Protein AF-A0A0J8WXD8-F1 (afdb_monomer)

Radius of gyration: 28.74 Å; Cα contacts (8 Å, |Δi|>4): 1784; chains: 1; bounding box: 73×79×76 Å

Foldseek 3Di:
DQQFADPVRFGPLVVFVVLQVCCCVPPAVVQADDDPDVVRLVVVCVVQQFFDVQLVVLEDPVLLRVLLVVLVVVVFGQSGNLLSVCCLVPAFDDDPVNRGGSDDLSVLQLLLLSQLCSNPSVLSSLSSVCVSLLQWFFARQSSRPRRTFCADDDKWWFFQQDWFAFQVRDTDGLVGDDFQTWTAFQQRHTFGWHDKDKHWDPDWWKWFAWDPGTGTTRQQHKFWKQFPPLVPFDFADDPPDDVVRRTGIGGLNRDDLVTIWGWGHLPDPDDADPVSTHTIRTDDIDTDDDPDTTMIMAIDTPPGCGGSGMDGYDTAFEWEDEAAQDPLSLVLVLLVLLLRLLSVYEYEYEQALHFAQQPDDPNRTRDDNGCQVSLVSSLVSQQNSHDPPPGGREYEYEHELLAPCNVLLLLLQPPPDDPSRHRDHYAYAYEYEPVLVVQLVVFHKRKRWGQVQVCVVVVDGPLQDDCVVCVVVRVPPPSIDIDIDTSNVSLLSQLVSLVVPFDDKYFHQCLLQVLAQAPGGFRAAGQLQFFTDHWFDWDADPVSHTPGQTAIETEQEMEGELQSLLLDPDNLSSLLSNLSSSLSVLVPDDDVSRRNHRVNSVQASAYAYAYFQLLVNCLLLVHAFLDLQSLLLLLQSLQQSLLSQLVSQLVVLVVVVHAHHRQCVGCLLVLVSLCVVQVDFRDRPDPSSVVSCVVSVHDRDGSVSSVVSSVSCNVRNGHHNFGHTHGFRPSVCSNSQTATGNAAHQAQWDWDQDPPVRIDIDGHHPDGRVSVVSRDHQQRVFLLSQLSSLLSNLSNHNTAHSAEGEHEPPDDSVVVSVSVVSSVVSSHRIYGTYYYDDQDDPPPDDPSGRVNVD

Mean predicted aligned error: 12.08 Å

Structure (mmCIF, N/CA/C/O backbone):
data_AF-A0A0J8WXD8-F1
#
_entry.id   AF-A0A0J8WXD8-F1
#
loop_
_atom_site.group_PDB
_atom_site.id
_atom_site.type_symbol
_atom_site.label_atom_id
_atom_site.label_alt_id
_atom_site.label_comp_id
_atom_site.label_asym_id
_atom_site.label_entity_id
_atom_site.label_seq_id
_atom_site.pdbx_PDB_ins_code
_atom_site.Cartn_x
_atom_site.Cartn_y
_atom_site.Cartn_z
_atom_site.occupancy
_atom_site.B_iso_or_equiv
_atom_site.auth_seq_id
_atom_site.auth_comp_id
_atom_site.auth_asym_id
_atom_site.auth_atom_id
_atom_site.pdbx_PDB_model_num
ATOM 1 N N . MET A 1 1 ? 3.620 15.726 -30.053 1.00 81.94 1 MET A N 1
ATOM 2 C CA . MET A 1 1 ? 3.699 14.632 -31.045 1.00 81.94 1 MET A CA 1
ATOM 3 C C . MET A 1 1 ? 2.823 13.451 -30.661 1.00 81.94 1 MET A C 1
ATOM 5 O O . MET A 1 1 ? 1.876 13.239 -31.389 1.00 81.94 1 MET A O 1
ATOM 9 N N . LEU A 1 2 ? 3.043 12.754 -29.533 1.00 85.75 2 LEU A N 1
ATOM 10 C CA . LEU A 1 2 ? 2.180 11.626 -29.108 1.00 85.75 2 LEU A CA 1
ATOM 11 C C . LEU A 1 2 ? 0.670 11.919 -29.118 1.00 85.75 2 LEU A C 1
ATOM 13 O O . LEU A 1 2 ? -0.119 11.047 -29.444 1.00 85.75 2 LEU A O 1
ATOM 17 N N . ASN A 1 3 ? 0.271 13.145 -28.772 1.00 82.75 3 ASN A N 1
ATOM 18 C CA . ASN A 1 3 ? -1.134 13.551 -28.754 1.00 82.75 3 ASN A CA 1
ATOM 19 C C . ASN A 1 3 ? -1.710 13.929 -30.134 1.00 82.75 3 ASN A C 1
ATOM 21 O O . ASN A 1 3 ? -2.793 14.495 -30.188 1.00 82.75 3 ASN A O 1
ATOM 25 N N . LEU A 1 4 ? -0.995 13.699 -31.237 1.00 83.06 4 LEU A N 1
ATOM 26 C CA . LEU A 1 4 ? -1.447 14.024 -32.591 1.00 83.06 4 LEU A CA 1
ATOM 27 C C . LEU A 1 4 ? -1.358 12.782 -33.474 1.00 83.06 4 LEU A C 1
ATOM 29 O O . LEU A 1 4 ? -0.292 12.163 -33.561 1.00 83.06 4 LEU A O 1
ATOM 33 N N . TYR A 1 5 ? -2.449 12.475 -34.169 1.00 82.44 5 TYR A N 1
ATOM 34 C CA . TYR A 1 5 ? -2.396 11.553 -35.297 1.00 82.44 5 TYR A CA 1
ATOM 35 C C . TYR A 1 5 ? -1.610 12.181 -36.454 1.00 82.44 5 TYR A C 1
ATOM 37 O O . TYR A 1 5 ? -1.628 13.399 -36.656 1.00 82.44 5 TYR A O 1
ATOM 45 N N . ASP A 1 6 ? -0.888 11.356 -37.207 1.00 85.50 6 ASP A N 1
ATOM 46 C CA . ASP A 1 6 ? -0.359 11.753 -38.506 1.00 85.50 6 ASP A CA 1
ATOM 47 C C . ASP A 1 6 ? -1.441 11.711 -39.605 1.00 85.50 6 ASP A C 1
ATOM 49 O O . ASP A 1 6 ? -2.611 11.407 -39.366 1.00 85.50 6 ASP A O 1
ATOM 53 N N . LYS A 1 7 ? -1.038 12.045 -40.834 1.00 84.62 7 LYS A N 1
ATOM 54 C CA . LYS A 1 7 ? -1.901 12.057 -42.028 1.00 84.62 7 LYS A CA 1
ATOM 55 C C . LYS A 1 7 ? -2.541 10.696 -42.361 1.00 84.62 7 LYS A C 1
ATOM 57 O O . LYS A 1 7 ? -3.508 10.674 -43.115 1.00 84.62 7 LYS A O 1
ATOM 62 N N . ASP A 1 8 ? -1.988 9.600 -41.841 1.00 84.69 8 ASP A N 1
ATOM 63 C CA . ASP A 1 8 ? -2.419 8.225 -42.093 1.00 84.69 8 ASP A CA 1
ATOM 64 C C . ASP A 1 8 ? -3.212 7.671 -40.885 1.00 84.69 8 ASP A C 1
ATOM 66 O O . ASP A 1 8 ? -3.531 6.485 -40.834 1.00 84.69 8 ASP A O 1
ATOM 70 N N . GLY A 1 9 ? -3.543 8.529 -39.905 1.00 82.56 9 GLY A N 1
ATOM 71 C CA . GLY A 1 9 ? -4.306 8.172 -38.709 1.00 82.56 9 GLY A CA 1
ATOM 72 C C . GLY A 1 9 ? -3.496 7.432 -37.640 1.00 82.56 9 GLY A C 1
ATOM 73 O O . GLY A 1 9 ? -4.091 6.818 -36.758 1.00 82.56 9 GLY A O 1
ATOM 74 N N . ARG A 1 10 ? -2.156 7.463 -37.696 1.00 90.69 10 ARG A N 1
ATOM 75 C CA . ARG A 1 10 ? -1.274 6.717 -36.779 1.00 90.69 10 ARG A CA 1
ATOM 76 C C . ARG A 1 10 ? -0.664 7.624 -35.704 1.00 90.69 10 ARG A C 1
ATOM 78 O O . ARG A 1 10 ? -0.387 8.805 -35.920 1.00 90.69 10 ARG A O 1
ATOM 85 N N . ILE A 1 11 ? -0.460 7.067 -34.513 1.00 91.00 11 ILE A N 1
ATOM 86 C CA . ILE A 1 11 ? 0.218 7.700 -33.378 1.00 91.00 11 ILE A CA 1
ATOM 87 C C . ILE A 1 11 ? 1.734 7.579 -33.571 1.00 91.00 11 ILE A C 1
ATOM 89 O O . ILE A 1 11 ? 2.280 6.500 -33.813 1.00 91.00 11 ILE A O 1
ATOM 93 N N . GLN A 1 12 ? 2.445 8.695 -33.420 1.00 92.25 12 GLN A N 1
ATOM 94 C CA . GLN A 1 12 ? 3.888 8.783 -33.667 1.00 92.25 12 GLN A CA 1
ATOM 95 C C . GLN A 1 12 ? 4.727 8.369 -32.439 1.00 92.25 12 GLN A C 1
ATOM 97 O O . GLN A 1 12 ? 5.433 9.198 -31.859 1.00 92.25 12 GLN A O 1
ATOM 102 N N . PHE A 1 13 ? 4.658 7.096 -32.032 1.00 91.81 13 PHE A N 1
ATOM 103 C CA . PHE A 1 13 ? 5.302 6.577 -30.811 1.00 91.81 13 PHE A CA 1
ATOM 104 C C . PHE A 1 13 ? 6.814 6.841 -30.713 1.00 91.81 13 PHE A C 1
ATOM 106 O O . PHE A 1 13 ? 7.298 7.236 -29.653 1.00 91.81 13 PHE A O 1
ATOM 113 N N . ASP A 1 14 ? 7.568 6.727 -31.813 1.00 92.06 14 ASP A N 1
ATOM 114 C CA . ASP A 1 14 ? 9.022 6.972 -31.805 1.00 92.06 14 ASP A CA 1
ATOM 115 C C . ASP A 1 14 ? 9.405 8.410 -31.417 1.00 92.06 14 ASP A C 1
ATOM 117 O O . ASP A 1 14 ? 10.535 8.665 -30.995 1.00 92.06 14 ASP A O 1
ATOM 121 N N . LYS A 1 15 ? 8.468 9.366 -31.494 1.00 93.81 15 LYS A N 1
ATOM 122 C CA . LYS A 1 15 ? 8.701 10.736 -31.022 1.00 93.81 15 LYS A CA 1
ATOM 123 C C . LYS A 1 15 ? 8.846 10.818 -29.503 1.00 93.81 15 LYS A C 1
ATOM 125 O O . LYS A 1 15 ? 9.474 11.765 -29.042 1.00 93.81 15 LYS A O 1
ATOM 130 N N . ASP A 1 16 ? 8.324 9.857 -28.739 1.00 94.31 16 ASP A N 1
ATOM 131 C CA . ASP A 1 16 ? 8.537 9.801 -27.288 1.00 94.31 16 ASP A CA 1
ATOM 132 C C . ASP A 1 16 ? 9.922 9.254 -26.931 1.00 94.31 16 ASP A C 1
ATOM 134 O O . ASP A 1 16 ? 10.616 9.817 -26.087 1.00 94.31 16 ASP A O 1
ATOM 138 N N . ARG A 1 17 ? 10.383 8.230 -27.660 1.00 91.12 17 ARG A N 1
ATOM 139 C CA . ARG A 1 17 ? 11.757 7.710 -27.554 1.00 91.12 17 ARG A CA 1
ATOM 140 C C . ARG A 1 17 ? 12.787 8.782 -27.905 1.00 91.12 17 ARG A C 1
ATOM 142 O O . ARG A 1 17 ? 13.781 8.942 -27.198 1.00 91.12 17 ARG A O 1
ATOM 149 N N . GLU A 1 18 ? 12.534 9.553 -28.962 1.00 93.94 18 GLU A N 1
ATOM 150 C CA . GLU A 1 18 ? 13.386 10.689 -29.321 1.00 93.94 18 GLU A CA 1
ATOM 151 C C . GLU A 1 18 ? 13.286 11.825 -28.287 1.00 93.94 18 GLU A C 1
ATOM 153 O O . GLU A 1 18 ? 14.312 12.400 -27.937 1.00 93.94 18 GLU A O 1
ATOM 158 N N . ALA A 1 19 ? 12.108 12.109 -27.715 1.00 94.50 19 ALA A N 1
ATOM 159 C CA . ALA A 1 19 ? 11.974 13.081 -26.625 1.00 94.50 19 ALA A CA 1
ATOM 160 C C . ALA A 1 19 ? 12.756 12.660 -25.366 1.00 94.50 19 ALA A C 1
ATOM 162 O O . ALA A 1 19 ? 13.486 13.474 -24.802 1.00 94.50 19 ALA A O 1
ATOM 163 N N . ALA A 1 20 ? 12.684 11.385 -24.967 1.00 94.12 20 ALA A N 1
ATOM 164 C CA . ALA A 1 20 ? 13.489 10.827 -23.882 1.00 94.12 20 ALA A CA 1
ATOM 165 C C . ALA A 1 20 ? 14.993 10.956 -24.182 1.00 94.12 20 ALA A C 1
ATOM 167 O O . ALA A 1 20 ? 15.757 11.454 -23.355 1.00 94.12 20 ALA A O 1
ATOM 168 N N . ARG A 1 21 ? 15.427 10.592 -25.395 1.00 94.88 21 ARG A N 1
ATOM 169 C CA . ARG A 1 21 ? 16.824 10.734 -25.831 1.00 94.88 21 ARG A CA 1
ATOM 170 C C . ARG A 1 21 ? 17.305 12.185 -25.791 1.00 94.88 21 ARG A C 1
ATOM 172 O O . ARG A 1 21 ? 18.390 12.444 -25.274 1.00 94.88 21 ARG A O 1
ATOM 179 N N . GLN A 1 22 ? 16.522 13.124 -26.319 1.00 95.94 22 GLN A N 1
ATOM 180 C CA . GLN A 1 22 ? 16.875 14.544 -26.313 1.00 95.94 22 GLN A CA 1
ATOM 181 C C . GLN A 1 22 ? 16.888 15.113 -24.893 1.00 95.94 22 GLN A C 1
ATOM 183 O O . GLN A 1 22 ? 17.803 15.859 -24.564 1.00 95.94 22 GLN A O 1
ATOM 188 N N . TYR A 1 23 ? 15.978 14.688 -24.012 1.00 95.12 23 TYR A N 1
ATOM 189 C CA . TYR A 1 23 ? 16.032 15.030 -22.589 1.00 95.12 23 TYR A CA 1
ATOM 190 C C . TYR A 1 23 ? 17.343 14.569 -21.935 1.00 95.12 23 TYR A C 1
ATOM 192 O O . TYR A 1 23 ? 17.967 15.330 -21.197 1.00 95.12 23 TYR A O 1
ATOM 200 N N . PHE A 1 24 ? 17.840 13.375 -22.273 1.00 95.88 24 PHE A N 1
ATOM 201 C CA . PHE A 1 24 ? 19.154 12.933 -21.804 1.00 95.88 24 PHE A CA 1
ATOM 202 C C . PHE A 1 24 ? 20.316 13.768 -22.361 1.00 95.88 24 PHE A C 1
ATOM 204 O O . PHE A 1 24 ? 21.212 14.132 -21.604 1.00 95.88 24 PHE A O 1
ATOM 211 N N . LEU A 1 25 ? 20.319 14.079 -23.661 1.00 95.56 25 LEU A N 1
ATOM 212 C CA . LEU A 1 25 ? 21.409 14.817 -24.319 1.00 95.56 25 LEU A CA 1
ATOM 213 C C . LEU A 1 25 ? 21.449 16.313 -23.961 1.00 95.56 25 LEU A C 1
ATOM 215 O O . LEU A 1 25 ? 22.532 16.885 -23.847 1.00 95.56 25 LEU A O 1
ATOM 219 N N . GLN A 1 26 ? 20.284 16.941 -23.809 1.00 95.12 26 GLN A N 1
ATOM 220 C CA . GLN A 1 26 ? 20.141 18.386 -23.614 1.00 95.12 26 GLN A CA 1
ATOM 221 C C . GLN A 1 26 ? 19.999 18.784 -22.143 1.00 95.12 26 GLN A C 1
ATOM 223 O O . GLN A 1 26 ? 20.343 19.906 -21.796 1.00 95.12 26 GLN A O 1
ATOM 228 N N . HIS A 1 27 ? 19.502 17.889 -21.280 1.00 93.81 27 HIS A N 1
ATOM 229 C CA . HIS A 1 27 ? 19.236 18.204 -19.874 1.00 93.81 27 HIS A CA 1
ATOM 230 C C . HIS A 1 27 ? 19.981 17.279 -18.911 1.00 93.81 27 HIS A C 1
ATOM 232 O O . HIS A 1 27 ? 20.850 17.748 -18.183 1.00 93.81 27 HIS A O 1
ATOM 238 N N . VAL A 1 28 ? 19.689 15.973 -18.899 1.00 95.50 28 VAL A N 1
ATOM 239 C CA . VAL A 1 28 ? 20.212 15.073 -17.849 1.00 95.50 28 VAL A CA 1
ATOM 240 C C . VAL A 1 28 ? 21.738 15.028 -17.863 1.00 95.50 28 VAL A C 1
ATOM 242 O O . VAL A 1 28 ? 22.354 15.409 -16.877 1.00 95.50 28 VAL A O 1
ATOM 245 N N . ASN A 1 29 ? 22.361 14.643 -18.982 1.00 94.81 29 ASN A N 1
ATOM 246 C CA . ASN A 1 29 ? 23.816 14.466 -19.047 1.00 94.81 29 ASN A CA 1
ATOM 247 C C . ASN A 1 29 ? 24.599 15.771 -18.815 1.00 94.81 29 ASN A C 1
ATOM 249 O O . ASN A 1 29 ? 25.757 15.701 -18.421 1.00 94.81 29 ASN A O 1
ATOM 253 N N . GLN A 1 30 ? 23.994 16.937 -19.070 1.00 94.62 30 GLN A N 1
ATOM 254 C CA . GLN A 1 30 ? 24.627 18.242 -18.841 1.00 94.62 30 GLN A CA 1
ATOM 255 C C . GLN A 1 30 ? 24.563 18.661 -17.364 1.00 94.62 30 GLN A C 1
ATOM 257 O O . GLN A 1 30 ? 25.483 19.304 -16.868 1.00 94.62 30 GLN A O 1
ATOM 262 N N . ASN A 1 31 ? 23.500 18.264 -16.654 1.00 95.31 31 ASN A N 1
ATOM 263 C CA . ASN A 1 31 ? 23.281 18.615 -15.249 1.00 95.31 31 ASN A CA 1
ATOM 264 C C . ASN A 1 31 ? 23.737 17.524 -14.260 1.00 95.31 31 ASN A C 1
ATOM 266 O O . ASN A 1 31 ? 23.864 17.807 -13.071 1.00 95.31 31 ASN A O 1
ATOM 270 N N . THR A 1 32 ? 24.031 16.297 -14.705 1.00 96.75 32 THR A N 1
ATOM 271 C CA . THR A 1 32 ? 24.673 15.274 -13.859 1.00 96.75 32 THR A CA 1
ATOM 272 C C . THR A 1 32 ? 26.102 15.691 -13.485 1.00 96.75 32 THR A C 1
ATOM 274 O O . THR A 1 32 ? 26.824 16.272 -14.298 1.00 96.75 32 THR A O 1
ATOM 277 N N . VAL A 1 33 ? 26.513 15.438 -12.242 1.00 96.19 33 VAL A N 1
ATOM 278 C CA . VAL A 1 33 ? 27.900 15.616 -11.783 1.00 96.19 33 VAL A CA 1
ATOM 279 C C . VAL A 1 33 ? 28.774 14.493 -12.350 1.00 96.19 33 VAL A C 1
ATOM 281 O O . VAL A 1 33 ? 28.336 13.349 -12.475 1.00 96.19 33 VAL A O 1
ATOM 284 N N . PHE A 1 34 ? 30.001 14.830 -12.741 1.00 93.19 34 PHE A N 1
ATOM 285 C CA . PHE A 1 34 ? 30.991 13.876 -13.231 1.00 93.19 34 PHE A CA 1
ATOM 286 C C . PHE A 1 34 ? 32.061 13.667 -12.157 1.00 93.19 34 PHE A C 1
ATOM 288 O O . PHE A 1 34 ? 32.553 14.647 -11.610 1.00 93.19 34 PHE A O 1
ATOM 295 N N . PHE A 1 35 ? 32.425 12.409 -11.926 1.00 94.88 35 PHE A N 1
ATOM 296 C CA . PHE A 1 35 ? 33.491 11.961 -11.028 1.00 94.88 35 PHE A CA 1
ATOM 297 C C . PHE A 1 35 ? 34.458 11.098 -11.850 1.00 94.88 35 PHE A C 1
ATOM 299 O O . PHE A 1 35 ? 34.017 10.436 -12.798 1.00 94.88 35 PHE A O 1
ATOM 306 N N . HIS A 1 36 ? 35.756 11.076 -11.536 1.00 93.06 36 HIS A N 1
ATOM 307 C CA . HIS A 1 36 ? 36.727 10.310 -12.329 1.00 93.06 36 HIS A CA 1
ATOM 308 C C . HIS A 1 36 ? 36.572 8.794 -12.160 1.00 93.06 36 HIS A C 1
ATOM 310 O O . HIS A 1 36 ? 36.919 8.039 -13.072 1.00 93.06 36 HIS A O 1
ATOM 316 N N . ASN A 1 37 ? 36.059 8.337 -11.017 1.00 93.94 37 ASN A N 1
ATOM 317 C CA . ASN A 1 37 ? 35.740 6.936 -10.753 1.00 93.94 37 ASN A CA 1
ATOM 318 C C . ASN A 1 37 ? 34.612 6.804 -9.705 1.00 93.94 37 ASN A C 1
ATOM 320 O O . ASN A 1 37 ? 34.143 7.796 -9.150 1.00 93.94 37 ASN A O 1
ATOM 324 N N . LEU A 1 38 ? 34.151 5.571 -9.460 1.00 94.50 38 LEU A N 1
ATOM 325 C CA . LEU A 1 38 ? 33.100 5.301 -8.471 1.00 94.50 38 LEU A CA 1
ATOM 326 C C . LEU A 1 38 ? 33.556 5.565 -7.032 1.00 94.50 38 LEU A C 1
ATOM 328 O O . LEU A 1 38 ? 32.730 5.949 -6.213 1.00 94.50 38 LEU A O 1
ATOM 332 N N . ASP A 1 39 ? 34.836 5.360 -6.723 1.00 94.94 39 ASP A N 1
ATOM 333 C CA . ASP A 1 39 ? 35.332 5.499 -5.358 1.00 94.94 39 ASP A CA 1
ATOM 334 C C . ASP A 1 39 ? 35.257 6.968 -4.912 1.00 94.94 39 ASP A C 1
ATOM 336 O O . ASP A 1 39 ? 34.546 7.280 -3.964 1.00 94.94 39 ASP A O 1
ATOM 340 N N . GLU A 1 40 ? 35.819 7.877 -5.712 1.00 96.81 40 GLU A N 1
ATOM 341 C CA . GLU A 1 40 ? 35.680 9.336 -5.561 1.00 96.81 40 GLU A CA 1
ATOM 342 C C . GLU A 1 40 ? 34.216 9.784 -5.430 1.00 96.81 40 GLU A C 1
ATOM 344 O O . GLU A 1 40 ? 33.898 10.650 -4.620 1.00 96.81 40 GLU A O 1
ATOM 349 N N . LYS A 1 41 ? 33.307 9.181 -6.209 1.00 97.44 41 LYS A N 1
ATOM 350 C CA . LYS A 1 41 ? 31.875 9.481 -6.126 1.00 97.44 41 LYS A CA 1
ATOM 351 C C . LYS A 1 41 ? 31.277 9.066 -4.784 1.00 97.44 41 LYS A C 1
ATOM 353 O O . LYS A 1 41 ? 30.508 9.831 -4.215 1.00 97.44 41 LYS A O 1
ATOM 358 N N . LEU A 1 42 ? 31.540 7.844 -4.325 1.00 96.56 42 LEU A N 1
ATOM 359 C CA . LEU A 1 42 ? 30.970 7.341 -3.075 1.00 96.56 42 LEU A CA 1
ATOM 360 C C . LEU A 1 42 ? 31.533 8.098 -1.873 1.00 96.56 42 LEU A C 1
ATOM 362 O O . LEU A 1 42 ? 30.763 8.438 -0.981 1.00 96.56 42 LEU A O 1
ATOM 366 N N . ASP A 1 43 ? 32.826 8.415 -1.899 1.00 95.69 43 ASP A N 1
ATOM 367 C CA . ASP A 1 43 ? 33.492 9.159 -0.832 1.00 95.69 43 ASP A CA 1
ATOM 368 C C . ASP A 1 43 ? 32.932 10.588 -0.758 1.00 95.69 43 ASP A C 1
ATOM 370 O O . ASP A 1 43 ? 32.406 10.964 0.285 1.00 95.69 43 ASP A O 1
ATOM 374 N N . TYR A 1 44 ? 32.845 11.310 -1.885 1.00 96.88 44 TYR A N 1
ATOM 375 C CA . TYR A 1 44 ? 32.172 12.618 -1.956 1.00 96.88 44 TYR A CA 1
ATOM 376 C C . TYR A 1 44 ? 30.724 12.579 -1.439 1.00 96.88 44 TYR A C 1
ATOM 378 O O . TYR A 1 44 ? 30.284 13.479 -0.729 1.00 96.88 44 TYR A O 1
ATOM 386 N N . LEU A 1 45 ? 29.950 11.544 -1.791 1.00 95.62 45 LEU A N 1
ATOM 387 C CA . LEU A 1 45 ? 28.553 11.437 -1.357 1.00 95.62 45 LEU A CA 1
ATOM 388 C C . LEU A 1 45 ? 28.410 11.146 0.142 1.00 95.62 45 LEU A C 1
ATOM 390 O O . LEU A 1 45 ? 27.389 11.517 0.718 1.00 95.62 45 LEU A O 1
ATOM 394 N N . VAL A 1 46 ? 29.395 10.508 0.772 1.00 93.19 46 VAL A N 1
ATOM 395 C CA . VAL A 1 46 ? 29.438 10.311 2.228 1.00 93.19 46 VAL A CA 1
ATOM 396 C C . VAL A 1 46 ? 29.942 11.575 2.930 1.00 93.19 46 VAL A C 1
ATOM 398 O O . VAL A 1 46 ? 29.274 12.057 3.842 1.00 93.19 46 VAL A O 1
ATOM 401 N N . GLU A 1 47 ? 31.064 12.142 2.478 1.00 94.62 47 GLU A N 1
ATOM 402 C CA . GLU A 1 47 ? 31.696 13.346 3.042 1.00 94.62 47 GLU A CA 1
ATOM 403 C C . GLU A 1 47 ? 30.742 14.554 3.032 1.00 94.62 47 GLU A C 1
ATOM 405 O O . GLU A 1 47 ? 30.577 15.230 4.046 1.00 94.62 47 GLU A O 1
ATOM 410 N N . GLU A 1 48 ? 30.019 14.769 1.930 1.00 92.12 48 GLU A N 1
ATOM 411 C CA . GLU A 1 48 ? 29.029 15.846 1.788 1.00 92.12 48 GLU A CA 1
ATOM 412 C C . GLU A 1 48 ? 27.634 15.481 2.336 1.00 92.12 48 GLU A C 1
ATOM 414 O O . GLU A 1 48 ? 26.637 16.120 1.997 1.00 92.12 48 GLU A O 1
ATOM 419 N N . ASN A 1 49 ? 27.519 14.454 3.186 1.00 87.56 49 ASN A N 1
ATOM 420 C CA . ASN A 1 49 ? 26.272 14.062 3.858 1.00 87.56 49 ASN A CA 1
ATOM 421 C C . ASN A 1 49 ? 25.080 13.788 2.911 1.00 87.56 49 ASN A C 1
ATOM 423 O O . ASN A 1 49 ? 23.921 14.037 3.260 1.00 87.56 49 ASN A O 1
ATOM 427 N N . TYR A 1 50 ? 25.325 13.244 1.716 1.00 85.38 50 TYR A N 1
ATOM 428 C CA . TYR A 1 50 ? 24.259 12.778 0.826 1.00 85.38 50 TYR A CA 1
ATOM 429 C C . TYR A 1 50 ? 23.876 11.314 1.086 1.00 85.38 50 TYR A C 1
ATOM 431 O O . TYR A 1 50 ? 22.687 10.982 1.057 1.00 85.38 50 TYR A O 1
ATOM 439 N N . TYR A 1 51 ? 24.852 10.441 1.346 1.00 88.94 51 TYR A N 1
ATOM 440 C CA . TYR A 1 51 ? 24.686 9.004 1.590 1.00 88.94 51 TYR A CA 1
ATOM 441 C C . TYR A 1 51 ? 25.019 8.607 3.033 1.00 88.94 51 TYR A C 1
ATOM 443 O O . TYR A 1 51 ? 25.806 9.257 3.713 1.00 88.94 51 TYR A O 1
ATOM 451 N N . GLU A 1 52 ? 24.406 7.516 3.488 1.00 82.88 52 GLU A N 1
ATOM 452 C CA . GLU A 1 52 ? 24.663 6.901 4.795 1.00 82.88 52 GLU A CA 1
ATOM 453 C C . GLU A 1 52 ? 25.902 5.989 4.720 1.00 82.88 52 GLU A C 1
ATOM 455 O O . GLU A 1 52 ? 25.819 4.944 4.060 1.00 82.88 52 GLU A O 1
ATOM 460 N N . PRO A 1 53 ? 27.042 6.325 5.368 1.00 91.12 53 PRO A N 1
ATOM 461 C CA . PRO A 1 53 ? 28.194 5.418 5.428 1.00 91.12 53 PRO A CA 1
ATOM 462 C C . PRO A 1 53 ? 27.821 4.066 6.045 1.00 91.12 53 PRO A C 1
ATOM 464 O O . PRO A 1 53 ? 28.264 3.025 5.569 1.00 91.12 53 PRO A O 1
ATOM 467 N N . GLU A 1 54 ? 26.886 4.058 6.999 1.00 88.94 54 GLU A N 1
ATOM 468 C CA . GLU A 1 54 ? 26.426 2.874 7.729 1.00 88.94 54 GLU A CA 1
ATOM 469 C C . GLU A 1 54 ? 25.764 1.811 6.825 1.00 88.94 54 GLU A C 1
ATOM 471 O O . GLU A 1 54 ? 25.609 0.655 7.227 1.00 88.94 54 GLU A O 1
ATOM 476 N N . VAL A 1 55 ? 25.360 2.183 5.602 1.00 89.50 55 VAL A N 1
ATOM 477 C CA . VAL A 1 55 ? 24.878 1.255 4.564 1.00 89.50 55 VAL A CA 1
ATOM 478 C C . VAL A 1 55 ? 26.033 0.671 3.750 1.00 89.50 55 VAL A C 1
ATOM 480 O O . VAL A 1 55 ? 25.978 -0.500 3.377 1.00 89.50 55 VAL A O 1
ATOM 483 N N . LEU A 1 56 ? 27.064 1.466 3.459 1.00 94.19 56 LEU A N 1
ATOM 484 C CA . LEU A 1 56 ? 28.211 1.057 2.645 1.00 94.19 56 LEU A CA 1
ATOM 485 C C . LEU A 1 56 ? 29.204 0.204 3.446 1.00 94.19 56 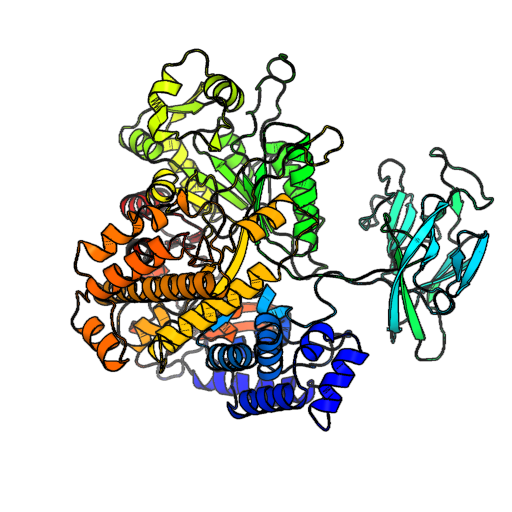LEU A C 1
ATOM 487 O O . LEU A 1 56 ? 29.693 -0.795 2.923 1.00 94.19 56 LEU A O 1
ATOM 491 N N . ASP A 1 57 ? 29.426 0.534 4.720 1.00 95.38 57 ASP A N 1
ATOM 492 C CA . ASP A 1 57 ? 30.375 -0.136 5.626 1.00 95.38 57 ASP A CA 1
ATOM 493 C C . ASP A 1 57 ? 30.033 -1.612 5.910 1.00 95.38 57 ASP A C 1
ATOM 495 O O . ASP A 1 57 ? 30.869 -2.374 6.398 1.00 95.38 57 ASP A O 1
ATOM 499 N N . LYS A 1 58 ? 28.809 -2.043 5.577 1.00 95.50 58 LYS A N 1
ATOM 500 C CA . LYS A 1 58 ? 28.358 -3.443 5.665 1.00 95.50 58 LYS A CA 1
ATOM 501 C C . LYS A 1 58 ? 28.906 -4.333 4.545 1.00 95.50 58 LYS A C 1
ATOM 503 O O . LYS A 1 58 ? 28.740 -5.548 4.610 1.00 95.50 58 LYS A O 1
ATOM 508 N N . TYR A 1 59 ? 29.551 -3.751 3.534 1.00 97.81 59 TYR A N 1
ATOM 509 C CA . TYR A 1 59 ? 30.018 -4.443 2.336 1.00 97.81 59 TYR A CA 1
ATOM 510 C C . TYR A 1 59 ? 31.497 -4.175 2.064 1.00 97.81 59 TYR A C 1
ATOM 512 O O . TYR A 1 59 ? 32.044 -3.127 2.405 1.00 97.81 59 TYR A O 1
ATOM 520 N N . SER A 1 60 ? 32.156 -5.102 1.366 1.00 97.88 60 SER A N 1
ATOM 521 C CA . SER A 1 60 ? 33.485 -4.813 0.831 1.00 97.88 60 SER A CA 1
ATOM 522 C C . SER A 1 60 ? 33.395 -3.767 -0.290 1.00 97.88 60 SER A C 1
ATOM 524 O O . SER A 1 60 ? 32.499 -3.809 -1.137 1.00 97.88 60 SER A O 1
ATOM 526 N N . ARG A 1 61 ? 34.349 -2.829 -0.345 1.00 95.56 61 ARG A N 1
ATOM 527 C CA . ARG A 1 61 ? 34.392 -1.813 -1.413 1.00 95.56 61 ARG A CA 1
ATOM 528 C C . ARG A 1 61 ? 34.534 -2.441 -2.807 1.00 95.56 61 ARG A C 1
ATOM 530 O O . ARG A 1 61 ? 33.991 -1.914 -3.776 1.00 95.56 61 ARG A O 1
ATOM 537 N N . GLU A 1 62 ? 35.206 -3.592 -2.895 1.00 97.50 62 GLU A N 1
ATOM 538 C CA . GLU A 1 62 ? 35.293 -4.402 -4.116 1.00 97.50 62 GLU A CA 1
ATOM 539 C C . GLU A 1 62 ? 33.913 -4.912 -4.562 1.00 97.50 62 GLU A C 1
ATOM 541 O O . GLU A 1 62 ? 33.573 -4.758 -5.736 1.00 97.50 62 GLU A O 1
ATOM 546 N N . PHE A 1 63 ? 33.091 -5.425 -3.636 1.00 98.44 63 PHE A N 1
ATOM 547 C CA . PHE A 1 63 ? 31.720 -5.853 -3.929 1.00 98.44 63 PHE A CA 1
ATOM 548 C C . PHE A 1 63 ? 30.818 -4.688 -4.353 1.00 98.44 63 PHE A C 1
ATOM 550 O O . PHE A 1 63 ? 30.126 -4.782 -5.368 1.00 98.44 63 PHE A O 1
ATOM 557 N N . VAL A 1 64 ? 30.848 -3.561 -3.628 1.00 98.19 64 VAL A N 1
ATOM 558 C CA . VAL A 1 64 ? 30.064 -2.365 -3.999 1.00 98.19 64 VAL A CA 1
ATOM 559 C C . VAL A 1 64 ? 30.406 -1.938 -5.429 1.00 98.19 64 VAL A C 1
ATOM 561 O O . VAL A 1 64 ? 29.515 -1.655 -6.231 1.00 98.19 64 VAL A O 1
ATOM 564 N N . LYS A 1 65 ? 31.691 -1.974 -5.795 1.00 97.69 65 LYS A N 1
ATOM 565 C CA . LYS A 1 65 ? 32.153 -1.658 -7.146 1.00 97.69 65 LYS A CA 1
ATOM 566 C C . LYS A 1 65 ? 31.676 -2.663 -8.193 1.00 97.69 65 LYS A C 1
ATOM 568 O O . LYS A 1 65 ? 31.137 -2.236 -9.212 1.00 97.69 65 LYS A O 1
ATOM 573 N N . SER A 1 66 ? 31.786 -3.970 -7.938 1.00 98.12 66 SER A N 1
ATOM 574 C CA . SER A 1 66 ? 31.288 -4.986 -8.875 1.00 98.12 66 SER A CA 1
ATOM 575 C C . SER A 1 66 ? 29.769 -4.930 -9.055 1.00 98.12 66 SER A C 1
ATOM 577 O O . SER A 1 66 ? 29.285 -5.133 -10.167 1.00 98.12 66 SER A O 1
ATOM 579 N N . LEU A 1 67 ? 29.018 -4.601 -7.999 1.00 98.31 67 LEU A N 1
ATOM 580 C CA . LEU A 1 67 ? 27.564 -4.444 -8.040 1.00 98.31 67 LEU A CA 1
ATOM 581 C C . LEU A 1 67 ? 27.149 -3.248 -8.914 1.00 98.31 67 LEU A C 1
ATOM 583 O O . LEU A 1 67 ? 26.276 -3.378 -9.775 1.00 98.31 67 LEU A O 1
ATOM 587 N N . PHE A 1 68 ? 27.810 -2.097 -8.748 1.00 98.25 68 PHE A N 1
ATOM 588 C CA . PHE A 1 68 ? 27.604 -0.931 -9.611 1.00 98.25 68 PHE A CA 1
ATOM 589 C C . PHE A 1 68 ? 28.009 -1.222 -11.063 1.00 98.25 68 PHE A C 1
ATOM 591 O O . PHE A 1 68 ? 27.224 -0.948 -11.972 1.00 98.25 68 PHE A O 1
ATOM 598 N N . ASP A 1 69 ? 29.174 -1.830 -11.304 1.00 97.56 69 ASP A N 1
ATOM 599 C CA . ASP A 1 69 ? 29.605 -2.214 -12.655 1.00 97.56 69 ASP A CA 1
ATOM 600 C C . ASP A 1 69 ? 28.598 -3.174 -13.318 1.00 97.56 69 ASP A C 1
ATOM 602 O O . ASP A 1 69 ? 28.256 -2.999 -14.492 1.00 97.56 69 ASP A O 1
ATOM 606 N N . ALA A 1 70 ? 28.044 -4.135 -12.569 1.00 97.25 70 ALA A N 1
ATOM 607 C CA . ALA A 1 70 ? 27.003 -5.045 -13.045 1.00 97.25 70 ALA A CA 1
ATOM 608 C C . ALA A 1 70 ? 25.692 -4.316 -13.398 1.00 97.25 70 ALA A C 1
ATOM 610 O O . ALA A 1 70 ? 25.102 -4.601 -14.446 1.00 97.25 70 ALA A O 1
ATOM 611 N N . ALA A 1 71 ? 25.259 -3.345 -12.586 1.00 97.88 71 ALA A N 1
ATOM 612 C CA . ALA A 1 71 ? 24.091 -2.513 -12.876 1.00 97.88 71 ALA A CA 1
ATOM 613 C C . ALA A 1 71 ? 24.296 -1.670 -14.148 1.00 97.88 71 ALA A C 1
ATOM 615 O O . ALA A 1 71 ? 23.493 -1.729 -15.084 1.00 97.88 71 ALA A O 1
ATOM 616 N N . TYR A 1 72 ? 25.415 -0.948 -14.249 1.00 97.44 72 TYR A N 1
ATOM 617 C CA . TYR A 1 72 ? 25.740 -0.140 -15.428 1.00 97.44 72 TYR A CA 1
ATOM 618 C C . TYR A 1 72 ? 25.952 -0.990 -16.696 1.00 97.44 72 TYR A C 1
ATOM 620 O O . TYR A 1 72 ? 25.601 -0.552 -17.800 1.00 97.44 72 TYR A O 1
ATOM 628 N N . ALA A 1 73 ? 26.431 -2.233 -16.570 1.00 97.38 73 ALA A N 1
ATOM 629 C CA . ALA A 1 73 ? 26.564 -3.171 -17.686 1.00 97.38 73 ALA A CA 1
ATOM 630 C C . ALA A 1 73 ? 25.218 -3.542 -18.340 1.00 97.38 73 ALA A C 1
ATOM 632 O O . ALA A 1 73 ? 25.196 -3.837 -19.541 1.00 97.38 73 ALA A O 1
ATOM 633 N N . LYS A 1 74 ? 24.090 -3.445 -17.615 1.00 96.00 74 LYS A N 1
ATOM 634 C CA . LYS A 1 74 ? 22.733 -3.606 -18.181 1.00 96.00 74 LYS A CA 1
ATOM 635 C C . LYS A 1 74 ? 22.358 -2.501 -19.168 1.00 96.00 74 LYS A C 1
ATOM 637 O O . LYS A 1 74 ? 21.461 -2.703 -19.984 1.00 96.00 74 LYS A O 1
ATOM 642 N N . LYS A 1 75 ? 23.044 -1.349 -19.125 1.00 95.69 75 LYS A N 1
ATOM 643 C CA . LYS A 1 75 ? 22.830 -0.190 -20.012 1.00 95.69 75 LYS A CA 1
ATOM 644 C C . LYS A 1 75 ? 21.362 0.255 -20.034 1.00 95.69 75 LYS A C 1
ATOM 646 O O . LYS A 1 75 ? 20.818 0.511 -21.109 1.00 95.69 75 LYS A O 1
ATOM 651 N N . PHE A 1 76 ? 20.739 0.349 -18.857 1.00 95.69 76 PHE A N 1
ATOM 652 C CA . PHE A 1 76 ? 19.318 0.664 -18.696 1.00 95.69 76 PHE A CA 1
ATOM 653 C C . PHE A 1 76 ? 18.907 1.922 -19.479 1.00 95.69 76 PHE A C 1
ATOM 655 O O . PHE A 1 76 ? 19.630 2.920 -19.525 1.00 95.69 76 PHE A O 1
ATOM 662 N N . ARG A 1 77 ? 17.730 1.900 -20.109 1.00 94.38 77 ARG A N 1
ATOM 663 C CA . ARG A 1 77 ? 17.162 3.056 -20.815 1.00 94.38 77 ARG A CA 1
ATOM 664 C C . ARG A 1 77 ? 15.695 3.192 -20.452 1.00 94.38 77 ARG A C 1
ATOM 666 O O . ARG A 1 77 ? 14.935 2.242 -20.611 1.00 94.38 77 ARG A O 1
ATOM 673 N N . PHE A 1 78 ? 15.292 4.394 -20.050 1.00 95.06 78 PHE A N 1
ATOM 674 C CA . PHE A 1 78 ? 13.878 4.715 -19.906 1.00 95.06 78 PHE A CA 1
ATOM 675 C C . PHE A 1 78 ? 13.174 4.574 -21.265 1.00 95.06 78 PHE A C 1
ATOM 677 O O . PHE A 1 78 ? 13.613 5.197 -22.235 1.00 95.06 78 PHE A O 1
ATOM 684 N N . PRO A 1 79 ? 12.089 3.786 -21.354 1.00 91.94 79 PRO A N 1
ATOM 685 C CA . PRO A 1 79 ? 11.369 3.573 -22.607 1.00 91.94 79 PRO A CA 1
ATOM 686 C C . PRO A 1 79 ? 10.470 4.757 -22.989 1.00 91.94 79 PRO A C 1
ATOM 688 O O . PRO A 1 79 ? 10.076 4.851 -24.150 1.00 91.94 79 PRO A O 1
ATOM 691 N N . THR A 1 80 ? 10.163 5.653 -22.040 1.00 95.00 80 THR A N 1
ATOM 692 C CA . THR A 1 80 ? 9.302 6.829 -22.243 1.00 95.00 80 THR A CA 1
ATOM 693 C C . THR A 1 80 ? 9.915 8.111 -21.687 1.00 95.00 80 THR A C 1
ATOM 695 O O . THR A 1 80 ? 10.707 8.082 -20.736 1.00 95.00 80 THR A O 1
ATOM 698 N N . PHE A 1 81 ? 9.509 9.259 -22.239 1.00 95.38 81 PHE A N 1
ATOM 699 C CA . PHE A 1 81 ? 9.923 10.569 -21.733 1.00 95.38 81 PHE A CA 1
ATOM 700 C C . PHE A 1 81 ? 9.390 10.827 -20.318 1.00 95.38 81 PHE A C 1
ATOM 702 O O . PHE A 1 81 ? 10.159 11.273 -19.468 1.00 95.38 81 PHE A O 1
ATOM 709 N N . LEU A 1 82 ? 8.115 10.516 -20.028 1.00 92.19 82 LEU A N 1
ATOM 710 C CA . LEU A 1 82 ? 7.547 10.764 -18.693 1.00 92.19 82 LEU A CA 1
ATOM 711 C C . LEU A 1 82 ? 8.263 9.955 -17.601 1.00 92.19 82 LEU A C 1
ATOM 713 O O . LEU A 1 82 ? 8.485 10.495 -16.520 1.00 92.19 82 LEU A O 1
ATOM 717 N N . GLY A 1 83 ? 8.662 8.706 -17.874 1.00 91.94 83 GLY A N 1
ATOM 718 C CA . GLY A 1 83 ? 9.423 7.890 -16.922 1.00 91.94 83 GLY A CA 1
ATOM 719 C C . GLY A 1 83 ? 10.764 8.522 -16.550 1.00 91.94 83 GLY A C 1
ATOM 720 O O . GLY A 1 83 ? 11.046 8.725 -15.367 1.00 91.94 83 GLY A O 1
ATOM 721 N N . ALA A 1 84 ? 11.545 8.925 -17.559 1.00 95.25 84 ALA A N 1
ATOM 722 C CA . ALA A 1 84 ? 12.808 9.633 -17.350 1.00 95.25 84 ALA A CA 1
ATOM 723 C C . ALA A 1 84 ? 12.598 10.969 -16.622 1.00 95.25 84 ALA A C 1
ATOM 725 O O . ALA A 1 84 ? 13.272 11.252 -15.633 1.00 95.25 84 ALA A O 1
ATOM 726 N N . PHE A 1 85 ? 11.639 11.777 -17.085 1.00 92.94 85 PHE A N 1
ATOM 727 C CA . PHE A 1 85 ? 11.313 13.070 -16.493 1.00 92.94 85 PHE A CA 1
ATOM 728 C C . PHE A 1 85 ? 10.953 12.921 -15.013 1.00 92.94 85 PHE A C 1
ATOM 730 O O . PHE A 1 85 ? 11.583 13.557 -14.175 1.00 92.94 85 PHE A O 1
ATOM 737 N N . LYS A 1 86 ? 10.022 12.021 -14.663 1.00 85.69 86 LYS A N 1
ATOM 738 C CA . LYS A 1 86 ? 9.611 11.799 -13.270 1.00 85.69 86 LYS A CA 1
ATOM 739 C C . LYS A 1 86 ? 10.744 11.324 -12.377 1.00 85.69 86 LYS A C 1
ATOM 741 O O . LYS A 1 86 ? 10.844 11.808 -11.249 1.00 85.69 86 LYS A O 1
ATOM 746 N N . TYR A 1 87 ? 11.601 10.430 -12.866 1.00 92.00 87 TYR A N 1
ATOM 747 C CA . TYR A 1 87 ? 12.772 9.996 -12.112 1.00 92.00 87 TYR A CA 1
ATOM 748 C C . TYR A 1 87 ? 13.693 11.184 -11.771 1.00 92.00 87 TYR A C 1
ATOM 750 O O . TYR A 1 87 ? 13.966 11.440 -10.595 1.00 92.00 87 TYR A O 1
ATOM 758 N N . TYR A 1 88 ? 14.103 11.967 -12.776 1.00 91.69 88 TYR A N 1
ATOM 759 C CA . TYR A 1 88 ? 15.034 13.085 -12.577 1.00 91.69 88 TYR A CA 1
ATOM 760 C C . TYR A 1 88 ? 14.403 14.315 -11.903 1.00 91.69 88 TYR A C 1
ATOM 762 O O . TYR A 1 88 ? 15.109 15.098 -11.264 1.00 91.69 88 TYR A O 1
ATOM 770 N N . THR A 1 89 ? 13.083 14.513 -11.969 1.00 84.06 89 THR A N 1
ATOM 771 C CA . THR A 1 89 ? 12.435 15.594 -11.210 1.00 84.06 89 THR A CA 1
ATOM 772 C C . THR A 1 89 ? 12.256 15.256 -9.737 1.00 84.06 89 THR A C 1
ATOM 774 O O . THR A 1 89 ? 12.353 16.173 -8.920 1.00 84.06 89 THR A O 1
ATOM 777 N N . SER A 1 90 ? 11.975 13.991 -9.398 1.00 78.12 90 SER A N 1
ATOM 778 C CA . SER A 1 90 ? 11.314 13.647 -8.127 1.00 78.12 90 SER A CA 1
ATOM 779 C C . SER A 1 90 ? 11.878 12.446 -7.356 1.00 78.12 90 SER A C 1
ATOM 781 O O . SER A 1 90 ? 11.387 12.202 -6.259 1.00 78.12 90 SER A O 1
ATOM 783 N N . TYR A 1 91 ? 12.850 11.697 -7.890 1.00 81.44 91 TYR A N 1
ATOM 784 C CA . TYR A 1 91 ? 13.410 10.501 -7.228 1.00 81.44 91 TYR A CA 1
ATOM 785 C C . TYR A 1 91 ? 14.930 10.541 -7.079 1.00 81.44 91 TYR A C 1
ATOM 787 O O . TYR A 1 91 ? 15.465 10.210 -6.018 1.00 81.44 91 TYR A O 1
ATOM 795 N N . THR A 1 92 ? 15.617 10.956 -8.142 1.00 90.25 92 THR A N 1
ATOM 796 C CA . THR A 1 92 ? 17.076 11.061 -8.165 1.00 90.25 92 THR A CA 1
ATOM 797 C C . THR A 1 92 ? 17.589 11.991 -7.065 1.00 90.25 92 THR A C 1
ATOM 799 O O . THR A 1 92 ? 17.006 13.048 -6.806 1.00 90.25 92 THR A O 1
ATOM 802 N N . LEU A 1 93 ? 18.713 11.633 -6.455 1.00 88.31 93 LEU A N 1
ATOM 803 C CA . LEU A 1 93 ? 19.504 12.524 -5.622 1.00 88.31 93 LEU A CA 1
ATOM 804 C C . LEU A 1 93 ? 19.990 13.720 -6.448 1.00 88.31 93 LEU A C 1
ATOM 806 O O . LEU A 1 93 ? 20.432 13.580 -7.598 1.00 88.31 93 LEU A O 1
ATOM 810 N N . LYS A 1 94 ? 19.922 14.893 -5.825 1.00 88.06 94 LYS A N 1
ATOM 811 C CA . LYS A 1 94 ? 20.411 16.165 -6.348 1.00 88.06 94 LYS A CA 1
ATOM 812 C C . LYS A 1 94 ? 21.372 16.780 -5.343 1.00 88.06 94 LYS A C 1
ATOM 814 O O . LYS A 1 94 ? 21.314 16.434 -4.166 1.00 88.06 94 LYS A O 1
ATOM 819 N N . THR A 1 95 ? 22.194 17.711 -5.806 1.00 85.69 95 THR A N 1
ATOM 820 C CA . THR A 1 95 ? 22.903 18.639 -4.919 1.00 85.69 95 THR A CA 1
ATOM 821 C C . THR A 1 95 ? 21.906 19.409 -4.044 1.00 85.69 95 THR A C 1
ATOM 823 O O . THR A 1 95 ? 20.757 19.600 -4.454 1.00 85.69 95 THR A O 1
ATOM 826 N N . PHE A 1 96 ? 22.307 19.849 -2.846 1.00 79.50 96 PHE A N 1
ATOM 827 C CA . PHE A 1 96 ? 21.390 20.522 -1.906 1.00 79.50 96 PHE A CA 1
ATOM 828 C C . PHE A 1 96 ? 20.777 21.821 -2.450 1.00 79.50 96 PHE A C 1
ATOM 830 O O . PHE A 1 96 ? 19.647 22.153 -2.110 1.00 79.50 96 PHE A O 1
ATOM 837 N N . ASP A 1 97 ? 21.471 22.507 -3.359 1.00 81.00 97 ASP A N 1
ATOM 838 C CA . ASP A 1 97 ? 20.958 23.667 -4.100 1.00 81.00 97 ASP A CA 1
ATOM 839 C C . ASP A 1 97 ? 19.907 23.314 -5.182 1.00 81.00 97 ASP A C 1
ATOM 841 O O . ASP A 1 97 ? 19.381 24.188 -5.874 1.00 81.00 97 ASP A O 1
ATOM 845 N N . GLY A 1 98 ? 19.632 22.021 -5.381 1.00 82.00 98 GLY A N 1
ATOM 846 C CA . GLY A 1 98 ? 18.706 21.475 -6.367 1.00 82.00 98 GLY A CA 1
ATOM 847 C C . GLY A 1 98 ? 19.154 21.583 -7.830 1.00 82.00 98 GLY A C 1
ATOM 848 O O . GLY A 1 98 ? 18.390 21.166 -8.709 1.00 82.00 98 GLY A O 1
ATOM 849 N N . LYS A 1 99 ? 20.349 22.125 -8.122 1.00 85.88 99 LYS A N 1
ATOM 850 C CA . LYS A 1 99 ? 20.780 22.485 -9.486 1.00 85.88 99 LYS A CA 1
ATOM 851 C C . LYS A 1 99 ? 21.308 21.295 -10.297 1.00 85.88 99 LYS A C 1
ATOM 853 O O . LYS A 1 99 ? 21.116 21.275 -11.512 1.00 85.88 99 LYS A O 1
ATOM 858 N N . ARG A 1 100 ? 21.958 20.304 -9.670 1.00 93.00 100 ARG A N 1
ATOM 859 C CA . ARG A 1 100 ? 22.635 19.185 -10.361 1.00 93.00 100 ARG A CA 1
ATOM 860 C C . ARG A 1 100 ? 22.163 17.809 -9.895 1.00 93.00 100 ARG A C 1
ATOM 862 O O . ARG A 1 100 ? 21.640 17.660 -8.797 1.00 93.00 100 ARG A O 1
ATOM 869 N N . TYR A 1 101 ? 22.361 16.792 -10.736 1.00 96.44 101 TYR A N 1
ATOM 870 C CA . TYR A 1 101 ? 22.044 15.391 -10.425 1.00 96.44 101 TYR A CA 1
ATOM 871 C C . TYR A 1 101 ? 23.280 14.635 -9.934 1.00 96.44 101 TYR A C 1
ATOM 873 O O . TYR A 1 101 ? 24.321 14.677 -10.589 1.00 96.44 101 TYR A O 1
ATOM 881 N N . LEU A 1 102 ? 23.146 13.906 -8.826 1.00 96.56 102 LEU A N 1
ATOM 882 C CA . LEU A 1 102 ? 24.212 13.075 -8.244 1.00 96.56 102 LEU A CA 1
ATOM 883 C C . LEU A 1 102 ? 24.024 11.578 -8.559 1.00 96.56 102 LEU A C 1
ATOM 885 O O . LEU A 1 102 ? 24.995 10.836 -8.721 1.00 96.56 102 LEU A O 1
ATOM 889 N N . GLU A 1 103 ? 22.772 11.154 -8.731 1.00 96.62 103 GLU A N 1
ATOM 890 C CA . GLU A 1 103 ? 22.386 9.800 -9.141 1.00 96.62 103 GLU A CA 1
ATOM 891 C C . GLU A 1 103 ? 21.977 9.729 -10.629 1.00 96.62 103 GLU A C 1
ATOM 893 O O . GLU A 1 103 ? 21.404 10.656 -11.209 1.00 96.62 103 GLU A O 1
ATOM 898 N N . ARG A 1 104 ? 22.224 8.567 -11.230 1.00 96.81 104 ARG A N 1
ATOM 899 C CA . ARG A 1 104 ? 21.489 7.954 -12.342 1.00 96.81 104 ARG A CA 1
ATOM 900 C C . ARG A 1 104 ? 20.585 6.853 -11.780 1.00 96.81 104 ARG A C 1
ATOM 902 O O . ARG A 1 104 ? 20.638 6.544 -10.591 1.00 96.81 104 ARG A O 1
ATOM 909 N N . PHE A 1 105 ? 19.751 6.253 -12.629 1.00 97.12 105 PHE A N 1
ATOM 910 C CA . PHE A 1 105 ? 18.844 5.182 -12.204 1.00 97.12 105 PHE A CA 1
ATOM 911 C C . PHE A 1 105 ? 19.614 3.981 -11.638 1.00 97.12 105 PHE A C 1
ATOM 913 O O . PHE A 1 105 ? 19.250 3.453 -10.594 1.00 97.12 105 PHE A O 1
ATOM 920 N N . GLU A 1 106 ? 20.719 3.612 -12.285 1.00 98.06 106 GLU A N 1
ATOM 921 C CA . GLU A 1 106 ? 21.591 2.512 -11.880 1.00 98.06 106 GLU A CA 1
ATOM 922 C C . GLU A 1 106 ? 22.177 2.716 -10.468 1.00 98.06 106 GLU A C 1
ATOM 924 O O . GLU A 1 106 ? 22.124 1.794 -9.659 1.00 98.06 106 GLU A O 1
ATOM 929 N N . ASP A 1 107 ? 22.634 3.930 -10.124 1.00 97.81 107 ASP A N 1
ATOM 930 C CA . ASP A 1 107 ? 23.147 4.232 -8.774 1.00 97.81 107 ASP A CA 1
ATOM 931 C C . ASP A 1 107 ? 22.062 4.053 -7.703 1.00 97.81 107 ASP A C 1
ATOM 933 O O . ASP A 1 107 ? 22.284 3.424 -6.666 1.00 97.81 107 ASP A O 1
ATOM 937 N N . ARG A 1 108 ? 20.865 4.593 -7.974 1.00 96.69 108 ARG A N 1
ATOM 938 C CA . ARG A 1 108 ? 19.724 4.545 -7.057 1.00 96.69 108 ARG A CA 1
ATOM 939 C C . ARG A 1 108 ? 19.289 3.101 -6.818 1.00 96.69 108 ARG A C 1
ATOM 941 O O . ARG A 1 108 ? 19.005 2.751 -5.672 1.00 96.69 108 ARG A O 1
ATOM 948 N N . VAL A 1 109 ? 19.283 2.265 -7.860 1.00 98.12 109 VAL A N 1
ATOM 949 C CA . VAL A 1 109 ? 19.010 0.823 -7.758 1.00 98.12 109 VAL A CA 1
ATOM 950 C C . VAL A 1 109 ? 20.042 0.122 -6.873 1.00 98.12 109 VAL A C 1
ATOM 952 O O . VAL A 1 109 ? 19.639 -0.576 -5.944 1.00 98.12 109 VAL A O 1
ATOM 955 N N . CYS A 1 110 ? 21.342 0.349 -7.089 1.00 98.44 110 CYS A N 1
ATOM 956 C CA . CYS A 1 110 ? 22.392 -0.239 -6.252 1.00 98.44 110 CYS A CA 1
ATOM 957 C C . CYS A 1 110 ? 22.244 0.159 -4.782 1.00 98.44 110 CYS A C 1
ATOM 959 O O . CYS A 1 110 ? 22.243 -0.707 -3.915 1.00 98.44 110 CYS A O 1
ATOM 961 N N . MET A 1 111 ? 22.041 1.445 -4.489 1.00 97.12 111 MET A N 1
ATOM 962 C CA . MET A 1 111 ? 21.880 1.903 -3.107 1.00 97.12 111 MET A CA 1
ATOM 963 C C . MET A 1 111 ? 20.603 1.368 -2.443 1.00 97.12 111 MET A C 1
ATOM 965 O O . MET A 1 111 ? 20.618 1.098 -1.249 1.00 97.12 111 MET A O 1
ATOM 969 N N . VAL A 1 112 ? 19.504 1.171 -3.188 1.00 94.56 112 VAL A N 1
ATOM 970 C CA . VAL A 1 112 ? 18.311 0.487 -2.643 1.00 94.56 112 VAL A CA 1
ATOM 971 C C . VAL A 1 112 ? 18.644 -0.963 -2.300 1.00 94.56 112 VAL A C 1
ATOM 973 O O . VAL A 1 112 ? 18.325 -1.415 -1.204 1.00 94.56 112 VAL A O 1
ATOM 976 N N . ALA A 1 113 ? 19.300 -1.683 -3.211 1.00 97.94 113 ALA A N 1
ATOM 977 C CA . ALA A 1 113 ? 19.674 -3.074 -2.997 1.00 97.94 113 ALA A CA 1
ATOM 978 C C . ALA A 1 113 ? 20.628 -3.246 -1.804 1.00 97.94 113 ALA A C 1
ATOM 980 O O . ALA A 1 113 ? 20.383 -4.107 -0.966 1.00 97.94 113 ALA A O 1
ATOM 981 N N . LEU A 1 114 ? 21.651 -2.392 -1.677 1.00 97.69 114 LEU A N 1
ATOM 982 C CA . LEU A 1 114 ? 22.602 -2.410 -0.560 1.00 97.69 114 LEU A CA 1
ATOM 983 C C . LEU A 1 114 ? 21.920 -2.131 0.789 1.00 97.69 114 LEU A C 1
ATOM 985 O O . LEU A 1 114 ? 22.190 -2.840 1.757 1.00 97.69 114 LEU A O 1
ATOM 989 N N . THR A 1 115 ? 20.997 -1.163 0.868 1.00 91.56 115 THR A N 1
ATOM 990 C CA . THR A 1 115 ? 20.221 -0.928 2.100 1.00 91.56 115 THR A CA 1
ATOM 991 C C . THR A 1 115 ? 19.348 -2.131 2.454 1.00 91.56 115 THR A C 1
ATOM 993 O O . THR A 1 115 ? 19.388 -2.599 3.586 1.00 91.56 115 THR A O 1
ATOM 996 N N . LEU A 1 116 ? 18.573 -2.657 1.500 1.00 90.31 116 LEU A N 1
ATOM 997 C CA . LEU A 1 116 ? 17.610 -3.731 1.770 1.00 90.31 116 LEU A CA 1
ATOM 998 C C . LEU A 1 116 ? 18.258 -5.102 2.000 1.00 90.31 116 LEU A C 1
ATOM 1000 O O . LEU A 1 116 ? 17.659 -5.948 2.651 1.00 90.31 116 LEU A O 1
ATOM 1004 N N . ALA A 1 117 ? 19.450 -5.347 1.463 1.00 96.00 117 ALA A N 1
ATOM 1005 C CA . ALA A 1 117 ? 20.148 -6.612 1.663 1.00 96.00 117 ALA A CA 1
ATOM 1006 C C . ALA A 1 117 ? 20.979 -6.665 2.957 1.00 96.00 117 ALA A C 1
ATOM 1008 O O . ALA A 1 117 ? 21.366 -7.751 3.375 1.00 96.00 117 ALA A O 1
ATOM 1009 N N . ASP A 1 118 ? 21.219 -5.521 3.607 1.00 91.94 118 ASP A N 1
ATOM 1010 C CA . ASP A 1 118 ? 21.780 -5.415 4.965 1.00 91.94 118 ASP A CA 1
ATOM 1011 C C . ASP A 1 118 ? 23.102 -6.181 5.224 1.00 91.94 118 ASP A C 1
ATOM 1013 O O . ASP A 1 118 ? 23.367 -6.647 6.329 1.00 91.94 118 ASP A O 1
ATOM 1017 N N . GLY A 1 119 ? 23.942 -6.317 4.193 1.00 94.75 119 GLY A N 1
ATOM 1018 C CA . GLY A 1 119 ? 25.206 -7.066 4.211 1.00 94.75 119 GLY A CA 1
ATOM 1019 C C . GLY A 1 119 ? 25.170 -8.396 3.441 1.00 94.75 119 GLY A C 1
ATOM 1020 O O . GLY A 1 119 ? 26.220 -8.988 3.199 1.00 94.75 119 GLY A O 1
ATOM 1021 N N . ASP A 1 120 ? 23.999 -8.874 3.003 1.00 97.56 120 ASP A N 1
ATOM 1022 C CA . ASP A 1 120 ? 23.881 -10.056 2.137 1.00 97.56 120 ASP A CA 1
ATOM 1023 C C . ASP A 1 120 ? 24.187 -9.696 0.672 1.00 97.56 120 ASP A C 1
ATOM 1025 O O . ASP A 1 120 ? 23.324 -9.269 -0.097 1.00 97.56 120 ASP A O 1
ATOM 1029 N N . GLU A 1 121 ? 25.440 -9.909 0.266 1.00 98.38 121 GLU A N 1
ATOM 1030 C CA . GLU A 1 121 ? 25.917 -9.675 -1.103 1.00 98.38 121 GLU A CA 1
ATOM 1031 C C . GLU A 1 121 ? 25.043 -10.360 -2.178 1.00 98.38 121 GLU A C 1
ATOM 1033 O O . GLU A 1 121 ? 24.762 -9.762 -3.218 1.00 98.38 121 GLU A O 1
ATOM 1038 N N . ARG A 1 122 ? 24.516 -11.569 -1.928 1.00 97.81 122 ARG A N 1
ATOM 1039 C CA . ARG A 1 122 ? 23.689 -12.296 -2.914 1.00 97.81 122 ARG A CA 1
ATOM 1040 C C . ARG A 1 122 ? 22.293 -11.708 -3.037 1.00 97.81 122 ARG A C 1
ATOM 1042 O O . ARG A 1 122 ? 21.731 -11.664 -4.136 1.00 97.81 122 ARG A O 1
ATOM 1049 N N . LEU A 1 123 ? 21.710 -11.273 -1.922 1.00 97.50 123 LEU A N 1
ATOM 1050 C CA . LEU A 1 123 ? 20.427 -10.580 -1.938 1.00 97.50 123 LEU A CA 1
ATOM 1051 C C . LEU A 1 123 ? 20.569 -9.202 -2.601 1.00 97.50 123 LEU A C 1
ATOM 1053 O O . LEU A 1 123 ? 19.685 -8.825 -3.367 1.00 97.50 123 LEU A O 1
ATOM 1057 N N . ALA A 1 124 ? 21.690 -8.501 -2.402 1.00 98.38 124 ALA A N 1
ATOM 1058 C CA . ALA A 1 124 ? 21.983 -7.240 -3.083 1.00 98.38 124 ALA A CA 1
ATOM 1059 C C . ALA A 1 124 ? 22.091 -7.423 -4.610 1.00 98.38 124 ALA A C 1
ATOM 1061 O O . ALA A 1 124 ? 21.410 -6.717 -5.355 1.00 98.38 124 ALA A O 1
ATOM 1062 N N . GLU A 1 125 ? 22.862 -8.406 -5.090 1.00 98.62 125 GLU A N 1
ATOM 1063 C CA . GLU A 1 125 ? 22.930 -8.762 -6.520 1.00 98.62 125 GLU A CA 1
ATOM 1064 C C . GLU A 1 125 ? 21.543 -9.079 -7.098 1.00 98.62 125 GLU A C 1
ATOM 1066 O O . GLU A 1 125 ? 21.161 -8.553 -8.148 1.00 98.62 125 GLU A O 1
ATOM 1071 N N . SER A 1 126 ? 20.763 -9.893 -6.380 1.00 98.31 126 SER A N 1
ATOM 1072 C CA . SER A 1 126 ? 19.413 -10.288 -6.794 1.00 98.31 126 SER A CA 1
ATOM 1073 C C . SER A 1 126 ? 18.462 -9.089 -6.858 1.00 98.31 126 SER A C 1
ATOM 1075 O O . SER A 1 126 ? 17.715 -8.942 -7.821 1.00 98.31 126 SER A O 1
ATOM 1077 N N . LEU A 1 127 ? 18.497 -8.193 -5.867 1.00 98.31 127 LEU A N 1
ATOM 1078 C CA . LEU A 1 127 ? 17.668 -6.986 -5.841 1.00 98.31 127 LEU A CA 1
ATOM 1079 C C . LEU A 1 127 ? 18.045 -6.006 -6.957 1.00 98.31 127 LEU A C 1
ATOM 1081 O O . LEU A 1 127 ? 17.146 -5.439 -7.580 1.00 98.31 127 LEU A O 1
ATOM 1085 N N . VAL A 1 128 ? 19.337 -5.830 -7.260 1.00 98.50 128 VAL A N 1
ATOM 1086 C CA . VAL A 1 128 ? 19.763 -5.033 -8.424 1.00 98.50 128 VAL A CA 1
ATOM 1087 C C . VAL A 1 128 ? 19.185 -5.621 -9.707 1.00 98.50 128 VAL A C 1
ATOM 1089 O O . VAL A 1 128 ? 18.582 -4.884 -10.486 1.00 98.50 128 VAL A O 1
ATOM 1092 N N . GLU A 1 129 ? 19.313 -6.933 -9.910 1.00 98.06 129 GLU A N 1
ATOM 1093 C CA . GLU A 1 129 ? 18.809 -7.643 -11.088 1.00 98.06 129 GLU A CA 1
ATOM 1094 C C . GLU A 1 129 ? 17.279 -7.529 -11.242 1.00 98.06 129 GLU A C 1
ATOM 1096 O O . GLU A 1 129 ? 16.794 -7.167 -12.320 1.00 98.06 129 GLU A O 1
ATOM 1101 N N . GLU A 1 130 ? 16.503 -7.752 -10.178 1.00 98.38 130 GLU A N 1
ATOM 1102 C CA . GLU A 1 130 ? 15.038 -7.650 -10.225 1.00 98.38 130 GLU A CA 1
ATOM 1103 C C . GLU A 1 130 ? 14.540 -6.211 -10.433 1.00 98.38 130 GLU A C 1
ATOM 1105 O O . GLU A 1 130 ? 13.549 -6.003 -11.138 1.00 98.38 130 GLU A O 1
ATOM 1110 N N . ILE A 1 131 ? 15.217 -5.203 -9.871 1.00 97.94 131 ILE A N 1
ATOM 1111 C CA . ILE A 1 131 ? 14.788 -3.804 -10.011 1.00 97.94 131 ILE A CA 1
ATOM 1112 C C . ILE A 1 131 ? 15.217 -3.223 -11.366 1.00 97.94 131 ILE A C 1
ATOM 1114 O O . ILE A 1 131 ? 14.408 -2.586 -12.044 1.00 97.94 131 ILE A O 1
ATOM 1118 N N . ILE A 1 132 ? 16.452 -3.465 -11.824 1.00 97.19 132 ILE A N 1
ATOM 1119 C CA . ILE A 1 132 ? 16.957 -2.889 -13.084 1.00 97.19 132 ILE A CA 1
ATOM 1120 C C . ILE A 1 132 ? 16.329 -3.522 -14.333 1.00 97.19 132 ILE A C 1
ATOM 1122 O O . ILE A 1 132 ? 16.189 -2.860 -15.363 1.00 97.19 132 ILE A O 1
ATOM 1126 N N . SER A 1 133 ? 15.907 -4.787 -14.245 1.00 96.62 133 SER A N 1
ATOM 1127 C CA . SER A 1 133 ? 15.101 -5.456 -15.276 1.00 96.62 133 SER A CA 1
ATOM 1128 C C . SER A 1 133 ? 13.644 -4.972 -15.310 1.00 96.62 133 SER A C 1
ATOM 1130 O O . SER A 1 133 ? 12.916 -5.249 -16.269 1.00 96.62 133 SER A O 1
ATOM 1132 N N . GLY A 1 134 ? 13.214 -4.242 -14.276 1.00 96.88 134 GLY A N 1
ATOM 1133 C CA . GLY A 1 134 ? 11.846 -3.779 -14.086 1.00 96.88 134 GLY A CA 1
ATOM 1134 C C . GLY A 1 134 ? 10.883 -4.854 -13.577 1.00 96.88 134 GLY A C 1
ATOM 1135 O O . GLY A 1 134 ? 9.680 -4.588 -13.555 1.00 96.88 134 GLY A O 1
ATOM 1136 N N . ARG A 1 135 ? 11.367 -6.041 -13.171 1.00 98.38 135 ARG A N 1
ATOM 1137 C CA . ARG A 1 135 ? 10.537 -7.109 -12.586 1.00 98.38 135 ARG A CA 1
ATOM 1138 C C . ARG A 1 135 ? 9.944 -6.698 -11.245 1.00 98.38 135 ARG A C 1
ATOM 1140 O O . ARG A 1 135 ? 8.747 -6.886 -11.055 1.00 98.38 135 ARG A O 1
ATOM 1147 N N . PHE A 1 136 ? 10.737 -6.082 -10.371 1.00 98.19 136 PHE A N 1
ATOM 1148 C CA . PHE A 1 136 ? 10.313 -5.586 -9.062 1.00 98.19 136 PHE A CA 1
ATOM 1149 C C . PHE A 1 136 ? 10.474 -4.065 -8.948 1.00 98.19 136 PHE A C 1
ATOM 1151 O O . PHE A 1 136 ? 11.434 -3.478 -9.436 1.00 98.19 136 PHE A O 1
ATOM 1158 N N . GLN A 1 137 ? 9.531 -3.416 -8.271 1.00 95.56 137 GLN A N 1
ATOM 1159 C CA . GLN A 1 137 ? 9.581 -1.996 -7.944 1.00 95.56 137 GLN A CA 1
ATOM 1160 C C . GLN A 1 137 ? 9.196 -1.809 -6.470 1.00 95.56 137 GLN A C 1
ATOM 1162 O O . GLN A 1 137 ? 8.012 -1.925 -6.135 1.00 95.56 137 GLN A O 1
ATOM 1167 N N . PRO A 1 138 ? 10.149 -1.473 -5.582 1.00 87.25 138 PRO A N 1
ATOM 1168 C CA . PRO A 1 138 ? 9.841 -1.008 -4.233 1.00 87.25 138 PRO A CA 1
ATOM 1169 C C . PRO A 1 138 ? 8.941 0.231 -4.278 1.00 87.25 138 PRO A C 1
ATOM 1171 O O . PRO A 1 138 ? 8.992 1.009 -5.243 1.00 87.25 138 PRO A O 1
ATOM 1174 N N . ALA A 1 139 ? 8.126 0.443 -3.243 1.00 77.94 139 ALA A N 1
ATOM 1175 C CA . ALA A 1 139 ? 7.283 1.629 -3.159 1.00 77.94 139 ALA A CA 1
ATOM 1176 C C . ALA A 1 139 ? 8.099 2.931 -3.180 1.00 77.94 139 ALA A C 1
ATOM 1178 O O . ALA A 1 139 ? 9.299 2.958 -2.897 1.00 77.94 139 ALA A O 1
ATOM 1179 N N . THR A 1 140 ? 7.413 4.035 -3.504 1.00 73.50 140 THR A N 1
ATOM 1180 C CA . THR A 1 140 ? 8.036 5.367 -3.612 1.00 73.50 140 THR A CA 1
ATOM 1181 C C . THR A 1 140 ? 8.924 5.710 -2.410 1.00 73.50 140 THR A C 1
ATOM 1183 O O . THR A 1 140 ? 10.038 6.147 -2.669 1.00 73.50 140 THR A O 1
ATOM 1186 N N . PRO A 1 141 ? 8.516 5.506 -1.139 1.00 69.81 141 PRO A N 1
ATOM 1187 C CA . PRO A 1 141 ? 9.360 5.861 -0.001 1.00 69.81 141 PRO A CA 1
ATOM 1188 C C . PRO A 1 141 ? 10.678 5.093 0.074 1.00 69.81 141 PRO A C 1
ATOM 1190 O O . PRO A 1 141 ? 11.723 5.714 0.240 1.00 69.81 141 PRO A O 1
ATOM 1193 N N . THR A 1 142 ? 10.644 3.770 -0.095 1.00 75.19 142 THR A N 1
ATOM 1194 C CA . THR A 1 142 ? 11.841 2.921 -0.097 1.00 75.19 142 THR A CA 1
ATOM 1195 C C . THR A 1 142 ? 12.759 3.318 -1.249 1.00 75.19 142 THR A C 1
ATOM 1197 O O . THR A 1 142 ? 13.911 3.684 -1.040 1.00 75.19 142 THR A O 1
ATOM 1200 N N . PHE A 1 143 ? 12.217 3.354 -2.473 1.00 82.56 143 PHE A N 1
ATOM 1201 C CA . PHE A 1 143 ? 12.999 3.660 -3.670 1.00 82.56 143 PHE A CA 1
ATOM 1202 C C . PHE A 1 143 ? 13.563 5.092 -3.673 1.00 82.56 143 PHE A C 1
ATOM 1204 O O . PHE A 1 143 ? 14.606 5.339 -4.268 1.00 82.56 143 PHE A O 1
ATOM 1211 N N . LEU A 1 144 ? 12.897 6.042 -3.011 1.00 75.75 144 LEU A N 1
ATOM 1212 C CA . LEU A 1 144 ? 13.369 7.419 -2.872 1.00 75.75 144 LEU A CA 1
ATOM 1213 C C . LEU A 1 144 ? 14.518 7.537 -1.861 1.00 75.75 144 LEU A C 1
ATOM 1215 O O . LEU A 1 144 ? 15.503 8.212 -2.169 1.00 75.75 144 LEU A O 1
ATOM 1219 N N . ASN A 1 145 ? 14.392 6.906 -0.687 1.00 71.88 145 ASN A N 1
ATOM 1220 C CA . ASN A 1 145 ? 15.133 7.295 0.520 1.00 71.88 145 ASN A CA 1
ATOM 1221 C C . ASN A 1 145 ? 16.242 6.336 0.975 1.00 71.88 145 ASN A C 1
ATOM 1223 O O . ASN A 1 145 ? 17.142 6.801 1.663 1.00 71.88 145 ASN A O 1
ATOM 1227 N N . SER A 1 146 ? 16.212 5.043 0.622 1.00 80.25 146 SER A N 1
ATOM 1228 C CA . SER A 1 146 ? 17.210 4.062 1.098 1.00 80.25 146 SER A CA 1
ATOM 1229 C C . SER A 1 146 ? 18.651 4.578 0.952 1.00 80.25 146 SER A C 1
ATOM 1231 O O . SER A 1 146 ? 19.009 5.071 -0.118 1.00 80.25 146 SER A O 1
ATOM 1233 N N . GLY A 1 147 ? 19.468 4.513 2.004 1.00 80.06 147 GLY A N 1
ATOM 1234 C CA . GLY A 1 147 ? 20.882 4.907 1.968 1.00 80.06 147 GLY A CA 1
ATOM 1235 C C . GLY A 1 147 ? 21.177 6.391 1.716 1.00 80.06 147 GLY A C 1
ATOM 1236 O O . GLY A 1 147 ? 22.336 6.723 1.482 1.00 80.06 147 GLY A O 1
ATOM 1237 N N . LYS A 1 148 ? 20.177 7.285 1.753 1.00 80.00 148 LYS A N 1
ATOM 1238 C CA . LYS A 1 148 ? 20.383 8.744 1.758 1.00 80.00 148 LYS A CA 1
ATOM 1239 C C . LYS A 1 148 ? 20.415 9.255 3.197 1.00 80.00 148 LYS A C 1
ATOM 1241 O O . LYS A 1 148 ? 19.486 8.974 3.948 1.00 80.00 148 LYS A O 1
ATOM 1246 N N . LYS A 1 149 ? 21.431 10.052 3.550 1.00 73.12 149 LYS A N 1
ATOM 1247 C CA . LYS A 1 149 ? 21.600 10.616 4.905 1.00 73.12 149 LYS A CA 1
ATOM 1248 C C . LYS A 1 149 ? 20.508 11.641 5.217 1.00 73.12 149 LYS A C 1
ATOM 1250 O O . LYS A 1 149 ? 19.873 11.587 6.263 1.00 73.12 149 LYS A O 1
ATOM 1255 N N . GLN A 1 150 ? 20.222 12.524 4.257 1.00 64.25 150 GLN A N 1
ATOM 1256 C CA . GLN A 1 150 ? 19.111 13.480 4.317 1.00 64.25 150 GLN A CA 1
ATOM 1257 C C . GLN A 1 150 ? 17.797 12.819 3.862 1.00 64.25 150 GLN A C 1
ATOM 1259 O O . GLN A 1 150 ? 17.261 13.081 2.782 1.00 64.25 150 GLN A O 1
ATOM 1264 N N . ARG A 1 151 ? 17.309 11.910 4.708 1.00 59.94 151 ARG A N 1
ATOM 1265 C CA . ARG A 1 151 ? 15.957 11.327 4.718 1.00 59.94 151 ARG A CA 1
ATOM 1266 C C . ARG A 1 151 ? 15.119 12.067 5.775 1.00 59.94 151 ARG A C 1
ATOM 1268 O O . ARG A 1 151 ? 15.688 12.591 6.721 1.00 59.94 151 ARG A O 1
ATOM 1275 N N . GLY A 1 152 ? 13.804 12.186 5.590 1.00 44.03 152 GLY A N 1
ATOM 1276 C CA . GLY A 1 152 ? 12.982 13.257 6.185 1.00 44.03 152 GLY A CA 1
ATOM 1277 C C . GLY A 1 152 ? 13.118 13.536 7.694 1.00 44.03 152 GLY A C 1
ATOM 1278 O O . GLY A 1 152 ? 12.374 12.972 8.493 1.00 44.03 152 GLY A O 1
ATOM 1279 N N . GLU A 1 153 ? 13.989 14.484 8.049 1.00 26.73 153 GLU A N 1
ATOM 1280 C CA . GLU A 1 153 ? 13.670 15.847 8.519 1.00 26.73 153 GLU A CA 1
ATOM 1281 C C . GLU A 1 153 ? 14.820 16.804 8.114 1.00 26.73 153 GLU A C 1
ATOM 1283 O O . GLU A 1 153 ? 15.959 16.349 8.009 1.00 26.73 153 GLU A O 1
ATOM 1288 N N . PRO A 1 154 ? 14.555 18.093 7.821 1.00 30.80 154 PRO A N 1
ATOM 1289 C CA . PRO A 1 154 ? 15.573 19.070 7.452 1.00 30.80 154 PRO A CA 1
ATOM 1290 C C . PRO A 1 154 ? 16.128 19.819 8.668 1.00 30.80 154 PRO A C 1
ATOM 1292 O O . PRO A 1 154 ? 15.428 20.105 9.636 1.00 30.80 154 PRO A O 1
ATOM 1295 N N . VAL A 1 155 ? 17.393 20.189 8.542 1.00 31.09 155 VAL A N 1
ATOM 1296 C CA . VAL A 1 155 ? 18.233 20.820 9.562 1.00 31.09 155 VAL A CA 1
ATOM 1297 C C . VAL A 1 155 ? 18.254 22.352 9.429 1.00 31.09 155 VAL A C 1
ATOM 1299 O O . VAL A 1 155 ? 18.243 22.869 8.310 1.00 31.09 155 VAL A O 1
ATOM 1302 N N . SER A 1 156 ? 18.339 23.074 10.555 1.00 40.81 156 SER A N 1
ATOM 1303 C CA . SER A 1 156 ? 18.583 24.526 10.620 1.00 40.81 156 SER A CA 1
ATOM 1304 C C . SER A 1 156 ? 19.945 24.822 11.272 1.00 40.81 156 SER A C 1
ATOM 1306 O O . SER A 1 156 ? 20.209 24.383 12.384 1.00 40.81 156 SER A O 1
ATOM 1308 N N . CYS A 1 157 ? 20.829 25.570 10.598 1.00 55.84 157 CYS A N 1
ATOM 1309 C CA . CYS A 1 157 ? 22.241 25.680 11.006 1.00 55.84 157 CYS A CA 1
ATOM 1310 C C . CYS A 1 157 ? 22.672 27.082 11.487 1.00 55.84 157 CYS A C 1
ATOM 1312 O O . CYS A 1 157 ? 22.097 28.098 11.095 1.00 55.84 157 CYS A O 1
ATOM 1314 N N . PHE A 1 158 ? 23.774 27.122 12.245 1.00 58.19 158 PHE A N 1
ATOM 1315 C CA . PHE A 1 158 ? 24.430 28.319 12.803 1.00 58.19 158 PHE A CA 1
ATOM 1316 C C . PHE A 1 158 ? 25.882 28.448 12.361 1.00 58.19 158 PHE A C 1
ATOM 1318 O O . PHE A 1 158 ? 26.563 27.438 12.299 1.00 58.19 158 PHE A O 1
ATOM 1325 N N . THR A 1 159 ? 26.440 29.641 12.151 1.00 69.00 159 THR A N 1
ATOM 1326 C CA . THR A 1 159 ? 27.883 29.750 11.831 1.00 69.00 159 THR A CA 1
ATOM 1327 C C . THR A 1 159 ? 28.779 29.169 12.930 1.00 69.00 159 THR A C 1
ATOM 1329 O O . THR A 1 159 ? 28.455 29.264 14.113 1.00 69.00 159 THR A O 1
ATOM 1332 N N . GLY A 1 160 ? 29.956 28.643 12.572 1.00 64.94 160 GLY A N 1
ATOM 1333 C CA . GLY A 1 160 ? 30.914 28.084 13.544 1.00 64.94 160 GLY A CA 1
ATOM 1334 C C . GLY A 1 160 ? 31.390 29.052 14.630 1.00 64.94 160 GLY A C 1
ATOM 1335 O O . GLY A 1 160 ? 31.853 28.633 15.685 1.00 64.94 160 GLY A O 1
ATOM 1336 N N . SER A 1 161 ? 31.244 30.361 14.417 1.00 64.50 161 SER A N 1
ATOM 1337 C CA . SER A 1 161 ? 31.514 31.387 15.425 1.00 64.50 161 SER A CA 1
ATOM 1338 C C . SER A 1 161 ? 30.407 31.547 16.475 1.00 64.50 161 SER A C 1
ATOM 1340 O O . SER A 1 161 ? 30.653 32.191 17.498 1.00 64.50 161 SER A O 1
ATOM 1342 N N . THR A 1 162 ? 29.227 30.958 16.257 1.00 66.19 162 THR A N 1
ATOM 1343 C CA . THR A 1 162 ? 28.062 31.036 17.148 1.00 66.19 162 THR A CA 1
ATOM 1344 C C . THR A 1 162 ? 28.390 30.482 18.524 1.00 66.19 162 THR A C 1
ATOM 1346 O O . THR A 1 162 ? 28.914 29.382 18.656 1.00 66.19 162 THR A O 1
ATOM 1349 N N . LEU A 1 163 ? 28.066 31.246 19.565 1.00 63.34 163 LEU A N 1
ATOM 1350 C CA . LEU A 1 163 ? 28.361 30.888 20.947 1.00 63.34 163 LEU A CA 1
ATOM 1351 C C . LEU A 1 163 ? 27.196 30.132 21.598 1.00 63.34 163 LEU A C 1
ATOM 1353 O O . LEU A 1 163 ? 26.158 30.714 21.907 1.00 63.34 163 LEU A O 1
ATOM 1357 N N . VAL A 1 164 ? 27.416 28.853 21.879 1.00 66.44 164 VAL A N 1
ATOM 1358 C CA . VAL A 1 164 ? 26.514 27.972 22.623 1.00 66.44 164 VAL A CA 1
ATOM 1359 C C . VAL A 1 164 ? 26.771 28.113 24.123 1.00 66.44 164 VAL A C 1
ATOM 1361 O O . VAL A 1 164 ? 27.917 28.116 24.582 1.00 66.44 164 VAL A O 1
ATOM 1364 N N . HIS A 1 165 ? 25.699 28.259 24.905 1.00 64.06 165 HIS A N 1
ATOM 1365 C CA . HIS A 1 165 ? 25.788 28.340 26.364 1.00 64.06 165 HIS A CA 1
ATOM 1366 C C . HIS A 1 165 ? 25.946 26.950 26.972 1.00 64.06 165 HIS A C 1
ATOM 1368 O O . HIS A 1 165 ? 25.190 26.045 26.633 1.00 64.06 165 HIS A O 1
ATOM 1374 N N . THR A 1 166 ? 26.863 26.804 27.926 1.00 78.44 166 THR A N 1
ATOM 1375 C CA . THR A 1 166 ? 27.103 25.543 28.637 1.00 78.44 166 THR A CA 1
ATOM 1376 C C . THR A 1 166 ? 26.642 25.606 30.091 1.00 78.44 166 THR A C 1
ATOM 1378 O O . THR A 1 166 ? 26.593 26.681 30.694 1.00 78.44 166 THR A O 1
ATOM 1381 N N . ALA A 1 167 ? 26.354 24.443 30.682 1.00 74.62 167 ALA A N 1
ATOM 1382 C CA . ALA A 1 167 ? 25.878 24.298 32.064 1.00 74.62 167 ALA A CA 1
ATOM 1383 C C . ALA A 1 167 ? 26.739 25.017 33.116 1.00 74.62 167 ALA A C 1
ATOM 1385 O O . ALA A 1 167 ? 26.229 25.522 34.112 1.00 74.62 167 ALA A O 1
ATOM 1386 N N . GLY A 1 168 ? 28.050 25.126 32.873 1.00 66.44 168 GLY A N 1
ATOM 1387 C CA . GLY A 1 168 ? 28.993 25.841 33.739 1.00 66.44 168 GLY A CA 1
ATOM 1388 C C . GLY A 1 168 ? 28.883 27.374 33.716 1.00 66.44 168 GLY A C 1
ATOM 1389 O O . GLY A 1 168 ? 29.791 28.040 34.208 1.00 66.44 168 GLY A O 1
ATOM 1390 N N . GLY A 1 169 ? 27.841 27.950 33.102 1.00 56.66 169 GLY A N 1
ATOM 1391 C CA . GLY A 1 169 ? 27.659 29.400 32.942 1.00 56.66 169 GLY A CA 1
ATOM 1392 C C . GLY A 1 169 ? 28.593 30.040 31.907 1.00 56.66 169 GLY A C 1
ATOM 1393 O O . GLY A 1 169 ? 28.663 31.265 31.800 1.00 56.66 169 GLY A O 1
ATOM 1394 N N . GLY A 1 170 ? 29.329 29.219 31.156 1.00 65.56 170 GLY A N 1
ATOM 1395 C CA . GLY A 1 170 ? 30.216 29.649 30.084 1.00 65.56 170 GLY A CA 1
ATOM 1396 C C . GLY A 1 170 ? 29.510 29.712 28.731 1.00 65.56 170 GLY A C 1
ATOM 1397 O O . GLY A 1 170 ? 28.392 29.230 28.552 1.00 65.56 170 GLY A O 1
ATOM 1398 N N . ARG A 1 171 ? 30.209 30.280 27.749 1.00 72.69 171 ARG A N 1
ATOM 1399 C CA . ARG A 1 171 ? 29.860 30.171 26.332 1.00 72.69 171 ARG A CA 1
ATOM 1400 C C . ARG A 1 171 ? 31.060 29.610 25.581 1.00 72.69 171 ARG A C 1
ATOM 1402 O O . ARG A 1 171 ? 32.167 30.115 25.764 1.00 72.69 171 ARG A O 1
ATOM 1409 N N . ARG A 1 172 ? 30.842 28.596 24.751 1.00 75.50 172 ARG A N 1
ATOM 1410 C CA . ARG A 1 172 ? 31.830 28.040 23.812 1.00 75.50 172 ARG A CA 1
ATOM 1411 C C . ARG A 1 172 ? 31.319 28.229 22.398 1.00 75.50 172 ARG A C 1
ATOM 1413 O O . ARG A 1 172 ? 30.109 28.331 22.207 1.00 75.50 172 ARG A O 1
ATOM 1420 N N . ARG A 1 173 ? 32.202 28.291 21.404 1.00 76.81 173 ARG A N 1
ATOM 1421 C CA . ARG A 1 173 ? 31.738 28.242 20.013 1.00 76.81 173 ARG A CA 1
ATOM 1422 C C . ARG A 1 173 ? 31.048 26.909 19.774 1.00 76.81 173 ARG A C 1
ATOM 1424 O O . ARG A 1 173 ? 31.437 25.905 20.357 1.00 76.81 173 ARG A O 1
ATOM 1431 N N . ILE A 1 174 ? 30.058 26.888 18.899 1.00 70.75 174 ILE A N 1
ATOM 1432 C CA . ILE A 1 174 ? 29.387 25.664 18.471 1.00 70.75 174 ILE A CA 1
ATOM 1433 C C . ILE A 1 174 ? 30.393 24.660 17.877 1.00 70.75 174 ILE A C 1
ATOM 1435 O O . ILE A 1 174 ? 30.304 23.472 18.158 1.00 70.75 174 ILE A O 1
ATOM 1439 N N . SER A 1 175 ? 31.442 25.164 17.213 1.00 77.62 175 SER A N 1
ATOM 1440 C CA . SER A 1 175 ? 32.610 24.407 16.736 1.00 77.62 175 SER A CA 1
ATOM 1441 C C . SER A 1 175 ? 33.585 23.931 17.833 1.00 77.62 175 SER A C 1
ATOM 1443 O O . SER A 1 175 ? 34.632 23.367 17.529 1.00 77.62 175 SER A O 1
ATOM 1445 N N . GLU A 1 176 ? 33.325 24.249 19.103 1.00 80.25 176 GLU A N 1
ATOM 1446 C CA . GLU A 1 176 ? 34.126 23.886 20.288 1.00 80.25 176 GLU A CA 1
ATOM 1447 C C . GLU A 1 176 ? 33.316 23.034 21.294 1.00 80.25 176 GLU A C 1
ATOM 1449 O O . GLU A 1 176 ? 33.825 22.687 22.369 1.00 80.25 176 GLU A O 1
ATOM 1454 N N . ILE A 1 177 ? 32.052 22.726 20.982 1.00 79.94 177 ILE A N 1
ATOM 1455 C CA . ILE A 1 177 ? 31.210 21.800 21.750 1.00 79.94 177 ILE A CA 1
ATOM 1456 C C . ILE A 1 177 ? 31.531 20.359 21.328 1.00 79.94 177 ILE A C 1
ATOM 1458 O O . ILE A 1 177 ? 31.934 20.101 20.195 1.00 79.94 177 ILE A O 1
ATOM 1462 N N . GLN A 1 178 ? 31.387 19.416 22.255 1.00 80.31 178 GLN A N 1
ATOM 1463 C CA . GLN A 1 178 ? 31.604 17.986 22.060 1.00 80.31 178 GLN A CA 1
ATOM 1464 C C . GLN A 1 178 ? 30.419 17.191 22.625 1.00 80.31 178 GLN A C 1
ATOM 1466 O O . GLN A 1 178 ? 29.722 17.640 23.533 1.00 80.31 178 GLN A O 1
ATOM 1471 N N . VAL A 1 179 ? 30.189 15.987 22.100 1.00 71.75 179 VAL A N 1
ATOM 1472 C CA . VAL A 1 179 ? 29.169 15.071 22.640 1.00 71.75 179 VAL A CA 1
ATOM 1473 C C . VAL A 1 179 ? 29.493 14.733 24.102 1.00 71.75 179 VAL A C 1
ATOM 1475 O O . VAL A 1 179 ? 30.638 14.418 24.432 1.00 71.75 179 VAL A O 1
ATOM 1478 N N . GLY A 1 180 ? 28.486 14.809 24.974 1.00 76.00 180 GLY A N 1
ATOM 1479 C CA . GLY A 1 180 ? 28.614 14.702 26.430 1.00 76.00 180 GLY A CA 1
ATOM 1480 C C . GLY A 1 180 ? 28.824 16.039 27.156 1.00 76.00 180 GLY A C 1
ATOM 1481 O O . GLY A 1 180 ? 28.838 16.060 28.386 1.00 76.00 180 GLY A O 1
ATOM 1482 N N . ASP A 1 181 ? 28.964 17.158 26.439 1.00 82.56 181 ASP A N 1
ATOM 1483 C CA . ASP A 1 181 ? 28.873 18.489 27.044 1.00 82.56 181 ASP A CA 1
ATOM 1484 C C . ASP A 1 181 ? 27.424 18.829 27.414 1.00 82.56 181 ASP A C 1
ATOM 1486 O O . ASP A 1 181 ? 26.506 18.587 26.638 1.00 82.56 181 ASP A O 1
ATOM 1490 N N . GLU A 1 182 ? 27.201 19.465 28.563 1.00 84.06 182 GLU A N 1
ATOM 1491 C CA . GLU A 1 182 ? 25.881 20.002 28.908 1.00 84.06 182 GLU A CA 1
ATOM 1492 C C . GLU A 1 182 ? 25.720 21.444 28.398 1.00 84.06 182 GLU A C 1
ATOM 1494 O O . GLU A 1 182 ? 26.546 22.324 28.692 1.00 84.06 182 GLU A O 1
ATOM 1499 N N . VAL A 1 183 ? 24.629 21.708 27.678 1.00 75.88 183 VAL A N 1
ATOM 1500 C CA . VAL A 1 183 ? 24.266 23.022 27.123 1.00 75.88 183 VAL A CA 1
ATOM 1501 C C . VAL A 1 183 ? 22.908 23.492 27.632 1.00 75.88 183 VAL A C 1
ATOM 1503 O O . VAL A 1 183 ? 22.081 22.696 28.067 1.00 75.88 183 VAL A O 1
ATOM 1506 N N . ILE A 1 184 ? 22.694 24.806 27.631 1.00 69.19 184 ILE A N 1
ATOM 1507 C CA . ILE A 1 184 ? 21.457 25.402 28.146 1.00 69.19 184 ILE A CA 1
ATOM 1508 C C . ILE A 1 184 ? 20.355 25.358 27.076 1.00 69.19 184 ILE A C 1
ATOM 1510 O O . ILE A 1 184 ? 20.596 25.724 25.921 1.00 69.19 184 ILE A O 1
ATOM 1514 N N . ALA A 1 185 ? 19.154 24.938 27.477 1.00 67.31 185 ALA A N 1
ATOM 1515 C CA . ALA A 1 185 ? 17.944 24.944 26.654 1.00 67.31 185 ALA A CA 1
ATOM 1516 C C . ALA A 1 185 ? 17.071 26.197 26.872 1.00 67.31 185 ALA A C 1
ATOM 1518 O O . ALA A 1 185 ? 17.413 27.106 27.633 1.00 67.31 185 ALA A O 1
ATOM 1519 N N . ASP A 1 186 ? 15.931 26.258 26.180 1.00 59.66 186 ASP A N 1
ATOM 1520 C CA . ASP A 1 186 ? 14.932 27.335 26.275 1.00 59.66 186 ASP A CA 1
ATOM 1521 C C . ASP A 1 186 ? 14.357 27.511 27.693 1.00 59.66 186 ASP A C 1
ATOM 1523 O O . ASP A 1 186 ? 14.019 28.625 28.094 1.00 59.66 186 ASP A O 1
ATOM 1527 N N . ASP A 1 187 ? 14.308 26.429 28.477 1.00 61.84 187 ASP A N 1
ATOM 1528 C CA . ASP A 1 187 ? 13.884 26.434 29.881 1.00 61.84 187 ASP A CA 1
ATOM 1529 C C . ASP A 1 187 ? 14.932 26.996 30.854 1.00 61.84 187 ASP A C 1
ATOM 1531 O O . ASP A 1 187 ? 14.652 27.142 32.044 1.00 61.84 187 ASP A O 1
ATOM 1535 N N . GLY A 1 188 ? 16.129 27.326 30.363 1.00 59.06 188 GLY A N 1
ATOM 1536 C CA . GLY A 1 188 ? 17.243 27.794 31.180 1.00 59.06 188 GLY A CA 1
ATOM 1537 C C . GLY A 1 188 ? 17.943 26.695 31.985 1.00 59.06 188 GLY A C 1
ATOM 1538 O O . GLY A 1 188 ? 18.804 27.024 32.803 1.00 59.06 188 GLY A O 1
ATOM 1539 N N . LEU A 1 189 ? 17.612 25.417 31.769 1.00 72.31 189 LEU A N 1
ATOM 1540 C CA . LEU A 1 189 ? 18.249 24.275 32.424 1.00 72.31 189 LEU A CA 1
ATOM 1541 C C . LEU A 1 189 ? 19.349 23.658 31.539 1.00 72.31 189 LEU A C 1
ATOM 1543 O O . LEU A 1 189 ? 19.317 23.802 30.313 1.00 72.31 189 LEU A O 1
ATOM 1547 N N . PRO A 1 190 ? 20.348 22.993 32.147 1.00 76.75 190 PRO A N 1
ATOM 1548 C CA . PRO A 1 190 ? 21.364 22.249 31.419 1.00 76.75 190 PRO A CA 1
ATOM 1549 C C . PRO A 1 190 ? 20.839 20.884 30.961 1.00 76.75 190 PRO A C 1
ATOM 1551 O O . PRO A 1 190 ? 20.268 20.135 31.753 1.00 76.75 190 PRO A O 1
ATOM 1554 N N . HIS A 1 191 ? 21.093 20.548 29.699 1.00 78.38 191 HIS A N 1
ATOM 1555 C CA . HIS A 1 191 ? 20.773 19.258 29.090 1.00 78.38 191 HIS A CA 1
ATOM 1556 C C . HIS A 1 191 ? 21.974 18.757 28.261 1.00 78.38 191 HIS A C 1
ATOM 1558 O O . HIS A 1 191 ? 22.765 19.545 27.745 1.00 78.38 191 HIS A O 1
ATOM 1564 N N . GLU A 1 192 ? 22.145 17.440 28.162 1.00 81.81 192 GLU A N 1
ATOM 1565 C CA . GLU A 1 192 ? 23.332 16.777 27.587 1.00 81.81 192 GLU A CA 1
ATOM 1566 C C . GLU A 1 192 ? 23.316 16.757 26.042 1.00 81.81 192 GLU A C 1
ATOM 1568 O O . GLU A 1 192 ? 22.346 16.285 25.445 1.00 81.81 192 GLU A O 1
ATOM 1573 N N . VAL A 1 193 ? 24.395 17.217 25.391 1.00 69.25 193 VAL A N 1
ATOM 1574 C CA . VAL A 1 193 ? 24.602 17.137 23.930 1.00 69.25 193 VAL A CA 1
ATOM 1575 C C . VAL A 1 193 ? 24.876 15.697 23.515 1.00 69.25 193 VAL A C 1
ATOM 1577 O O . VAL A 1 193 ? 25.855 15.096 23.956 1.00 69.25 193 VAL A O 1
ATOM 1580 N N . THR A 1 194 ? 24.045 15.150 22.631 1.00 69.69 194 THR A N 1
ATOM 1581 C CA . THR A 1 194 ? 24.109 13.750 22.185 1.00 69.69 194 THR A CA 1
ATOM 1582 C C . THR A 1 194 ? 24.708 13.564 20.787 1.00 69.69 194 THR A C 1
ATOM 1584 O O . THR A 1 194 ? 25.192 12.474 20.493 1.00 69.69 194 THR A O 1
ATOM 1587 N N . GLU A 1 195 ? 24.726 14.596 19.935 1.00 59.06 195 GLU A N 1
ATOM 1588 C CA . GLU A 1 195 ? 25.271 14.548 18.563 1.00 59.06 195 GLU A CA 1
ATOM 1589 C C . GLU A 1 195 ? 25.684 15.953 18.082 1.00 59.06 195 GLU A C 1
ATOM 1591 O O . GLU A 1 195 ? 25.220 16.946 18.638 1.00 59.06 195 GLU A O 1
ATOM 1596 N N . ILE A 1 196 ? 26.535 16.045 17.051 1.00 60.03 196 ILE A N 1
ATOM 1597 C CA . ILE A 1 196 ? 26.950 17.298 16.389 1.00 60.03 196 ILE A CA 1
ATOM 1598 C C . ILE A 1 196 ? 27.049 17.067 14.870 1.00 60.03 196 ILE A C 1
ATOM 1600 O O . ILE A 1 196 ? 27.447 15.994 14.425 1.00 60.03 196 ILE A O 1
ATOM 1604 N N . SER A 1 197 ? 26.693 18.078 14.082 1.00 51.19 197 SER A N 1
ATOM 1605 C CA . SER A 1 197 ? 26.551 18.079 12.628 1.00 51.19 197 SER A CA 1
ATOM 1606 C C . SER A 1 197 ? 27.050 19.413 12.053 1.00 51.19 197 SER A C 1
ATOM 1608 O O . SER A 1 197 ? 26.785 20.482 12.601 1.00 51.19 197 SER A O 1
ATOM 1610 N N . GLU A 1 198 ? 27.786 19.348 10.942 1.00 62.06 198 GLU A N 1
ATOM 1611 C CA . GLU A 1 198 ? 28.462 20.492 10.311 1.00 62.06 198 GLU A CA 1
ATOM 1612 C C . GLU A 1 198 ? 28.277 20.450 8.782 1.00 62.06 198 GLU A C 1
ATOM 1614 O O . GLU A 1 198 ? 28.192 19.370 8.193 1.00 62.06 198 GLU A O 1
ATOM 1619 N N . ARG A 1 199 ? 28.197 21.613 8.121 1.00 55.97 199 ARG A N 1
ATOM 1620 C CA . ARG A 1 199 ? 28.007 21.748 6.662 1.00 55.97 199 ARG A CA 1
ATOM 1621 C C . ARG A 1 199 ? 28.530 23.097 6.147 1.00 55.97 199 ARG A C 1
ATOM 1623 O O . ARG A 1 199 ? 28.394 24.101 6.831 1.00 55.97 199 ARG A O 1
ATOM 1630 N N . VAL A 1 200 ? 29.035 23.169 4.913 1.00 56.41 200 VAL A N 1
ATOM 1631 C CA . VAL A 1 200 ? 29.343 24.450 4.236 1.00 56.41 200 VAL A CA 1
ATOM 1632 C C . VAL A 1 200 ? 28.078 25.083 3.624 1.00 56.41 200 VAL A C 1
ATOM 1634 O O . VAL A 1 200 ? 27.254 24.394 3.011 1.00 56.41 200 VAL A O 1
ATOM 1637 N N . HIS A 1 201 ? 27.911 26.398 3.797 1.00 60.06 201 HIS A N 1
ATOM 1638 C CA . HIS A 1 201 ? 26.801 27.199 3.275 1.00 60.06 201 HIS A CA 1
ATOM 1639 C C . HIS A 1 201 ? 27.291 28.217 2.229 1.00 60.06 201 HIS A C 1
ATOM 1641 O O . HIS A 1 201 ? 28.247 28.950 2.475 1.00 60.06 201 HIS A O 1
ATOM 1647 N N . ASP A 1 202 ? 26.617 28.257 1.074 1.00 56.28 202 ASP A N 1
ATOM 1648 C CA . ASP A 1 202 ? 26.914 29.109 -0.091 1.00 56.28 202 ASP A CA 1
ATOM 1649 C C . ASP A 1 202 ? 25.872 30.226 -0.323 1.00 56.28 202 ASP A C 1
ATOM 1651 O O . ASP A 1 202 ? 25.918 30.926 -1.336 1.00 56.28 202 ASP A O 1
ATOM 1655 N N . GLY A 1 203 ? 24.907 30.372 0.591 1.00 62.62 203 GLY A N 1
ATOM 1656 C CA . GLY A 1 203 ? 23.856 31.388 0.552 1.00 62.62 203 GLY A CA 1
ATOM 1657 C C . GLY A 1 203 ? 24.135 32.601 1.443 1.00 62.62 203 GLY A C 1
ATOM 1658 O O . GLY A 1 203 ? 25.022 32.593 2.295 1.00 62.62 203 GLY A O 1
ATOM 1659 N N . THR A 1 204 ? 23.341 33.655 1.253 1.00 67.62 204 THR A N 1
ATOM 1660 C CA . THR A 1 204 ? 23.375 34.854 2.097 1.00 67.62 204 THR A CA 1
ATOM 1661 C C . THR A 1 204 ? 22.823 34.536 3.486 1.00 67.62 204 THR A C 1
ATOM 1663 O O . THR A 1 204 ? 21.651 34.185 3.629 1.00 67.62 204 THR A O 1
ATOM 1666 N N . LEU A 1 205 ? 23.656 34.689 4.514 1.00 76.81 205 LEU A N 1
ATOM 1667 C CA . LEU A 1 205 ? 23.220 34.627 5.908 1.00 76.81 205 LEU A CA 1
ATOM 1668 C C . LEU A 1 205 ? 22.506 35.925 6.306 1.00 76.81 205 LEU A C 1
ATOM 1670 O O . LEU A 1 205 ? 22.764 36.987 5.741 1.00 76.81 205 LEU A O 1
ATOM 1674 N N . LEU A 1 206 ? 21.649 35.853 7.322 1.00 78.88 206 LEU A N 1
ATOM 1675 C CA . LEU A 1 206 ? 21.082 37.025 7.979 1.00 78.88 206 LEU A CA 1
ATOM 1676 C C . LEU A 1 206 ? 21.758 37.260 9.327 1.00 78.88 206 LEU A C 1
ATOM 1678 O O . LEU A 1 206 ? 21.902 36.345 10.141 1.00 78.88 206 LEU A O 1
ATOM 1682 N N . TRP A 1 207 ? 22.132 38.511 9.572 1.00 84.06 207 TRP A N 1
ATOM 1683 C CA . TRP A 1 207 ? 22.507 39.008 10.883 1.00 84.06 207 TRP A CA 1
ATOM 1684 C C . TRP A 1 207 ? 21.249 39.459 11.609 1.00 84.06 207 TRP A C 1
ATOM 1686 O O . TRP A 1 207 ? 20.658 40.490 11.286 1.00 84.06 207 TRP A O 1
ATOM 1696 N N . VAL A 1 208 ? 20.834 38.675 12.599 1.00 81.81 208 VAL A N 1
ATOM 1697 C CA . VAL A 1 208 ? 19.704 39.009 13.466 1.00 81.81 208 VAL A CA 1
ATOM 1698 C C . VAL A 1 208 ? 20.270 39.670 14.717 1.00 81.81 208 VAL A C 1
ATOM 1700 O O . VAL A 1 208 ? 20.795 38.993 15.604 1.00 81.81 208 VAL A O 1
ATOM 1703 N N . ALA A 1 209 ? 20.213 41.002 14.775 1.00 79.44 209 ALA A N 1
ATOM 1704 C CA . ALA A 1 209 ? 20.746 41.793 15.879 1.00 79.44 209 ALA A CA 1
ATOM 1705 C C . ALA A 1 209 ? 19.648 42.139 16.887 1.00 79.44 209 ALA A C 1
ATOM 1707 O O . ALA A 1 209 ? 18.600 42.680 16.534 1.00 79.44 209 ALA A O 1
ATOM 1708 N N . TYR A 1 210 ? 19.904 41.892 18.166 1.00 76.25 210 TYR A N 1
ATOM 1709 C CA . TYR A 1 210 ? 18.947 42.093 19.249 1.00 76.25 210 TYR A CA 1
ATOM 1710 C C . TYR A 1 210 ? 19.614 42.697 20.489 1.00 76.25 210 TYR A C 1
ATOM 1712 O O . TYR A 1 210 ? 20.835 42.817 20.603 1.00 76.25 210 TYR A O 1
ATOM 1720 N N . GLN A 1 211 ? 18.808 43.122 21.457 1.00 58.25 211 GLN A N 1
ATOM 1721 C CA . GLN A 1 211 ? 19.312 43.743 22.674 1.00 58.25 211 GLN A CA 1
ATOM 1722 C C . GLN A 1 211 ? 20.166 42.743 23.474 1.00 58.25 211 GLN A C 1
ATOM 1724 O O . GLN A 1 211 ? 19.639 41.851 24.131 1.00 58.25 211 GLN A O 1
ATOM 1729 N N . GLY A 1 212 ? 21.490 42.913 23.418 1.00 57.66 212 GLY A N 1
ATOM 1730 C CA . GLY A 1 212 ? 22.470 42.041 24.075 1.00 57.66 212 GLY A CA 1
ATOM 1731 C C . GLY A 1 212 ? 23.366 41.228 23.130 1.00 57.66 212 GLY A C 1
ATOM 1732 O O . GLY A 1 212 ? 24.276 40.558 23.619 1.00 57.66 212 GLY A O 1
ATOM 1733 N N . GLY A 1 213 ? 23.171 41.295 21.807 1.00 71.50 213 GLY A N 1
ATOM 1734 C CA . GLY A 1 213 ? 24.048 40.630 20.841 1.00 71.50 213 GLY A CA 1
ATOM 1735 C C . GLY A 1 213 ? 23.485 40.569 19.422 1.00 71.50 213 GLY A C 1
ATOM 1736 O O . GLY A 1 213 ? 22.601 41.326 19.042 1.00 71.50 213 GLY A O 1
ATOM 1737 N N . GLY A 1 214 ? 24.008 39.644 18.632 1.00 72.00 214 GLY A N 1
ATOM 1738 C CA . GLY A 1 214 ? 23.448 39.271 17.342 1.00 72.00 214 GLY A CA 1
ATOM 1739 C C . GLY A 1 214 ? 24.009 37.923 16.917 1.00 72.00 214 GLY A C 1
ATOM 1740 O O . GLY A 1 214 ? 25.022 37.475 17.466 1.00 72.00 214 GLY A O 1
ATOM 1741 N N . VAL A 1 215 ? 23.332 37.266 15.984 1.00 74.12 215 VAL A N 1
ATOM 1742 C CA . VAL A 1 215 ? 23.733 35.953 15.474 1.00 74.12 215 VAL A CA 1
ATOM 1743 C C . VAL A 1 215 ? 23.594 35.915 13.954 1.00 74.12 215 VAL A C 1
ATOM 1745 O O . VAL A 1 215 ? 22.630 36.443 13.400 1.00 74.12 215 VAL A O 1
ATOM 1748 N N . ALA A 1 216 ? 24.579 35.304 13.295 1.00 76.50 216 ALA A N 1
ATOM 1749 C CA . ALA A 1 216 ? 24.547 35.017 11.868 1.00 76.50 216 ALA A CA 1
ATOM 1750 C C . ALA A 1 216 ? 23.900 33.642 11.661 1.00 76.50 216 ALA A C 1
ATOM 1752 O O . ALA A 1 216 ? 24.416 32.630 12.147 1.00 76.50 216 ALA A O 1
ATOM 1753 N N . VAL A 1 217 ? 22.769 33.611 10.965 1.00 72.81 217 VAL A N 1
ATOM 1754 C CA . VAL A 1 217 ? 21.960 32.404 10.737 1.00 72.81 217 VAL A CA 1
ATOM 1755 C C . VAL A 1 217 ? 21.447 32.352 9.303 1.00 72.81 217 VAL A C 1
ATOM 1757 O O . VAL A 1 217 ? 21.463 33.354 8.591 1.00 72.81 217 VAL A O 1
ATOM 1760 N N . THR A 1 218 ? 20.987 31.186 8.857 1.00 70.94 218 THR A N 1
ATOM 1761 C CA . THR A 1 218 ? 20.321 31.064 7.553 1.00 70.94 218 THR A CA 1
ATOM 1762 C C . THR A 1 218 ? 18.954 31.777 7.564 1.00 70.94 218 THR A C 1
ATOM 1764 O O . THR A 1 218 ? 18.333 31.867 8.625 1.00 70.94 218 THR A O 1
ATOM 1767 N N . PRO A 1 219 ? 18.436 32.271 6.422 1.00 74.75 219 PRO A N 1
ATOM 1768 C CA . PRO A 1 219 ? 17.139 32.960 6.365 1.00 74.75 219 PRO A CA 1
ATOM 1769 C C . PRO A 1 219 ? 15.958 32.156 6.928 1.00 74.75 219 PRO A C 1
ATOM 1771 O O . PRO A 1 219 ? 15.021 32.716 7.491 1.00 74.75 219 PRO A O 1
ATOM 1774 N N . GLU A 1 220 ? 16.018 30.831 6.822 1.00 65.81 220 GLU A N 1
ATOM 1775 C CA . GLU A 1 220 ? 14.999 29.891 7.290 1.00 65.81 220 GLU A CA 1
ATOM 1776 C C . GLU A 1 220 ? 15.102 29.583 8.796 1.00 65.81 220 GLU A C 1
ATOM 1778 O O . GLU A 1 220 ? 14.323 28.789 9.322 1.00 65.81 220 GLU A O 1
ATOM 1783 N N . HIS A 1 221 ? 16.077 30.166 9.500 1.00 66.50 221 HIS A N 1
ATOM 1784 C CA . HIS A 1 221 ? 16.371 29.828 10.886 1.00 66.50 221 HIS A CA 1
ATOM 1785 C C . HIS A 1 221 ? 15.251 30.284 11.850 1.00 66.50 221 HIS A C 1
ATOM 1787 O O . HIS A 1 221 ? 14.919 31.469 11.856 1.00 66.50 221 HIS A O 1
ATOM 1793 N N . PRO A 1 222 ? 14.665 29.397 12.678 1.00 65.75 222 PRO A N 1
ATOM 1794 C CA . PRO A 1 222 ? 13.526 29.742 13.529 1.00 65.75 222 PRO A CA 1
ATOM 1795 C C . PRO A 1 222 ? 13.927 30.480 14.821 1.00 65.75 222 PRO A C 1
ATOM 1797 O O . PRO A 1 222 ? 14.715 29.982 15.618 1.00 65.75 222 PRO A O 1
ATOM 1800 N N . PHE A 1 223 ? 13.294 31.622 15.092 1.00 70.44 223 PHE A N 1
ATOM 1801 C CA . PHE A 1 223 ? 13.350 32.336 16.373 1.00 70.44 223 PHE A CA 1
ATOM 1802 C C . PHE A 1 223 ? 12.000 32.294 17.084 1.00 70.44 223 PHE A C 1
ATOM 1804 O O . PHE A 1 223 ? 10.977 32.617 16.484 1.00 70.44 223 PHE A O 1
ATOM 1811 N N . LEU A 1 224 ? 11.996 31.981 18.381 1.00 77.25 224 LEU A N 1
ATOM 1812 C CA . LEU A 1 224 ? 10.819 32.158 19.227 1.00 77.25 224 LEU A CA 1
ATOM 1813 C C . LEU A 1 224 ? 10.652 33.655 19.510 1.00 77.25 224 LEU A C 1
ATOM 1815 O O . LEU A 1 224 ? 11.533 34.278 20.109 1.00 77.25 224 LEU A O 1
ATOM 1819 N N . VAL A 1 225 ? 9.538 34.248 19.083 1.00 78.25 225 VAL A N 1
ATOM 1820 C CA . VAL A 1 225 ? 9.267 35.680 19.246 1.00 78.25 225 VAL A CA 1
ATOM 1821 C C . VAL A 1 225 ? 7.906 35.947 19.869 1.00 78.25 225 VAL A C 1
ATOM 1823 O O . VAL A 1 225 ? 6.904 35.335 19.521 1.00 78.25 225 VAL A O 1
ATOM 1826 N N . HIS A 1 226 ? 7.857 36.944 20.746 1.00 80.88 226 HIS A N 1
ATOM 1827 C CA . HIS A 1 226 ? 6.621 37.629 21.089 1.00 80.88 226 HIS A CA 1
ATOM 1828 C C . HIS A 1 226 ? 6.330 38.665 19.990 1.00 80.88 226 HIS A C 1
ATOM 1830 O O . HIS A 1 226 ? 6.975 39.718 19.930 1.00 80.88 226 HIS A O 1
ATOM 1836 N N . THR A 1 227 ? 5.344 38.396 19.134 1.00 76.81 227 THR A N 1
ATOM 1837 C CA . THR A 1 227 ? 4.893 39.306 18.072 1.00 76.81 227 THR A CA 1
ATOM 1838 C C . THR A 1 227 ? 3.573 39.989 18.424 1.00 76.81 227 THR A C 1
ATOM 1840 O O . THR A 1 227 ? 2.742 39.477 19.170 1.00 76.81 227 THR A O 1
ATOM 1843 N N . THR A 1 228 ? 3.349 41.160 17.833 1.00 73.19 228 THR A N 1
ATOM 1844 C CA . THR A 1 228 ? 2.034 41.822 17.812 1.00 73.19 228 THR A CA 1
ATOM 1845 C C . THR A 1 228 ? 1.270 41.607 16.495 1.00 73.19 228 THR A C 1
ATOM 1847 O O . THR A 1 228 ? 0.168 42.131 16.341 1.00 73.19 228 THR A O 1
ATOM 1850 N N . ARG A 1 229 ? 1.826 40.825 15.553 1.00 73.88 229 ARG A N 1
ATOM 1851 C CA . ARG A 1 229 ? 1.357 40.644 14.161 1.00 73.88 229 ARG A CA 1
ATOM 1852 C C . ARG A 1 229 ? 0.817 39.235 13.868 1.00 73.88 229 ARG A C 1
ATOM 1854 O O . ARG A 1 229 ? 1.054 38.687 12.790 1.00 73.88 229 ARG A O 1
ATOM 1861 N N . LEU A 1 230 ? 0.082 38.642 14.813 1.00 60.59 230 LEU A N 1
ATOM 1862 C CA . LEU A 1 230 ? -0.498 37.290 14.684 1.00 60.59 230 LEU A CA 1
ATOM 1863 C C . LEU A 1 230 ? -1.405 37.101 13.444 1.00 60.59 230 LEU A C 1
ATOM 1865 O O . LEU A 1 230 ? -1.695 35.972 13.065 1.00 60.59 230 LEU A O 1
ATOM 1869 N N . ASP A 1 231 ? -1.860 38.184 12.806 1.00 59.00 231 ASP A N 1
ATOM 1870 C CA . ASP A 1 231 ? -2.674 38.178 11.584 1.00 59.00 231 ASP A CA 1
ATOM 1871 C C . ASP A 1 231 ? -1.860 38.145 10.273 1.00 59.00 231 ASP A C 1
ATOM 1873 O O . ASP A 1 231 ? -2.447 38.005 9.197 1.00 59.00 231 ASP A O 1
ATOM 1877 N N . ARG A 1 232 ? -0.531 38.320 10.332 1.00 51.00 232 ARG A N 1
ATOM 1878 C CA . ARG A 1 232 ? 0.332 38.534 9.150 1.00 51.00 232 ARG A CA 1
ATOM 1879 C C . ARG A 1 232 ? 1.556 37.638 9.053 1.00 51.00 232 ARG A C 1
ATOM 1881 O O . ARG A 1 232 ? 2.138 37.562 7.974 1.00 51.00 232 ARG A O 1
ATOM 1888 N N . VAL A 1 233 ? 1.942 36.984 10.140 1.00 53.34 233 VAL A N 1
ATOM 1889 C CA . VAL A 1 233 ? 3.071 36.051 10.171 1.00 53.34 233 VAL A CA 1
ATOM 1890 C C . VAL A 1 233 ? 2.519 34.630 10.189 1.00 53.34 233 VAL A C 1
ATOM 1892 O O . VAL A 1 233 ? 1.563 34.355 10.909 1.00 53.34 233 VAL A O 1
ATOM 1895 N N . SER A 1 234 ? 3.087 33.728 9.387 1.00 54.66 234 SER A N 1
ATOM 1896 C CA . SER A 1 234 ? 2.766 32.299 9.491 1.00 54.66 234 SER A CA 1
ATOM 1897 C C . SER A 1 234 ? 3.648 31.697 10.585 1.00 54.66 234 SER A C 1
ATOM 1899 O O . SER A 1 234 ? 4.854 31.601 10.356 1.00 54.66 234 SER A O 1
ATOM 1901 N N . PRO A 1 235 ? 3.107 31.334 11.763 1.00 54.31 235 PRO A N 1
ATOM 1902 C CA . PRO A 1 235 ? 3.915 30.755 12.826 1.00 54.31 235 PRO A CA 1
ATOM 1903 C C . PRO A 1 235 ? 4.513 29.424 12.369 1.00 54.31 235 PRO A C 1
ATOM 1905 O O . PRO A 1 235 ? 3.820 28.575 11.799 1.00 54.31 235 PRO A O 1
ATOM 1908 N N . LEU A 1 236 ? 5.801 29.243 12.640 1.00 50.94 236 LEU A N 1
ATOM 1909 C CA . LEU A 1 236 ? 6.439 27.936 12.614 1.00 50.94 236 LEU A CA 1
ATOM 1910 C C . LEU A 1 236 ? 5.995 27.138 13.850 1.00 50.94 236 LEU A C 1
ATOM 1912 O O . LEU A 1 236 ? 5.505 27.693 14.828 1.00 50.94 236 LEU A O 1
ATOM 1916 N N . SER A 1 237 ? 6.139 25.820 13.780 1.00 54.16 237 SER A N 1
ATOM 1917 C CA . SER A 1 237 ? 5.736 24.891 14.833 1.00 54.16 237 SER A CA 1
ATOM 1918 C C . SER A 1 237 ? 6.885 24.590 15.793 1.00 54.16 237 SER A C 1
ATOM 1920 O O . SER A 1 237 ? 7.893 24.043 15.334 1.00 54.16 237 SER A O 1
ATOM 1922 N N . GLY A 1 238 ? 6.735 24.811 17.101 1.00 50.31 238 GLY A N 1
ATOM 1923 C CA . GLY A 1 238 ? 7.735 24.314 18.049 1.00 50.31 238 GLY A CA 1
ATOM 1924 C C . GLY A 1 238 ? 7.332 24.335 19.520 1.00 50.31 238 GLY A C 1
ATOM 1925 O O . GLY A 1 238 ? 6.365 24.973 19.931 1.00 50.31 238 GLY A O 1
ATOM 1926 N N . ASP A 1 239 ? 8.113 23.626 20.335 1.00 44.78 239 ASP A N 1
ATOM 1927 C CA . ASP A 1 239 ? 7.944 23.645 21.786 1.00 44.78 239 ASP A CA 1
ATOM 1928 C C . ASP A 1 239 ? 8.156 25.069 22.331 1.00 44.78 239 ASP A C 1
ATOM 1930 O O . ASP A 1 239 ? 8.987 25.832 21.833 1.00 44.78 239 ASP A O 1
ATOM 1934 N N . GLY A 1 240 ? 7.378 25.440 23.349 1.00 54.34 240 GLY A N 1
ATOM 1935 C CA . GLY A 1 240 ? 7.423 26.769 23.968 1.00 54.34 240 GLY A CA 1
ATOM 1936 C C . GLY A 1 240 ? 6.472 27.817 23.370 1.00 54.34 240 GLY A C 1
ATOM 1937 O O . GLY A 1 240 ? 6.266 28.846 24.024 1.00 54.34 240 GLY A O 1
ATOM 1938 N N . ASP A 1 241 ? 5.852 27.552 22.213 1.00 66.62 241 ASP A N 1
ATOM 1939 C CA . ASP A 1 241 ? 4.804 28.401 21.623 1.00 66.62 241 ASP A CA 1
ATOM 1940 C C . ASP A 1 241 ? 3.671 28.698 22.625 1.00 66.62 241 ASP A C 1
ATOM 1942 O O . ASP A 1 241 ? 3.208 27.824 23.361 1.00 66.62 241 ASP A O 1
ATOM 1946 N N . ASP A 1 242 ? 3.200 29.945 22.629 1.00 70.44 242 ASP A N 1
ATOM 1947 C CA . ASP A 1 242 ? 2.011 30.391 23.362 1.00 70.44 242 ASP A CA 1
ATOM 1948 C C . ASP A 1 242 ? 1.281 31.459 22.518 1.00 70.44 242 ASP A C 1
ATOM 1950 O O . ASP A 1 242 ? 1.421 32.667 22.760 1.00 70.44 242 ASP A O 1
ATOM 1954 N N . PRO A 1 243 ? 0.539 31.034 21.471 1.00 66.94 243 PRO A N 1
ATOM 1955 C CA . PRO A 1 243 ? -0.065 31.952 20.505 1.00 66.94 243 PRO A CA 1
ATOM 1956 C C . PRO A 1 243 ? -1.129 32.861 21.130 1.00 66.94 243 PRO A C 1
ATOM 1958 O O . PRO A 1 243 ? -1.301 33.996 20.687 1.00 66.94 243 PRO A O 1
ATOM 1961 N N . ASP A 1 244 ? -1.799 32.393 22.190 1.00 66.31 244 ASP A N 1
ATOM 1962 C CA . ASP A 1 244 ? -2.788 33.165 22.951 1.00 66.31 244 ASP A CA 1
ATOM 1963 C C . ASP A 1 244 ? -2.146 34.364 23.680 1.00 66.31 244 ASP A C 1
ATOM 1965 O O . ASP A 1 244 ? -2.797 35.395 23.870 1.00 66.31 244 ASP A O 1
ATOM 1969 N N . ASN A 1 245 ? -0.856 34.266 24.028 1.00 64.81 245 ASN A N 1
ATOM 1970 C CA . ASN A 1 245 ? -0.040 35.360 24.564 1.00 64.81 245 ASN A CA 1
ATOM 1971 C C . ASN A 1 245 ? 0.887 36.016 23.518 1.00 64.81 245 ASN A C 1
ATOM 1973 O O . ASN A 1 245 ? 1.750 36.813 23.882 1.00 64.81 245 ASN A O 1
ATOM 1977 N N . GLY A 1 246 ? 0.707 35.731 22.223 1.00 71.25 246 GLY A N 1
ATOM 1978 C CA . GLY A 1 246 ? 1.482 36.344 21.138 1.00 71.25 246 GLY A CA 1
ATOM 1979 C C . GLY A 1 246 ? 2.878 35.760 20.911 1.00 71.25 246 GLY A C 1
ATOM 1980 O O . GLY A 1 246 ? 3.648 36.342 20.147 1.00 71.25 246 GLY A O 1
ATOM 1981 N N . ILE A 1 247 ? 3.215 34.637 21.549 1.00 74.94 247 ILE A N 1
ATOM 1982 C CA . ILE A 1 247 ? 4.521 33.980 21.432 1.00 74.94 247 ILE A CA 1
ATOM 1983 C C . ILE A 1 247 ? 4.441 32.865 20.385 1.00 74.94 247 ILE A C 1
ATOM 1985 O O . ILE A 1 247 ? 3.695 31.904 20.567 1.00 74.94 247 ILE A O 1
ATOM 1989 N N . ILE A 1 248 ? 5.215 32.996 19.308 1.00 75.50 248 ILE A N 1
ATOM 1990 C CA . ILE A 1 248 ? 5.276 32.041 18.193 1.00 75.50 248 ILE A CA 1
ATOM 1991 C C . ILE A 1 248 ? 6.704 31.897 17.645 1.00 75.50 248 ILE A C 1
ATOM 1993 O O . ILE A 1 248 ? 7.486 32.849 17.697 1.00 75.50 248 ILE A O 1
ATOM 1997 N N . TRP A 1 249 ? 7.047 30.756 17.048 1.00 73.19 249 TRP A N 1
ATOM 1998 C CA . TRP A 1 249 ? 8.246 30.644 16.206 1.00 73.19 249 TRP A CA 1
ATOM 1999 C C . TRP A 1 249 ? 8.070 31.372 14.858 1.00 73.19 249 TRP A C 1
ATOM 2001 O O . TRP A 1 249 ? 7.034 31.257 14.202 1.00 73.19 249 TRP A O 1
ATOM 2011 N N . VAL A 1 250 ? 9.093 32.106 14.412 1.00 74.62 250 VAL A N 1
ATOM 2012 C CA . VAL A 1 250 ? 9.127 32.872 13.148 1.00 74.62 250 VAL A CA 1
ATOM 2013 C C . VAL A 1 250 ? 10.488 32.688 12.473 1.00 74.62 250 VAL A C 1
ATOM 2015 O O . VAL A 1 250 ? 11.505 32.611 13.159 1.00 74.62 250 VAL A O 1
ATOM 2018 N N . SER A 1 251 ? 10.531 32.592 11.139 1.00 77.69 251 SER A N 1
ATOM 2019 C CA . SER A 1 251 ? 11.801 32.462 10.406 1.00 77.69 251 SER A CA 1
ATOM 2020 C C . SER A 1 251 ? 12.614 33.762 10.462 1.00 77.69 251 SER A C 1
ATOM 2022 O O . SER A 1 251 ? 12.040 34.851 10.489 1.00 77.69 251 SER A O 1
ATOM 2024 N N . ALA A 1 252 ? 13.945 33.669 10.439 1.00 75.81 252 ALA A N 1
ATOM 2025 C CA . ALA A 1 252 ? 14.844 34.821 10.471 1.00 75.81 252 ALA A CA 1
ATOM 2026 C C . ALA A 1 252 ? 14.533 35.851 9.370 1.00 75.81 252 ALA A C 1
ATOM 2028 O O . ALA A 1 252 ? 14.623 37.051 9.617 1.00 75.81 252 ALA A O 1
ATOM 2029 N N . GLY A 1 253 ? 14.133 35.392 8.179 1.00 79.81 253 GLY A N 1
ATOM 2030 C CA . GLY A 1 253 ? 13.749 36.241 7.048 1.00 79.81 253 GLY A CA 1
ATOM 2031 C C . GLY A 1 253 ? 12.379 36.923 7.172 1.00 79.81 253 GLY A C 1
ATOM 2032 O O . GLY A 1 253 ? 12.148 37.915 6.485 1.00 79.81 253 GLY A O 1
ATOM 2033 N N . ASP A 1 254 ? 11.491 36.435 8.046 1.00 81.50 254 ASP A N 1
ATOM 2034 C CA . ASP A 1 254 ? 10.146 36.995 8.276 1.00 81.50 254 ASP A CA 1
ATOM 2035 C C . ASP A 1 254 ? 10.068 37.924 9.513 1.00 81.50 254 ASP A C 1
ATOM 2037 O O . ASP A 1 254 ? 9.031 38.558 9.772 1.00 81.50 254 ASP A O 1
ATOM 2041 N N . LEU A 1 255 ? 11.163 38.014 10.278 1.00 80.19 255 LEU A N 1
ATOM 2042 C CA . LEU A 1 255 ? 11.297 38.860 11.464 1.00 80.19 255 LEU A CA 1
ATOM 2043 C C . LEU A 1 255 ? 11.189 40.358 11.139 1.00 80.19 255 LEU A C 1
ATOM 2045 O O . LEU A 1 255 ? 11.854 40.879 10.246 1.00 80.19 255 LEU A O 1
ATOM 2049 N N . ASP A 1 256 ? 10.411 41.083 11.944 1.00 83.75 256 ASP A N 1
ATOM 2050 C CA . ASP A 1 256 ? 10.224 42.532 11.839 1.00 83.75 256 ASP A CA 1
ATOM 2051 C C . ASP A 1 256 ? 10.712 43.242 13.114 1.00 83.75 256 ASP A C 1
ATOM 2053 O O . ASP A 1 256 ? 10.015 43.227 14.137 1.00 83.75 256 ASP A O 1
ATOM 2057 N N . PRO A 1 257 ? 11.884 43.909 13.072 1.00 81.50 257 PRO A N 1
ATOM 2058 C CA . PRO A 1 257 ? 12.441 44.643 14.211 1.00 81.50 257 PRO A CA 1
ATOM 2059 C C . PRO A 1 257 ? 11.517 45.708 14.818 1.00 81.50 257 PRO A C 1
ATOM 2061 O O . PRO A 1 257 ? 11.709 46.106 15.966 1.00 81.50 257 PRO A O 1
ATOM 2064 N N . ALA A 1 258 ? 10.505 46.189 14.086 1.00 79.56 258 ALA A N 1
ATOM 2065 C CA . ALA A 1 258 ? 9.565 47.177 14.606 1.00 79.56 258 ALA A CA 1
ATOM 2066 C C . ALA A 1 258 ? 8.408 46.561 15.417 1.00 79.56 258 ALA A C 1
ATOM 2068 O O . ALA A 1 258 ? 7.736 47.292 16.151 1.00 79.56 258 ALA A O 1
ATOM 2069 N N . ALA A 1 259 ? 8.151 45.255 15.284 1.00 78.94 259 ALA A N 1
ATOM 2070 C CA . ALA A 1 259 ? 6.923 44.617 15.766 1.00 78.94 259 ALA A CA 1
ATOM 2071 C C . ALA A 1 259 ? 7.123 43.315 16.563 1.00 78.94 259 ALA A C 1
ATOM 2073 O O . ALA A 1 259 ? 6.209 42.918 17.301 1.00 78.94 259 ALA A O 1
ATOM 2074 N N . ASP A 1 260 ? 8.295 42.689 16.442 1.00 83.38 260 ASP A N 1
ATOM 2075 C CA . ASP A 1 260 ? 8.626 41.394 17.032 1.00 83.38 260 ASP A CA 1
ATOM 2076 C C . ASP A 1 260 ? 9.728 41.539 18.104 1.00 83.38 260 ASP A C 1
ATOM 2078 O O . ASP A 1 260 ? 10.608 42.402 18.027 1.00 83.38 260 ASP A O 1
ATOM 2082 N N . ARG A 1 261 ? 9.688 40.695 19.142 1.00 82.31 261 ARG A N 1
ATOM 2083 C CA . ARG A 1 261 ? 10.720 40.617 20.191 1.00 82.31 261 ARG A CA 1
ATOM 2084 C C . ARG A 1 261 ? 11.137 39.177 20.412 1.00 82.31 261 ARG A C 1
ATOM 2086 O O . ARG A 1 261 ? 10.270 38.333 20.600 1.00 82.31 261 ARG A O 1
ATOM 2093 N N . ILE A 1 262 ? 12.435 38.899 20.454 1.00 78.50 262 ILE A N 1
ATOM 2094 C CA . ILE A 1 262 ? 12.939 37.535 20.659 1.00 78.50 262 ILE A CA 1
ATOM 2095 C C . ILE A 1 262 ? 12.723 37.128 22.119 1.00 78.50 262 ILE A C 1
ATOM 2097 O O . ILE A 1 262 ? 13.076 37.873 23.035 1.00 78.50 262 ILE A O 1
ATOM 2101 N N . VAL A 1 263 ? 12.133 35.954 22.335 1.00 69.69 263 VAL A N 1
ATOM 2102 C CA . VAL A 1 263 ? 12.011 35.325 23.654 1.00 69.69 263 VAL A CA 1
ATOM 2103 C C . VAL A 1 263 ? 13.356 34.696 24.006 1.00 69.69 263 VAL A C 1
ATOM 2105 O O . VAL A 1 263 ? 13.952 33.992 23.194 1.00 69.69 263 VAL A O 1
ATOM 2108 N N . VAL A 1 264 ? 13.849 34.950 25.216 1.00 61.97 264 VAL A N 1
ATOM 2109 C CA . VAL A 1 264 ? 15.109 34.390 25.720 1.00 61.97 264 VAL A CA 1
ATOM 2110 C C . VAL A 1 264 ? 14.898 33.715 27.070 1.00 61.97 264 VAL A C 1
ATOM 2112 O O . VAL A 1 264 ? 13.987 34.066 27.822 1.00 61.97 264 VAL A O 1
ATOM 2115 N N . ALA A 1 265 ? 15.759 32.744 27.383 1.00 59.00 265 ALA A N 1
ATOM 2116 C CA . ALA A 1 265 ? 15.712 32.017 28.647 1.00 59.00 265 ALA A CA 1
ATOM 2117 C C . ALA A 1 265 ? 15.781 32.982 29.858 1.00 59.00 265 ALA A C 1
ATOM 2119 O O . ALA A 1 265 ? 16.544 33.956 29.822 1.00 59.00 265 ALA A O 1
ATOM 2120 N N . PRO A 1 266 ? 15.049 32.706 30.957 1.00 52.28 266 PRO A N 1
ATOM 2121 C CA . PRO A 1 266 ? 14.808 33.654 32.059 1.00 52.28 266 PRO A CA 1
ATOM 2122 C C . PRO A 1 266 ? 16.039 34.010 32.919 1.00 52.28 266 PRO A C 1
ATOM 2124 O O . PRO A 1 266 ? 15.931 34.772 33.874 1.00 52.28 266 PRO A O 1
ATOM 2127 N N . HIS A 1 267 ? 17.224 33.484 32.597 1.00 50.44 267 HIS A N 1
ATOM 2128 C CA . HIS A 1 267 ? 18.486 33.761 33.295 1.00 50.44 267 HIS A CA 1
ATOM 2129 C C . HIS A 1 267 ? 19.339 34.874 32.649 1.00 50.44 267 HIS A C 1
ATOM 2131 O O . HIS A 1 267 ? 20.542 34.964 32.901 1.00 50.44 267 HIS A O 1
ATOM 2137 N N . ILE A 1 268 ? 18.739 35.737 31.823 1.00 48.72 268 ILE A N 1
ATOM 2138 C CA . ILE A 1 268 ? 19.405 36.891 31.201 1.00 48.72 268 ILE A CA 1
ATOM 2139 C C . ILE A 1 268 ? 18.713 38.176 31.684 1.00 48.72 268 ILE A C 1
ATOM 2141 O O . ILE A 1 268 ? 17.535 38.366 31.406 1.00 48.72 268 ILE A O 1
ATOM 2145 N N . ASP A 1 269 ? 19.450 39.045 32.393 1.00 42.62 269 ASP A N 1
ATOM 2146 C CA . ASP A 1 269 ? 18.970 40.260 33.093 1.00 42.62 269 ASP A CA 1
ATOM 2147 C C . ASP A 1 269 ? 18.323 41.329 32.172 1.00 42.62 269 ASP A C 1
ATOM 2149 O O . ASP A 1 269 ? 18.871 42.411 31.948 1.00 42.62 269 ASP A O 1
ATOM 2153 N N . TYR A 1 270 ? 17.118 41.059 31.666 1.00 43.91 270 TYR A N 1
ATOM 2154 C CA . TYR A 1 270 ? 16.216 42.027 31.035 1.00 43.91 270 TYR A CA 1
ATOM 2155 C C . TYR A 1 270 ? 14.759 41.745 31.451 1.00 43.91 270 TYR A C 1
ATOM 2157 O O . TYR A 1 270 ? 14.417 40.637 31.855 1.00 43.91 270 TYR A O 1
ATOM 2165 N N . GLY A 1 271 ? 13.918 42.786 31.433 1.00 44.47 271 GLY A N 1
ATOM 2166 C CA . GLY A 1 271 ? 12.649 42.816 32.175 1.00 44.47 271 GLY A CA 1
ATOM 2167 C C . GLY A 1 271 ? 11.621 41.739 31.800 1.00 44.47 271 GLY A C 1
ATOM 2168 O O . GLY A 1 271 ? 11.430 41.431 30.625 1.00 44.47 271 GLY A O 1
ATOM 2169 N N . GLU A 1 272 ? 10.933 41.233 32.825 1.00 42.34 272 GLU A N 1
ATOM 2170 C CA . GLU A 1 272 ? 9.899 40.194 32.747 1.00 42.34 272 GLU A CA 1
ATOM 2171 C C . GLU A 1 272 ? 8.621 40.669 32.031 1.00 42.34 272 GLU A C 1
ATOM 2173 O O . GLU A 1 272 ? 8.157 41.801 32.224 1.00 42.34 272 GLU A O 1
ATOM 2178 N N . ASP A 1 273 ? 8.006 39.771 31.259 1.00 49.41 273 ASP A N 1
ATOM 2179 C CA . ASP A 1 273 ? 6.623 39.904 30.800 1.00 49.41 273 ASP A CA 1
ATOM 2180 C C . ASP A 1 273 ? 5.611 39.232 31.757 1.00 49.41 273 ASP A C 1
ATOM 2182 O O . ASP A 1 273 ? 5.946 38.734 32.834 1.00 49.41 273 ASP A O 1
ATOM 2186 N N . ARG A 1 274 ? 4.323 39.239 31.386 1.00 41.97 274 ARG A N 1
ATOM 2187 C CA . ARG A 1 274 ? 3.235 38.714 32.234 1.00 41.97 274 ARG A CA 1
ATOM 2188 C C . ARG A 1 274 ? 3.225 37.189 32.394 1.00 41.97 274 ARG A C 1
ATOM 2190 O O . ARG A 1 274 ? 2.473 36.710 33.242 1.00 41.97 274 ARG A O 1
ATOM 2197 N N . ALA A 1 275 ? 4.015 36.452 31.615 1.00 47.94 275 ALA A N 1
ATOM 2198 C CA . ALA A 1 275 ? 4.153 35.001 31.699 1.00 47.94 275 ALA A CA 1
ATOM 2199 C C . ALA A 1 275 ? 5.431 34.567 32.445 1.00 47.94 275 ALA A C 1
ATOM 2201 O O . ALA A 1 275 ? 5.676 33.369 32.583 1.00 47.94 275 ALA A O 1
ATOM 2202 N N . GLY A 1 276 ? 6.241 35.514 32.940 1.00 53.88 276 GLY A N 1
ATOM 2203 C CA . GLY A 1 276 ? 7.519 35.216 33.596 1.00 53.88 276 GLY A CA 1
ATOM 2204 C C . GLY A 1 276 ? 8.622 34.799 32.619 1.00 53.88 276 GLY A C 1
ATOM 2205 O O . GLY A 1 276 ? 9.577 34.138 33.021 1.00 53.88 276 GLY A O 1
ATOM 2206 N N . ARG A 1 277 ? 8.486 35.159 31.336 1.00 61.25 277 ARG A N 1
ATOM 2207 C CA . ARG A 1 277 ? 9.520 34.988 30.309 1.00 61.25 277 ARG A CA 1
ATOM 2208 C C . ARG A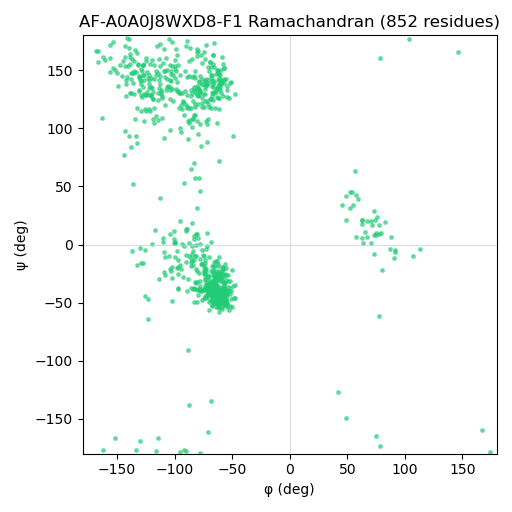 1 277 ? 10.202 36.337 30.052 1.00 61.25 277 ARG A C 1
ATOM 2210 O O . ARG A 1 277 ? 9.615 37.400 30.270 1.00 61.25 277 ARG A O 1
ATOM 2217 N N . THR A 1 278 ? 11.453 36.302 29.600 1.00 61.25 278 THR A N 1
ATOM 2218 C CA . THR A 1 278 ? 12.199 37.510 29.221 1.00 61.25 278 THR A CA 1
ATOM 2219 C C . THR A 1 278 ? 12.140 37.684 27.708 1.00 61.25 278 THR A C 1
ATOM 2221 O O . THR A 1 278 ? 12.385 36.740 26.959 1.00 61.25 278 THR A O 1
ATOM 2224 N N . THR A 1 279 ? 11.861 38.903 27.239 1.00 66.81 279 THR A N 1
ATOM 2225 C CA . THR A 1 279 ? 11.941 39.242 25.810 1.00 66.81 279 THR A CA 1
ATOM 2226 C C . THR A 1 279 ? 12.954 40.352 25.561 1.00 66.81 279 THR A C 1
ATOM 2228 O O . THR A 1 279 ? 12.985 41.367 26.261 1.00 66.81 279 THR A O 1
ATOM 2231 N N . VAL A 1 280 ? 13.785 40.177 24.534 1.00 68.88 280 VAL A N 1
ATOM 2232 C CA . VAL A 1 280 ? 14.753 41.177 24.072 1.00 68.88 280 VAL A CA 1
ATOM 2233 C C . VAL A 1 280 ? 14.242 41.859 22.808 1.00 68.88 280 VAL A C 1
ATOM 2235 O O . VAL A 1 280 ? 13.632 41.243 21.935 1.00 68.88 280 VAL A O 1
ATOM 2238 N N . VAL A 1 281 ? 14.475 43.167 22.713 1.00 76.31 281 VAL A N 1
ATOM 2239 C CA . VAL A 1 281 ? 14.107 43.947 21.526 1.00 76.31 281 VAL A CA 1
ATOM 2240 C C . VAL A 1 281 ? 14.973 43.498 20.351 1.00 76.31 281 VAL A C 1
ATOM 2242 O O . VAL A 1 281 ? 16.194 43.445 20.492 1.00 76.31 281 VAL A O 1
ATOM 2245 N N . LEU A 1 282 ? 14.358 43.196 19.210 1.00 80.56 282 LEU A N 1
ATOM 2246 C CA . LEU A 1 282 ? 15.048 43.019 17.933 1.00 80.56 282 LEU A CA 1
ATOM 2247 C C . LEU A 1 282 ? 15.390 44.414 17.368 1.00 80.56 282 LEU A C 1
ATOM 2249 O O . LEU A 1 282 ? 14.551 45.309 17.405 1.00 80.56 282 LEU A O 1
ATOM 2253 N N . TRP A 1 283 ? 16.628 44.633 16.922 1.00 76.88 283 TRP A N 1
ATOM 2254 C CA . TRP A 1 283 ? 17.121 45.946 16.470 1.00 76.88 283 TRP A CA 1
ATOM 2255 C C . TRP A 1 283 ? 17.158 46.047 14.949 1.00 76.88 283 TRP A C 1
ATOM 2257 O O . TRP A 1 283 ? 16.668 47.021 14.382 1.00 76.88 283 TRP A O 1
ATOM 2267 N N . GLU A 1 284 ? 17.732 45.039 14.298 1.00 82.94 284 GLU A N 1
ATOM 2268 C CA . GLU A 1 284 ? 17.855 44.957 12.847 1.00 82.94 284 GLU A CA 1
ATOM 2269 C C . GLU A 1 284 ? 17.944 43.492 12.406 1.00 82.94 284 GLU A C 1
ATOM 2271 O O . GLU A 1 284 ? 18.414 42.627 13.149 1.00 82.94 284 GLU A O 1
ATOM 2276 N N . VAL A 1 285 ? 17.477 43.236 11.186 1.00 83.00 285 VAL A N 1
ATOM 2277 C CA . VAL A 1 285 ? 17.735 42.008 10.434 1.00 83.00 285 VAL A CA 1
ATOM 2278 C C . VAL A 1 285 ? 18.305 42.457 9.099 1.00 83.00 285 VAL A C 1
ATOM 2280 O O . VAL A 1 285 ? 17.653 43.202 8.365 1.00 83.00 285 VAL A O 1
ATOM 2283 N N . THR A 1 286 ? 19.545 42.077 8.824 1.00 83.75 286 THR A N 1
ATOM 2284 C CA . THR A 1 286 ? 20.305 42.515 7.646 1.00 83.75 286 THR A CA 1
ATOM 2285 C C . THR A 1 286 ? 21.010 41.332 6.999 1.00 83.75 286 THR A C 1
ATOM 2287 O O . THR A 1 286 ? 21.242 40.314 7.643 1.00 83.75 286 THR A O 1
ATOM 2290 N N . GLU A 1 287 ? 21.349 41.443 5.715 1.00 80.38 287 GLU A N 1
ATOM 2291 C CA . GLU A 1 287 ? 22.243 40.476 5.071 1.00 80.38 287 GLU A CA 1
ATOM 2292 C C . GLU A 1 287 ? 23.632 40.558 5.730 1.00 80.38 287 GLU A C 1
ATOM 2294 O O . GLU A 1 287 ? 24.169 41.648 5.944 1.00 80.38 287 GLU A O 1
ATOM 2299 N N . TYR A 1 288 ? 24.188 39.406 6.107 1.00 73.62 288 TYR A N 1
ATOM 2300 C CA . TYR A 1 288 ? 25.491 39.288 6.755 1.00 73.62 288 TYR A CA 1
ATOM 2301 C C . TYR A 1 288 ? 26.564 39.008 5.702 1.00 73.62 288 TYR A C 1
ATOM 2303 O O . TYR A 1 288 ? 26.763 37.861 5.300 1.00 73.62 288 TYR A O 1
ATOM 2311 N N . ASP A 1 289 ? 27.246 40.065 5.259 1.00 55.28 289 ASP A N 1
ATOM 2312 C CA . ASP A 1 289 ? 28.427 39.957 4.399 1.00 55.28 289 ASP A CA 1
ATOM 2313 C C . ASP A 1 289 ? 29.616 39.391 5.195 1.00 55.28 289 ASP A C 1
ATOM 2315 O O . ASP A 1 289 ? 30.222 40.085 6.016 1.00 55.28 289 ASP A O 1
ATOM 2319 N N . ASP A 1 290 ? 29.983 38.143 4.903 1.00 50.56 290 ASP A N 1
ATOM 2320 C CA . ASP A 1 290 ? 31.278 37.553 5.250 1.00 50.56 290 ASP A CA 1
ATOM 2321 C C . ASP A 1 290 ? 31.857 36.934 3.962 1.00 50.56 290 ASP A C 1
ATOM 2323 O O . ASP A 1 290 ? 31.257 36.043 3.358 1.00 50.56 290 ASP A O 1
ATOM 2327 N N . GLU A 1 291 ? 32.977 37.471 3.462 1.00 45.09 291 GLU A N 1
ATOM 2328 C CA . GLU A 1 291 ? 33.527 37.105 2.145 1.00 45.09 291 GLU A CA 1
ATOM 2329 C C . GLU A 1 291 ? 34.246 35.738 2.192 1.00 45.09 291 GLU A C 1
ATOM 2331 O O . GLU A 1 291 ? 35.472 35.664 2.316 1.00 45.09 291 GLU A O 1
ATOM 2336 N N . GLY A 1 292 ? 33.500 34.636 2.052 1.00 54.97 292 GLY A N 1
ATOM 2337 C CA . GLY A 1 292 ? 34.068 33.287 1.949 1.00 54.97 292 GLY A CA 1
ATOM 2338 C C . GLY A 1 292 ? 33.041 32.149 1.943 1.00 54.97 292 GLY A C 1
ATOM 2339 O O . GLY A 1 292 ? 31.837 32.374 1.998 1.00 54.97 292 GLY A O 1
ATOM 2340 N N . GLU A 1 293 ? 33.528 30.907 1.884 1.00 54.81 293 GLU A N 1
ATOM 2341 C CA . GLU A 1 293 ? 32.723 29.713 2.185 1.00 54.81 293 GLU A CA 1
ATOM 2342 C C . GLU A 1 293 ? 32.567 29.590 3.710 1.00 54.81 293 GLU A C 1
ATOM 2344 O O . GLU A 1 293 ? 33.565 29.518 4.432 1.00 54.81 293 GLU A O 1
ATOM 2349 N N . ILE A 1 294 ? 31.327 29.572 4.215 1.00 61.56 294 ILE A N 1
ATOM 2350 C CA . ILE A 1 294 ? 31.047 29.624 5.659 1.00 61.56 294 ILE A CA 1
ATOM 2351 C C . ILE A 1 294 ? 30.553 28.260 6.149 1.00 61.56 294 ILE A C 1
ATOM 2353 O O . ILE A 1 294 ? 29.506 27.777 5.717 1.00 61.56 294 ILE A O 1
ATOM 2357 N N . THR A 1 295 ? 31.262 27.647 7.100 1.00 62.19 295 THR A N 1
ATOM 2358 C CA . THR A 1 295 ? 30.783 26.426 7.769 1.00 62.19 295 THR A CA 1
ATOM 2359 C C . THR A 1 295 ? 29.740 26.760 8.835 1.00 62.19 295 THR A C 1
ATOM 2361 O O . THR A 1 295 ? 29.964 27.591 9.725 1.00 62.19 295 THR A O 1
ATOM 2364 N N . VAL A 1 296 ? 28.606 26.068 8.759 1.00 61.16 296 VAL A N 1
ATOM 2365 C CA . VAL A 1 296 ? 27.471 26.138 9.675 1.00 61.16 296 VAL A CA 1
ATOM 2366 C C . VAL A 1 296 ? 27.260 24.795 10.407 1.00 61.16 296 VAL A C 1
ATOM 2368 O O . VAL A 1 296 ? 27.589 23.737 9.881 1.00 61.16 296 VAL A O 1
ATOM 2371 N N . TYR A 1 297 ? 26.751 24.845 11.637 1.00 61.41 297 TYR A N 1
ATOM 2372 C CA . TYR A 1 297 ? 26.850 23.829 12.690 1.00 61.41 297 TYR A CA 1
ATOM 2373 C C . TYR A 1 297 ? 25.507 23.634 13.419 1.00 61.41 297 TYR A C 1
ATOM 2375 O O . TYR A 1 297 ? 24.637 24.512 13.364 1.00 61.41 297 TYR A O 1
ATOM 2383 N N . ASN A 1 298 ? 25.362 22.476 14.075 1.00 66.75 298 ASN A N 1
ATOM 2384 C CA . ASN A 1 298 ? 24.090 21.883 14.497 1.00 66.75 298 ASN A CA 1
ATOM 2385 C C . ASN A 1 298 ? 24.361 20.786 15.593 1.00 66.75 298 ASN A C 1
ATOM 2387 O O . ASN A 1 298 ? 24.967 19.774 15.279 1.00 66.75 298 ASN A O 1
ATOM 2391 N N . LEU A 1 299 ? 24.009 20.997 16.878 1.00 58.00 299 LEU A N 1
ATOM 2392 C CA . LEU A 1 299 ? 24.094 20.091 18.069 1.00 58.00 299 LEU A CA 1
ATOM 2393 C C . LEU A 1 299 ? 22.755 19.410 18.504 1.00 58.00 299 LEU A C 1
ATOM 2395 O O . LEU A 1 299 ? 21.823 20.112 18.893 1.00 58.00 299 LEU A O 1
ATOM 2399 N N . HIS A 1 300 ? 22.634 18.080 18.594 1.00 60.12 300 HIS A N 1
ATOM 2400 C CA . HIS A 1 300 ? 21.466 17.452 19.253 1.00 60.12 300 HIS A CA 1
ATOM 2401 C C . HIS A 1 300 ? 21.592 17.497 20.778 1.00 60.12 300 HIS A C 1
ATOM 2403 O O . HIS A 1 300 ? 22.679 17.263 21.303 1.00 60.12 300 HIS A O 1
ATOM 2409 N N . VAL A 1 301 ? 20.478 17.661 21.499 1.00 55.00 301 VAL A N 1
ATOM 2410 C CA . VAL A 1 301 ? 20.444 17.567 22.969 1.00 55.00 301 VAL A CA 1
ATOM 2411 C C . VAL A 1 301 ? 19.286 16.704 23.457 1.00 55.00 301 VAL A C 1
ATOM 2413 O O . VAL A 1 301 ? 18.229 16.597 22.839 1.00 55.00 301 VAL A O 1
ATOM 2416 N N . LYS A 1 302 ? 19.536 16.043 24.580 1.00 63.75 302 LYS A N 1
ATOM 2417 C CA . LYS A 1 302 ? 18.649 15.105 25.260 1.00 63.75 302 LYS A CA 1
ATOM 2418 C C . LYS A 1 302 ? 17.399 15.788 25.825 1.00 63.75 302 LYS A C 1
ATOM 2420 O O . LYS A 1 302 ? 17.480 16.894 26.344 1.00 63.75 302 LYS A O 1
ATOM 2425 N N . ASP A 1 303 ? 16.256 15.108 25.734 1.00 55.97 303 ASP A N 1
ATOM 2426 C CA . ASP A 1 303 ? 14.953 15.501 26.304 1.00 55.97 303 ASP A CA 1
ATOM 2427 C C . ASP A 1 303 ? 14.384 16.880 25.866 1.00 55.97 303 ASP A C 1
ATOM 2429 O O . ASP A 1 303 ? 13.322 17.287 26.343 1.00 55.97 303 ASP A O 1
ATOM 2433 N N . ARG A 1 304 ? 15.028 17.578 24.914 1.00 59.94 304 ARG A N 1
ATOM 2434 C CA . ARG A 1 304 ? 14.617 18.884 24.366 1.00 59.94 304 ARG A CA 1
ATOM 2435 C C . ARG A 1 304 ? 14.871 18.992 22.858 1.00 59.94 304 ARG A C 1
ATOM 2437 O O . ARG A 1 304 ? 15.917 18.583 22.367 1.00 59.94 304 ARG A O 1
ATOM 2444 N N . HIS A 1 305 ? 13.957 19.623 22.117 1.00 49.38 305 HIS A N 1
ATOM 2445 C CA . HIS A 1 305 ? 14.184 20.019 20.711 1.00 49.38 305 HIS A CA 1
ATOM 2446 C C . HIS A 1 305 ? 14.903 21.368 20.561 1.00 49.38 305 HIS A C 1
ATOM 2448 O O . HIS A 1 305 ? 15.308 21.755 19.467 1.00 49.38 305 HIS A O 1
ATOM 2454 N N . THR A 1 306 ? 15.067 22.048 21.685 1.00 48.25 306 THR A N 1
ATOM 2455 C CA . THR A 1 306 ? 15.628 23.374 21.874 1.00 48.25 306 THR A CA 1
ATOM 2456 C C . THR A 1 306 ? 16.822 23.277 22.798 1.00 48.25 306 THR A C 1
ATOM 2458 O O . THR A 1 306 ? 16.786 22.730 23.893 1.00 48.25 306 THR A O 1
ATOM 2461 N N . TYR A 1 307 ? 17.907 23.841 22.336 1.00 48.41 307 TYR A N 1
ATOM 2462 C CA . TYR A 1 307 ? 19.200 23.878 22.984 1.00 48.41 307 TYR A CA 1
ATOM 2463 C C . TYR A 1 307 ? 19.955 24.929 22.180 1.00 48.41 307 TYR A C 1
ATOM 2465 O O . TYR A 1 307 ? 19.597 25.201 21.035 1.00 48.41 307 TYR A O 1
ATOM 2473 N N . LEU A 1 308 ? 20.983 25.557 22.726 1.00 46.47 308 LEU A N 1
ATOM 2474 C CA . LEU A 1 308 ? 21.896 26.299 21.855 1.00 46.47 308 LEU A CA 1
ATOM 2475 C C . LEU A 1 308 ? 22.645 25.212 20.994 1.00 46.47 308 LEU A C 1
ATOM 2477 O O . LEU A 1 308 ? 23.112 24.262 21.610 1.00 46.47 308 LEU A O 1
ATOM 2481 N N . VAL A 1 309 ? 22.663 25.242 19.627 1.00 42.72 309 VAL A N 1
ATOM 2482 C CA . VAL A 1 309 ? 21.688 24.512 18.701 1.00 42.72 309 VAL A CA 1
ATOM 2483 C C . VAL A 1 309 ? 22.186 23.458 17.602 1.00 42.72 309 VAL A C 1
ATOM 2485 O O . VAL A 1 309 ? 23.219 23.759 17.019 1.00 42.72 309 VAL A O 1
ATOM 2488 N N . ALA A 1 310 ? 21.531 22.278 17.265 1.00 31.89 310 ALA A N 1
ATOM 2489 C CA . ALA A 1 310 ? 20.664 21.754 16.092 1.00 31.89 310 ALA A CA 1
ATOM 2490 C C . ALA A 1 310 ? 20.711 20.174 15.600 1.00 31.89 310 ALA A C 1
ATOM 2492 O O . ALA A 1 310 ? 21.616 19.467 16.010 1.00 31.89 310 ALA A O 1
ATOM 2493 N N . SER A 1 311 ? 19.796 19.533 14.768 1.00 30.88 311 SER A N 1
ATOM 2494 C CA . SER A 1 311 ? 19.376 18.031 14.684 1.00 30.88 311 SER A CA 1
ATOM 2495 C C . SER A 1 311 ? 19.624 16.985 13.456 1.00 30.88 311 SER A C 1
ATOM 2497 O O . SER A 1 311 ? 20.446 17.272 12.594 1.00 30.88 311 SER A O 1
ATOM 2499 N N . GLY A 1 312 ? 18.983 15.746 13.348 1.00 26.84 312 GLY A N 1
ATOM 2500 C CA . GLY A 1 312 ? 19.097 14.601 12.305 1.00 26.84 312 GLY A CA 1
ATOM 2501 C C . GLY A 1 312 ? 18.020 13.388 12.263 1.00 26.84 312 GLY A C 1
ATOM 2502 O O . GLY A 1 312 ? 17.244 13.301 13.209 1.00 26.84 312 GLY A O 1
ATOM 2503 N N . ALA A 1 313 ? 17.872 12.467 11.222 1.00 31.22 313 ALA A N 1
ATOM 2504 C CA . ALA A 1 313 ? 16.545 11.768 10.839 1.00 31.22 313 ALA A CA 1
ATOM 2505 C C . ALA A 1 313 ? 16.330 10.304 10.137 1.00 31.22 313 ALA A C 1
ATOM 2507 O O . ALA A 1 313 ? 17.226 9.454 10.119 1.00 31.22 313 ALA A O 1
ATOM 2508 N N . VAL A 1 314 ? 15.092 9.947 9.605 1.00 27.34 314 VAL A N 1
ATOM 2509 C CA . VAL A 1 314 ? 14.455 8.572 9.268 1.00 27.34 314 VAL A CA 1
ATOM 2510 C C . VAL A 1 314 ? 13.602 8.436 7.915 1.00 27.34 314 VAL A C 1
ATOM 2512 O O . VAL A 1 314 ? 13.450 9.411 7.188 1.00 27.34 314 VAL A O 1
ATOM 2515 N N . VAL A 1 315 ? 13.057 7.240 7.524 1.00 32.16 315 VAL A N 1
ATOM 2516 C CA . VAL A 1 315 ? 12.274 6.864 6.274 1.00 32.16 315 VAL A CA 1
ATOM 2517 C C . VAL A 1 315 ? 10.714 6.808 6.433 1.00 32.16 315 VAL A C 1
ATOM 2519 O O . VAL A 1 315 ? 10.210 6.626 7.535 1.00 32.16 315 VAL A O 1
ATOM 2522 N N . HIS A 1 316 ? 9.924 6.915 5.338 1.00 42.03 316 HIS A N 1
ATOM 2523 C CA . HIS A 1 316 ? 8.438 7.027 5.334 1.00 42.03 316 HIS A CA 1
ATOM 2524 C C . HIS A 1 316 ? 7.663 5.719 5.001 1.00 42.03 316 HIS A C 1
ATOM 2526 O O . HIS A 1 316 ? 8.055 4.995 4.091 1.00 42.03 316 HIS A O 1
ATOM 2532 N N . ASN A 1 317 ? 6.484 5.500 5.606 1.00 51.16 317 ASN A N 1
ATOM 2533 C CA . ASN A 1 317 ? 5.522 4.414 5.297 1.00 51.16 317 ASN A CA 1
ATOM 2534 C C . ASN A 1 317 ? 4.053 4.918 5.379 1.00 51.16 317 ASN A C 1
ATOM 2536 O O . ASN A 1 317 ? 3.820 6.087 5.680 1.00 51.16 317 ASN A O 1
ATOM 2540 N N . CYS A 1 318 ? 3.050 4.077 5.081 1.00 69.06 318 CYS A N 1
ATOM 2541 C CA . CYS A 1 318 ? 1.635 4.372 5.401 1.00 69.06 318 CYS A CA 1
ATOM 2542 C C . CYS A 1 318 ? 1.193 3.642 6.678 1.00 69.06 318 CYS A C 1
ATOM 2544 O O . CYS A 1 318 ? 1.700 2.557 6.963 1.00 69.06 318 CYS A O 1
ATOM 2546 N N . PHE A 1 319 ? 0.233 4.210 7.410 1.00 82.81 319 PHE A N 1
ATOM 2547 C CA . PHE A 1 319 ? -0.137 3.776 8.762 1.00 82.81 319 PHE A CA 1
ATOM 2548 C C . PHE A 1 319 ? -1.652 3.691 8.961 1.00 82.81 319 PHE A C 1
ATOM 2550 O O . PHE A 1 319 ? -2.403 4.466 8.364 1.00 82.81 319 PHE A O 1
ATOM 2557 N N . LEU A 1 320 ? -2.100 2.758 9.799 1.00 91.75 320 LEU A N 1
ATOM 2558 C CA . LEU A 1 320 ? -3.485 2.631 10.254 1.00 91.75 320 LEU A CA 1
ATOM 2559 C C . LEU A 1 320 ? -3.470 2.551 11.782 1.00 91.75 320 LEU A C 1
ATOM 2561 O O . LEU A 1 320 ? -2.754 1.707 12.325 1.00 91.75 320 LEU A O 1
ATOM 2565 N N . LEU A 1 321 ? -4.239 3.412 12.448 1.00 95.06 321 LEU A N 1
ATOM 2566 C CA . LEU A 1 321 ? -4.328 3.476 13.906 1.00 95.06 321 LEU A CA 1
ATOM 2567 C C . LEU A 1 321 ? -5.766 3.279 14.386 1.00 95.06 321 LEU A C 1
ATOM 2569 O O . LEU A 1 321 ? -6.703 3.872 13.838 1.00 95.06 321 LEU A O 1
ATOM 2573 N N . ARG A 1 322 ? -5.944 2.508 15.461 1.00 96.56 322 ARG A N 1
ATOM 2574 C CA . ARG A 1 322 ? -7.212 2.482 16.202 1.00 96.56 322 ARG A CA 1
ATOM 2575 C C . ARG A 1 322 ? -7.255 3.532 17.312 1.00 96.56 322 ARG A C 1
ATOM 2577 O O . ARG A 1 322 ? -6.253 3.833 17.950 1.00 96.56 322 ARG A O 1
ATOM 2584 N N . MET A 1 323 ? -8.443 4.096 17.508 1.00 97.19 323 MET A N 1
ATOM 2585 C CA . MET A 1 323 ? -8.730 5.115 18.513 1.00 97.19 323 MET A CA 1
ATOM 2586 C C . MET A 1 323 ? -9.810 4.576 19.449 1.00 97.19 323 MET A C 1
ATOM 2588 O O . MET A 1 323 ? -10.859 4.130 18.985 1.00 97.19 323 MET A O 1
ATOM 2592 N N . GLU A 1 324 ? -9.554 4.614 20.752 1.00 98.00 324 GLU A N 1
ATOM 2593 C CA . GLU A 1 324 ? -10.473 4.135 21.786 1.00 98.00 324 GLU A CA 1
ATOM 2594 C C . GLU A 1 324 ? -11.276 5.289 22.408 1.00 98.00 324 GLU A C 1
ATOM 2596 O O . GLU A 1 324 ? -10.912 6.460 22.291 1.00 98.00 324 GLU A O 1
ATOM 2601 N N . ASP A 1 325 ? -12.377 4.966 23.092 1.00 97.50 325 ASP A N 1
ATOM 2602 C CA . ASP A 1 325 ? -13.398 5.920 23.561 1.00 97.50 325 ASP A CA 1
ATOM 2603 C C . ASP A 1 325 ? -13.011 6.715 24.839 1.00 97.50 325 ASP A C 1
ATOM 2605 O O . ASP A 1 325 ? -13.785 6.865 25.797 1.00 97.50 325 ASP A O 1
ATOM 2609 N N . ASN A 1 326 ? -11.782 7.237 24.865 1.00 97.25 326 ASN A N 1
ATOM 2610 C CA . ASN A 1 326 ? -11.199 8.029 25.950 1.00 97.25 326 ASN A CA 1
ATOM 2611 C C . ASN A 1 326 ? -10.300 9.168 25.422 1.00 97.25 326 ASN A C 1
ATOM 2613 O O . ASN A 1 326 ? -9.885 9.182 24.263 1.00 97.25 326 ASN A O 1
ATOM 2617 N N . MET A 1 327 ? -10.028 10.166 26.269 1.00 97.31 327 MET A N 1
ATOM 2618 C CA . MET A 1 327 ? -9.316 11.382 25.844 1.00 97.31 327 MET A CA 1
ATOM 2619 C C . MET A 1 327 ? -7.827 11.133 25.618 1.00 97.31 327 MET A C 1
ATOM 2621 O O . MET A 1 327 ? -7.215 11.787 24.778 1.00 97.31 327 MET A O 1
ATOM 2625 N N . GLU A 1 328 ? -7.265 10.165 26.328 1.00 98.06 328 GLU A N 1
ATOM 2626 C CA . GLU A 1 328 ? -5.868 9.778 26.266 1.00 98.06 328 GLU A CA 1
ATOM 2627 C C . GLU A 1 328 ? -5.544 9.161 24.894 1.00 98.06 328 GLU A C 1
ATOM 2629 O O . GLU A 1 328 ? -4.598 9.587 24.231 1.00 98.06 328 GLU A O 1
ATOM 2634 N N . SER A 1 329 ? -6.392 8.248 24.404 1.00 98.06 329 SER A N 1
ATOM 2635 C CA . SER A 1 329 ? -6.291 7.657 23.064 1.00 98.06 329 SER A CA 1
ATOM 2636 C C . SER A 1 329 ? -6.564 8.671 21.950 1.00 98.06 329 SER A C 1
ATOM 2638 O O . SER A 1 329 ? -5.840 8.685 20.952 1.00 98.06 329 SER A O 1
ATOM 2640 N N . ILE A 1 330 ? -7.538 9.574 22.121 1.00 98.19 330 ILE A N 1
ATOM 2641 C CA . ILE A 1 330 ? -7.800 10.663 21.163 1.00 98.19 330 ILE A CA 1
ATOM 2642 C C . ILE A 1 330 ? -6.585 11.603 21.064 1.00 98.19 330 ILE A C 1
ATOM 2644 O O . ILE A 1 330 ? -6.107 11.877 19.962 1.00 98.19 330 ILE A O 1
ATOM 2648 N N . GLY A 1 331 ? -6.029 12.040 22.199 1.00 97.50 331 GLY A N 1
ATOM 2649 C CA . GLY A 1 331 ? -4.828 12.881 22.246 1.00 97.50 331 GLY A CA 1
ATOM 2650 C C . GLY A 1 331 ? -3.602 12.191 21.641 1.00 97.50 331 GLY A C 1
ATOM 2651 O O . GLY A 1 331 ? -2.890 12.785 20.829 1.00 97.50 331 GLY A O 1
ATOM 2652 N N . ARG A 1 332 ? -3.394 10.904 21.951 1.00 95.38 332 ARG A N 1
ATOM 2653 C CA . ARG A 1 332 ? -2.332 10.082 21.350 1.00 95.38 332 ARG A CA 1
ATOM 2654 C C . ARG A 1 332 ? -2.509 9.871 19.853 1.00 95.38 332 ARG A C 1
ATOM 2656 O O . ARG A 1 332 ? -1.514 9.887 19.134 1.00 95.38 332 ARG A O 1
ATOM 2663 N N . SER A 1 333 ? -3.738 9.739 19.367 1.00 95.44 333 SER A N 1
ATOM 2664 C CA . SER A 1 333 ? -4.032 9.598 17.937 1.00 95.44 333 SER A CA 1
ATOM 2665 C C . SER A 1 333 ? -3.737 10.879 17.156 1.00 95.44 333 SER A C 1
ATOM 2667 O O . SER A 1 333 ? -3.149 10.819 16.078 1.00 95.44 333 SER A O 1
ATOM 2669 N N . ILE A 1 334 ? -4.074 12.044 17.720 1.00 96.38 334 ILE A N 1
ATOM 2670 C CA . ILE A 1 334 ? -3.745 13.362 17.150 1.00 96.38 334 ILE A CA 1
ATOM 2671 C C . ILE A 1 334 ? -2.223 13.578 17.141 1.00 96.38 334 ILE A C 1
ATOM 2673 O O . ILE A 1 334 ? -1.652 13.930 16.110 1.00 96.38 334 ILE A O 1
ATOM 2677 N N . ASN A 1 335 ? -1.539 13.284 18.251 1.00 92.12 335 ASN A N 1
ATOM 2678 C CA . ASN A 1 335 ? -0.076 13.329 18.319 1.00 92.12 335 ASN A CA 1
ATOM 2679 C C . ASN A 1 335 ? 0.572 12.382 17.291 1.00 92.12 335 ASN A C 1
ATOM 2681 O O . ASN A 1 335 ? 1.478 12.789 16.571 1.00 92.12 335 ASN A O 1
ATOM 2685 N N . SER A 1 336 ? 0.058 11.159 17.145 1.00 87.00 336 SER A N 1
ATOM 2686 C CA . SER A 1 336 ? 0.542 10.198 16.147 1.00 87.00 336 SER A CA 1
ATOM 2687 C C . SER A 1 336 ? 0.327 10.703 14.718 1.00 87.00 336 SER A C 1
ATOM 2689 O O . SER A 1 336 ? 1.234 10.601 13.897 1.00 87.00 336 SER A O 1
ATOM 2691 N N . ALA A 1 337 ? -0.822 11.319 14.415 1.00 84.75 337 ALA A N 1
ATOM 2692 C CA . ALA A 1 337 ? -1.067 11.951 13.120 1.00 84.75 337 ALA A CA 1
ATOM 2693 C C . ALA A 1 337 ? -0.011 13.028 12.798 1.00 84.75 337 ALA A C 1
ATOM 2695 O O . ALA A 1 337 ? 0.539 13.016 11.698 1.00 84.75 337 ALA A O 1
ATOM 2696 N N . LEU A 1 338 ? 0.346 13.886 13.762 1.00 82.94 338 LEU A N 1
ATOM 2697 C CA . LEU A 1 338 ? 1.421 14.878 13.613 1.00 82.94 338 LEU A CA 1
ATOM 2698 C C . LEU A 1 338 ? 2.789 14.216 13.362 1.00 82.94 338 LEU A C 1
ATOM 2700 O O . LEU A 1 338 ? 3.456 14.528 12.373 1.00 82.94 338 LEU A O 1
ATOM 2704 N N . GLN A 1 339 ? 3.197 13.273 14.221 1.00 78.94 339 GLN A N 1
ATOM 2705 C CA . GLN A 1 339 ? 4.517 12.624 14.161 1.00 78.94 339 GLN A CA 1
ATOM 2706 C C . GLN A 1 339 ? 4.721 11.782 12.892 1.00 78.94 339 GLN A C 1
ATOM 2708 O O . GLN A 1 339 ? 5.835 11.695 12.372 1.00 78.94 339 GLN A O 1
ATOM 2713 N N . LEU A 1 340 ? 3.655 11.169 12.375 1.00 74.94 340 LEU A N 1
ATOM 2714 C CA . LEU A 1 340 ? 3.694 10.375 11.148 1.00 74.94 340 LEU A CA 1
ATOM 2715 C C . LEU A 1 340 ? 3.566 11.259 9.895 1.00 74.94 340 LEU A C 1
ATOM 2717 O O . LEU A 1 340 ? 4.256 11.008 8.908 1.00 74.94 340 LEU A O 1
ATOM 2721 N N . SER A 1 341 ? 2.74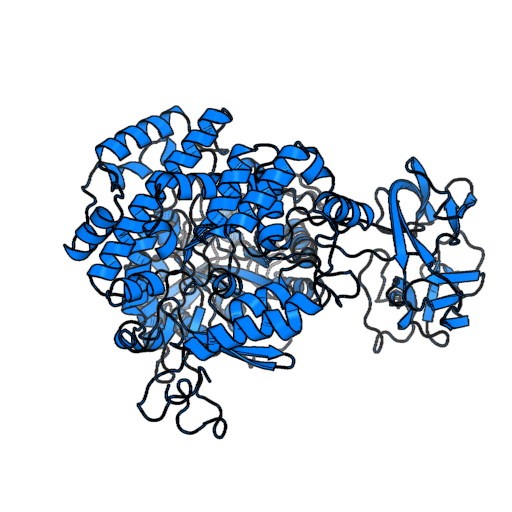8 12.319 9.929 1.00 71.44 341 SER A N 1
ATOM 2722 C CA . SER A 1 341 ? 2.562 13.232 8.789 1.00 71.44 341 SER A CA 1
ATOM 2723 C C . SER A 1 341 ? 3.776 14.129 8.536 1.00 71.44 341 SER A C 1
ATOM 2725 O O . SER A 1 341 ? 4.135 14.321 7.372 1.00 71.44 341 SER A O 1
ATOM 2727 N N . LYS A 1 342 ? 4.476 14.603 9.584 1.00 67.19 342 LYS A N 1
ATOM 2728 C CA . LYS A 1 342 ? 5.739 15.353 9.414 1.00 67.19 342 LYS A CA 1
ATOM 2729 C C . LYS A 1 342 ? 6.800 14.500 8.709 1.00 67.19 342 LYS A C 1
ATOM 2731 O O . LYS A 1 342 ? 7.440 14.946 7.761 1.00 67.19 342 LYS A O 1
ATOM 2736 N N . ARG A 1 343 ? 6.852 13.206 9.054 1.00 63.34 343 ARG A N 1
ATOM 2737 C CA . ARG A 1 343 ? 7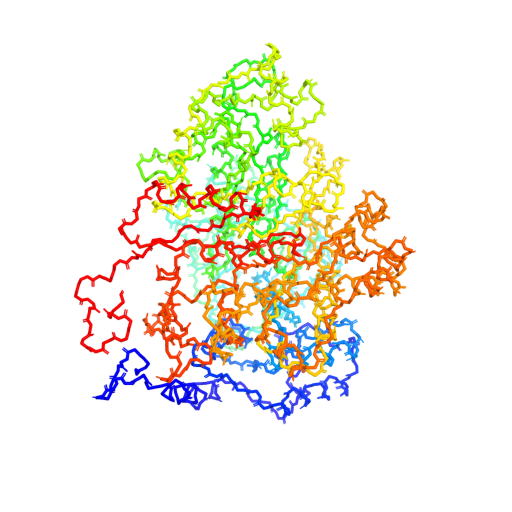.612 12.151 8.361 1.00 63.34 343 ARG A CA 1
ATOM 2738 C C . ARG A 1 343 ? 6.877 11.623 7.124 1.00 63.34 343 ARG A C 1
ATOM 2740 O O . ARG A 1 343 ? 6.983 10.453 6.772 1.00 63.34 343 ARG A O 1
ATOM 2747 N N . GLY A 1 344 ? 6.102 12.474 6.456 1.00 55.88 344 GLY A N 1
ATOM 2748 C CA . GLY A 1 344 ? 5.397 12.254 5.192 1.00 55.88 344 GLY A CA 1
ATOM 2749 C C . GLY A 1 344 ? 4.562 10.979 5.036 1.00 55.88 344 GLY A C 1
ATOM 2750 O O . GLY A 1 344 ? 4.306 10.571 3.899 1.00 55.88 344 GLY A O 1
ATOM 2751 N N . GLY A 1 345 ? 4.149 10.349 6.133 1.00 62.84 345 GLY A N 1
ATOM 2752 C CA . GLY A 1 345 ? 3.291 9.175 6.121 1.00 62.84 345 GLY A CA 1
ATOM 2753 C C . GLY A 1 345 ? 1.837 9.524 5.822 1.00 62.84 345 GLY A C 1
ATOM 2754 O O . GLY A 1 345 ? 1.320 10.545 6.271 1.00 62.84 345 GLY A O 1
ATOM 2755 N N . GLY A 1 346 ? 1.164 8.658 5.064 1.00 71.69 346 GLY A N 1
ATOM 2756 C CA . GLY A 1 346 ? -0.296 8.681 4.952 1.00 71.69 346 GLY A CA 1
ATOM 2757 C C . GLY A 1 346 ? -0.906 7.892 6.106 1.00 71.69 346 GLY A C 1
ATOM 2758 O O . GLY A 1 346 ? -0.484 6.760 6.343 1.00 71.69 346 GLY A O 1
ATOM 2759 N N . VAL A 1 347 ? -1.879 8.461 6.818 1.00 83.94 347 VAL A N 1
ATOM 2760 C CA . VAL A 1 347 ? -2.406 7.879 8.066 1.00 83.94 347 VAL A CA 1
ATOM 2761 C C . VAL A 1 347 ? -3.917 7.684 7.976 1.00 83.94 347 VAL A C 1
ATOM 2763 O O . VAL A 1 347 ? -4.648 8.618 7.658 1.00 83.94 347 VAL A O 1
ATOM 2766 N N . ALA A 1 348 ? -4.402 6.482 8.275 1.00 90.12 348 ALA A N 1
ATOM 2767 C CA . ALA A 1 348 ? -5.822 6.196 8.450 1.00 90.12 348 ALA A CA 1
ATOM 2768 C C . ALA A 1 348 ? -6.152 5.979 9.932 1.00 90.12 348 ALA A C 1
ATOM 2770 O O . ALA A 1 348 ? -5.356 5.378 10.649 1.00 90.12 348 ALA A O 1
ATOM 2771 N N . LEU A 1 349 ? -7.316 6.450 10.384 1.00 97.31 349 LEU A N 1
ATOM 2772 C CA . LEU A 1 349 ? -7.772 6.275 11.764 1.00 97.31 349 LEU A CA 1
ATOM 2773 C C . LEU A 1 349 ? -9.177 5.665 11.835 1.00 97.31 349 LEU A C 1
ATOM 2775 O O . LEU A 1 349 ? -10.092 6.092 11.125 1.00 97.31 349 LEU A O 1
ATOM 2779 N N . LEU A 1 350 ? -9.363 4.694 12.726 1.00 98.31 350 LEU A N 1
ATOM 2780 C CA . LEU A 1 350 ? -10.673 4.159 13.102 1.00 98.31 350 LEU A CA 1
ATOM 2781 C C . LEU A 1 350 ? -11.399 5.141 14.032 1.00 98.31 350 LEU A C 1
ATOM 2783 O O . LEU A 1 350 ? -10.874 5.473 15.089 1.00 98.31 350 LEU A O 1
ATOM 2787 N N . LEU A 1 351 ? -12.627 5.541 13.691 1.00 98.62 351 LEU A N 1
ATOM 2788 C CA . LEU A 1 351 ? -13.495 6.347 14.567 1.00 98.62 351 LEU A CA 1
ATOM 2789 C C . LEU A 1 351 ? -14.693 5.561 15.129 1.00 98.62 351 LEU A C 1
ATOM 2791 O O . LEU A 1 351 ? -15.420 6.073 15.974 1.00 98.62 351 LEU A O 1
ATOM 2795 N N . SER A 1 352 ? -14.902 4.316 14.691 1.00 98.62 352 SER A N 1
ATOM 2796 C CA . SER A 1 352 ? -16.080 3.500 15.034 1.00 98.62 352 SER A CA 1
ATOM 2797 C C . SER A 1 352 ? -16.255 3.193 16.526 1.00 98.62 352 SER A C 1
ATOM 2799 O O . SER A 1 352 ? -17.377 2.910 16.936 1.00 98.62 352 SER A O 1
ATOM 2801 N N . ASN A 1 353 ? -15.188 3.240 17.331 1.00 98.50 353 ASN A N 1
ATOM 2802 C CA . ASN A 1 353 ? -15.269 3.010 18.780 1.00 98.50 353 ASN A CA 1
ATOM 2803 C C . ASN A 1 353 ? -15.743 4.252 19.547 1.00 98.50 353 ASN A C 1
ATOM 2805 O O . ASN A 1 353 ? -16.279 4.120 20.642 1.00 98.50 353 ASN A O 1
ATOM 2809 N N . ILE A 1 354 ? -15.578 5.452 18.980 1.00 98.44 354 ILE A N 1
ATOM 2810 C CA . ILE A 1 354 ? -15.909 6.709 19.653 1.00 98.44 354 ILE A CA 1
ATOM 2811 C C . ILE A 1 354 ? -17.417 6.813 19.878 1.00 98.44 354 ILE A C 1
ATOM 2813 O O . ILE A 1 354 ? -18.213 6.649 18.947 1.00 98.44 354 ILE A O 1
ATOM 2817 N N . ARG A 1 355 ? -17.816 7.146 21.108 1.00 98.06 355 ARG A N 1
ATOM 2818 C CA . ARG A 1 355 ? -19.217 7.353 21.485 1.00 98.06 355 ARG A CA 1
ATOM 2819 C C . ARG A 1 355 ? -19.889 8.454 20.661 1.00 98.06 355 ARG A C 1
ATOM 2821 O O . ARG A 1 355 ? -19.327 9.523 20.417 1.00 98.06 355 ARG A O 1
ATOM 2828 N N . GLU A 1 356 ? -21.137 8.217 20.288 1.00 97.81 356 GLU A N 1
ATOM 2829 C CA . GLU A 1 356 ? -21.903 9.076 19.390 1.00 97.81 356 GLU A CA 1
ATOM 2830 C C . GLU A 1 356 ? -22.227 10.456 19.977 1.00 97.81 356 GLU A C 1
ATOM 2832 O O . GLU A 1 356 ? -22.187 10.667 21.196 1.00 97.81 356 GLU A O 1
ATOM 2837 N N . HIS A 1 357 ? -22.612 11.396 19.115 1.00 96.62 357 HIS A N 1
ATOM 2838 C CA . HIS A 1 357 ? -23.112 12.701 19.533 1.00 96.62 357 HIS A CA 1
ATOM 2839 C C . HIS A 1 357 ? -24.346 12.576 20.448 1.00 96.62 357 HIS A C 1
ATOM 2841 O O . HIS A 1 357 ? -25.343 11.949 20.095 1.00 96.62 357 HIS A O 1
ATOM 2847 N N . GLY A 1 358 ? -24.305 13.221 21.616 1.00 94.38 358 GLY A N 1
ATOM 2848 C CA . GLY A 1 358 ? -25.352 13.151 22.640 1.00 94.38 358 GLY A CA 1
ATOM 2849 C C . GLY A 1 358 ? -25.212 11.990 23.637 1.00 94.38 358 GLY A C 1
ATOM 2850 O O . GLY A 1 358 ? -25.961 11.933 24.613 1.00 94.38 358 GLY A O 1
ATOM 2851 N N . SER A 1 359 ? -24.233 11.098 23.474 1.00 94.94 359 SER A N 1
ATOM 2852 C CA . SER A 1 359 ? -23.948 10.068 24.484 1.00 94.94 359 SER A CA 1
ATOM 2853 C C . SER A 1 359 ? -23.422 10.664 25.810 1.00 94.94 359 SER A C 1
ATOM 2855 O O . SER A 1 359 ? -23.015 11.837 25.863 1.00 94.94 359 SER A O 1
ATOM 2857 N N . PRO A 1 360 ? -23.442 9.899 26.921 1.00 93.81 360 PRO A N 1
ATOM 2858 C CA . PRO A 1 360 ? -23.135 10.438 28.240 1.00 93.81 360 PRO A CA 1
ATOM 2859 C C . PRO A 1 360 ? -21.633 10.516 28.535 1.00 93.81 360 PRO A C 1
ATOM 2861 O O . PRO A 1 360 ? -20.850 9.610 28.229 1.00 93.81 360 PRO A O 1
ATOM 2864 N N . ILE A 1 361 ? -21.235 11.552 29.270 1.00 92.62 361 ILE A N 1
ATOM 2865 C CA . ILE A 1 361 ? -19.880 11.707 29.818 1.00 92.62 361 ILE A CA 1
ATOM 2866 C C . ILE A 1 361 ? -19.994 11.804 31.338 1.00 92.62 361 ILE A C 1
ATOM 2868 O O . ILE A 1 361 ? -20.789 12.579 31.858 1.00 92.62 361 ILE A O 1
ATOM 2872 N N . LYS A 1 362 ? -19.227 10.980 32.069 1.00 90.12 362 LYS A N 1
ATOM 2873 C CA . LYS A 1 362 ? -19.267 10.896 33.547 1.00 90.12 362 LYS A CA 1
ATOM 2874 C C . LYS A 1 362 ? -20.698 10.763 34.120 1.00 90.12 362 LYS A C 1
ATOM 2876 O O . LYS A 1 362 ? -21.022 11.376 35.127 1.00 90.12 362 LYS A O 1
ATOM 2881 N N . GLN A 1 363 ? -21.534 9.943 33.469 1.00 86.50 363 GLN A N 1
ATOM 2882 C CA . GLN A 1 363 ? -22.963 9.713 33.782 1.00 86.50 363 GLN A CA 1
ATOM 2883 C C . GLN A 1 363 ? -23.901 10.919 33.555 1.00 86.50 363 GLN A C 1
ATOM 2885 O O . GLN A 1 363 ? -25.085 10.837 33.868 1.00 86.50 363 GLN A O 1
ATOM 2890 N N . ILE A 1 364 ? -23.410 12.017 32.977 1.00 88.50 364 ILE A N 1
ATOM 2891 C CA . ILE A 1 364 ? -24.229 13.156 32.556 1.00 88.50 364 ILE A CA 1
ATOM 2892 C C . ILE A 1 364 ? -24.648 12.921 31.099 1.00 88.50 364 ILE A C 1
ATOM 2894 O O . ILE A 1 364 ? -23.791 12.769 30.229 1.00 88.50 364 ILE A O 1
ATOM 2898 N N . GLU A 1 365 ? -25.954 12.863 30.842 1.00 89.69 365 GLU A N 1
ATOM 2899 C CA . GLU A 1 365 ? -26.547 12.647 29.511 1.00 89.69 365 GLU A CA 1
ATOM 2900 C C . GLU A 1 365 ? -26.346 13.851 28.566 1.00 89.69 365 GLU A C 1
ATOM 2902 O O . GLU A 1 365 ? -26.209 14.993 29.017 1.00 89.69 365 GLU A O 1
ATOM 2907 N N . ASN A 1 366 ? -26.397 13.616 27.247 1.00 90.94 366 ASN A N 1
ATOM 2908 C CA . ASN A 1 366 ? -26.313 14.650 26.203 1.00 90.94 366 ASN A CA 1
ATOM 2909 C C . ASN A 1 366 ? -25.036 15.514 26.255 1.00 90.94 366 ASN A C 1
ATOM 2911 O O . ASN A 1 366 ? -25.119 16.731 26.103 1.00 90.94 366 ASN A O 1
ATOM 2915 N N . GLN A 1 367 ? -23.864 14.902 26.485 1.00 93.75 367 GLN A N 1
ATOM 2916 C CA . GLN A 1 367 ? -22.588 15.632 26.622 1.00 93.75 367 GLN A CA 1
ATOM 2917 C C . GLN A 1 367 ? -21.567 15.365 25.509 1.00 93.75 367 GLN A C 1
ATOM 2919 O O . GLN A 1 367 ? -20.753 16.242 25.232 1.00 93.75 367 GLN A O 1
ATOM 2924 N N . SER A 1 368 ? -21.560 14.184 24.881 1.00 94.06 368 SER A N 1
ATOM 2925 C CA . SER A 1 368 ? -20.605 13.905 23.801 1.00 94.06 368 SER A CA 1
ATOM 2926 C C . SER A 1 368 ? -20.884 14.748 22.560 1.00 94.06 368 SER A C 1
ATOM 2928 O O . SER A 1 368 ? -22.022 14.843 22.097 1.00 94.06 368 SER A O 1
ATOM 2930 N N . SER A 1 369 ? -19.821 15.288 21.969 1.00 93.75 369 SER A N 1
ATOM 2931 C CA . SER A 1 369 ? -19.879 15.998 20.691 1.00 93.75 369 SER A CA 1
ATOM 2932 C C . SER A 1 369 ? -19.850 15.066 19.469 1.00 93.75 369 SER A C 1
ATOM 2934 O O . SER A 1 369 ? -20.121 15.540 18.364 1.00 93.75 369 SER A O 1
ATOM 2936 N N . GLY A 1 370 ? -19.584 13.767 19.655 1.00 96.12 370 GLY A N 1
ATOM 2937 C CA . GLY A 1 370 ? -19.455 12.776 18.580 1.00 96.12 370 GLY A CA 1
ATOM 2938 C C . GLY A 1 370 ? -18.139 12.882 17.802 1.00 96.12 370 GLY A C 1
ATOM 2939 O O . GLY A 1 370 ? -17.195 13.546 18.231 1.00 96.12 370 GLY A O 1
ATOM 2940 N N . VAL A 1 371 ? -18.077 12.241 16.633 1.00 97.62 371 VAL A N 1
ATOM 2941 C CA . VAL A 1 371 ? -16.821 12.075 15.865 1.00 97.62 371 VAL A CA 1
ATOM 2942 C C . VAL A 1 371 ? -16.320 13.338 15.140 1.00 97.62 371 VAL A C 1
ATOM 2944 O O . VAL A 1 371 ? -15.128 13.456 14.857 1.00 97.62 371 VAL A O 1
ATOM 2947 N N . ILE A 1 372 ? -17.195 14.309 14.856 1.00 96.62 372 ILE A N 1
ATOM 2948 C CA . ILE A 1 372 ? -16.882 15.460 13.979 1.00 96.62 372 ILE A CA 1
ATOM 2949 C C . ILE A 1 372 ? -15.756 16.370 14.512 1.00 96.62 372 ILE A C 1
ATOM 2951 O O . ILE A 1 372 ? -14.858 16.696 13.735 1.00 96.62 372 ILE A O 1
ATOM 2955 N N . PRO A 1 373 ? -15.714 16.769 15.802 1.00 96.06 373 PRO A N 1
ATOM 2956 C CA . PRO A 1 373 ? -14.620 17.606 16.300 1.00 96.06 373 PRO A CA 1
ATOM 2957 C C . PRO A 1 373 ? -13.260 16.899 16.257 1.00 96.06 373 PRO A C 1
ATOM 2959 O O . PRO A 1 373 ? -12.245 17.546 16.026 1.00 96.06 373 PRO A O 1
ATOM 2962 N N . ILE A 1 374 ? -13.238 15.570 16.414 1.00 97.06 374 ILE A N 1
ATOM 2963 C CA . ILE A 1 374 ? -12.016 14.764 16.291 1.00 97.06 374 ILE A CA 1
ATOM 2964 C C . ILE A 1 374 ? -11.528 14.783 14.839 1.00 97.06 374 ILE A C 1
ATOM 2966 O O . ILE A 1 374 ? -10.350 15.029 14.594 1.00 97.06 374 ILE A O 1
ATOM 2970 N N . MET A 1 375 ? -12.433 14.613 13.865 1.00 97.06 375 MET A N 1
ATOM 2971 C CA . MET A 1 375 ? -12.101 14.773 12.441 1.00 97.06 375 MET A CA 1
ATOM 2972 C C . MET A 1 375 ? -11.525 16.163 12.146 1.00 97.06 375 MET A C 1
ATOM 2974 O O . MET A 1 375 ? -10.613 16.272 11.333 1.00 97.06 375 MET A O 1
ATOM 2978 N N . LYS A 1 376 ? -12.011 17.216 12.816 1.00 94.38 376 LYS A N 1
ATOM 2979 C CA . LYS A 1 376 ? -11.485 18.572 12.630 1.00 94.38 376 LYS A CA 1
ATOM 2980 C C . LYS A 1 376 ? -10.055 18.720 13.153 1.00 94.38 376 LYS A C 1
ATOM 2982 O O . LYS A 1 376 ? -9.186 19.151 12.405 1.00 94.38 376 LYS A O 1
ATOM 2987 N N . LEU A 1 377 ? -9.791 18.261 14.378 1.00 94.88 377 LEU A N 1
ATOM 2988 C CA . LEU A 1 377 ? -8.442 18.253 14.960 1.00 94.88 377 LEU A CA 1
ATOM 2989 C C . LEU A 1 377 ? -7.452 17.440 14.110 1.00 94.88 377 LEU A C 1
ATOM 2991 O O . LEU A 1 377 ? -6.305 17.848 13.937 1.00 94.88 377 LEU A O 1
ATOM 2995 N N . LEU A 1 378 ? -7.894 16.313 13.542 1.00 93.25 378 LEU A N 1
ATOM 2996 C CA . LEU A 1 378 ? -7.092 15.509 12.618 1.00 93.25 378 LEU A CA 1
ATOM 2997 C C . LEU A 1 378 ? -6.831 16.241 11.292 1.00 93.25 378 LEU A C 1
ATOM 2999 O O . LEU A 1 378 ? -5.686 16.281 10.850 1.00 93.25 378 LEU A O 1
ATOM 3003 N N . GLU A 1 379 ? -7.849 16.846 10.667 1.00 89.56 379 GLU A N 1
ATOM 3004 C CA . GLU A 1 379 ? -7.691 17.666 9.453 1.00 89.56 379 GLU A CA 1
ATOM 3005 C C . GLU A 1 379 ? -6.652 18.776 9.647 1.00 89.56 379 GLU A C 1
ATOM 3007 O O . GLU A 1 379 ? -5.741 18.920 8.823 1.00 89.56 379 GLU A O 1
ATOM 3012 N N . ASP A 1 380 ? -6.765 19.528 10.740 1.00 90.12 380 ASP A N 1
ATOM 3013 C CA . ASP A 1 380 ? -5.859 20.632 11.037 1.00 90.12 380 ASP A CA 1
ATOM 3014 C C . ASP A 1 380 ? -4.438 20.095 11.314 1.00 90.12 380 ASP A C 1
ATOM 3016 O O . ASP A 1 380 ? -3.465 20.638 10.791 1.00 90.12 380 ASP A O 1
ATOM 3020 N N . SER A 1 381 ? -4.310 18.944 11.991 1.00 88.00 381 SER A N 1
ATOM 3021 C CA . SER A 1 381 ? -3.024 18.263 12.230 1.00 88.00 381 SER A CA 1
ATOM 3022 C C . SER A 1 381 ? -2.308 17.832 10.943 1.00 88.00 381 SER A C 1
ATOM 3024 O O . SER A 1 381 ? -1.110 18.077 10.804 1.00 88.00 381 SER A O 1
ATOM 3026 N N . PHE A 1 382 ? -3.008 17.227 9.974 1.00 78.31 382 PHE A N 1
ATOM 3027 C CA . PHE A 1 382 ? -2.409 16.855 8.678 1.00 78.31 382 PHE A CA 1
ATOM 3028 C C . PHE A 1 382 ? -2.083 18.070 7.800 1.00 78.31 382 PHE A C 1
ATOM 3030 O O . PHE A 1 382 ? -1.140 18.031 7.008 1.00 78.31 382 PHE A O 1
ATOM 3037 N N . SER A 1 383 ? -2.860 19.146 7.927 1.00 79.62 383 SER A N 1
ATOM 3038 C CA . SER A 1 383 ? -2.631 20.394 7.189 1.00 79.62 383 SER A CA 1
ATOM 3039 C C . SER A 1 383 ? -1.395 21.135 7.719 1.00 79.62 383 SER A C 1
ATOM 3041 O O . SER A 1 383 ? -0.590 21.650 6.939 1.00 79.62 383 SER A O 1
ATOM 3043 N N . TYR A 1 384 ? -1.218 21.126 9.042 1.00 80.69 384 TYR A N 1
ATOM 3044 C CA . TYR A 1 384 ? -0.079 21.690 9.765 1.00 80.69 384 TYR A CA 1
ATOM 3045 C C . TYR A 1 384 ? 1.207 20.889 9.534 1.00 80.69 384 TYR A C 1
ATOM 3047 O O . TYR A 1 384 ? 2.177 21.428 9.005 1.00 80.69 384 TYR A O 1
ATOM 3055 N N . ALA A 1 385 ? 1.196 19.583 9.823 1.00 65.56 385 ALA A N 1
ATOM 3056 C CA . ALA A 1 385 ? 2.330 18.678 9.627 1.00 65.56 385 ALA A CA 1
ATOM 3057 C C . ALA A 1 385 ? 2.481 18.256 8.148 1.00 65.56 385 ALA A C 1
ATOM 3059 O O . ALA A 1 385 ? 2.433 17.070 7.806 1.00 65.56 385 ALA A O 1
ATOM 3060 N N . ASN A 1 386 ? 2.621 19.240 7.257 1.00 61.41 386 ASN A N 1
ATOM 3061 C CA . ASN A 1 386 ? 2.822 19.036 5.825 1.00 61.41 386 ASN A CA 1
ATOM 3062 C C . ASN A 1 386 ? 4.304 18.803 5.470 1.00 61.41 386 ASN A C 1
ATOM 3064 O O . ASN A 1 386 ? 5.217 19.137 6.220 1.00 61.41 386 ASN A O 1
ATOM 3068 N N . GLN A 1 387 ? 4.547 18.205 4.302 1.00 53.88 387 GLN A N 1
ATOM 3069 C CA . GLN A 1 387 ? 5.860 17.702 3.886 1.00 53.88 387 GLN A CA 1
ATOM 3070 C C . GLN A 1 387 ? 6.741 18.816 3.302 1.00 53.88 387 GLN A C 1
ATOM 3072 O O . GLN A 1 387 ? 7.151 18.722 2.144 1.00 53.88 387 GLN A O 1
ATOM 3077 N N . LEU A 1 388 ? 6.998 19.884 4.064 1.00 48.88 388 LEU A N 1
ATOM 3078 C CA . LEU A 1 388 ? 7.972 20.937 3.726 1.00 48.88 388 LEU A CA 1
ATOM 3079 C C . LEU A 1 388 ? 7.723 21.539 2.330 1.00 48.88 388 LEU A C 1
ATOM 3081 O O . LEU A 1 388 ? 8.614 21.638 1.489 1.00 48.88 388 LEU A O 1
ATOM 3085 N N . GLY A 1 389 ? 6.454 21.836 2.036 1.00 39.53 389 GLY A N 1
ATOM 3086 C CA . GLY A 1 389 ? 6.012 22.341 0.731 1.00 39.53 389 GLY A CA 1
ATOM 3087 C C . GLY A 1 389 ? 5.994 21.322 -0.424 1.00 39.53 389 GLY A C 1
ATOM 3088 O O . GLY A 1 389 ? 5.445 21.628 -1.482 1.00 39.53 389 GLY A O 1
ATOM 3089 N N . ALA A 1 390 ? 6.517 20.101 -0.256 1.00 38.47 390 ALA A N 1
ATOM 3090 C CA . ALA A 1 390 ? 6.535 19.082 -1.310 1.00 38.47 390 ALA A CA 1
ATOM 3091 C C . ALA A 1 390 ? 5.173 18.387 -1.503 1.00 38.47 390 ALA A C 1
ATOM 3093 O O . ALA A 1 390 ? 4.783 18.105 -2.641 1.00 38.47 390 ALA A O 1
ATOM 3094 N N . ARG A 1 391 ? 4.447 18.099 -0.409 1.00 47.19 391 ARG A N 1
ATOM 3095 C CA . ARG A 1 391 ? 3.069 17.561 -0.398 1.00 47.19 391 ARG A CA 1
ATOM 3096 C C . ARG A 1 391 ? 2.315 17.977 0.868 1.00 47.19 391 ARG A C 1
ATOM 3098 O O . ARG A 1 391 ? 2.903 18.103 1.937 1.00 47.19 391 ARG A O 1
ATOM 3105 N N . GLN A 1 392 ? 0.998 18.119 0.752 1.00 48.28 392 GLN A N 1
ATOM 3106 C CA . GLN A 1 392 ? 0.089 18.188 1.902 1.00 48.28 392 GLN A CA 1
ATOM 3107 C C . GLN A 1 392 ? 0.108 16.855 2.674 1.00 48.28 392 GLN A C 1
ATOM 3109 O O . GLN A 1 392 ? 0.253 15.797 2.050 1.00 48.28 392 GLN A O 1
ATOM 3114 N N . GLY A 1 393 ? -0.054 16.896 4.001 1.00 57.53 393 GLY A N 1
ATOM 3115 C CA . GLY A 1 393 ? -0.301 15.694 4.800 1.00 57.53 393 GLY A CA 1
ATOM 3116 C C . GLY A 1 393 ? -1.612 15.023 4.378 1.00 57.53 393 GLY A C 1
ATOM 3117 O O . GLY A 1 393 ? -2.550 15.695 3.945 1.00 57.53 393 GLY A O 1
ATOM 3118 N N . ALA A 1 394 ? -1.671 13.693 4.447 1.00 71.56 394 ALA A N 1
ATOM 3119 C CA . ALA A 1 394 ? -2.787 12.921 3.903 1.00 71.56 394 ALA A CA 1
ATOM 3120 C C . ALA A 1 394 ? -3.381 11.981 4.957 1.00 71.56 394 ALA A C 1
ATOM 3122 O O . ALA A 1 394 ? -2.801 10.943 5.283 1.00 71.56 394 ALA A O 1
ATOM 3123 N N . GLY A 1 395 ? -4.561 12.351 5.455 1.00 83.50 395 GLY A N 1
ATOM 3124 C CA . GLY A 1 395 ? -5.317 11.574 6.430 1.00 83.50 395 GLY A CA 1
ATOM 3125 C C . GLY A 1 395 ? -6.547 10.886 5.834 1.00 83.50 395 GLY A C 1
ATOM 3126 O O . GLY A 1 395 ? -7.184 11.402 4.911 1.00 83.50 395 GLY A O 1
ATOM 3127 N N . ALA A 1 396 ? -6.922 9.746 6.405 1.00 89.19 396 ALA A N 1
ATOM 3128 C CA . ALA A 1 396 ? -8.210 9.095 6.200 1.00 89.19 396 ALA A CA 1
ATOM 3129 C C . ALA A 1 396 ? -8.864 8.756 7.545 1.00 89.19 396 ALA A C 1
ATOM 3131 O O . ALA A 1 396 ? -8.179 8.493 8.530 1.00 89.19 396 ALA A O 1
ATOM 3132 N N . VAL A 1 397 ? -10.191 8.720 7.580 1.00 97.81 397 VAL A N 1
ATOM 3133 C CA . VAL A 1 397 ? -10.963 8.305 8.757 1.00 97.81 397 VAL A CA 1
ATOM 3134 C C . VAL A 1 397 ? -12.022 7.288 8.354 1.00 97.81 397 VAL A C 1
ATOM 3136 O O . VAL A 1 397 ? -12.721 7.486 7.362 1.00 97.81 397 VAL A O 1
ATOM 3139 N N . TYR A 1 398 ? -12.129 6.196 9.109 1.00 98.62 398 TYR A N 1
ATOM 3140 C CA . TYR A 1 398 ? -13.073 5.108 8.856 1.00 98.62 398 TYR A CA 1
ATOM 3141 C C . TYR A 1 398 ? -14.154 5.048 9.933 1.00 98.62 398 TYR A C 1
ATOM 3143 O O . TYR A 1 398 ? -13.848 5.031 11.128 1.00 98.62 398 TYR A O 1
ATOM 3151 N N . LEU A 1 399 ? -15.414 4.963 9.500 1.00 98.81 399 LEU A N 1
ATOM 3152 C CA . LEU A 1 399 ? -16.574 4.821 10.376 1.00 98.81 399 LEU A CA 1
ATOM 3153 C C . LEU A 1 399 ? -17.462 3.651 9.930 1.00 98.81 399 LEU A C 1
ATOM 3155 O O . LEU A 1 399 ? -17.704 3.441 8.743 1.00 98.81 399 LEU A O 1
ATOM 3159 N N . HIS A 1 400 ? -17.957 2.872 10.884 1.00 98.81 400 HIS A N 1
ATOM 3160 C CA . HIS A 1 400 ? -18.843 1.745 10.614 1.00 98.81 400 HIS A CA 1
ATOM 3161 C C . HIS A 1 400 ? -20.267 2.216 10.261 1.00 98.81 400 HIS A C 1
ATOM 3163 O O . HIS A 1 400 ? -20.809 3.111 10.906 1.00 98.81 400 HIS A O 1
ATOM 3169 N N . ALA A 1 401 ? -20.906 1.600 9.261 1.00 98.62 401 ALA A N 1
ATOM 3170 C CA . ALA A 1 401 ? -22.202 2.030 8.718 1.00 98.62 401 ALA A CA 1
ATOM 3171 C C . ALA A 1 401 ? -23.342 2.044 9.752 1.00 98.62 401 ALA A C 1
ATOM 3173 O O . ALA A 1 401 ? -24.263 2.849 9.649 1.00 98.62 401 ALA A O 1
ATOM 3174 N N . HIS A 1 402 ? -23.265 1.176 10.766 1.00 98.75 402 HIS A N 1
ATOM 3175 C CA . HIS A 1 402 ? -24.218 1.117 11.882 1.00 98.75 402 HIS A CA 1
ATOM 3176 C C . HIS A 1 402 ? -23.853 2.027 13.079 1.00 98.75 402 HIS A C 1
ATOM 3178 O O . HIS A 1 402 ? -24.422 1.874 14.159 1.00 98.75 402 HIS A O 1
ATOM 3184 N N . HIS A 1 403 ? -22.906 2.959 12.922 1.00 98.75 403 HIS A N 1
ATOM 3185 C CA . HIS A 1 403 ? -22.584 3.967 13.942 1.00 98.75 403 HIS A CA 1
ATOM 3186 C C . HIS A 1 403 ? -23.613 5.119 13.926 1.00 98.75 403 HIS A C 1
ATOM 3188 O O . HIS A 1 403 ? -24.008 5.548 12.839 1.00 98.75 403 HIS A O 1
ATOM 3194 N N . PRO A 1 404 ? -24.066 5.666 15.073 1.00 98.50 404 PRO A N 1
ATOM 3195 C CA . PRO A 1 404 ? -25.137 6.669 15.088 1.00 98.50 404 PRO A CA 1
ATOM 3196 C C . PRO A 1 404 ? -24.779 8.012 14.430 1.00 98.50 404 PRO A C 1
ATOM 3198 O O . PRO A 1 404 ? -25.678 8.697 13.941 1.00 98.50 404 PRO A O 1
ATOM 3201 N N . ASP A 1 405 ? -23.493 8.377 14.355 1.00 98.31 405 ASP A N 1
ATOM 3202 C CA . ASP A 1 405 ? -23.030 9.594 13.672 1.00 98.31 405 ASP A CA 1
ATOM 3203 C C . ASP A 1 405 ? -22.857 9.409 12.147 1.00 98.31 405 ASP A C 1
ATOM 3205 O O . ASP A 1 405 ? -22.428 10.350 11.480 1.00 98.31 405 ASP A O 1
ATOM 3209 N N . ILE A 1 406 ? -23.204 8.254 11.552 1.00 98.31 406 ILE A N 1
ATOM 3210 C CA . ILE A 1 406 ? -22.898 7.941 10.139 1.00 98.31 406 ILE A CA 1
ATOM 3211 C C . ILE A 1 406 ? -23.340 9.022 9.140 1.00 98.31 406 ILE A C 1
ATOM 3213 O O . ILE A 1 406 ? -22.561 9.396 8.265 1.00 98.31 406 ILE A O 1
ATOM 3217 N N . TYR A 1 407 ? -24.540 9.596 9.283 1.00 96.19 407 TYR A N 1
ATOM 3218 C CA . TYR A 1 407 ? -24.962 10.690 8.400 1.00 96.19 407 TYR A CA 1
ATOM 3219 C C . TYR A 1 407 ? -24.216 11.999 8.677 1.00 96.19 407 TYR A C 1
ATOM 3221 O O . TYR A 1 407 ? -23.808 12.653 7.725 1.00 96.19 407 TYR A O 1
ATOM 3229 N N . ARG A 1 408 ? -23.933 12.340 9.943 1.00 95.19 408 ARG A N 1
ATOM 3230 C CA . ARG A 1 408 ? -23.119 13.523 10.290 1.00 95.19 408 ARG A CA 1
ATOM 3231 C C . ARG A 1 408 ? -21.711 13.425 9.701 1.00 95.19 408 ARG A C 1
ATOM 3233 O O . ARG A 1 408 ? -21.179 14.418 9.219 1.00 95.19 408 ARG A O 1
ATOM 3240 N N . PHE A 1 409 ? -21.126 12.229 9.739 1.00 96.94 409 PHE A N 1
ATOM 3241 C CA . PHE A 1 409 ? -19.821 11.908 9.166 1.00 96.94 409 PHE A CA 1
ATOM 3242 C C . PHE A 1 409 ? -19.814 12.088 7.642 1.00 96.94 409 PHE A C 1
ATOM 3244 O O . PHE A 1 409 ? -18.946 12.777 7.108 1.00 96.94 409 PHE A O 1
ATOM 3251 N N . LEU A 1 410 ? -20.816 11.538 6.951 1.00 94.69 410 LEU A N 1
ATOM 3252 C CA . LEU A 1 410 ? -20.990 11.688 5.503 1.00 94.69 410 LEU A CA 1
ATOM 3253 C C . LEU A 1 410 ? -21.275 13.146 5.087 1.00 94.69 410 LEU A C 1
ATOM 3255 O O . LEU A 1 410 ? -20.721 13.626 4.097 1.00 94.69 410 LEU A O 1
ATOM 3259 N N . ASP A 1 411 ? -22.065 13.881 5.874 1.00 91.56 411 ASP A N 1
ATOM 3260 C CA . ASP A 1 411 ? -22.406 15.288 5.631 1.00 91.56 411 ASP A CA 1
ATOM 3261 C C . ASP A 1 411 ? -21.181 16.221 5.626 1.00 91.56 411 ASP A C 1
ATOM 3263 O O . ASP A 1 411 ? -21.215 17.249 4.951 1.00 91.56 411 ASP A O 1
ATOM 3267 N N . THR A 1 412 ? -20.071 15.858 6.290 1.00 91.81 412 THR A N 1
ATOM 3268 C CA . THR A 1 412 ? -18.828 16.666 6.309 1.00 91.81 412 THR A CA 1
ATOM 3269 C C . THR A 1 412 ? -18.237 16.952 4.925 1.00 91.81 412 THR A C 1
ATOM 3271 O O . THR A 1 412 ? -17.458 17.901 4.780 1.00 91.81 412 THR A O 1
ATOM 3274 N N . LYS A 1 413 ? -18.598 16.145 3.915 1.00 84.62 413 LYS A N 1
ATOM 3275 C CA . LYS A 1 413 ? -18.117 16.248 2.530 1.00 84.62 413 LYS A CA 1
ATOM 3276 C C . LYS A 1 413 ? -19.056 16.950 1.562 1.00 84.62 413 LYS A C 1
ATOM 3278 O O . LYS A 1 413 ? -18.606 17.302 0.474 1.00 84.62 413 LYS A O 1
ATOM 3283 N N . ARG A 1 414 ? -20.306 17.221 1.945 1.00 80.81 414 ARG A N 1
ATOM 3284 C CA . ARG A 1 414 ? -21.230 17.993 1.101 1.00 80.81 414 ARG A CA 1
ATOM 3285 C C . ARG A 1 414 ? -20.690 19.412 0.916 1.00 80.81 414 ARG A C 1
ATOM 3287 O O . ARG A 1 414 ? -20.312 20.065 1.888 1.00 80.81 414 ARG A O 1
ATOM 3294 N N . GLU A 1 415 ? -20.674 19.922 -0.317 1.00 71.94 415 GLU A N 1
ATOM 3295 C CA . GLU A 1 415 ? -20.098 21.250 -0.608 1.00 71.94 415 GLU A CA 1
ATOM 3296 C C . GLU A 1 415 ? -20.764 22.388 0.182 1.00 71.94 415 GLU A C 1
ATOM 3298 O O . GLU A 1 415 ? -20.099 23.358 0.552 1.00 71.94 415 GLU A O 1
ATOM 3303 N N . ASN A 1 416 ? -22.058 22.221 0.477 1.00 73.38 416 ASN A N 1
ATOM 3304 C CA . ASN A 1 416 ? -22.917 23.164 1.195 1.00 73.38 416 ASN A CA 1
ATOM 3305 C C . ASN A 1 416 ? -22.936 22.954 2.727 1.00 73.38 416 ASN A C 1
ATOM 3307 O O . ASN A 1 416 ? -23.812 23.498 3.401 1.00 73.38 416 ASN A O 1
ATOM 3311 N N . ALA A 1 417 ? -22.030 22.144 3.287 1.00 73.06 417 ALA A N 1
ATOM 3312 C CA . ALA A 1 417 ? -21.920 21.952 4.733 1.00 73.06 417 ALA A CA 1
ATOM 3313 C C . ALA A 1 417 ? -21.438 23.227 5.455 1.00 73.06 417 ALA A C 1
ATOM 3315 O O . ALA A 1 417 ? -20.605 23.972 4.931 1.00 73.06 417 ALA A O 1
ATOM 3316 N N . ASP A 1 418 ? -21.927 23.444 6.682 1.00 79.25 418 ASP A N 1
ATOM 3317 C CA . ASP A 1 418 ? -21.463 24.517 7.576 1.00 79.25 418 ASP A CA 1
ATOM 3318 C C . ASP A 1 418 ? -19.948 24.406 7.819 1.00 79.25 418 ASP A C 1
ATOM 3320 O O . ASP A 1 418 ? -19.425 23.306 8.016 1.00 79.25 418 ASP A O 1
ATOM 3324 N N . GLU A 1 419 ? -19.229 25.533 7.828 1.00 75.38 419 GLU A N 1
ATOM 3325 C CA . GLU A 1 419 ? -17.763 25.547 7.935 1.00 75.38 419 GLU A CA 1
ATOM 3326 C C . GLU A 1 419 ? -17.221 24.871 9.204 1.00 75.38 419 GLU A C 1
ATOM 3328 O O . GLU A 1 419 ? -16.105 24.353 9.181 1.00 75.38 419 GLU A O 1
ATOM 3333 N N . LYS A 1 420 ? -18.004 24.813 10.292 1.00 77.19 420 LYS A N 1
ATOM 3334 C CA . LYS A 1 420 ? -17.621 24.123 11.537 1.00 77.19 420 LYS A CA 1
ATOM 3335 C C . LYS A 1 420 ? -17.735 22.600 11.458 1.00 77.19 420 LYS A C 1
ATOM 3337 O O . LYS A 1 420 ? -17.188 21.911 12.314 1.00 77.19 420 LYS A O 1
ATOM 3342 N N . ILE A 1 421 ? -18.465 22.081 10.471 1.00 81.75 421 ILE A N 1
ATOM 3343 C CA . ILE A 1 421 ? -18.693 20.645 10.236 1.00 81.75 421 ILE A CA 1
ATOM 3344 C C . ILE A 1 421 ? -17.921 20.170 8.996 1.00 81.75 421 ILE A C 1
ATOM 3346 O O . ILE A 1 421 ? -17.570 18.997 8.893 1.00 81.75 421 ILE A O 1
ATOM 3350 N N . ARG A 1 422 ? -17.641 21.070 8.049 1.00 87.00 422 ARG A N 1
ATOM 3351 C CA . ARG A 1 422 ? -16.990 20.755 6.778 1.00 87.00 422 ARG A CA 1
ATOM 3352 C C . ARG A 1 422 ? -15.536 20.313 6.962 1.00 87.00 422 ARG A C 1
ATOM 3354 O O . ARG A 1 422 ? -14.718 21.046 7.519 1.00 87.00 422 ARG A O 1
ATOM 3361 N N . ILE A 1 423 ? -15.217 19.160 6.375 1.00 87.62 423 ILE A N 1
ATOM 3362 C CA . ILE A 1 423 ? -13.880 18.560 6.350 1.00 87.62 423 ILE A CA 1
ATOM 3363 C C . ILE A 1 423 ? -13.395 18.503 4.897 1.00 87.62 423 ILE A C 1
ATOM 3365 O O . ILE A 1 423 ? -13.915 17.759 4.064 1.00 87.62 423 ILE A O 1
ATOM 3369 N N . LYS A 1 424 ? -12.394 19.309 4.555 1.00 81.88 424 LYS A N 1
ATOM 3370 C CA . LYS A 1 424 ? -11.864 19.485 3.196 1.00 81.88 424 LYS A CA 1
ATOM 3371 C C . LYS A 1 424 ? -10.854 18.394 2.816 1.00 81.88 424 LYS A C 1
ATOM 3373 O O . LYS A 1 424 ? -11.021 17.789 1.758 1.00 81.88 424 LYS A O 1
ATOM 3378 N N . THR A 1 425 ? -9.853 18.108 3.650 1.00 81.25 425 THR A N 1
ATOM 3379 C CA . THR A 1 425 ? -8.656 17.329 3.269 1.00 81.25 425 THR A CA 1
ATOM 3380 C C . THR A 1 425 ? -8.718 15.846 3.634 1.00 81.25 425 THR A C 1
ATOM 3382 O O . THR A 1 425 ? -8.280 15.024 2.830 1.00 81.25 425 THR A O 1
ATOM 3385 N N . LEU A 1 426 ? -9.297 15.471 4.785 1.00 87.56 426 LEU A N 1
ATOM 3386 C CA . LEU A 1 426 ? -9.401 14.057 5.178 1.00 87.56 426 LEU A CA 1
ATOM 3387 C C . LEU A 1 426 ? -10.229 13.256 4.172 1.00 87.56 426 LEU A C 1
ATOM 3389 O O . LEU A 1 426 ? -11.298 13.695 3.749 1.00 87.56 426 LEU A O 1
ATOM 3393 N N . SER A 1 427 ? -9.779 12.051 3.841 1.00 88.75 427 SER A N 1
ATOM 3394 C CA . SER A 1 427 ? -10.580 11.084 3.085 1.00 88.75 427 SER A CA 1
ATOM 3395 C C . SER A 1 427 ? -11.534 10.334 4.018 1.00 88.75 427 SER A C 1
ATOM 3397 O O . SER A 1 427 ? -11.172 10.023 5.153 1.00 88.75 427 SER A O 1
ATOM 3399 N N . LEU A 1 428 ? -12.744 10.023 3.551 1.00 95.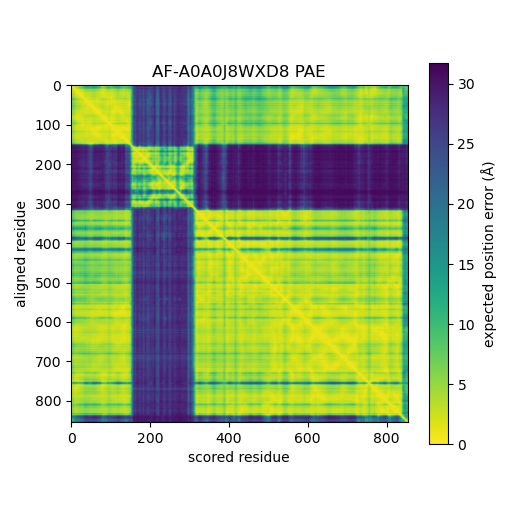56 428 LEU A N 1
ATOM 3400 C CA . LEU A 1 428 ? -13.705 9.227 4.319 1.00 95.56 428 LEU A CA 1
ATOM 3401 C C . LEU A 1 428 ? -13.667 7.764 3.872 1.00 95.56 428 LEU A C 1
ATOM 3403 O O . LEU A 1 428 ? -13.624 7.491 2.675 1.00 95.56 428 LEU A O 1
ATOM 3407 N N . GLY A 1 429 ? -13.760 6.834 4.816 1.00 97.56 429 GLY A N 1
ATOM 3408 C CA . GLY A 1 429 ? -14.012 5.417 4.572 1.00 97.56 429 GLY A CA 1
ATOM 3409 C C . GLY A 1 429 ? -15.205 4.924 5.387 1.00 97.56 429 GLY A C 1
ATOM 3410 O O . GLY A 1 429 ? -15.435 5.382 6.506 1.00 97.56 429 GLY A O 1
ATOM 3411 N N . VAL A 1 430 ? -15.976 3.993 4.829 1.00 98.69 430 VAL A N 1
ATOM 3412 C CA . VAL A 1 430 ? -17.136 3.391 5.493 1.00 98.69 430 VAL A CA 1
ATOM 3413 C C . VAL A 1 430 ? -17.000 1.873 5.515 1.00 98.69 430 VAL A C 1
ATOM 3415 O O . VAL A 1 430 ? -16.766 1.236 4.488 1.00 98.69 430 VAL A O 1
ATOM 3418 N N . VAL A 1 431 ? -17.162 1.292 6.701 1.00 98.81 431 VAL A N 1
ATOM 3419 C CA . VAL A 1 431 ? -17.157 -0.162 6.909 1.00 98.81 431 VAL A CA 1
ATOM 3420 C C . VAL A 1 431 ? -18.603 -0.655 6.867 1.00 98.81 431 VAL A C 1
ATOM 3422 O O . VAL A 1 431 ? -19.434 -0.181 7.641 1.00 98.81 431 VAL A O 1
ATOM 3425 N N . ILE A 1 432 ? -18.920 -1.549 5.928 1.00 98.75 432 ILE A N 1
ATOM 3426 C CA . ILE A 1 432 ? -20.284 -2.009 5.632 1.00 98.75 432 ILE A CA 1
ATOM 3427 C C . ILE A 1 432 ? -20.363 -3.536 5.813 1.00 98.75 432 ILE A C 1
ATOM 3429 O O . ILE A 1 432 ? -19.711 -4.259 5.053 1.00 98.75 432 ILE A O 1
ATOM 3433 N N . PRO A 1 433 ? -21.147 -4.038 6.782 1.00 98.62 433 PRO A N 1
ATOM 3434 C CA . PRO A 1 433 ? -21.405 -5.465 6.957 1.00 98.62 433 PRO A CA 1
ATOM 3435 C C . PRO A 1 433 ? -22.492 -5.993 5.997 1.00 98.62 433 PRO A C 1
ATOM 3437 O O . PRO A 1 433 ? -23.286 -5.230 5.435 1.00 98.62 433 PRO A O 1
ATOM 3440 N N . ASP A 1 434 ? -22.552 -7.316 5.817 1.00 98.62 434 ASP A N 1
ATOM 3441 C CA . ASP A 1 434 ? -23.482 -8.006 4.909 1.00 98.62 434 ASP A CA 1
ATOM 3442 C C . ASP A 1 434 ? -24.950 -7.673 5.250 1.00 98.62 434 ASP A C 1
ATOM 3444 O O . ASP A 1 434 ? -25.755 -7.406 4.350 1.00 98.62 434 ASP A O 1
ATOM 3448 N N . ILE A 1 435 ? -25.292 -7.582 6.545 1.00 98.50 435 ILE A N 1
ATOM 3449 C CA . ILE A 1 435 ? -26.651 -7.261 7.015 1.00 98.50 435 ILE A CA 1
ATOM 3450 C C . ILE A 1 435 ? -27.177 -5.921 6.468 1.00 98.50 435 ILE A C 1
ATOM 3452 O O . ILE A 1 435 ? -28.367 -5.800 6.169 1.00 98.50 435 ILE A O 1
ATOM 3456 N N . THR A 1 436 ? -26.314 -4.923 6.235 1.00 98.50 436 THR A N 1
ATOM 3457 C CA . THR A 1 436 ? -26.718 -3.634 5.642 1.00 98.50 436 THR A CA 1
ATOM 3458 C C . THR A 1 436 ? -27.305 -3.826 4.236 1.00 98.50 436 THR A C 1
ATOM 3460 O O . THR A 1 436 ? -28.319 -3.210 3.889 1.00 98.50 436 THR A O 1
ATOM 3463 N N . PHE A 1 437 ? -26.723 -4.725 3.431 1.00 98.06 437 PHE A N 1
ATOM 3464 C CA . PHE A 1 437 ? -27.221 -5.058 2.092 1.00 98.06 437 PHE A CA 1
ATOM 3465 C C . PHE A 1 437 ? -28.530 -5.850 2.130 1.00 98.06 437 PHE A C 1
ATOM 3467 O O . PHE A 1 437 ? -29.397 -5.638 1.276 1.00 98.06 437 PHE A O 1
ATOM 3474 N N . GLU A 1 438 ? -28.709 -6.735 3.111 1.00 97.38 438 GLU A N 1
ATOM 3475 C CA . GLU A 1 438 ? -29.946 -7.503 3.285 1.00 97.38 438 GLU A CA 1
ATOM 3476 C C . GLU A 1 438 ? -31.128 -6.599 3.660 1.00 97.38 438 GLU A C 1
ATOM 3478 O O . GLU A 1 438 ? -32.176 -6.643 3.007 1.00 97.38 438 GLU A O 1
ATOM 3483 N N . LEU A 1 439 ? -30.928 -5.689 4.617 1.00 98.00 439 LEU A N 1
ATOM 3484 C CA . LEU A 1 439 ? -31.919 -4.680 5.007 1.00 98.00 439 LEU A CA 1
ATOM 3485 C C . LEU A 1 439 ? -32.283 -3.770 3.823 1.00 98.00 439 LEU A C 1
ATOM 3487 O O . LEU A 1 439 ? -33.462 -3.530 3.544 1.00 98.00 439 LEU A O 1
ATOM 3491 N N . ALA A 1 440 ? -31.284 -3.306 3.062 1.00 97.06 440 ALA A N 1
ATOM 3492 C CA . ALA A 1 440 ? -31.508 -2.490 1.869 1.00 97.06 440 ALA A CA 1
ATOM 3493 C C . ALA A 1 440 ? -32.266 -3.255 0.774 1.00 97.06 440 ALA A C 1
ATOM 3495 O O . ALA A 1 440 ? -33.160 -2.696 0.132 1.00 97.06 440 ALA A O 1
ATOM 3496 N N . ARG A 1 441 ? -31.976 -4.546 0.575 1.00 96.00 441 ARG A N 1
ATOM 3497 C CA . ARG A 1 441 ? -32.713 -5.411 -0.355 1.00 96.00 441 ARG A CA 1
ATOM 3498 C C . ARG A 1 441 ? -34.188 -5.496 0.035 1.00 96.00 441 ARG A C 1
ATOM 3500 O O . ARG A 1 441 ? -35.044 -5.240 -0.817 1.00 96.00 441 ARG A O 1
ATOM 3507 N N . ASN A 1 442 ? -34.471 -5.776 1.304 1.00 96.56 442 ASN A N 1
ATOM 3508 C CA . ASN A 1 442 ? -35.822 -5.976 1.831 1.00 96.56 442 ASN A CA 1
ATOM 3509 C C . ASN A 1 442 ? -36.622 -4.674 2.026 1.00 96.56 442 ASN A C 1
ATOM 3511 O O . ASN A 1 442 ? -37.848 -4.729 2.059 1.00 96.56 442 ASN A O 1
ATOM 3515 N N . ASN A 1 443 ? -35.952 -3.511 2.040 1.00 94.88 443 ASN A N 1
ATOM 3516 C CA . ASN A 1 443 ? -36.514 -2.189 2.373 1.00 94.88 443 ASN A CA 1
ATOM 3517 C C . ASN A 1 443 ? -36.812 -1.992 3.877 1.00 94.88 443 ASN A C 1
ATOM 3519 O O . ASN A 1 443 ? -37.698 -1.212 4.247 1.00 94.88 443 ASN A O 1
ATOM 3523 N N . ASP A 1 444 ? -36.052 -2.681 4.725 1.00 96.81 444 ASP A N 1
ATOM 3524 C CA . ASP A 1 444 ? -36.178 -2.649 6.181 1.00 96.81 444 ASP A CA 1
ATOM 3525 C C . ASP A 1 444 ? -35.496 -1.414 6.809 1.00 96.81 444 ASP A C 1
ATOM 3527 O O . ASP A 1 444 ? -34.762 -0.659 6.157 1.00 96.81 444 ASP A O 1
ATOM 3531 N N . ASP A 1 445 ? -35.768 -1.187 8.098 1.00 97.38 445 ASP A N 1
ATOM 3532 C CA . ASP A 1 445 ? -35.068 -0.185 8.910 1.00 97.38 445 ASP A CA 1
ATOM 3533 C C . ASP A 1 445 ? -33.649 -0.668 9.252 1.00 97.38 445 ASP A C 1
ATOM 3535 O O . ASP A 1 445 ? -33.459 -1.786 9.737 1.00 97.38 445 ASP A O 1
ATOM 3539 N N . MET A 1 446 ? -32.663 0.211 9.086 1.00 98.19 446 MET A N 1
ATOM 3540 C CA . MET A 1 446 ? -31.305 0.014 9.579 1.00 98.19 446 MET A CA 1
ATOM 3541 C C . MET A 1 446 ? -31.169 0.652 10.958 1.00 98.19 446 MET A C 1
ATOM 3543 O O . MET A 1 446 ? -31.318 1.867 11.100 1.00 98.19 446 MET A O 1
ATOM 3547 N N . TYR A 1 447 ? -30.902 -0.166 11.971 1.00 98.50 447 TYR A N 1
ATOM 3548 C CA . TYR A 1 447 ? -30.630 0.307 13.324 1.00 98.50 447 TYR A CA 1
ATOM 3549 C C . TYR A 1 447 ? -29.159 0.708 13.441 1.00 98.50 447 TYR A C 1
ATOM 3551 O O . TYR A 1 447 ? -28.277 -0.021 12.982 1.00 98.50 447 TYR A O 1
ATOM 3559 N N . LEU A 1 448 ? -28.914 1.856 14.065 1.00 98.62 448 LEU A N 1
ATOM 3560 C CA . LEU A 1 448 ? -27.587 2.331 14.450 1.00 98.62 448 LEU A CA 1
ATOM 3561 C C . LEU A 1 448 ? -27.452 2.157 15.965 1.00 98.62 448 LEU A C 1
ATOM 3563 O O . LEU A 1 448 ? -28.401 2.475 16.683 1.00 98.62 448 LEU A O 1
ATOM 3567 N N . PHE A 1 449 ? -26.320 1.657 16.455 1.00 98.62 449 PHE A N 1
ATOM 3568 C CA . PHE A 1 449 ? -26.149 1.249 17.858 1.00 98.62 449 PHE A CA 1
ATOM 3569 C C . PHE A 1 449 ? -25.144 2.152 18.576 1.00 98.62 449 PHE A C 1
ATOM 3571 O O . PHE A 1 449 ? -24.077 2.413 18.034 1.00 98.62 449 PHE A O 1
ATOM 3578 N N . SER A 1 450 ? -25.462 2.608 19.792 1.00 98.38 450 SER A N 1
ATOM 3579 C CA . SER A 1 450 ? -24.538 3.396 20.625 1.00 98.38 450 SER A CA 1
ATOM 3580 C C . SER A 1 450 ? -23.271 2.590 20.968 1.00 98.38 450 SER A C 1
ATOM 3582 O O . SER A 1 450 ? -23.397 1.588 21.681 1.00 98.38 450 SER A O 1
ATOM 3584 N N . PRO A 1 451 ? -22.057 3.001 20.535 1.00 98.31 451 PRO A N 1
ATOM 3585 C CA . PRO A 1 451 ? -20.815 2.319 20.911 1.00 98.31 451 PRO A CA 1
ATOM 3586 C C . PRO A 1 451 ? -20.622 2.250 22.427 1.00 98.31 451 PRO A C 1
ATOM 3588 O O . PRO A 1 451 ? -20.228 1.217 22.959 1.00 98.31 451 PRO A O 1
ATOM 3591 N N . TYR A 1 452 ? -21.008 3.323 23.121 1.00 97.62 452 TYR A N 1
ATOM 3592 C CA . TYR A 1 452 ? -20.933 3.460 24.573 1.00 97.62 452 TYR A CA 1
ATOM 3593 C C . TYR A 1 452 ? -21.788 2.430 25.326 1.00 97.62 452 TYR A C 1
ATOM 3595 O O . TYR A 1 452 ? -21.373 1.921 26.370 1.00 97.62 452 TYR A O 1
ATOM 3603 N N . ASP A 1 453 ? -22.987 2.118 24.822 1.00 97.56 453 ASP A N 1
ATOM 3604 C CA . ASP A 1 453 ? -23.829 1.079 25.423 1.00 97.56 453 ASP A CA 1
ATOM 3605 C C . ASP A 1 453 ? -23.355 -0.328 25.010 1.00 97.56 453 ASP A C 1
ATOM 3607 O O . ASP A 1 453 ? -23.342 -1.234 25.845 1.00 97.56 453 ASP A O 1
ATOM 3611 N N . VAL A 1 454 ? -22.919 -0.509 23.754 1.00 97.56 454 VAL A N 1
ATOM 3612 C CA . VAL A 1 454 ? -22.390 -1.787 23.240 1.00 97.56 454 VAL A CA 1
ATOM 3613 C C . VAL A 1 454 ? -21.162 -2.236 24.033 1.00 97.56 454 VAL A C 1
ATOM 3615 O O . VAL A 1 454 ? -21.158 -3.358 24.540 1.00 97.56 454 VAL A O 1
ATOM 3618 N N . GLU A 1 455 ? -20.167 -1.368 24.225 1.00 96.88 455 GLU A N 1
ATOM 3619 C CA . GLU A 1 455 ? -18.933 -1.709 24.947 1.00 96.88 455 GLU A CA 1
ATOM 3620 C C . GLU A 1 455 ? -19.215 -2.171 26.383 1.00 96.88 455 GLU A C 1
ATOM 3622 O O . GLU A 1 455 ? -18.620 -3.127 26.875 1.00 96.88 455 GLU A O 1
ATOM 3627 N N . ARG A 1 456 ? -20.214 -1.575 27.040 1.00 95.94 456 ARG A N 1
ATOM 3628 C CA . ARG A 1 456 ? -20.624 -1.939 28.405 1.00 95.94 456 ARG A CA 1
ATOM 3629 C C . ARG A 1 456 ? -21.368 -3.261 28.520 1.00 95.94 456 ARG A C 1
ATOM 3631 O O . ARG A 1 456 ? -21.420 -3.827 29.611 1.00 95.94 456 ARG A O 1
ATOM 3638 N N . ILE A 1 457 ? -21.997 -3.713 27.440 1.00 97.19 457 ILE A N 1
ATOM 3639 C CA . ILE A 1 457 ? -22.822 -4.926 27.419 1.00 97.19 457 ILE A CA 1
ATOM 3640 C C . ILE A 1 457 ? -22.021 -6.119 26.902 1.00 97.19 457 ILE A C 1
ATOM 3642 O O . ILE A 1 457 ? -22.157 -7.215 27.444 1.00 97.19 457 ILE A O 1
ATOM 3646 N N . TYR A 1 458 ? -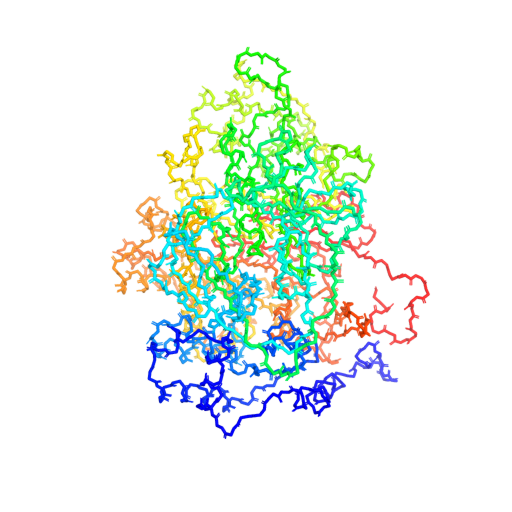21.166 -5.896 25.903 1.00 96.88 458 TYR A N 1
ATOM 3647 C CA . TYR A 1 458 ? -20.329 -6.922 25.284 1.00 96.88 458 TYR A CA 1
ATOM 3648 C C . TYR A 1 458 ? -18.912 -6.999 25.867 1.00 96.88 458 TYR A C 1
ATOM 3650 O O . TYR A 1 458 ? -18.248 -8.016 25.689 1.00 96.88 458 TYR A O 1
ATOM 3658 N N . GLY A 1 459 ? -18.451 -5.965 26.579 1.00 96.88 459 GLY A N 1
ATOM 3659 C CA . GLY A 1 459 ? -17.106 -5.908 27.162 1.00 96.88 459 GLY A CA 1
ATOM 3660 C C . GLY A 1 459 ? -15.986 -5.653 26.148 1.00 96.88 459 GLY A C 1
ATOM 3661 O O . GLY A 1 459 ? -14.820 -5.799 26.503 1.00 96.88 459 GLY A O 1
ATOM 3662 N N . VAL A 1 460 ? -16.328 -5.302 24.904 1.00 96.38 460 VAL A N 1
ATOM 3663 C CA . VAL A 1 460 ? -15.390 -4.997 23.811 1.00 96.38 460 VAL A CA 1
ATOM 3664 C C . VAL A 1 460 ? -15.874 -3.777 23.014 1.00 96.38 460 VAL A C 1
ATOM 3666 O O . VAL A 1 460 ? -17.091 -3.599 22.892 1.00 96.38 460 VAL A O 1
ATOM 3669 N N . PRO A 1 461 ? -14.974 -2.947 22.454 1.00 97.38 461 PRO A N 1
ATOM 3670 C CA . PRO A 1 461 ? -15.354 -1.778 21.662 1.00 97.38 461 PRO A CA 1
ATOM 3671 C C . PRO A 1 461 ? -16.224 -2.118 20.443 1.00 97.38 461 PRO A C 1
ATOM 3673 O O . PRO A 1 461 ? -16.168 -3.221 19.897 1.00 97.38 461 PRO A O 1
ATOM 3676 N N . PHE A 1 462 ? -17.013 -1.147 19.973 1.00 98.38 462 PHE A N 1
ATOM 3677 C CA . PHE A 1 462 ? -18.007 -1.362 18.911 1.00 98.38 462 PHE A CA 1
ATOM 3678 C C . PHE A 1 462 ? -17.430 -1.954 17.617 1.00 98.38 462 PHE A C 1
ATOM 3680 O O . PHE A 1 462 ? -18.051 -2.838 17.028 1.00 98.38 462 PHE A O 1
ATOM 3687 N N . ALA A 1 463 ? -16.242 -1.520 17.183 1.00 97.62 463 ALA A N 1
ATOM 3688 C CA . ALA A 1 463 ? -15.621 -2.047 15.970 1.00 97.62 463 ALA A CA 1
ATOM 3689 C C . ALA A 1 463 ? -15.205 -3.519 16.088 1.00 97.62 463 ALA A C 1
ATOM 3691 O O . ALA A 1 463 ? -15.099 -4.189 15.062 1.00 97.62 463 ALA A O 1
ATOM 3692 N N . ASP A 1 464 ? -14.987 -4.027 17.302 1.00 97.44 464 ASP A N 1
ATOM 3693 C CA . ASP A 1 464 ? -14.544 -5.400 17.553 1.00 97.44 464 ASP A CA 1
ATOM 3694 C C . ASP A 1 464 ? -15.733 -6.396 17.613 1.00 97.44 464 ASP A C 1
ATOM 3696 O O . ASP A 1 464 ? -15.535 -7.607 17.512 1.00 97.44 464 ASP A O 1
ATOM 3700 N N . VAL A 1 465 ? -16.985 -5.914 17.679 1.00 97.12 465 VAL A N 1
ATOM 3701 C CA . VAL A 1 465 ? -18.215 -6.737 17.611 1.00 97.12 465 VAL A CA 1
ATOM 3702 C C . VAL A 1 465 ? -18.550 -7.109 16.159 1.00 97.12 465 VAL A C 1
ATOM 3704 O O . VAL A 1 465 ? -18.562 -6.244 15.286 1.00 97.12 465 VAL A O 1
ATOM 3707 N N . ASN A 1 466 ? -18.885 -8.374 15.867 1.00 97.38 466 ASN A N 1
ATOM 3708 C CA . ASN A 1 466 ? -19.467 -8.742 14.566 1.00 97.38 466 ASN A CA 1
ATOM 3709 C C . ASN A 1 466 ? -20.919 -8.235 14.484 1.00 97.38 466 ASN A C 1
ATOM 3711 O O . ASN A 1 466 ? -21.815 -8.790 15.127 1.00 97.38 466 ASN A O 1
ATOM 3715 N N . VAL A 1 467 ? -21.158 -7.180 13.696 1.00 98.00 467 VAL A N 1
ATOM 3716 C CA . VAL A 1 467 ? -22.479 -6.541 13.629 1.00 98.00 467 VAL A CA 1
ATOM 3717 C C . VAL A 1 467 ? -23.498 -7.393 12.875 1.00 98.00 467 VAL A C 1
ATOM 3719 O O . VAL A 1 467 ? -24.652 -7.401 13.291 1.00 98.00 467 VAL A O 1
ATOM 3722 N N . THR A 1 468 ? -23.110 -8.150 11.841 1.00 98.12 468 THR A N 1
ATOM 3723 C CA . THR A 1 468 ? -24.026 -9.069 11.135 1.00 98.12 468 THR A CA 1
ATOM 3724 C C . THR A 1 468 ? -24.530 -10.171 12.065 1.00 98.12 468 THR A C 1
ATOM 3726 O O . THR A 1 468 ? -25.739 -10.369 12.185 1.00 98.12 468 THR A O 1
ATOM 3729 N N . GLU A 1 469 ? -23.634 -10.848 12.787 1.00 97.88 469 GLU A N 1
ATOM 3730 C CA . GLU A 1 469 ? -24.002 -11.930 13.715 1.00 97.88 469 GLU A CA 1
ATOM 3731 C C . GLU A 1 469 ? -24.816 -11.428 14.914 1.00 97.88 469 GLU A C 1
ATOM 3733 O O . GLU A 1 469 ? -25.746 -12.099 15.366 1.00 97.88 469 GLU A O 1
ATOM 3738 N N . LYS A 1 470 ? -24.480 -10.243 15.438 1.00 98.06 470 LYS A N 1
ATOM 3739 C CA . LYS A 1 470 ? -25.118 -9.670 16.630 1.00 98.06 470 LYS A CA 1
ATOM 3740 C C . LYS A 1 470 ? -26.283 -8.733 16.338 1.00 98.06 470 LYS A C 1
ATOM 3742 O O . LYS A 1 470 ? -26.894 -8.248 17.285 1.00 98.06 470 LYS A O 1
ATOM 3747 N N . TYR A 1 471 ? -26.648 -8.508 15.074 1.00 98.50 471 TYR A N 1
ATOM 3748 C CA . TYR A 1 471 ? -27.622 -7.481 14.692 1.00 98.50 471 TYR A CA 1
ATOM 3749 C C . TYR A 1 471 ? -28.948 -7.585 15.456 1.00 98.50 471 TYR A C 1
ATOM 3751 O O . TYR A 1 471 ? -29.357 -6.640 16.128 1.00 98.50 471 TYR A O 1
ATOM 3759 N N . HIS A 1 472 ? -29.611 -8.742 15.385 1.00 98.00 472 HIS A N 1
ATOM 3760 C CA . HIS A 1 472 ? -30.920 -8.940 16.010 1.00 98.00 472 HIS A CA 1
ATOM 3761 C C . HIS A 1 472 ? -30.843 -8.981 17.543 1.00 98.00 472 HIS A C 1
ATOM 3763 O O . HIS A 1 472 ? -31.690 -8.392 18.207 1.00 98.00 472 HIS A O 1
ATOM 3769 N N . GLU A 1 473 ? -29.788 -9.585 18.098 1.00 98.06 473 GLU A N 1
ATOM 3770 C CA . GLU A 1 473 ? -29.516 -9.587 19.542 1.00 98.06 473 GLU A CA 1
ATOM 3771 C C . GLU A 1 473 ? -29.376 -8.153 20.075 1.00 98.06 473 GLU A C 1
ATOM 3773 O O . GLU A 1 473 ? -30.036 -7.778 21.045 1.00 98.06 473 GLU A O 1
ATOM 3778 N N . MET A 1 474 ? -28.594 -7.318 19.381 1.00 98.19 474 MET A N 1
ATOM 3779 C CA . MET A 1 474 ? -28.455 -5.909 19.719 1.00 98.19 474 MET A CA 1
ATOM 3780 C C . MET A 1 474 ? -29.773 -5.155 19.554 1.00 98.19 474 MET A C 1
ATOM 3782 O O . MET A 1 474 ? -30.102 -4.361 20.428 1.00 98.19 474 MET A O 1
ATOM 3786 N N . VAL A 1 475 ? -30.544 -5.382 18.479 1.00 97.94 475 VAL A N 1
ATOM 3787 C CA . VAL A 1 475 ? -31.859 -4.741 18.249 1.00 97.94 475 VAL A CA 1
ATOM 3788 C C . VAL A 1 475 ? -32.834 -5.019 19.396 1.00 97.94 475 VAL A C 1
ATOM 3790 O O . VAL A 1 475 ? -33.467 -4.070 19.872 1.00 97.94 475 VAL A O 1
ATOM 3793 N N . ASP A 1 476 ? -32.898 -6.256 19.885 1.00 97.75 476 ASP A N 1
ATOM 3794 C CA . ASP A 1 476 ? -33.827 -6.666 20.942 1.00 97.75 476 ASP A CA 1
ATOM 3795 C C . ASP A 1 476 ? -33.376 -6.244 22.357 1.00 97.75 476 ASP A C 1
ATOM 3797 O O . ASP A 1 476 ? -34.220 -6.048 23.237 1.00 97.75 476 ASP A O 1
ATOM 3801 N N . ASP A 1 477 ? -32.076 -6.025 22.598 1.00 97.88 477 ASP A N 1
ATOM 3802 C CA . ASP A 1 477 ? -31.576 -5.609 23.916 1.00 97.88 477 ASP A CA 1
ATOM 3803 C C . ASP A 1 477 ? -31.946 -4.154 24.257 1.00 97.88 477 ASP A C 1
ATOM 3805 O O . ASP A 1 477 ? -31.326 -3.194 23.792 1.00 97.88 477 ASP A O 1
ATOM 3809 N N . SER A 1 478 ? -32.943 -3.968 25.122 1.00 97.19 478 SER A N 1
ATOM 3810 C CA . SER A 1 478 ? -33.430 -2.650 25.553 1.00 97.19 478 SER A CA 1
ATOM 3811 C C . SER A 1 478 ? -32.400 -1.779 26.286 1.00 97.19 478 SER A C 1
ATOM 3813 O O . SER A 1 478 ? -32.661 -0.593 26.489 1.00 97.19 478 SER A O 1
ATOM 3815 N N . ARG A 1 479 ? -31.240 -2.330 26.670 1.00 97.12 479 ARG A N 1
ATOM 3816 C CA . ARG A 1 479 ? -30.137 -1.597 27.310 1.00 97.12 479 ARG A CA 1
ATOM 3817 C C . ARG A 1 479 ? -29.255 -0.847 26.306 1.00 97.12 479 ARG A C 1
ATOM 3819 O O . ARG A 1 479 ? -28.581 0.094 26.706 1.00 97.12 479 ARG A O 1
ATOM 3826 N N . ILE A 1 480 ? -29.270 -1.236 25.027 1.00 97.88 480 ILE A N 1
ATOM 3827 C CA . ILE A 1 480 ? -28.545 -0.551 23.946 1.00 97.88 480 ILE A CA 1
ATOM 3828 C C . ILE A 1 480 ? -29.450 0.528 23.351 1.00 97.88 480 ILE A C 1
ATOM 3830 O O . ILE A 1 480 ? -30.503 0.206 22.786 1.00 97.88 480 ILE A O 1
ATOM 3834 N N . ARG A 1 481 ? -29.043 1.802 23.405 1.00 97.50 481 ARG A N 1
ATOM 3835 C CA . ARG A 1 481 ? -29.710 2.861 22.635 1.00 97.50 481 ARG A CA 1
ATOM 3836 C C . ARG A 1 481 ? -29.506 2.639 21.144 1.00 97.50 481 ARG A C 1
ATOM 3838 O O . ARG A 1 481 ? -28.395 2.372 20.684 1.00 97.50 481 ARG A O 1
ATOM 3845 N N . LYS A 1 482 ? -30.596 2.801 20.389 1.00 96.88 482 LYS A N 1
ATOM 3846 C CA . LYS A 1 482 ? -30.576 2.800 18.926 1.00 96.88 482 LYS A CA 1
ATOM 3847 C C . LYS A 1 482 ? -31.263 4.017 18.342 1.00 96.88 482 LYS A C 1
ATOM 3849 O O . LYS A 1 482 ? -32.283 4.471 18.861 1.00 96.88 482 LYS A O 1
ATOM 3854 N N . THR A 1 483 ? -30.778 4.439 17.186 1.00 96.88 483 THR A N 1
ATOM 3855 C CA . THR A 1 483 ? -31.546 5.229 16.219 1.00 96.88 483 THR A CA 1
ATOM 3856 C C . THR A 1 483 ? -31.856 4.361 14.995 1.00 96.88 483 THR A C 1
ATOM 3858 O O . THR A 1 483 ? -31.349 3.243 14.876 1.00 96.88 483 THR A O 1
ATOM 3861 N N . LYS A 1 484 ? -32.743 4.822 14.105 1.00 96.50 484 LYS A N 1
ATOM 3862 C CA . LYS A 1 484 ? -33.086 4.103 12.870 1.00 96.50 484 LYS A CA 1
ATOM 3863 C C . LYS A 1 484 ? -33.007 5.021 11.664 1.00 96.50 484 LYS A C 1
ATOM 3865 O O . LYS A 1 484 ? -33.471 6.156 11.738 1.00 96.50 484 LYS A O 1
ATOM 3870 N N . ILE A 1 485 ? -32.513 4.489 10.552 1.00 97.62 485 ILE A N 1
ATOM 3871 C CA . ILE A 1 485 ? -32.524 5.129 9.231 1.00 97.62 485 ILE A CA 1
ATOM 3872 C C . ILE A 1 485 ? -32.973 4.119 8.165 1.00 97.62 485 ILE A C 1
ATOM 3874 O O . ILE A 1 485 ? -33.051 2.919 8.435 1.00 97.62 485 ILE A O 1
ATOM 3878 N N . LYS A 1 486 ? -33.298 4.559 6.944 1.00 97.75 486 LYS A N 1
ATOM 3879 C CA . LYS A 1 486 ? -33.632 3.628 5.855 1.00 97.75 486 LYS A CA 1
ATOM 3880 C C . LYS A 1 486 ? -32.368 3.120 5.169 1.00 97.75 486 LYS A C 1
ATOM 3882 O O . LYS A 1 486 ? -31.607 3.898 4.606 1.00 97.75 486 LYS A O 1
ATOM 3887 N N . ALA A 1 487 ? -32.186 1.798 5.130 1.00 96.50 487 ALA A N 1
ATOM 3888 C CA . ALA A 1 487 ? -30.996 1.174 4.541 1.00 96.50 487 ALA A CA 1
ATOM 3889 C C . ALA A 1 487 ? -30.774 1.566 3.061 1.00 96.50 487 ALA A C 1
ATOM 3891 O O . ALA A 1 487 ? -29.644 1.768 2.626 1.00 96.50 487 ALA A O 1
ATOM 3892 N N . ARG A 1 488 ? -31.855 1.735 2.281 1.00 95.19 488 ARG A N 1
ATOM 3893 C CA . ARG A 1 488 ? -31.769 2.202 0.882 1.00 95.19 488 ARG A CA 1
ATOM 3894 C C . ARG A 1 488 ? -31.349 3.667 0.747 1.00 95.19 488 ARG A C 1
ATOM 3896 O O . ARG A 1 488 ? -30.635 3.995 -0.192 1.00 95.19 488 ARG A O 1
ATOM 3903 N N . GLU A 1 489 ? -31.791 4.519 1.666 1.00 95.50 489 GLU A N 1
ATOM 3904 C CA . GLU A 1 489 ? -31.453 5.948 1.702 1.00 95.50 489 GLU A CA 1
ATOM 3905 C C . GLU A 1 489 ? -29.972 6.139 2.049 1.00 95.50 489 GLU A C 1
ATOM 3907 O O . GLU A 1 489 ? -29.280 6.899 1.378 1.00 95.50 489 GLU A O 1
ATOM 3912 N N . PHE A 1 490 ? -29.457 5.341 2.991 1.00 97.00 490 PHE A N 1
ATOM 3913 C CA . PHE A 1 490 ? -28.032 5.290 3.319 1.00 97.00 490 PHE A CA 1
ATOM 3914 C C . PHE A 1 490 ? -27.169 5.003 2.080 1.00 97.00 490 PHE A C 1
ATOM 3916 O O . PHE A 1 490 ? -26.286 5.794 1.748 1.00 97.00 490 PHE A O 1
ATOM 3923 N N . PHE A 1 491 ? -27.460 3.930 1.333 1.00 96.19 491 PHE A N 1
ATOM 3924 C CA . PHE A 1 491 ? -26.718 3.630 0.102 1.00 96.19 491 PHE A CA 1
ATOM 3925 C C . PHE A 1 491 ? -26.940 4.653 -1.023 1.00 96.19 491 PHE A C 1
ATOM 3927 O O . PHE A 1 491 ? -26.068 4.804 -1.880 1.00 96.19 491 PHE A O 1
ATOM 3934 N N . GLN A 1 492 ? -28.081 5.347 -1.052 1.00 94.12 492 GLN A N 1
ATOM 3935 C CA . GLN A 1 492 ? -28.302 6.452 -1.982 1.00 94.12 492 GLN A CA 1
ATOM 3936 C C . GLN A 1 492 ? -27.367 7.626 -1.649 1.00 94.12 492 GLN A C 1
ATOM 3938 O O . GLN A 1 492 ? -26.627 8.063 -2.525 1.00 94.12 492 GLN A O 1
ATOM 3943 N N . THR A 1 493 ? -27.326 8.069 -0.387 1.00 94.38 493 THR A N 1
ATOM 3944 C CA . THR A 1 493 ? -26.411 9.128 0.084 1.00 94.38 493 THR A CA 1
ATOM 3945 C C . THR A 1 493 ? -24.942 8.758 -0.148 1.00 94.38 493 THR A C 1
ATOM 3947 O O . THR A 1 493 ? -24.146 9.596 -0.567 1.00 94.38 493 THR A O 1
ATOM 3950 N N . LEU A 1 494 ? -24.583 7.488 0.063 1.00 94.56 494 LEU A N 1
ATOM 3951 C CA . LEU A 1 494 ? -23.239 6.968 -0.196 1.00 94.56 494 LEU A CA 1
ATOM 3952 C C . LEU A 1 494 ? -22.850 7.096 -1.680 1.00 94.56 494 LEU A C 1
ATOM 3954 O O . LEU A 1 494 ? -21.746 7.532 -2.000 1.00 94.56 494 LEU A O 1
ATOM 3958 N N . ALA A 1 495 ? -23.770 6.740 -2.584 1.00 93.06 495 ALA A N 1
ATOM 3959 C CA . ALA A 1 495 ? -23.572 6.840 -4.027 1.00 93.06 495 ALA A CA 1
ATOM 3960 C C . ALA A 1 495 ? -23.554 8.295 -4.529 1.00 93.06 495 ALA A C 1
ATOM 3962 O O . ALA A 1 495 ? -22.798 8.598 -5.446 1.00 93.06 495 ALA A O 1
ATOM 3963 N N . GLU A 1 496 ? -24.351 9.189 -3.936 1.00 91.50 496 GLU A N 1
ATOM 3964 C CA . GLU A 1 496 ? -24.340 10.634 -4.216 1.00 91.50 496 GLU A CA 1
ATOM 3965 C C . GLU A 1 496 ? -22.974 11.252 -3.876 1.00 91.50 496 GLU A C 1
ATOM 3967 O O . GLU A 1 496 ? -22.349 11.872 -4.735 1.00 91.50 496 GLU A O 1
ATOM 3972 N N . LEU A 1 497 ? -22.436 10.991 -2.680 1.00 90.69 497 LEU A N 1
ATOM 3973 C CA . LEU A 1 497 ? -21.123 11.510 -2.271 1.00 90.69 497 LEU A CA 1
ATOM 3974 C C . LEU A 1 497 ? -19.966 10.949 -3.108 1.00 90.69 497 LEU A C 1
ATOM 3976 O O . LEU A 1 497 ? -19.067 11.703 -3.491 1.00 90.69 497 LEU A O 1
ATOM 3980 N N . GLN A 1 498 ? -20.007 9.657 -3.453 1.00 89.25 498 GLN A N 1
ATOM 3981 C CA . GLN A 1 498 ? -19.030 9.055 -4.368 1.00 89.25 498 GLN A CA 1
ATOM 3982 C C . GLN A 1 498 ? -19.123 9.624 -5.788 1.00 89.25 498 GLN A C 1
ATOM 3984 O O . GLN A 1 498 ? -18.111 9.683 -6.482 1.00 89.25 498 GLN A O 1
ATOM 3989 N N . PHE A 1 499 ? -20.306 10.059 -6.224 1.00 83.44 499 PHE A N 1
ATOM 3990 C CA . PHE A 1 499 ? -20.489 10.736 -7.506 1.00 83.44 499 PHE A CA 1
ATOM 3991 C C . PHE A 1 499 ? -19.874 12.147 -7.483 1.00 83.44 499 PHE A C 1
ATOM 3993 O O . PHE A 1 499 ? -19.180 12.530 -8.418 1.00 83.44 499 PHE A O 1
ATOM 4000 N N . GLU A 1 500 ? -20.066 12.902 -6.399 1.00 82.12 500 GLU A N 1
ATOM 4001 C CA . GLU A 1 500 ? -19.532 14.266 -6.246 1.00 82.12 500 GLU A CA 1
ATOM 4002 C C . GLU A 1 500 ? -18.010 14.300 -6.013 1.00 82.12 500 GLU A C 1
ATOM 4004 O O . GLU A 1 500 ? -17.302 15.120 -6.597 1.00 82.12 500 GLU A O 1
ATOM 4009 N N . SER A 1 501 ? -17.498 13.414 -5.153 1.00 78.12 501 SER A N 1
ATOM 4010 C CA . SER A 1 501 ? -16.150 13.523 -4.568 1.00 78.12 501 SER A CA 1
ATOM 4011 C C . SER A 1 501 ? -15.257 12.289 -4.759 1.00 78.12 501 SER A C 1
ATOM 4013 O O . SER A 1 501 ? -14.077 12.308 -4.407 1.00 78.12 501 SER A O 1
ATOM 4015 N N . GLY A 1 502 ? -15.797 11.209 -5.332 1.00 81.94 502 GLY A N 1
ATOM 4016 C CA . GLY A 1 502 ? -15.107 9.939 -5.573 1.00 81.94 502 GLY A CA 1
ATOM 4017 C C . GLY A 1 502 ? -15.009 9.005 -4.361 1.00 81.94 502 GLY A C 1
ATOM 4018 O O . GLY A 1 502 ? -14.860 7.799 -4.552 1.00 81.94 502 GLY A O 1
ATOM 4019 N N . TYR A 1 503 ? -15.122 9.535 -3.142 1.00 79.81 503 TYR A N 1
ATOM 4020 C CA . TYR A 1 503 ? -15.192 8.810 -1.866 1.00 79.81 503 TYR A CA 1
ATOM 4021 C C . TYR A 1 503 ? -16.580 9.047 -1.208 1.00 79.81 503 TYR A C 1
ATOM 4023 O O . TYR A 1 503 ? -17.335 9.878 -1.708 1.00 79.81 503 TYR A O 1
ATOM 4031 N N . PRO A 1 504 ? -16.991 8.362 -0.122 1.00 93.19 504 PRO A N 1
ATOM 4032 C CA . PRO A 1 504 ? -16.213 7.505 0.773 1.00 93.19 504 PRO A CA 1
ATOM 4033 C C . PRO A 1 504 ? -15.661 6.231 0.130 1.00 93.19 504 PRO A C 1
ATOM 4035 O O . PRO A 1 504 ? -16.258 5.678 -0.791 1.00 93.19 504 PRO A O 1
ATOM 4038 N N . TYR A 1 505 ? -14.554 5.730 0.669 1.00 96.19 505 TYR A N 1
ATOM 4039 C CA . TYR A 1 505 ? -14.077 4.363 0.449 1.00 96.19 505 TYR A CA 1
ATOM 4040 C C . TYR A 1 505 ? -15.058 3.366 1.084 1.00 96.19 505 TYR A C 1
ATOM 4042 O O . TYR A 1 505 ? -15.752 3.711 2.042 1.00 96.19 505 TYR A O 1
ATOM 4050 N N . ILE A 1 506 ? -15.111 2.126 0.596 1.00 98.44 506 ILE A N 1
ATOM 4051 C CA . ILE A 1 506 ? -15.952 1.067 1.180 1.00 98.44 506 ILE A CA 1
ATOM 4052 C C . ILE A 1 506 ? -15.081 -0.122 1.572 1.00 98.44 506 ILE A C 1
ATOM 4054 O O . ILE A 1 506 ? -14.261 -0.579 0.780 1.00 98.44 506 ILE A O 1
ATOM 4058 N N . MET A 1 507 ? -15.306 -0.661 2.768 1.00 98.62 507 MET A N 1
ATOM 4059 C CA . MET A 1 507 ? -14.779 -1.951 3.213 1.00 98.62 507 MET A CA 1
ATOM 4060 C C . MET A 1 507 ? -15.942 -2.890 3.535 1.00 98.62 507 MET A C 1
ATOM 4062 O O . MET A 1 507 ? -16.800 -2.550 4.345 1.00 98.62 507 MET A O 1
ATOM 4066 N N . TYR A 1 508 ? -15.963 -4.071 2.917 1.00 98.75 508 TYR A N 1
ATOM 4067 C CA . TYR A 1 508 ? -17.011 -5.074 3.110 1.00 98.75 508 TYR A CA 1
ATOM 4068 C C . TYR A 1 508 ? -16.659 -5.984 4.292 1.00 98.75 508 TYR A C 1
ATOM 4070 O O . TYR A 1 508 ? -15.963 -6.985 4.121 1.00 98.75 508 TYR A O 1
ATOM 4078 N N . GLU A 1 509 ? -17.106 -5.615 5.496 1.00 98.62 509 GLU A N 1
ATOM 4079 C CA . GLU A 1 509 ? -16.610 -6.152 6.775 1.00 98.62 509 GLU A CA 1
ATOM 4080 C C . GLU A 1 509 ? -16.584 -7.684 6.823 1.00 98.62 509 GLU A C 1
ATOM 4082 O O . GLU A 1 509 ? -15.538 -8.285 7.084 1.00 98.62 509 GLU A O 1
ATOM 4087 N N . ASP A 1 510 ? -17.720 -8.313 6.530 1.00 98.62 510 ASP A N 1
ATOM 4088 C CA . ASP A 1 510 ? -17.875 -9.764 6.584 1.00 98.62 510 ASP A CA 1
ATOM 4089 C C . ASP A 1 510 ? -17.101 -10.471 5.468 1.00 98.62 510 ASP A C 1
ATOM 4091 O O . ASP A 1 510 ? -16.558 -11.551 5.681 1.00 98.62 510 ASP A O 1
ATOM 4095 N N . THR A 1 511 ? -16.983 -9.866 4.282 1.00 98.62 511 THR A N 1
ATOM 4096 C CA . THR A 1 511 ? -16.175 -10.430 3.187 1.00 98.62 511 THR A CA 1
ATOM 4097 C C . THR A 1 511 ? -14.687 -10.416 3.538 1.00 98.62 511 THR A C 1
ATOM 4099 O O . THR A 1 511 ? -13.990 -11.404 3.304 1.00 98.62 511 THR A O 1
ATOM 4102 N N . VAL A 1 512 ? -14.203 -9.333 4.159 1.00 98.62 512 VAL A N 1
ATOM 4103 C CA . VAL A 1 512 ? -12.823 -9.241 4.652 1.00 98.62 512 VAL A CA 1
ATOM 4104 C C . VAL A 1 512 ? -12.567 -10.266 5.757 1.00 98.62 512 VAL A C 1
ATOM 4106 O O . VAL A 1 512 ? -11.638 -11.063 5.645 1.00 98.62 512 VAL A O 1
ATOM 4109 N N . ASN A 1 513 ? -13.395 -10.281 6.803 1.00 98.44 513 ASN A N 1
ATOM 4110 C CA . ASN A 1 513 ? -13.148 -11.101 7.990 1.00 98.44 513 ASN A CA 1
ATOM 4111 C C . ASN A 1 513 ? -13.354 -12.604 7.745 1.00 98.44 513 ASN A C 1
ATOM 4113 O O . ASN A 1 513 ? -12.607 -13.417 8.281 1.00 98.44 513 ASN A O 1
ATOM 4117 N N . ARG A 1 514 ? -14.276 -12.995 6.858 1.00 97.69 514 ARG A N 1
ATOM 4118 C CA . ARG A 1 514 ? -14.459 -14.394 6.426 1.00 97.69 514 ARG A CA 1
ATOM 4119 C C . ARG A 1 514 ? -13.233 -14.939 5.680 1.00 97.69 514 ARG A C 1
ATOM 4121 O O . ARG A 1 514 ? -12.928 -16.125 5.795 1.00 97.69 514 ARG A O 1
ATOM 4128 N N . ALA A 1 515 ? -12.531 -14.076 4.941 1.00 97.44 515 ALA A N 1
ATOM 4129 C CA . ALA A 1 515 ? -11.313 -14.401 4.196 1.00 97.44 515 ALA A CA 1
ATOM 4130 C C . ALA A 1 515 ? -10.009 -14.206 4.999 1.00 97.44 515 ALA A C 1
ATOM 4132 O O . ALA A 1 515 ? -8.946 -14.593 4.516 1.00 97.44 515 ALA A O 1
ATOM 4133 N N . ASN A 1 516 ? -10.070 -13.608 6.193 1.00 98.06 516 ASN A N 1
ATOM 4134 C CA . ASN A 1 516 ? -8.906 -13.333 7.033 1.00 98.06 516 ASN A CA 1
ATOM 4135 C C . ASN A 1 516 ? -8.268 -14.650 7.546 1.00 98.06 516 ASN A C 1
ATOM 4137 O O . ASN A 1 516 ? -8.962 -15.448 8.186 1.00 98.06 516 ASN A O 1
ATOM 4141 N N . PRO A 1 517 ? -6.964 -14.901 7.303 1.00 97.62 517 PRO A N 1
ATOM 4142 C CA . PRO A 1 517 ? -6.265 -16.065 7.846 1.00 97.62 517 PRO A CA 1
ATOM 4143 C C . PRO A 1 517 ? -5.800 -15.890 9.300 1.00 97.62 517 PRO A C 1
ATOM 4145 O O . PRO A 1 517 ? -5.334 -16.856 9.901 1.00 97.62 517 PRO A O 1
ATOM 4148 N N . ILE A 1 518 ? -5.878 -14.683 9.863 1.00 98.38 518 ILE A N 1
ATOM 4149 C CA . ILE A 1 518 ? -5.301 -14.329 11.165 1.00 98.38 518 ILE A CA 1
ATOM 4150 C C . ILE A 1 518 ? -6.389 -14.247 12.240 1.00 98.38 518 ILE A C 1
ATOM 4152 O O . ILE A 1 518 ? -7.477 -13.738 11.981 1.00 98.38 518 ILE A O 1
ATOM 4156 N N . ALA A 1 519 ? -6.089 -14.699 13.459 1.00 97.31 519 ALA A N 1
ATOM 4157 C CA . ALA A 1 519 ? -6.976 -14.523 14.605 1.00 97.31 519 ALA A CA 1
ATOM 4158 C C . ALA A 1 519 ? -7.246 -13.032 14.903 1.00 97.31 519 ALA A C 1
ATOM 4160 O O . ALA A 1 519 ? -6.336 -12.203 14.877 1.00 97.31 519 ALA A O 1
ATOM 4161 N N . GLY A 1 520 ? -8.503 -12.705 15.214 1.00 95.81 520 GLY A N 1
ATOM 4162 C CA . GLY A 1 520 ? -8.972 -11.334 15.445 1.00 95.81 520 GLY A CA 1
ATOM 4163 C C . GLY A 1 520 ? -9.777 -10.754 14.276 1.00 95.81 520 GLY A C 1
ATOM 4164 O O . GLY A 1 520 ? -9.959 -11.395 13.239 1.00 95.81 520 GLY A O 1
ATOM 4165 N N . LYS A 1 521 ? -10.285 -9.530 14.461 1.00 96.88 521 LYS A N 1
ATOM 4166 C CA . LYS A 1 521 ? -11.145 -8.830 13.497 1.00 96.88 521 LYS A CA 1
ATOM 4167 C C . LYS A 1 521 ? -10.393 -7.680 12.822 1.00 96.88 521 LYS A C 1
ATOM 4169 O O . LYS A 1 521 ? -9.739 -6.875 13.480 1.00 96.88 521 LYS A O 1
ATOM 4174 N N . ILE A 1 522 ? -10.503 -7.590 11.502 1.00 98.62 522 ILE A N 1
ATOM 4175 C CA . ILE A 1 522 ? -10.065 -6.442 10.705 1.00 98.62 522 ILE A CA 1
ATOM 4176 C C . ILE A 1 522 ? -11.187 -5.401 10.778 1.00 98.62 522 ILE A C 1
ATOM 4178 O O . ILE A 1 522 ? -12.316 -5.678 10.364 1.00 98.62 522 ILE A O 1
ATOM 4182 N N . THR A 1 523 ? -10.880 -4.228 11.334 1.00 98.06 523 THR A N 1
ATOM 4183 C CA . THR A 1 523 ? -11.867 -3.199 11.719 1.00 98.06 523 THR A CA 1
ATOM 4184 C C . THR A 1 523 ? -11.947 -2.012 10.761 1.00 98.06 523 THR A C 1
ATOM 4186 O O . THR A 1 523 ? -12.957 -1.314 10.743 1.00 98.06 523 THR A O 1
ATOM 4189 N N . HIS A 1 524 ? -10.891 -1.754 9.987 1.00 98.06 524 HIS A N 1
ATOM 4190 C CA . HIS A 1 524 ? -10.799 -0.670 9.006 1.00 98.06 524 HIS A CA 1
ATOM 4191 C C . HIS A 1 524 ? -9.649 -0.924 8.014 1.00 98.06 524 HIS A C 1
ATOM 4193 O O . HIS A 1 524 ? -8.999 -1.969 8.056 1.00 98.06 524 HIS A O 1
ATOM 4199 N N . SER A 1 525 ? -9.410 0.031 7.110 1.00 96.25 525 SER A N 1
ATOM 4200 C CA . SER A 1 525 ? -8.359 -0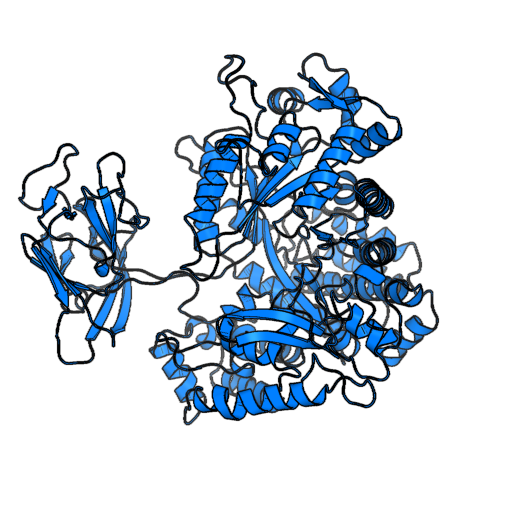.032 6.091 1.00 96.25 525 SER A CA 1
ATOM 4201 C C . SER A 1 525 ? -7.563 1.284 6.015 1.00 96.25 525 SER A C 1
ATOM 4203 O O . SER A 1 525 ? -7.768 2.196 6.815 1.00 96.25 525 SER A O 1
ATOM 4205 N N . ASN A 1 526 ? -6.616 1.386 5.083 1.00 87.56 526 ASN A N 1
ATOM 4206 C CA . ASN A 1 526 ? -5.718 2.532 4.917 1.00 87.56 526 ASN A CA 1
ATOM 4207 C C . ASN A 1 526 ? -6.283 3.610 3.971 1.00 87.56 526 ASN A C 1
ATOM 4209 O O . ASN A 1 526 ? -7.376 3.486 3.417 1.00 87.56 526 ASN A O 1
ATOM 4213 N N . LEU A 1 527 ? -5.487 4.658 3.732 1.00 84.44 527 LEU A N 1
ATOM 4214 C CA . LEU A 1 527 ? -5.784 5.749 2.793 1.00 84.44 527 LEU A CA 1
ATOM 4215 C C . LEU A 1 527 ? -6.070 5.287 1.348 1.00 84.44 527 LEU A C 1
ATOM 4217 O O . LEU A 1 527 ? -6.767 6.001 0.636 1.00 84.44 527 LEU A O 1
ATOM 4221 N N . CYS A 1 528 ? -5.556 4.129 0.918 1.00 84.06 528 CYS A N 1
ATOM 4222 C CA . CYS A 1 528 ? -5.755 3.586 -0.432 1.00 84.06 528 CYS A CA 1
ATOM 4223 C C . CYS A 1 528 ? -6.662 2.326 -0.474 1.00 84.06 528 CYS A C 1
ATOM 4225 O O . CYS A 1 528 ? -6.948 1.805 -1.555 1.00 84.06 528 CYS A O 1
ATOM 4227 N N . SER A 1 529 ? -7.201 1.886 0.672 1.00 90.38 529 SER A N 1
ATOM 4228 C CA . SER A 1 529 ? -8.130 0.750 0.859 1.00 90.38 529 SER A CA 1
ATOM 4229 C C . SER A 1 529 ? -7.630 -0.667 0.485 1.00 90.38 529 SER A C 1
ATOM 4231 O O . SER A 1 529 ? -8.430 -1.583 0.307 1.00 90.38 529 SER A O 1
ATOM 4233 N N . GLU A 1 530 ? -6.323 -0.892 0.357 1.00 93.44 530 GLU A N 1
ATOM 4234 C CA . GLU A 1 530 ? -5.698 -2.199 0.087 1.00 93.44 530 GLU A CA 1
ATOM 4235 C C . GLU A 1 530 ? -5.180 -2.924 1.336 1.00 93.44 530 GLU A C 1
ATOM 4237 O O . GLU A 1 530 ? -4.976 -4.137 1.292 1.00 93.44 530 GLU A O 1
ATOM 4242 N N . ILE A 1 531 ? -4.964 -2.224 2.452 1.00 95.06 531 ILE A N 1
ATOM 4243 C CA . ILE A 1 531 ? -4.407 -2.823 3.673 1.00 95.06 531 ILE A CA 1
ATOM 4244 C C . ILE A 1 531 ? -5.524 -3.277 4.593 1.00 95.06 531 ILE A C 1
ATOM 4246 O O . ILE A 1 531 ? -6.381 -2.487 4.983 1.00 95.06 531 ILE A O 1
ATOM 4250 N N . LEU A 1 532 ? -5.508 -4.564 4.923 1.00 98.31 532 LEU A N 1
ATOM 4251 C CA . LEU A 1 532 ? -6.537 -5.244 5.698 1.00 98.31 532 LEU A CA 1
ATOM 4252 C C . LEU A 1 532 ? -5.824 -6.205 6.650 1.00 98.31 532 LEU A C 1
ATOM 4254 O O . LEU A 1 532 ? -5.465 -7.314 6.263 1.00 98.31 532 LEU A O 1
ATOM 4258 N N . GLN A 1 533 ? -5.564 -5.742 7.871 1.00 98.00 533 GLN A N 1
ATOM 4259 C CA . GLN A 1 533 ? -4.839 -6.481 8.907 1.00 98.00 533 GLN A CA 1
ATOM 4260 C C . GLN A 1 533 ? -5.510 -6.275 10.272 1.00 98.00 533 GLN A C 1
ATOM 4262 O O . GLN A 1 533 ? -6.289 -5.340 10.459 1.00 98.00 533 GLN A O 1
ATOM 4267 N N . VAL A 1 534 ? -5.216 -7.158 11.225 1.00 97.50 534 VAL A N 1
ATOM 4268 C CA . VAL A 1 534 ? -5.743 -7.088 12.597 1.00 97.50 534 VAL A CA 1
ATOM 4269 C C . VAL A 1 534 ? -4.933 -6.125 13.472 1.00 97.50 534 VAL A C 1
ATOM 4271 O O . VAL A 1 534 ? -3.701 -6.222 13.530 1.00 97.50 534 VAL A O 1
ATOM 4274 N N . SER A 1 535 ? -5.641 -5.249 14.192 1.00 95.88 535 SER A N 1
ATOM 4275 C CA . SER A 1 535 ? -5.106 -4.291 15.170 1.00 95.88 535 SER A CA 1
ATOM 4276 C C . SER A 1 535 ? -5.745 -4.486 16.553 1.00 95.88 535 SER A C 1
ATOM 4278 O O . SER A 1 535 ? -6.938 -4.780 16.661 1.00 95.88 535 SER A O 1
ATOM 4280 N N . THR A 1 536 ? -4.969 -4.316 17.626 1.00 96.31 536 THR A N 1
ATOM 4281 C CA . THR A 1 536 ? -5.409 -4.529 19.022 1.00 96.31 536 THR A CA 1
ATOM 4282 C C . THR A 1 536 ? -5.274 -3.246 19.846 1.00 96.31 536 THR A C 1
ATOM 4284 O O . THR A 1 536 ? -4.346 -2.472 19.595 1.00 96.31 536 THR A O 1
ATOM 4287 N N . PRO A 1 537 ? -6.206 -2.968 20.778 1.00 96.75 537 PRO A N 1
ATOM 4288 C CA . PRO A 1 537 ? -6.272 -1.682 21.469 1.00 96.75 537 PRO A CA 1
ATOM 4289 C C . PRO A 1 537 ? -5.015 -1.410 22.297 1.00 96.75 537 PRO A C 1
ATOM 4291 O O . PRO A 1 537 ? -4.420 -2.328 22.857 1.00 96.75 537 PRO A O 1
ATOM 4294 N N . SER A 1 538 ? -4.642 -0.135 22.397 1.00 97.38 538 SER A N 1
ATOM 4295 C CA . SER A 1 538 ? -3.646 0.342 23.363 1.00 97.38 538 SER A CA 1
ATOM 4296 C C . SER A 1 538 ? -4.348 0.962 24.569 1.00 97.38 538 SER A C 1
ATOM 4298 O O . SER A 1 538 ? -5.355 1.656 24.411 1.00 97.38 538 SER A O 1
ATOM 4300 N N . ALA A 1 539 ? -3.793 0.763 25.763 1.00 96.56 539 ALA A N 1
ATOM 4301 C CA . ALA A 1 539 ? -4.251 1.409 26.989 1.00 96.56 539 ALA A CA 1
ATOM 4302 C C . ALA A 1 539 ? -3.245 2.472 27.442 1.00 96.56 539 ALA A C 1
ATOM 4304 O O . ALA A 1 539 ? -2.031 2.292 27.323 1.00 96.56 539 ALA A O 1
ATOM 4305 N N . TYR A 1 540 ? -3.748 3.569 28.005 1.00 96.44 540 TYR A N 1
ATOM 4306 C CA . TYR A 1 540 ? -2.955 4.743 28.361 1.00 96.44 540 TYR A CA 1
ATOM 4307 C C . TYR A 1 540 ? -3.167 5.140 29.822 1.00 96.44 540 TYR A C 1
ATOM 4309 O O . TYR A 1 540 ? -4.268 5.023 30.362 1.00 96.44 540 TYR A O 1
ATOM 4317 N N . ASN A 1 541 ? -2.109 5.650 30.441 1.00 96.75 541 ASN A N 1
ATOM 4318 C CA . ASN A 1 541 ? -2.168 6.362 31.709 1.00 96.75 541 ASN A CA 1
ATOM 4319 C C . ASN A 1 541 ? -2.607 7.822 31.481 1.00 96.75 541 ASN A C 1
ATOM 4321 O O . ASN A 1 541 ? -2.555 8.343 30.366 1.00 96.75 541 ASN A O 1
ATOM 4325 N N . ALA A 1 542 ? -2.997 8.511 32.557 1.00 94.88 542 ALA A N 1
ATOM 4326 C CA . ALA A 1 542 ? -3.466 9.903 32.499 1.00 94.88 542 ALA A CA 1
ATOM 4327 C C . ALA A 1 542 ? -2.383 10.928 32.084 1.00 94.88 542 ALA A C 1
ATOM 4329 O O . ALA A 1 542 ? -2.713 12.054 31.726 1.00 94.88 542 ALA A O 1
ATOM 4330 N N . ASP A 1 543 ? -1.102 10.549 32.117 1.00 94.00 543 ASP A N 1
ATOM 4331 C CA . ASP A 1 543 ? 0.039 11.317 31.592 1.00 94.00 543 ASP A CA 1
ATOM 4332 C C . ASP A 1 543 ? 0.345 10.996 30.110 1.00 94.00 543 ASP A C 1
ATOM 4334 O O . ASP A 1 543 ? 1.406 11.340 29.592 1.00 94.00 543 ASP A O 1
ATOM 4338 N N . LEU A 1 544 ? -0.581 10.310 29.429 1.00 93.75 544 LEU A N 1
ATOM 4339 C CA . LEU A 1 544 ? -0.459 9.750 28.081 1.00 93.75 544 LEU A CA 1
ATOM 4340 C C . LEU A 1 544 ? 0.605 8.652 27.918 1.00 93.75 544 LEU A C 1
ATOM 4342 O O . LEU A 1 544 ? 0.772 8.164 26.796 1.00 93.75 544 LEU A O 1
ATOM 4346 N N . SER A 1 545 ? 1.341 8.232 28.951 1.00 93.81 545 SER A N 1
ATOM 4347 C CA . SER A 1 545 ? 2.238 7.073 28.831 1.00 93.81 545 SER A CA 1
ATOM 4348 C C . SER A 1 545 ? 1.437 5.796 28.536 1.00 93.81 545 SER A C 1
ATOM 4350 O O . SER A 1 545 ? 0.268 5.680 28.909 1.00 93.81 545 SER A O 1
ATOM 4352 N N . TYR A 1 546 ? 2.031 4.840 27.821 1.00 95.06 546 TYR A N 1
ATOM 4353 C CA . TYR A 1 546 ? 1.357 3.572 27.532 1.00 95.06 546 TYR A CA 1
ATOM 4354 C C . TYR A 1 546 ? 1.281 2.726 28.809 1.00 95.06 546 TYR A C 1
ATOM 4356 O O . TYR A 1 546 ? 2.306 2.412 29.411 1.00 95.06 546 TYR A O 1
ATOM 4364 N N . ALA A 1 547 ? 0.067 2.342 29.198 1.00 97.31 547 ALA A N 1
ATOM 4365 C CA . ALA A 1 547 ? -0.177 1.313 30.206 1.00 97.31 547 ALA A CA 1
ATOM 4366 C C . ALA A 1 547 ? -0.088 -0.089 29.577 1.00 97.31 547 ALA A C 1
ATOM 4368 O O . ALA A 1 547 ? 0.472 -1.005 30.174 1.00 97.31 547 ALA A O 1
ATOM 4369 N N . GLU A 1 548 ? -0.587 -0.228 28.345 1.00 97.75 548 GLU A N 1
ATOM 4370 C CA . GLU A 1 548 ? -0.454 -1.420 27.508 1.00 97.75 548 GLU A CA 1
ATOM 4371 C C . GLU A 1 548 ? -0.257 -0.984 26.051 1.00 97.75 548 GLU A C 1
ATOM 4373 O O . GLU A 1 548 ? -1.030 -0.180 25.524 1.00 97.75 548 GLU A O 1
ATOM 4378 N N . VAL A 1 549 ? 0.794 -1.490 25.400 1.00 97.06 549 VAL A N 1
ATOM 4379 C CA . VAL A 1 549 ? 1.077 -1.199 23.988 1.00 97.06 549 VAL A CA 1
ATOM 4380 C C . VAL A 1 549 ? 0.336 -2.214 23.128 1.00 97.06 549 VAL A C 1
ATOM 4382 O O . VAL A 1 549 ? 0.737 -3.375 23.036 1.00 97.06 549 VAL A O 1
ATOM 4385 N N . GLY A 1 550 ? -0.739 -1.762 22.487 1.00 95.88 550 GLY A N 1
ATOM 4386 C CA . GLY A 1 550 ? -1.483 -2.547 21.513 1.00 95.88 550 GLY A CA 1
ATOM 4387 C C . GLY A 1 550 ? -0.709 -2.744 20.210 1.00 95.88 550 GLY A C 1
ATOM 4388 O O . GLY A 1 550 ? 0.510 -2.563 20.134 1.00 95.88 550 GLY A O 1
ATOM 4389 N N . LYS A 1 551 ? -1.439 -3.098 19.157 1.00 95.38 551 LYS A N 1
ATOM 4390 C CA . LYS A 1 551 ? -0.903 -3.296 17.811 1.00 95.38 551 LYS A CA 1
ATOM 4391 C C . LYS A 1 551 ? -1.656 -2.421 16.824 1.00 95.38 551 LYS A C 1
ATOM 4393 O O . LYS A 1 551 ? -2.822 -2.685 16.544 1.00 95.38 551 LYS A O 1
ATOM 4398 N N . ASP A 1 552 ? -0.949 -1.467 16.239 1.00 95.75 552 ASP A N 1
ATOM 4399 C CA . ASP A 1 552 ? -1.369 -0.736 15.044 1.00 95.75 552 ASP A CA 1
ATOM 4400 C C . ASP A 1 552 ? -0.583 -1.230 13.816 1.00 95.75 552 ASP A C 1
ATOM 4402 O O . ASP A 1 552 ? 0.252 -2.132 13.917 1.00 95.75 552 ASP A O 1
ATOM 4406 N N . ILE A 1 553 ? -0.889 -0.708 12.625 1.00 93.00 553 ILE A N 1
ATOM 4407 C CA . ILE A 1 553 ? -0.416 -1.281 11.356 1.00 93.00 553 ILE A CA 1
ATOM 4408 C C . ILE A 1 553 ? 0.449 -0.276 10.589 1.00 93.00 553 ILE A C 1
ATOM 4410 O O . ILE A 1 553 ? -0.012 0.810 10.237 1.00 93.00 553 ILE A O 1
ATOM 4414 N N . SER A 1 554 ? 1.675 -0.674 10.239 1.00 83.88 554 SER A N 1
ATOM 4415 C CA . SER A 1 554 ? 2.480 -0.041 9.184 1.00 83.88 554 SER A CA 1
ATOM 4416 C C . SER A 1 554 ? 2.407 -0.825 7.876 1.00 83.88 554 SER A C 1
ATOM 4418 O O . SER A 1 554 ? 2.204 -2.037 7.857 1.00 83.88 554 SER A O 1
ATOM 4420 N N . CYS A 1 555 ? 2.615 -0.129 6.764 1.00 74.19 555 CYS A N 1
ATOM 4421 C CA . CYS A 1 555 ? 2.437 -0.663 5.423 1.00 74.19 555 CYS A CA 1
ATOM 4422 C C . CYS A 1 555 ? 3.749 -0.640 4.619 1.00 74.19 555 CYS A C 1
ATOM 4424 O O . CYS A 1 555 ? 4.190 0.427 4.188 1.00 74.19 555 CYS A O 1
ATOM 4426 N N . ASN A 1 556 ? 4.336 -1.823 4.398 1.00 81.88 556 ASN A N 1
ATOM 4427 C CA . ASN A 1 556 ? 5.607 -2.031 3.695 1.00 81.88 556 ASN A CA 1
ATOM 4428 C C . ASN A 1 556 ? 5.349 -2.561 2.268 1.00 81.88 556 ASN A C 1
ATOM 4430 O O . ASN A 1 556 ? 5.085 -3.752 2.086 1.00 81.88 556 ASN A O 1
ATOM 4434 N N . LEU A 1 557 ? 5.379 -1.685 1.253 1.00 81.75 557 LEU A N 1
ATOM 4435 C CA . LEU A 1 557 ? 4.900 -1.999 -0.106 1.00 81.75 557 LEU A CA 1
ATOM 4436 C C . LEU A 1 557 ? 5.992 -2.131 -1.173 1.00 81.75 557 LEU A C 1
ATOM 4438 O O . LEU A 1 557 ? 6.984 -1.403 -1.208 1.00 81.75 557 LEU A O 1
ATOM 4442 N N . GLY A 1 558 ? 5.711 -2.988 -2.149 1.00 87.44 558 GLY A N 1
ATOM 4443 C CA . GLY A 1 558 ? 6.390 -3.057 -3.441 1.00 87.44 558 GLY A CA 1
ATOM 4444 C C . GLY A 1 558 ? 5.467 -3.702 -4.464 1.00 87.44 558 GLY A C 1
ATOM 4445 O O . GLY A 1 558 ? 4.381 -4.165 -4.120 1.00 87.44 558 GLY A O 1
ATOM 4446 N N . SER A 1 559 ? 5.830 -3.714 -5.741 1.00 95.94 559 SER A N 1
ATOM 4447 C CA . SER A 1 559 ? 5.009 -4.380 -6.757 1.00 95.94 559 SER A CA 1
ATOM 4448 C C . SER A 1 559 ? 5.831 -5.013 -7.863 1.00 95.94 559 SER A C 1
ATOM 4450 O O . SER A 1 559 ? 6.858 -4.469 -8.272 1.00 95.94 559 SER A O 1
ATOM 4452 N N . LEU A 1 560 ? 5.350 -6.148 -8.367 1.00 98.62 560 LEU A N 1
ATOM 4453 C CA . LEU A 1 560 ? 5.904 -6.792 -9.552 1.00 98.62 560 LEU A CA 1
ATOM 4454 C C . LEU A 1 560 ? 5.251 -6.246 -10.828 1.00 98.62 560 LEU A C 1
ATOM 4456 O O . LEU A 1 560 ? 4.056 -5.938 -10.853 1.00 98.62 560 LEU A O 1
ATOM 4460 N N . ASN A 1 561 ? 6.029 -6.135 -11.903 1.00 98.75 561 ASN A N 1
ATOM 4461 C CA . ASN A 1 561 ? 5.508 -5.869 -13.243 1.00 98.75 561 ASN A CA 1
ATOM 4462 C C . ASN A 1 561 ? 5.156 -7.205 -13.902 1.00 98.75 561 ASN A C 1
ATOM 4464 O O . ASN A 1 561 ? 6.051 -7.905 -14.370 1.00 98.75 561 ASN A O 1
ATOM 4468 N N . ILE A 1 562 ? 3.861 -7.525 -13.978 1.00 98.81 562 ILE A N 1
ATOM 4469 C CA . ILE A 1 562 ? 3.336 -8.819 -14.446 1.00 98.81 562 ILE A CA 1
ATOM 4470 C C . ILE A 1 562 ? 3.999 -9.264 -15.754 1.00 98.81 562 ILE A C 1
ATOM 4472 O O . ILE A 1 562 ? 4.466 -10.395 -15.842 1.00 98.81 562 ILE A O 1
ATOM 4476 N N . ALA A 1 563 ? 4.123 -8.365 -16.737 1.00 98.62 563 ALA A N 1
ATOM 4477 C CA . ALA A 1 563 ? 4.755 -8.691 -18.012 1.00 98.62 563 ALA A CA 1
ATOM 4478 C C . ALA A 1 563 ? 6.225 -9.106 -17.854 1.00 98.62 563 ALA A C 1
ATOM 4480 O O . ALA A 1 563 ? 6.652 -10.087 -18.448 1.00 98.62 563 ALA A O 1
ATOM 4481 N N . LYS A 1 564 ? 6.999 -8.390 -17.030 1.00 98.31 564 LYS A N 1
ATOM 4482 C CA . LYS A 1 564 ? 8.416 -8.705 -16.793 1.00 98.31 564 LYS A CA 1
ATOM 4483 C C . LYS A 1 564 ? 8.612 -9.939 -15.919 1.00 98.31 564 LYS A C 1
ATOM 4485 O O . LYS A 1 564 ? 9.604 -10.636 -16.093 1.00 98.31 564 LYS A O 1
ATOM 4490 N N . THR A 1 565 ? 7.687 -10.214 -15.004 1.00 98.31 565 THR A N 1
ATOM 4491 C CA . THR A 1 565 ? 7.696 -11.430 -14.182 1.00 98.31 565 THR A CA 1
ATOM 4492 C C . THR A 1 565 ? 7.334 -12.663 -15.013 1.00 98.31 565 THR A C 1
ATOM 4494 O O . THR A 1 565 ? 7.982 -13.689 -14.853 1.00 98.31 565 THR A O 1
ATOM 4497 N N . MET A 1 566 ? 6.378 -12.562 -15.946 1.00 98.50 566 MET A N 1
ATOM 4498 C CA . MET A 1 566 ? 6.101 -13.628 -16.924 1.00 98.50 566 MET A CA 1
ATOM 4499 C C . MET A 1 566 ? 7.281 -13.858 -17.883 1.00 98.50 566 MET A C 1
ATOM 4501 O O . MET A 1 566 ? 7.527 -14.991 -18.272 1.00 98.50 566 MET A O 1
ATOM 4505 N N . ASP A 1 567 ? 8.046 -12.812 -18.213 1.00 98.19 567 ASP A N 1
ATOM 4506 C CA . ASP A 1 567 ? 9.296 -12.914 -18.985 1.00 98.19 567 ASP A CA 1
ATOM 4507 C C . ASP A 1 567 ? 10.516 -13.371 -18.130 1.00 98.19 567 ASP A C 1
ATOM 4509 O O . ASP A 1 567 ? 11.653 -13.322 -18.611 1.00 98.19 567 ASP A O 1
ATOM 4513 N N . SER A 1 568 ? 10.340 -13.730 -16.848 1.00 96.31 568 SER A N 1
ATOM 4514 C CA . SER A 1 568 ? 11.457 -14.032 -15.933 1.00 96.31 568 SER A CA 1
ATOM 4515 C C . SER A 1 568 ? 12.050 -15.427 -16.176 1.00 96.31 568 SER A C 1
ATOM 4517 O O . SER A 1 568 ? 11.290 -16.386 -16.300 1.00 96.31 568 SER A O 1
ATOM 4519 N N . PRO A 1 569 ? 13.390 -15.597 -16.162 1.00 93.00 569 PRO A N 1
ATOM 4520 C CA . PRO A 1 569 ? 14.015 -16.921 -16.248 1.00 93.00 569 PRO A CA 1
ATOM 4521 C C . PRO A 1 569 ? 13.748 -17.806 -15.017 1.00 93.00 569 PRO A C 1
ATOM 4523 O O . PRO A 1 569 ? 13.856 -19.025 -15.120 1.00 93.00 569 PRO A O 1
ATOM 4526 N N . ASP A 1 570 ? 13.410 -17.214 -13.865 1.00 97.38 570 ASP A N 1
ATOM 4527 C CA . ASP A 1 570 ? 12.903 -17.925 -12.687 1.00 97.38 570 ASP A CA 1
ATOM 4528 C C . ASP A 1 570 ? 11.836 -17.066 -11.989 1.00 97.38 570 ASP A C 1
ATOM 4530 O O . ASP A 1 570 ? 12.119 -16.159 -11.200 1.00 97.38 570 ASP A O 1
ATOM 4534 N N . PHE A 1 571 ? 10.577 -17.380 -12.292 1.00 98.25 571 PHE A N 1
ATOM 4535 C CA . PHE A 1 571 ? 9.394 -16.753 -11.702 1.00 98.25 571 PHE A CA 1
ATOM 4536 C C . PHE A 1 571 ? 9.372 -16.843 -10.166 1.00 98.25 571 PHE A C 1
ATOM 4538 O O . PHE A 1 571 ? 8.981 -15.896 -9.480 1.00 98.25 571 PHE A O 1
ATOM 4545 N N . GLY A 1 572 ? 9.814 -17.976 -9.612 1.00 98.25 572 GLY A N 1
ATOM 4546 C CA . GLY A 1 572 ? 9.816 -18.221 -8.174 1.00 98.25 572 GLY A CA 1
ATOM 4547 C C . GLY A 1 572 ? 10.898 -17.428 -7.444 1.00 98.25 572 GLY A C 1
ATOM 4548 O O . GLY A 1 572 ? 10.645 -16.951 -6.337 1.00 98.25 572 GLY A O 1
ATOM 4549 N N . ALA A 1 573 ? 12.073 -17.262 -8.059 1.00 98.25 573 ALA A N 1
ATOM 4550 C CA . ALA A 1 573 ? 13.158 -16.438 -7.530 1.00 98.25 573 ALA A CA 1
ATOM 4551 C C . ALA A 1 573 ? 12.796 -14.945 -7.539 1.00 98.25 573 ALA A C 1
ATOM 4553 O O . ALA A 1 573 ? 12.975 -14.291 -6.516 1.00 98.25 573 ALA A O 1
ATOM 4554 N N . THR A 1 574 ? 12.187 -14.431 -8.618 1.00 98.62 574 THR A N 1
ATOM 4555 C CA . THR A 1 574 ? 11.663 -13.049 -8.677 1.00 98.62 574 THR A CA 1
ATOM 4556 C C . THR A 1 574 ? 10.764 -12.725 -7.478 1.00 98.62 574 THR A C 1
ATOM 4558 O O . THR A 1 574 ? 10.920 -11.687 -6.832 1.00 98.62 574 THR A O 1
ATOM 4561 N N . ILE A 1 575 ? 9.835 -13.627 -7.146 1.00 98.75 575 ILE A N 1
ATOM 4562 C CA . ILE A 1 575 ? 8.912 -13.439 -6.019 1.00 98.75 575 ILE A CA 1
ATOM 4563 C C . ILE A 1 575 ? 9.646 -13.559 -4.681 1.00 98.75 575 ILE A C 1
ATOM 4565 O O . ILE A 1 575 ? 9.430 -12.731 -3.799 1.00 98.75 575 ILE A O 1
ATOM 4569 N N . GLU A 1 576 ? 10.535 -14.540 -4.517 1.00 98.75 576 GLU A N 1
ATOM 4570 C CA . GLU A 1 576 ? 11.302 -14.709 -3.278 1.00 98.75 576 GLU A CA 1
ATOM 4571 C C . GLU A 1 576 ? 12.203 -13.500 -2.980 1.00 98.75 576 GLU A C 1
ATOM 4573 O O . GLU A 1 576 ? 12.220 -13.021 -1.845 1.00 98.75 576 GLU A O 1
ATOM 4578 N N . THR A 1 577 ? 12.877 -12.942 -3.988 1.00 98.75 577 THR A N 1
ATOM 4579 C CA . THR A 1 577 ? 13.679 -11.716 -3.863 1.00 98.75 577 THR A CA 1
ATOM 4580 C C . THR A 1 577 ? 12.818 -10.513 -3.472 1.00 98.75 577 THR A C 1
ATOM 4582 O O . THR A 1 577 ? 13.201 -9.758 -2.578 1.00 98.75 577 THR A O 1
ATOM 4585 N N . ALA A 1 578 ? 11.632 -10.352 -4.071 1.00 98.50 578 ALA A N 1
ATOM 4586 C CA . ALA A 1 578 ? 10.705 -9.281 -3.706 1.00 98.50 578 ALA A CA 1
ATOM 4587 C C . ALA A 1 578 ? 10.187 -9.417 -2.260 1.00 98.50 578 ALA A C 1
ATOM 4589 O O . ALA A 1 578 ? 10.161 -8.433 -1.522 1.00 98.50 578 ALA A O 1
ATOM 4590 N N . ILE A 1 579 ? 9.834 -10.632 -1.820 1.00 98.75 579 ILE A N 1
ATOM 4591 C CA . ILE A 1 579 ? 9.407 -10.909 -0.437 1.00 98.75 579 ILE A CA 1
ATOM 4592 C C . ILE A 1 579 ? 10.541 -10.626 0.558 1.00 98.75 579 ILE A C 1
ATOM 4594 O O . ILE A 1 579 ? 10.298 -9.979 1.576 1.00 98.75 579 ILE A O 1
ATOM 4598 N N . ARG A 1 580 ? 11.783 -11.035 0.261 1.00 98.50 580 ARG A N 1
ATOM 4599 C CA . ARG A 1 580 ? 12.958 -10.727 1.099 1.00 98.50 580 ARG A CA 1
ATOM 4600 C C . ARG A 1 580 ? 13.216 -9.223 1.187 1.00 98.50 580 ARG A C 1
ATOM 4602 O O . ARG A 1 580 ? 13.350 -8.707 2.291 1.00 98.50 580 ARG A O 1
ATOM 4609 N N . GLY A 1 581 ? 13.191 -8.512 0.057 1.00 94.69 581 GLY A N 1
ATOM 4610 C CA . GLY A 1 581 ? 13.368 -7.057 0.022 1.00 94.69 581 GLY A CA 1
ATOM 4611 C C . GLY A 1 581 ? 12.302 -6.297 0.819 1.00 94.69 581 GLY A C 1
ATOM 4612 O O . GLY A 1 581 ? 12.631 -5.353 1.529 1.00 94.69 581 GLY A O 1
ATOM 4613 N N . LEU A 1 582 ? 11.035 -6.722 0.761 1.00 93.31 582 LEU A N 1
ATOM 4614 C CA . LEU A 1 582 ? 9.962 -6.125 1.569 1.00 93.31 582 LEU A CA 1
ATOM 4615 C C . LEU A 1 582 ? 10.045 -6.503 3.050 1.00 93.31 582 LEU A C 1
ATOM 4617 O O . LEU A 1 582 ? 9.743 -5.672 3.905 1.00 93.31 582 LEU A O 1
ATOM 4621 N N . THR A 1 583 ? 10.478 -7.727 3.358 1.00 96.38 583 THR A N 1
ATOM 4622 C CA . THR A 1 583 ? 10.718 -8.162 4.741 1.00 96.38 583 THR A CA 1
ATOM 4623 C C . THR A 1 583 ? 11.806 -7.303 5.378 1.00 96.38 583 THR A C 1
ATOM 4625 O O . THR A 1 583 ? 11.593 -6.793 6.470 1.00 96.38 583 THR A O 1
ATOM 4628 N N . ALA A 1 584 ? 12.893 -7.016 4.655 1.00 89.38 584 ALA A N 1
ATOM 4629 C CA . ALA A 1 584 ? 13.935 -6.106 5.122 1.00 89.38 584 ALA A CA 1
ATOM 4630 C C . ALA A 1 584 ? 13.427 -4.674 5.378 1.00 89.38 584 ALA A C 1
ATOM 4632 O O . ALA A 1 584 ? 13.828 -4.069 6.367 1.00 89.38 584 ALA A O 1
ATOM 4633 N N . VAL A 1 585 ? 12.499 -4.141 4.563 1.00 83.44 585 VAL A N 1
ATOM 4634 C CA . VAL A 1 585 ? 11.840 -2.851 4.876 1.00 83.44 585 VAL A CA 1
ATOM 4635 C C . VAL A 1 585 ? 11.119 -2.926 6.223 1.00 83.44 585 VAL A C 1
ATOM 4637 O O . VAL A 1 585 ? 11.246 -2.003 7.024 1.00 83.44 585 VAL A O 1
ATOM 4640 N N . SER A 1 586 ? 10.385 -4.011 6.494 1.00 86.44 586 SER A N 1
ATOM 4641 C CA . SER A 1 586 ? 9.714 -4.209 7.784 1.00 86.44 586 SER A CA 1
ATOM 4642 C C . SER A 1 586 ? 10.728 -4.319 8.929 1.00 86.44 586 SER A C 1
ATOM 4644 O O . SER A 1 586 ? 10.611 -3.580 9.900 1.00 86.44 586 SER A O 1
ATOM 4646 N N . ASP A 1 587 ? 11.762 -5.151 8.796 1.00 86.44 587 ASP A N 1
ATOM 4647 C CA . ASP A 1 587 ? 12.780 -5.366 9.835 1.00 86.44 587 ASP A CA 1
ATOM 4648 C C . ASP A 1 587 ? 13.554 -4.087 10.200 1.00 86.44 587 ASP A C 1
ATOM 4650 O O . ASP A 1 587 ? 13.860 -3.857 11.368 1.00 86.44 587 ASP A O 1
ATOM 4654 N N . GLN A 1 588 ? 13.856 -3.248 9.203 1.00 79.38 588 GLN A N 1
ATOM 4655 C CA . GLN A 1 588 ? 14.599 -1.992 9.357 1.00 79.38 588 GLN A CA 1
ATOM 4656 C C . GLN A 1 588 ? 13.712 -0.802 9.772 1.00 79.38 588 GLN A C 1
ATOM 4658 O O . GLN A 1 588 ? 14.224 0.294 10.005 1.00 79.38 588 GLN A O 1
ATOM 4663 N N . THR A 1 589 ? 12.387 -0.976 9.844 1.00 72.19 589 THR A N 1
ATOM 4664 C CA . THR A 1 589 ? 11.453 0.100 10.209 1.00 72.19 589 THR A CA 1
ATOM 4665 C C . THR A 1 589 ? 11.359 0.260 11.729 1.00 72.19 589 THR A C 1
ATOM 4667 O O . THR A 1 589 ? 10.763 -0.569 12.420 1.00 72.19 589 THR A O 1
ATOM 4670 N N . ASP A 1 590 ? 11.877 1.383 12.233 1.00 70.12 590 ASP A N 1
ATOM 4671 C CA . ASP A 1 590 ? 11.692 1.861 13.608 1.00 70.12 590 ASP A CA 1
ATOM 4672 C C . ASP A 1 590 ? 10.817 3.128 13.620 1.00 70.12 590 ASP A C 1
ATOM 4674 O O . ASP A 1 590 ? 11.061 4.088 12.881 1.00 70.12 590 ASP A O 1
ATOM 4678 N N . ILE A 1 591 ? 9.761 3.107 14.440 1.00 73.75 591 ILE A N 1
ATOM 4679 C CA . ILE A 1 591 ? 8.786 4.195 14.594 1.00 73.75 591 ILE A CA 1
ATOM 4680 C C . ILE A 1 591 ? 8.487 4.390 16.088 1.00 73.75 591 ILE A C 1
ATOM 4682 O O . ILE A 1 591 ? 7.337 4.435 16.517 1.00 73.75 591 ILE A O 1
ATOM 4686 N N . SER A 1 592 ? 9.543 4.549 16.884 1.00 78.06 592 SER A N 1
ATOM 4687 C CA . SER A 1 592 ? 9.490 4.869 18.320 1.00 78.06 592 SER A CA 1
ATOM 4688 C C . SER A 1 592 ? 8.592 6.057 18.707 1.00 78.06 592 SER A C 1
ATOM 4690 O O . SER A 1 592 ? 8.107 6.127 19.835 1.00 78.06 592 SER A O 1
ATOM 4692 N N . SER A 1 593 ? 8.292 6.973 17.775 1.00 78.00 593 SER A N 1
ATOM 4693 C CA . SER A 1 593 ? 7.312 8.051 17.981 1.00 78.00 593 SER A CA 1
ATOM 4694 C C . SER A 1 593 ? 5.862 7.559 18.117 1.00 78.00 593 SER A C 1
ATOM 4696 O O . SER A 1 593 ? 5.024 8.289 18.645 1.00 78.00 593 SER A O 1
ATOM 4698 N N . VAL A 1 594 ? 5.557 6.334 17.672 1.00 86.50 594 VAL A N 1
ATOM 4699 C CA . VAL A 1 594 ? 4.252 5.670 17.815 1.00 86.50 594 VAL A CA 1
ATOM 4700 C C . VAL A 1 594 ? 4.466 4.191 18.200 1.00 86.50 594 VAL A C 1
ATOM 4702 O O . VAL A 1 594 ? 4.433 3.311 17.336 1.00 86.50 594 VAL A O 1
ATOM 4705 N N . PRO A 1 595 ? 4.661 3.883 19.499 1.00 93.00 595 PRO A N 1
ATOM 4706 C CA . PRO A 1 595 ? 5.014 2.539 19.971 1.00 93.00 595 PRO A CA 1
ATOM 4707 C C . PRO A 1 595 ? 4.083 1.399 19.528 1.00 93.00 595 PRO A C 1
ATOM 4709 O O . PRO A 1 595 ? 4.552 0.283 19.322 1.00 93.00 595 PRO A O 1
ATOM 4712 N N . SER A 1 596 ? 2.783 1.647 19.333 1.00 94.12 596 SER A N 1
ATOM 4713 C CA . SER A 1 596 ? 1.835 0.633 18.840 1.00 94.12 596 SER A CA 1
ATOM 4714 C C . SER A 1 596 ? 2.071 0.233 17.377 1.00 94.12 596 SER A C 1
ATOM 4716 O O . SER A 1 596 ? 1.852 -0.925 17.013 1.00 94.12 596 SER A O 1
ATOM 4718 N N . ILE A 1 597 ? 2.563 1.158 16.543 1.00 89.69 597 ILE A N 1
ATOM 4719 C CA . ILE A 1 597 ? 2.985 0.896 15.158 1.00 89.69 597 ILE A CA 1
ATOM 4720 C C . ILE A 1 597 ? 4.297 0.105 15.158 1.00 89.69 597 ILE A C 1
ATOM 4722 O O . ILE A 1 597 ? 4.424 -0.885 14.440 1.00 89.69 597 ILE A O 1
ATOM 4726 N N . GLU A 1 598 ? 5.263 0.519 15.981 1.00 87.94 598 GLU A N 1
ATOM 4727 C CA . GLU A 1 598 ? 6.561 -0.148 16.117 1.00 87.94 598 GLU A CA 1
ATOM 4728 C C . GLU A 1 598 ? 6.397 -1.600 16.600 1.00 87.94 598 GLU A C 1
ATOM 4730 O O . GLU A 1 598 ? 6.906 -2.533 15.974 1.00 87.94 598 GLU A O 1
ATOM 4735 N N . HIS A 1 599 ? 5.615 -1.801 17.666 1.00 94.25 599 HIS A N 1
ATOM 4736 C CA . HIS A 1 599 ? 5.253 -3.113 18.199 1.00 94.25 599 HIS A CA 1
ATOM 4737 C C . HIS A 1 599 ? 4.506 -3.954 17.158 1.00 94.25 599 HIS A C 1
ATOM 4739 O O . HIS A 1 599 ? 4.854 -5.114 16.932 1.00 94.25 599 HIS A O 1
ATOM 4745 N N . GLY A 1 600 ? 3.526 -3.366 16.466 1.00 94.81 600 GLY A N 1
ATOM 4746 C CA . GLY A 1 600 ? 2.751 -4.053 15.440 1.00 94.81 600 GLY A CA 1
ATOM 4747 C C . GLY A 1 600 ? 3.575 -4.523 14.244 1.00 94.81 600 GLY A C 1
ATOM 4748 O O . GLY A 1 600 ? 3.400 -5.658 13.791 1.00 94.81 600 GLY A O 1
ATOM 4749 N N . ASN A 1 601 ? 4.516 -3.700 13.775 1.00 90.44 601 ASN A N 1
ATOM 4750 C CA . ASN A 1 601 ? 5.483 -4.057 12.738 1.00 90.44 601 ASN A CA 1
ATOM 4751 C C . ASN A 1 601 ? 6.409 -5.195 13.205 1.00 90.44 601 ASN A C 1
ATOM 4753 O O . ASN A 1 601 ? 6.479 -6.229 12.543 1.00 90.44 601 ASN A O 1
ATOM 4757 N N . LYS A 1 602 ? 7.033 -5.053 14.386 1.00 91.75 602 LYS A N 1
ATOM 4758 C CA . LYS A 1 602 ? 7.950 -6.053 14.968 1.00 91.75 602 LYS A CA 1
ATOM 4759 C C . LYS A 1 602 ? 7.286 -7.402 15.267 1.00 91.75 602 LYS A C 1
ATOM 4761 O O . LYS A 1 602 ? 7.962 -8.421 15.222 1.00 91.75 602 LYS A O 1
ATOM 4766 N N . LEU A 1 603 ? 5.986 -7.419 15.569 1.00 95.50 603 LEU A N 1
ATOM 4767 C CA . LEU A 1 603 ? 5.229 -8.642 15.854 1.00 95.50 603 LEU A CA 1
ATOM 4768 C C . LEU A 1 603 ? 4.729 -9.332 14.575 1.00 95.50 603 LEU A C 1
ATOM 4770 O O . LEU A 1 603 ? 4.699 -10.560 14.507 1.00 95.50 603 LEU A O 1
ATOM 4774 N N . SER A 1 604 ? 4.305 -8.562 13.569 1.00 96.31 604 SER A N 1
ATOM 4775 C CA . SER A 1 604 ? 3.670 -9.103 12.357 1.00 96.31 604 SER A CA 1
ATOM 4776 C C . SER A 1 604 ? 4.629 -9.386 11.201 1.00 96.31 604 SER A C 1
ATOM 4778 O O . SER A 1 604 ? 4.314 -10.230 10.358 1.00 96.31 604 SER A O 1
ATOM 4780 N N . HIS A 1 605 ? 5.743 -8.652 11.109 1.00 96.50 605 HIS A N 1
ATOM 4781 C CA . HIS A 1 605 ? 6.607 -8.580 9.922 1.00 96.50 605 HIS A CA 1
ATOM 4782 C C . HIS A 1 605 ? 5.808 -8.396 8.613 1.00 96.50 605 HIS A C 1
ATOM 4784 O O . HIS A 1 605 ? 6.135 -8.981 7.574 1.00 96.50 605 HIS A O 1
ATOM 4790 N N . ALA A 1 606 ? 4.684 -7.670 8.676 1.00 95.56 606 ALA A N 1
ATOM 4791 C CA . ALA A 1 606 ? 3.702 -7.616 7.601 1.00 95.56 606 ALA A CA 1
ATOM 4792 C C . ALA A 1 606 ? 4.192 -6.796 6.398 1.00 95.56 606 ALA A C 1
ATOM 4794 O O . ALA A 1 606 ? 4.741 -5.696 6.530 1.00 95.56 606 ALA A O 1
ATOM 4795 N N . ILE A 1 607 ? 3.936 -7.330 5.203 1.00 95.94 607 ILE A N 1
ATOM 4796 C CA . ILE A 1 607 ? 4.331 -6.739 3.923 1.00 95.94 607 ILE A CA 1
ATOM 4797 C C . ILE A 1 607 ? 3.157 -6.738 2.936 1.00 95.94 607 ILE A C 1
ATOM 4799 O O . ILE A 1 607 ? 2.151 -7.420 3.133 1.00 95.94 607 ILE A O 1
ATOM 4803 N N . GLY A 1 608 ? 3.270 -5.958 1.863 1.00 95.44 608 GLY A N 1
ATOM 4804 C CA . GLY A 1 608 ? 2.309 -5.950 0.762 1.00 95.44 608 GLY A CA 1
ATOM 4805 C C . GLY A 1 608 ? 3.007 -6.004 -0.592 1.00 95.44 608 GLY A C 1
ATOM 4806 O O . GLY A 1 608 ? 3.373 -4.978 -1.168 1.00 95.44 608 GLY A O 1
ATOM 4807 N N . LEU A 1 609 ? 3.169 -7.220 -1.112 1.00 98.19 609 LEU A N 1
ATOM 4808 C CA . LEU A 1 609 ? 3.580 -7.472 -2.486 1.00 98.19 609 LEU A CA 1
ATOM 4809 C C . LEU A 1 609 ? 2.384 -7.274 -3.426 1.00 98.19 609 LEU A C 1
ATOM 4811 O O . LEU A 1 609 ? 1.487 -8.114 -3.518 1.00 98.19 609 LEU A O 1
ATOM 4815 N N . GLY A 1 610 ? 2.381 -6.140 -4.116 1.00 97.00 610 GLY A N 1
ATOM 4816 C CA . GLY A 1 610 ? 1.398 -5.792 -5.132 1.00 97.00 610 GLY A CA 1
ATOM 4817 C C . GLY A 1 610 ? 1.778 -6.251 -6.534 1.00 97.00 610 GLY A C 1
ATOM 4818 O O . GLY A 1 610 ? 2.876 -6.746 -6.792 1.00 97.00 610 GLY A O 1
ATOM 4819 N N . GLN A 1 611 ? 0.859 -6.034 -7.468 1.00 98.25 611 GLN A N 1
ATOM 4820 C CA . GLN A 1 611 ? 1.022 -6.367 -8.880 1.00 98.25 611 GLN A CA 1
ATOM 4821 C C . GLN A 1 611 ? 0.648 -5.155 -9.735 1.00 98.25 611 GLN A C 1
ATOM 4823 O O . GLN A 1 611 ? -0.281 -4.412 -9.409 1.00 98.25 611 GLN A O 1
ATOM 4828 N N . MET A 1 612 ? 1.356 -4.951 -10.841 1.00 98.12 612 MET A N 1
ATOM 4829 C CA . MET A 1 612 ? 1.056 -3.907 -11.820 1.00 98.12 612 MET A CA 1
ATOM 4830 C C . MET A 1 612 ? 1.314 -4.383 -13.249 1.00 98.12 612 MET A C 1
ATOM 4832 O O . MET A 1 612 ? 1.921 -5.427 -13.475 1.00 98.12 612 MET A O 1
ATOM 4836 N N . ASN A 1 613 ? 0.894 -3.582 -14.227 1.00 98.50 613 ASN A N 1
ATOM 4837 C CA . ASN A 1 613 ? 1.008 -3.877 -15.655 1.00 98.50 613 ASN A CA 1
ATOM 4838 C C . ASN A 1 613 ? 0.095 -4.999 -16.186 1.00 98.50 613 ASN A C 1
ATOM 4840 O O . ASN A 1 613 ? 0.382 -5.525 -17.261 1.00 98.50 613 ASN A O 1
ATOM 4844 N N . LEU A 1 614 ? -0.996 -5.366 -15.492 1.00 98.81 614 LEU A N 1
ATOM 4845 C CA . LEU A 1 614 ? -1.887 -6.441 -15.967 1.00 98.81 614 LEU A CA 1
ATOM 4846 C C . LEU A 1 614 ? -2.431 -6.127 -17.362 1.00 98.81 614 LEU A C 1
ATOM 4848 O O . LEU A 1 614 ? -2.313 -6.939 -18.271 1.00 98.81 614 LEU A O 1
ATOM 4852 N N . HIS A 1 615 ? -2.987 -4.928 -17.547 1.00 98.69 615 HIS A N 1
ATOM 4853 C CA . HIS A 1 615 ? -3.570 -4.552 -18.830 1.00 98.69 615 HIS A CA 1
ATOM 4854 C C . HIS A 1 615 ? -2.513 -4.440 -19.937 1.00 98.69 615 HIS A C 1
ATOM 4856 O O . HIS A 1 615 ? -2.764 -4.873 -21.056 1.00 98.69 615 HIS A O 1
ATOM 4862 N N . GLY A 1 616 ? -1.314 -3.936 -19.616 1.00 98.31 616 GLY A N 1
ATOM 4863 C CA . GLY A 1 616 ? -0.190 -3.909 -20.555 1.00 98.31 616 GLY A CA 1
ATOM 4864 C C . GLY A 1 616 ? 0.277 -5.308 -20.971 1.00 98.31 616 GLY A C 1
ATOM 4865 O O . GLY A 1 616 ? 0.587 -5.511 -22.140 1.00 98.31 616 GLY A O 1
ATOM 4866 N N . TYR A 1 617 ? 0.287 -6.281 -20.052 1.00 98.75 617 TYR A N 1
ATOM 4867 C CA . TYR A 1 617 ? 0.580 -7.680 -20.378 1.00 98.75 617 TYR A CA 1
ATOM 4868 C C . TYR A 1 617 ? -0.515 -8.305 -21.248 1.00 98.75 617 TYR A C 1
ATOM 4870 O O . TYR A 1 617 ? -0.215 -8.806 -22.325 1.00 98.75 617 TYR A O 1
ATOM 4878 N N . LEU A 1 618 ? -1.784 -8.224 -20.827 1.00 98.75 618 LEU A N 1
ATOM 4879 C CA . LEU A 1 618 ? -2.904 -8.792 -21.583 1.00 98.75 618 LEU A CA 1
ATOM 4880 C C . LEU A 1 618 ? -2.942 -8.243 -23.017 1.00 98.75 618 LEU A C 1
ATOM 4882 O O . LEU A 1 618 ? -3.018 -9.019 -23.965 1.00 98.75 618 LEU A O 1
ATOM 4886 N N . ALA A 1 619 ? -2.783 -6.928 -23.191 1.00 98.44 619 ALA A N 1
ATOM 4887 C CA . ALA A 1 619 ? -2.762 -6.305 -24.510 1.00 98.44 619 ALA A CA 1
ATOM 4888 C C . ALA A 1 619 ? -1.539 -6.709 -25.360 1.00 98.44 619 ALA A C 1
ATOM 4890 O O . ALA A 1 619 ? -1.691 -6.939 -26.561 1.00 98.44 619 ALA A O 1
ATOM 4891 N N . ARG A 1 620 ? -0.352 -6.876 -24.751 1.00 98.31 620 ARG A N 1
ATOM 4892 C CA . ARG A 1 620 ? 0.844 -7.428 -25.420 1.00 98.31 620 ARG A CA 1
ATOM 4893 C C . ARG A 1 620 ? 0.586 -8.835 -25.960 1.00 98.31 620 ARG A C 1
ATOM 4895 O O . ARG A 1 620 ? 0.973 -9.134 -27.084 1.00 98.31 620 ARG A O 1
ATOM 4902 N N . GLU A 1 621 ? -0.099 -9.666 -25.180 1.00 98.38 621 GLU A N 1
ATOM 4903 C CA . GLU A 1 621 ? -0.450 -11.043 -25.542 1.00 98.38 621 GLU A CA 1
ATOM 4904 C C . GLU A 1 621 ? -1.719 -11.162 -26.406 1.00 98.38 621 GLU A C 1
ATOM 4906 O O . GLU A 1 621 ? -2.169 -12.280 -26.670 1.00 98.38 621 GLU A O 1
ATOM 4911 N N . GLN A 1 622 ? -2.284 -10.039 -26.869 1.00 97.94 622 GLN A N 1
ATOM 4912 C CA . GLN A 1 622 ? -3.521 -9.967 -27.662 1.00 97.94 622 GLN A CA 1
ATOM 4913 C C . GLN A 1 622 ? -4.750 -10.561 -26.947 1.00 97.94 622 GLN A C 1
ATOM 4915 O O . GLN A 1 622 ? -5.596 -11.216 -27.553 1.00 97.94 622 GLN A O 1
ATOM 4920 N N . VAL A 1 623 ? -4.858 -10.315 -25.640 1.00 98.50 623 VAL A N 1
ATOM 4921 C CA . VAL A 1 623 ? -5.996 -10.682 -24.789 1.00 98.50 623 VAL A CA 1
ATOM 4922 C C . VAL A 1 623 ? -6.736 -9.415 -24.357 1.00 98.50 623 VAL A C 1
ATOM 4924 O O . VAL A 1 623 ? -6.156 -8.497 -23.779 1.00 98.50 623 VAL A O 1
ATOM 4927 N N . PHE A 1 624 ? -8.046 -9.352 -24.604 1.00 98.56 624 PHE A N 1
ATOM 4928 C CA . PHE A 1 624 ? -8.867 -8.220 -24.164 1.00 98.56 624 PHE A CA 1
ATOM 4929 C C . PHE A 1 624 ? -9.055 -8.218 -22.642 1.00 98.56 624 PHE A C 1
ATOM 4931 O O . PHE A 1 624 ? -9.341 -9.256 -22.037 1.00 98.56 624 PHE A O 1
ATOM 4938 N N . TYR A 1 625 ? -8.983 -7.042 -22.014 1.00 98.69 625 TYR A N 1
ATOM 4939 C CA . TYR A 1 625 ? -9.260 -6.904 -20.584 1.00 98.69 625 TYR A CA 1
ATOM 4940 C C . TYR A 1 625 ? -10.696 -7.339 -20.239 1.00 98.69 625 TYR A C 1
ATOM 4942 O O . TYR A 1 625 ? -11.661 -6.990 -20.931 1.00 98.69 625 TYR A O 1
ATOM 4950 N N . GLY A 1 626 ? -10.841 -8.108 -19.154 1.00 97.69 626 GLY A N 1
ATOM 4951 C CA . GLY A 1 626 ? -12.130 -8.650 -18.713 1.00 97.69 626 GLY A CA 1
ATOM 4952 C C . GLY A 1 626 ? -12.788 -9.608 -19.713 1.00 97.69 626 GLY A C 1
ATOM 4953 O O . GLY A 1 626 ? -14.006 -9.771 -19.690 1.00 97.69 626 GLY A O 1
ATOM 4954 N N . SER A 1 627 ? -12.014 -10.192 -20.632 1.00 98.62 627 SER A N 1
ATOM 4955 C CA . SER A 1 627 ? -12.398 -11.419 -21.339 1.00 98.62 627 SER A CA 1
ATOM 4956 C C . SER A 1 627 ? -12.262 -12.634 -20.414 1.00 98.62 627 SER A C 1
ATOM 4958 O O . SER A 1 627 ? -11.605 -12.552 -19.374 1.00 98.62 627 SER A O 1
ATOM 4960 N N . GLU A 1 628 ? -12.837 -13.773 -20.807 1.00 98.50 628 GLU A N 1
ATOM 4961 C CA . GLU A 1 628 ? -12.662 -15.042 -20.085 1.00 98.50 628 GLU A CA 1
ATOM 4962 C C . GLU A 1 628 ? -11.174 -15.408 -19.946 1.00 98.50 628 GLU A C 1
ATOM 4964 O O . GLU A 1 628 ? -10.729 -15.735 -18.851 1.00 98.50 628 GLU A O 1
ATOM 4969 N N . GLU A 1 629 ? -10.383 -15.236 -21.011 1.00 98.69 629 GLU A N 1
ATOM 4970 C CA . GLU A 1 629 ? -8.927 -15.450 -21.015 1.00 98.69 629 GLU A CA 1
ATOM 4971 C C . GLU A 1 629 ? -8.187 -14.490 -20.066 1.00 98.69 629 GLU A C 1
ATOM 4973 O O . GLU A 1 629 ? -7.281 -14.900 -19.345 1.00 98.69 629 GLU A O 1
ATOM 4978 N N . GLY A 1 630 ? -8.579 -13.212 -20.020 1.00 98.62 630 GLY A N 1
ATOM 4979 C CA . GLY A 1 630 ? -7.963 -12.226 -19.125 1.00 98.62 630 GLY A CA 1
ATOM 4980 C C . GLY A 1 630 ? -8.270 -12.480 -17.645 1.00 98.62 630 GLY A C 1
ATOM 4981 O O . GLY A 1 630 ? -7.409 -12.279 -16.785 1.00 98.62 630 GLY A O 1
ATOM 4982 N N . ILE A 1 631 ? -9.482 -12.950 -17.339 1.00 98.81 631 ILE A N 1
ATOM 4983 C CA . ILE A 1 631 ? -9.904 -13.334 -15.983 1.00 98.81 631 ILE A CA 1
ATOM 4984 C C . ILE A 1 631 ? -9.206 -14.637 -15.557 1.00 98.81 631 ILE A C 1
ATOM 4986 O O . ILE A 1 631 ? -8.666 -14.699 -14.452 1.00 98.81 631 ILE A O 1
ATOM 4990 N N . ASP A 1 632 ? -9.145 -15.635 -16.442 1.00 98.88 632 ASP A N 1
ATOM 4991 C CA . ASP A 1 632 ? -8.439 -16.907 -16.238 1.00 98.88 632 ASP A CA 1
ATOM 4992 C C . ASP A 1 632 ? -6.935 -16.694 -16.000 1.00 98.88 632 ASP A C 1
ATOM 4994 O O . ASP A 1 632 ? -6.391 -17.174 -15.003 1.00 98.88 632 ASP A O 1
ATOM 4998 N N . PHE A 1 633 ? -6.278 -15.869 -16.827 1.00 98.88 633 PHE A N 1
ATOM 4999 C CA . PHE A 1 633 ? -4.884 -15.475 -16.612 1.00 98.88 633 PHE A CA 1
ATOM 5000 C C . PHE A 1 633 ? -4.687 -14.856 -15.227 1.00 98.88 633 PHE A C 1
ATOM 5002 O O . PHE A 1 633 ? -3.784 -15.254 -14.495 1.00 98.88 633 PHE A O 1
ATOM 5009 N N . THR A 1 634 ? -5.547 -13.904 -14.852 1.00 98.88 634 THR A N 1
ATOM 5010 C CA . THR A 1 634 ? -5.445 -13.204 -13.564 1.00 98.88 634 THR A CA 1
ATOM 5011 C C . THR A 1 634 ? -5.569 -14.181 -12.394 1.00 98.88 634 THR A C 1
ATOM 5013 O O . THR A 1 634 ? -4.762 -14.132 -11.469 1.00 98.88 634 THR A O 1
ATOM 5016 N N . ASN A 1 635 ? -6.525 -15.110 -12.458 1.00 98.81 635 ASN A N 1
ATOM 5017 C CA . ASN A 1 635 ? -6.724 -16.157 -11.457 1.00 98.81 635 ASN A CA 1
ATOM 5018 C C . ASN A 1 635 ? -5.465 -17.034 -11.296 1.00 98.81 635 ASN A C 1
ATOM 5020 O O . ASN A 1 635 ? -4.905 -17.128 -10.204 1.00 98.81 635 ASN A O 1
ATOM 5024 N N . ILE A 1 636 ? -4.964 -17.619 -12.391 1.00 98.81 636 ILE A N 1
ATOM 5025 C CA . ILE A 1 636 ? -3.816 -18.542 -12.357 1.00 98.81 636 ILE A CA 1
ATOM 5026 C C . ILE A 1 636 ? -2.499 -17.829 -12.014 1.00 98.81 636 ILE A C 1
ATOM 5028 O O . ILE A 1 636 ? -1.674 -18.382 -11.282 1.00 98.81 636 ILE A O 1
ATOM 5032 N N . TYR A 1 637 ? -2.312 -16.585 -12.461 1.00 98.88 637 TYR A N 1
ATOM 5033 C CA . TYR A 1 637 ? -1.159 -15.767 -12.091 1.00 98.88 637 TYR A CA 1
ATOM 5034 C C . TYR A 1 637 ? -1.119 -15.518 -10.581 1.00 98.88 637 TYR A C 1
ATOM 5036 O O . TYR A 1 637 ? -0.136 -15.868 -9.930 1.00 98.88 637 TYR A O 1
ATOM 5044 N N . PHE A 1 638 ? -2.197 -14.988 -9.995 1.00 98.88 638 PHE A N 1
ATOM 5045 C CA . PHE A 1 638 ? -2.239 -14.690 -8.560 1.00 98.88 638 PHE A CA 1
ATOM 5046 C C . PHE A 1 638 ? -2.188 -15.954 -7.680 1.00 98.88 638 PHE A C 1
ATOM 5048 O O . PHE A 1 638 ? -1.558 -15.929 -6.622 1.00 98.88 638 PHE A O 1
ATOM 5055 N N . TYR A 1 639 ? -2.768 -17.072 -8.130 1.00 98.88 639 TYR A N 1
ATOM 5056 C CA . TYR A 1 639 ? -2.599 -18.395 -7.514 1.00 98.88 639 TYR A CA 1
ATOM 5057 C C . TYR A 1 639 ? -1.120 -18.819 -7.444 1.00 98.88 639 TYR A C 1
ATOM 5059 O O . TYR A 1 639 ? -0.624 -19.210 -6.384 1.00 98.88 639 TYR A O 1
ATOM 5067 N N . THR A 1 640 ? -0.399 -18.682 -8.561 1.00 98.81 640 THR A N 1
ATOM 5068 C CA . THR A 1 640 ? 1.028 -19.027 -8.674 1.00 98.81 640 THR A CA 1
ATOM 5069 C C . THR A 1 640 ? 1.890 -18.083 -7.825 1.00 98.81 640 THR A C 1
ATOM 5071 O O . THR A 1 640 ? 2.791 -18.536 -7.117 1.00 98.81 640 THR A O 1
ATOM 5074 N N . VAL A 1 641 ? 1.586 -16.777 -7.814 1.00 98.88 641 VAL A N 1
ATOM 5075 C CA . VAL A 1 641 ? 2.291 -15.796 -6.970 1.00 98.88 641 VAL A CA 1
ATOM 5076 C C . VAL A 1 641 ? 2.126 -16.108 -5.482 1.00 98.88 641 VAL A C 1
ATOM 5078 O O . VAL A 1 641 ? 3.124 -16.137 -4.759 1.00 98.88 641 VAL A O 1
ATOM 5081 N N . LEU A 1 642 ? 0.900 -16.389 -5.023 1.00 98.81 642 LEU A N 1
ATOM 5082 C CA . LEU A 1 642 ? 0.625 -16.707 -3.618 1.00 98.81 642 LEU A CA 1
ATOM 5083 C C . LEU A 1 642 ? 1.445 -17.914 -3.137 1.00 98.81 642 LEU A C 1
ATOM 5085 O O . LEU A 1 642 ? 2.029 -17.860 -2.053 1.00 98.81 642 LEU A O 1
ATOM 5089 N N . PHE A 1 643 ? 1.525 -18.978 -3.943 1.00 98.88 643 PHE A N 1
ATOM 5090 C CA . PHE A 1 643 ? 2.322 -20.164 -3.623 1.00 98.88 643 PHE A CA 1
ATOM 5091 C C . PHE A 1 643 ? 3.792 -19.809 -3.356 1.00 98.88 643 PHE A C 1
ATOM 5093 O O . PHE A 1 643 ? 4.354 -20.177 -2.322 1.00 98.88 643 PHE A O 1
ATOM 5100 N N . HIS A 1 644 ? 4.417 -19.049 -4.261 1.00 98.88 644 HIS A N 1
ATOM 5101 C CA . HIS A 1 644 ? 5.814 -18.647 -4.107 1.00 98.88 644 HIS A CA 1
ATOM 5102 C C . HIS A 1 644 ? 6.025 -17.648 -2.961 1.00 98.88 644 HIS A C 1
ATOM 5104 O O . HIS A 1 644 ? 7.039 -17.750 -2.271 1.00 98.88 644 HIS A O 1
ATOM 5110 N N . ALA A 1 645 ? 5.071 -16.749 -2.700 1.00 98.88 645 ALA A N 1
ATOM 5111 C CA . ALA A 1 645 ? 5.135 -15.810 -1.581 1.00 98.88 645 ALA A CA 1
ATOM 5112 C C . ALA A 1 645 ? 5.085 -16.525 -0.217 1.00 98.88 645 ALA A C 1
ATOM 5114 O O . ALA A 1 645 ? 5.928 -16.277 0.648 1.00 98.88 645 ALA A O 1
ATOM 5115 N N . LEU A 1 646 ? 4.161 -17.477 -0.046 1.00 98.88 646 LEU A N 1
ATOM 5116 C CA . LEU A 1 646 ? 4.081 -18.329 1.148 1.00 98.88 646 LEU A CA 1
ATOM 5117 C C . LEU A 1 646 ? 5.339 -19.191 1.308 1.00 98.88 646 LEU A C 1
ATOM 5119 O O . LEU A 1 646 ? 5.887 -19.292 2.405 1.00 98.88 646 LEU A O 1
ATOM 5123 N N . ARG A 1 647 ? 5.847 -19.767 0.210 1.00 98.81 647 ARG A N 1
ATOM 5124 C CA . ARG A 1 647 ? 7.096 -20.543 0.205 1.00 98.81 647 ARG A CA 1
ATOM 5125 C C . ARG A 1 647 ? 8.302 -19.697 0.626 1.00 98.81 647 ARG A C 1
ATOM 5127 O O . ARG A 1 647 ? 9.144 -20.193 1.370 1.00 98.81 647 ARG A O 1
ATOM 5134 N N . ALA A 1 648 ? 8.386 -18.443 0.182 1.00 98.81 648 ALA A N 1
ATOM 5135 C CA . ALA A 1 648 ? 9.439 -17.510 0.578 1.00 98.81 648 ALA A CA 1
ATOM 5136 C C . ALA A 1 648 ? 9.348 -17.153 2.072 1.00 98.81 648 ALA A C 1
ATOM 5138 O O . ALA A 1 648 ? 10.328 -17.306 2.795 1.00 98.81 648 ALA A O 1
ATOM 5139 N N . SER A 1 649 ? 8.162 -16.791 2.569 1.00 98.88 649 SER A N 1
ATOM 5140 C CA . SER A 1 649 ? 7.942 -16.489 3.993 1.00 98.88 649 SER A CA 1
ATOM 5141 C C . SER A 1 649 ? 8.200 -17.697 4.912 1.00 98.88 649 SER A C 1
ATOM 5143 O O . SER A 1 649 ? 8.790 -17.546 5.983 1.00 98.88 649 SER A O 1
ATOM 5145 N N . ASN A 1 650 ? 7.876 -18.922 4.476 1.00 98.81 650 ASN A N 1
ATOM 5146 C CA . ASN A 1 650 ? 8.252 -20.152 5.185 1.00 98.81 650 ASN A CA 1
ATOM 5147 C C . ASN A 1 650 ? 9.772 -20.394 5.198 1.00 98.81 650 ASN A C 1
ATOM 5149 O O . ASN A 1 650 ? 10.314 -20.853 6.203 1.00 98.81 650 ASN A O 1
ATOM 5153 N N . ARG A 1 651 ? 10.481 -20.089 4.103 1.00 98.62 651 ARG A N 1
ATOM 5154 C CA . ARG A 1 651 ? 11.952 -20.167 4.062 1.00 98.62 651 ARG A CA 1
ATOM 5155 C C . ARG A 1 651 ? 12.584 -19.184 5.041 1.00 98.62 651 ARG A C 1
ATOM 5157 O O . ARG A 1 651 ? 13.396 -19.615 5.851 1.00 98.62 651 ARG A O 1
ATOM 5164 N N . ILE A 1 652 ? 12.137 -17.928 5.049 1.00 98.62 652 ILE A N 1
ATOM 5165 C CA . ILE A 1 652 ? 12.615 -16.911 5.998 1.00 98.62 652 ILE A CA 1
ATOM 5166 C C . ILE A 1 652 ? 12.349 -17.360 7.447 1.00 98.62 652 ILE A C 1
ATOM 5168 O O . ILE A 1 652 ? 13.249 -17.275 8.280 1.00 98.62 652 ILE A O 1
ATOM 5172 N N . ALA A 1 653 ? 11.173 -17.930 7.746 1.00 98.50 653 ALA A N 1
ATOM 5173 C CA . ALA A 1 653 ? 10.867 -18.452 9.083 1.00 98.50 653 ALA A CA 1
ATOM 5174 C C . ALA A 1 653 ? 11.823 -19.574 9.518 1.00 98.50 653 ALA A C 1
ATOM 5176 O O . ALA A 1 653 ? 12.285 -19.611 10.657 1.00 98.50 653 ALA A O 1
ATOM 5177 N N . ARG A 1 654 ? 12.179 -20.469 8.590 1.00 98.12 654 ARG A N 1
ATOM 5178 C CA . ARG A 1 654 ? 13.143 -21.557 8.821 1.00 98.12 654 ARG A CA 1
ATOM 5179 C C . ARG A 1 654 ? 14.581 -21.069 8.972 1.00 98.12 654 ARG A C 1
ATOM 5181 O O . ARG A 1 654 ? 15.327 -21.661 9.742 1.00 98.12 654 ARG A O 1
ATOM 5188 N N . GLU A 1 655 ? 14.966 -20.042 8.223 1.00 97.94 655 GLU A N 1
ATOM 5189 C CA . GLU A 1 655 ? 16.297 -19.426 8.267 1.00 97.94 655 GLU A CA 1
ATOM 5190 C C . GLU A 1 655 ? 16.508 -18.638 9.565 1.00 97.94 655 GLU A C 1
ATOM 5192 O O . GLU A 1 655 ? 17.575 -18.727 10.168 1.00 97.94 655 GLU A O 1
ATOM 5197 N N . ARG A 1 656 ? 15.479 -17.908 10.018 1.00 96.31 656 ARG A N 1
ATOM 5198 C CA . ARG A 1 656 ? 15.513 -17.079 11.235 1.00 96.31 656 ARG A CA 1
ATOM 5199 C C . ARG A 1 656 ? 15.089 -17.820 12.507 1.00 96.31 656 ARG A C 1
ATOM 5201 O O . ARG A 1 656 ? 15.335 -17.332 13.602 1.00 96.31 656 ARG A O 1
ATOM 5208 N N . GLY A 1 657 ? 14.460 -18.989 12.381 1.00 97.38 657 GLY A N 1
ATOM 5209 C CA . GLY A 1 657 ? 13.984 -19.790 13.513 1.00 97.38 657 GLY A CA 1
ATOM 5210 C C . GLY A 1 657 ? 12.764 -19.213 14.244 1.00 97.38 657 GLY A C 1
ATOM 5211 O O . GLY A 1 657 ? 12.485 -19.643 15.361 1.00 97.38 657 GLY A O 1
ATOM 5212 N N . GLN A 1 658 ? 12.041 -18.266 13.636 1.00 97.12 658 GLN A N 1
ATOM 5213 C CA . GLN A 1 658 ? 10.846 -17.633 14.206 1.00 97.12 658 GLN A CA 1
ATOM 5214 C C . GLN A 1 658 ? 9.745 -17.454 13.154 1.00 97.12 658 GLN A C 1
ATOM 5216 O O . GLN A 1 658 ? 10.021 -17.321 11.963 1.00 97.12 658 GLN A O 1
ATOM 5221 N N . SER A 1 659 ? 8.502 -17.387 13.616 1.00 98.19 659 SER A N 1
ATOM 5222 C CA . SER A 1 659 ? 7.321 -16.995 12.843 1.00 98.19 659 SER A CA 1
ATOM 5223 C C . SER A 1 659 ? 6.764 -15.662 13.356 1.00 98.19 659 SER A C 1
ATOM 5225 O O . SER A 1 659 ? 7.233 -15.148 14.375 1.00 98.19 659 SER A O 1
ATOM 5227 N N . PHE A 1 660 ? 5.773 -15.089 12.666 1.00 98.38 660 PHE A N 1
ATOM 5228 C CA . PHE A 1 660 ? 5.053 -13.919 13.179 1.00 98.38 660 PHE A CA 1
ATOM 5229 C C . PHE A 1 660 ? 4.317 -14.231 14.498 1.00 98.38 660 PHE A C 1
ATOM 5231 O O . PHE A 1 660 ? 3.852 -15.350 14.735 1.00 98.38 660 PHE A O 1
ATOM 5238 N N . GLY A 1 661 ? 4.154 -13.221 15.354 1.00 97.56 661 GLY A N 1
ATOM 5239 C CA . GLY A 1 661 ? 3.461 -13.359 16.635 1.00 97.56 661 GLY A CA 1
ATOM 5240 C C . GLY A 1 661 ? 1.986 -13.741 16.468 1.00 97.56 661 GLY A C 1
ATOM 5241 O O . GLY A 1 661 ? 1.240 -13.080 15.743 1.00 97.56 661 GLY A O 1
ATOM 5242 N N . GLY A 1 662 ? 1.562 -14.810 17.147 1.00 96.69 662 GLY A N 1
ATOM 5243 C CA . GLY A 1 662 ? 0.215 -15.378 17.004 1.00 96.69 662 GLY A CA 1
ATOM 5244 C C . GLY A 1 662 ? 0.048 -16.325 15.807 1.00 96.69 662 GLY A C 1
ATOM 5245 O O . GLY A 1 662 ? -1.080 -16.562 15.379 1.00 96.69 662 GLY A O 1
ATOM 5246 N N . PHE A 1 663 ? 1.138 -16.867 15.244 1.00 98.50 663 PHE A N 1
ATOM 5247 C CA . PHE A 1 663 ? 1.064 -17.868 14.169 1.00 98.50 663 PHE A CA 1
ATOM 5248 C C . PHE A 1 663 ? 0.201 -19.087 14.540 1.00 98.50 663 PHE A C 1
ATOM 5250 O O . PHE A 1 663 ? -0.615 -19.506 13.721 1.00 98.50 663 PHE A O 1
ATOM 5257 N N . GLU A 1 664 ? 0.342 -19.626 15.754 1.00 98.19 664 GLU A N 1
ATOM 5258 C CA . GLU A 1 664 ? -0.353 -20.850 16.199 1.00 98.19 664 GLU A CA 1
ATOM 5259 C C . GLU A 1 664 ? -1.889 -20.721 16.195 1.00 98.19 664 GLU A C 1
ATOM 5261 O O . GLU A 1 664 ? -2.592 -21.695 15.934 1.00 98.19 664 GLU A O 1
ATOM 5266 N N . ASP A 1 665 ? -2.413 -19.509 16.407 1.00 97.94 665 ASP A N 1
ATOM 5267 C CA . ASP A 1 665 ? -3.852 -19.212 16.387 1.00 97.94 665 ASP A CA 1
ATOM 5268 C C . ASP A 1 665 ? -4.391 -18.939 14.965 1.00 97.94 665 ASP A C 1
ATOM 5270 O O . ASP A 1 665 ? -5.579 -18.673 14.772 1.00 97.94 665 ASP A O 1
ATOM 5274 N N . SER A 1 666 ? -3.525 -18.968 13.945 1.00 98.50 666 SER A N 1
ATOM 5275 C CA . SER A 1 666 ? -3.882 -18.644 12.561 1.00 98.50 666 SER A CA 1
ATOM 5276 C C . SER A 1 666 ? -4.401 -19.846 11.764 1.00 98.50 666 SER A C 1
ATOM 5278 O O . SER A 1 666 ? -4.048 -21.007 11.993 1.00 98.50 666 SER A O 1
ATOM 5280 N N . LYS A 1 667 ? -5.155 -19.551 10.700 1.00 98.56 667 LYS A N 1
ATOM 5281 C CA . LYS A 1 667 ? -5.595 -20.531 9.694 1.00 98.56 667 LYS A CA 1
ATOM 5282 C C . LYS A 1 667 ? -4.440 -21.164 8.910 1.00 98.56 667 LYS A C 1
ATOM 5284 O O . LYS A 1 667 ? -4.640 -22.175 8.236 1.00 98.56 667 LYS A O 1
ATOM 5289 N N . TYR A 1 668 ? -3.235 -20.592 8.987 1.00 98.56 668 TYR A N 1
ATOM 5290 C CA . TYR A 1 668 ? -2.026 -21.203 8.438 1.00 98.56 668 TYR A CA 1
ATOM 5291 C C . TYR A 1 668 ? -1.520 -22.357 9.318 1.00 98.56 668 TYR A C 1
ATOM 5293 O O . TYR A 1 668 ? -1.109 -23.383 8.777 1.00 98.56 668 TYR A O 1
ATOM 5301 N N . ALA A 1 669 ? -1.587 -22.221 10.648 1.00 98.38 669 ALA A N 1
ATOM 5302 C CA . ALA A 1 669 ? -1.187 -23.262 11.597 1.00 98.38 669 ALA A CA 1
ATOM 5303 C C . ALA A 1 669 ? -2.208 -24.408 11.657 1.00 98.38 669 ALA A C 1
ATOM 5305 O O . ALA A 1 669 ? -1.832 -25.578 11.546 1.00 98.38 669 ALA A O 1
ATOM 5306 N N . SER A 1 670 ? -3.509 -24.093 11.724 1.00 98.25 670 SER A N 1
ATOM 5307 C CA . SER A 1 670 ? -4.574 -25.111 11.650 1.00 98.25 670 SER A CA 1
ATOM 5308 C C . SER A 1 670 ? -4.583 -25.854 10.307 1.00 98.25 670 SER A C 1
ATOM 5310 O O . SER A 1 670 ? -4.965 -27.022 10.232 1.00 98.25 670 SER A O 1
ATOM 5312 N N . GLY A 1 671 ? -4.122 -25.182 9.249 1.00 97.75 671 GLY A N 1
ATOM 5313 C CA . GLY A 1 671 ? -4.095 -25.683 7.884 1.00 97.75 671 GLY A CA 1
ATOM 5314 C C . GLY A 1 671 ? -5.344 -25.345 7.062 1.00 97.75 671 GLY A C 1
ATOM 5315 O O . GLY A 1 671 ? -5.315 -25.587 5.856 1.00 97.75 671 GLY A O 1
ATOM 5316 N N . GLU A 1 672 ? -6.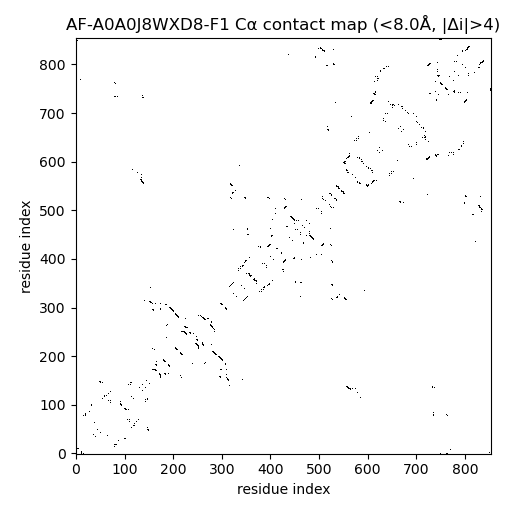382 -24.757 7.671 1.00 98.00 672 GLU A N 1
ATOM 5317 C CA . GLU A 1 672 ? -7.659 -24.375 7.032 1.00 98.00 672 GLU A CA 1
ATOM 5318 C C . GLU A 1 672 ? -7.445 -23.508 5.780 1.00 98.00 672 GLU A C 1
ATOM 5320 O O . GLU A 1 672 ? -8.087 -23.703 4.749 1.00 98.00 672 GLU A O 1
ATOM 5325 N N . PHE A 1 673 ? -6.485 -22.576 5.830 1.00 97.94 673 PHE A N 1
ATOM 5326 C CA . PHE A 1 673 ? -6.173 -21.688 4.705 1.00 97.94 673 PHE A CA 1
ATOM 5327 C C . PHE A 1 673 ? -5.821 -22.453 3.415 1.00 97.94 673 PHE A C 1
ATOM 5329 O O . PHE A 1 673 ? -6.105 -21.995 2.306 1.00 97.94 673 PHE A O 1
ATOM 5336 N N . PHE A 1 674 ? -5.192 -23.620 3.554 1.00 98.38 674 PHE A N 1
ATOM 5337 C CA . PHE A 1 674 ? -4.684 -24.406 2.434 1.00 98.38 674 PHE A CA 1
ATOM 5338 C C . PHE A 1 674 ? -5.735 -25.326 1.811 1.00 98.38 674 PHE A C 1
ATOM 5340 O O . PHE A 1 674 ? -5.521 -25.788 0.691 1.00 98.38 674 PHE A O 1
ATOM 5347 N N . ASP A 1 675 ? -6.867 -25.569 2.477 1.00 97.44 675 ASP A N 1
ATOM 5348 C CA . ASP A 1 675 ? -7.869 -26.540 2.019 1.00 97.44 675 ASP A CA 1
ATOM 5349 C C . ASP A 1 675 ? -8.414 -26.146 0.638 1.00 97.44 675 ASP A C 1
ATOM 5351 O O . ASP A 1 675 ? -8.383 -26.951 -0.296 1.00 97.44 675 ASP A O 1
ATOM 5355 N N . LYS A 1 676 ? -8.689 -24.848 0.437 1.00 96.00 676 LYS A N 1
ATOM 5356 C CA . LYS A 1 676 ? -9.008 -24.235 -0.867 1.00 96.00 676 LYS A CA 1
ATOM 5357 C C . LYS A 1 676 ? -8.040 -24.621 -2.001 1.00 96.00 676 LYS A C 1
ATOM 5359 O O . LYS A 1 676 ? -8.454 -24.710 -3.159 1.00 96.00 676 LYS A O 1
ATOM 5364 N N . TYR A 1 677 ? -6.757 -24.810 -1.702 1.00 98.12 677 TYR A N 1
ATOM 5365 C CA . TYR A 1 677 ? -5.707 -25.089 -2.687 1.00 98.12 677 TYR A CA 1
ATOM 5366 C C . TYR A 1 677 ? -5.362 -26.577 -2.817 1.00 98.12 677 TYR A C 1
ATOM 5368 O O . TYR A 1 677 ? -4.833 -26.992 -3.850 1.00 98.12 677 TYR A O 1
ATOM 5376 N N . THR A 1 678 ? -5.699 -27.387 -1.809 1.00 97.94 678 THR A N 1
ATOM 5377 C CA . THR A 1 678 ? -5.415 -28.830 -1.774 1.00 97.94 678 THR A CA 1
ATOM 5378 C C . THR A 1 678 ? -6.615 -29.730 -2.085 1.00 97.94 678 THR A C 1
ATOM 5380 O O . THR A 1 678 ? -6.405 -30.899 -2.422 1.00 97.94 678 THR A O 1
ATOM 5383 N N . GLU A 1 679 ? -7.848 -29.223 -1.973 1.00 96.19 679 GLU A N 1
ATOM 5384 C CA . GLU A 1 679 ? -9.091 -29.989 -2.180 1.00 96.19 679 GLU A CA 1
ATOM 5385 C C . GLU A 1 679 ? -9.661 -29.895 -3.604 1.00 96.19 679 GLU A C 1
ATOM 5387 O O . GLU A 1 679 ? -10.393 -30.792 -4.021 1.00 96.19 679 GLU A O 1
ATOM 5392 N N . GLN A 1 680 ? -9.302 -28.863 -4.376 1.00 94.19 680 GLN A N 1
ATOM 5393 C CA . GLN A 1 680 ? -9.705 -28.723 -5.780 1.00 94.19 680 GLN A CA 1
ATOM 5394 C C . GLN A 1 680 ? -8.513 -28.477 -6.710 1.00 94.19 680 GLN A C 1
ATOM 5396 O O . GLN A 1 680 ? -7.472 -27.969 -6.295 1.00 94.19 680 GLN A O 1
ATOM 5401 N N . GLU A 1 681 ? -8.678 -28.848 -7.979 1.00 94.38 681 GLU A N 1
ATOM 5402 C CA . GLU A 1 681 ? -7.686 -28.626 -9.032 1.00 94.38 681 GLU A CA 1
ATOM 5403 C C . GLU A 1 681 ? -7.719 -27.168 -9.509 1.00 94.38 681 GLU A C 1
ATOM 5405 O O . GLU A 1 681 ? -8.777 -26.631 -9.837 1.00 94.38 681 GLU A O 1
ATOM 5410 N N . TRP A 1 682 ? -6.544 -26.546 -9.588 1.00 96.50 682 TRP A N 1
ATOM 5411 C CA . TRP A 1 682 ? -6.353 -25.194 -10.107 1.00 96.50 682 TRP A CA 1
ATOM 5412 C C . TRP A 1 682 ? -5.517 -25.268 -11.383 1.00 96.50 682 TRP A C 1
ATOM 5414 O O . TRP A 1 682 ? -4.319 -25.542 -11.336 1.00 96.50 682 TRP A O 1
ATOM 5424 N N . LYS A 1 683 ? -6.157 -25.042 -12.531 1.00 95.69 683 LYS A N 1
ATOM 5425 C CA . LYS A 1 683 ? -5.521 -25.048 -13.853 1.00 95.69 683 LYS A CA 1
ATOM 5426 C C . LYS A 1 683 ? -6.168 -24.006 -14.768 1.00 95.69 683 LYS A C 1
ATOM 5428 O O . LYS A 1 683 ? -7.327 -23.668 -14.527 1.00 95.69 683 LYS A O 1
ATOM 5433 N N . PRO A 1 684 ? -5.467 -23.541 -15.817 1.00 98.12 684 PRO A N 1
ATOM 5434 C CA . PRO A 1 684 ? -6.038 -22.650 -16.820 1.00 98.12 684 PRO A CA 1
ATOM 5435 C C . PRO A 1 684 ? -7.335 -23.215 -17.402 1.00 98.12 684 PRO A C 1
ATOM 5437 O O . PRO A 1 684 ? -7.370 -24.354 -17.879 1.00 98.12 684 PRO A O 1
ATOM 5440 N N . ALA A 1 685 ? -8.398 -22.418 -17.361 1.00 97.75 685 ALA A N 1
ATOM 5441 C CA . ALA A 1 685 ? -9.679 -22.738 -17.979 1.00 97.75 685 ALA A CA 1
ATOM 5442 C C . ALA A 1 685 ? -9.631 -22.586 -19.510 1.00 97.75 685 ALA A C 1
ATOM 5444 O O . ALA A 1 685 ? -10.396 -23.236 -20.225 1.00 97.75 685 ALA A O 1
ATOM 5445 N N . THR A 1 686 ? -8.724 -21.748 -20.019 1.00 98.44 686 THR A N 1
ATOM 5446 C CA . THR A 1 686 ? -8.583 -21.415 -21.439 1.00 98.44 686 THR A CA 1
ATOM 5447 C C . THR A 1 686 ? -7.273 -21.942 -22.030 1.00 98.44 686 THR A C 1
ATOM 5449 O O . THR A 1 686 ? -6.215 -21.951 -21.395 1.00 98.44 686 THR A O 1
ATOM 5452 N N . ALA A 1 687 ? -7.322 -22.361 -23.299 1.00 98.25 687 ALA A N 1
ATOM 5453 C CA . ALA A 1 687 ? -6.146 -22.871 -24.006 1.00 98.25 687 ALA A CA 1
ATOM 5454 C C . ALA A 1 687 ? -5.058 -21.795 -24.198 1.00 98.25 687 ALA A C 1
ATOM 5456 O O . ALA A 1 687 ? -3.871 -22.107 -24.134 1.00 98.25 687 ALA A O 1
ATOM 5457 N N . LYS A 1 688 ? -5.455 -20.527 -24.383 1.00 98.06 688 LYS A N 1
ATOM 5458 C CA . LYS A 1 688 ? -4.539 -19.384 -24.488 1.00 98.06 688 LYS A CA 1
ATOM 5459 C C . LYS A 1 688 ? -3.718 -19.210 -23.212 1.00 98.06 688 LYS A C 1
ATOM 5461 O O . LYS A 1 688 ? -2.503 -19.087 -23.304 1.00 98.06 688 LYS A O 1
ATOM 5466 N N . VAL A 1 689 ? -4.341 -19.260 -22.033 1.00 98.56 689 VAL A N 1
ATOM 5467 C CA . VAL A 1 689 ? -3.625 -19.118 -20.754 1.00 98.56 689 VAL A CA 1
ATOM 5468 C C . VAL A 1 689 ? -2.735 -20.328 -20.474 1.00 98.56 689 VAL A C 1
ATOM 5470 O O . VAL A 1 689 ? -1.593 -20.144 -20.062 1.00 98.56 689 VAL A O 1
ATOM 5473 N N . ALA A 1 690 ? -3.185 -21.549 -20.785 1.00 98.31 690 ALA A N 1
ATOM 5474 C CA . ALA A 1 690 ? -2.320 -22.731 -20.723 1.00 98.31 690 ALA A CA 1
ATOM 5475 C C . ALA A 1 690 ? -1.055 -22.572 -21.587 1.00 98.31 690 ALA A C 1
ATOM 5477 O O . ALA A 1 690 ? 0.043 -22.887 -21.129 1.00 98.31 690 ALA A O 1
ATOM 5478 N N . GLN A 1 691 ? -1.198 -22.029 -22.801 1.00 98.44 691 GLN A N 1
ATOM 5479 C CA . GLN A 1 691 ? -0.070 -21.753 -23.688 1.00 98.44 691 GLN A CA 1
ATOM 5480 C C . GLN A 1 691 ? 0.851 -20.652 -23.134 1.00 98.44 691 GLN A C 1
ATOM 5482 O O . GLN A 1 691 ? 2.060 -20.842 -23.135 1.00 98.44 691 GLN A O 1
ATOM 5487 N N . LEU A 1 692 ? 0.309 -19.553 -22.591 1.00 98.31 692 LEU A N 1
ATOM 5488 C CA . LEU A 1 692 ? 1.111 -18.455 -22.023 1.00 98.31 692 LEU A CA 1
ATOM 5489 C C . LEU A 1 692 ? 2.029 -18.913 -20.877 1.00 98.31 692 LEU A C 1
ATOM 5491 O O . LEU A 1 692 ? 3.190 -18.513 -20.828 1.00 98.31 692 LEU A O 1
ATOM 5495 N N . PHE A 1 693 ? 1.538 -19.766 -19.972 1.00 98.44 693 PHE A N 1
ATOM 5496 C CA . PHE A 1 693 ? 2.368 -20.325 -18.896 1.00 98.44 693 PHE A CA 1
ATOM 5497 C C . PHE A 1 693 ? 3.384 -21.354 -19.416 1.00 98.44 693 PHE A C 1
ATOM 5499 O O . PHE A 1 693 ? 4.516 -21.385 -18.932 1.00 98.44 693 PHE A O 1
ATOM 5506 N N . ALA A 1 694 ? 3.014 -22.157 -20.421 1.00 97.94 694 ALA A N 1
ATOM 5507 C CA . ALA A 1 694 ? 3.915 -23.126 -21.044 1.00 97.94 694 ALA A CA 1
ATOM 5508 C C . ALA A 1 694 ? 5.065 -22.454 -21.819 1.00 97.94 694 ALA A C 1
ATOM 5510 O O . ALA A 1 694 ? 6.215 -22.862 -21.666 1.00 97.94 694 ALA A O 1
ATOM 5511 N N . ASP A 1 695 ? 4.776 -21.403 -22.594 1.00 97.69 695 ASP A N 1
ATOM 5512 C CA . ASP A 1 695 ? 5.772 -20.628 -23.350 1.00 97.69 695 ASP A CA 1
ATOM 5513 C C . ASP A 1 695 ? 6.725 -19.861 -22.422 1.00 97.69 695 ASP A C 1
ATOM 5515 O O . ASP A 1 695 ? 7.916 -19.751 -22.710 1.00 97.69 695 ASP A O 1
ATOM 5519 N N . ALA A 1 696 ? 6.221 -19.384 -21.279 1.00 97.25 696 ALA A N 1
ATOM 5520 C CA . ALA A 1 696 ? 7.029 -18.784 -20.218 1.00 97.25 696 ALA A CA 1
ATOM 5521 C C . ALA A 1 696 ? 7.836 -19.814 -19.395 1.00 97.25 696 ALA A C 1
ATOM 5523 O O . ALA A 1 696 ? 8.676 -19.430 -18.585 1.00 97.25 696 ALA A O 1
ATOM 5524 N N . GLY A 1 697 ? 7.586 -21.120 -19.561 1.00 97.44 697 GLY A N 1
ATOM 5525 C CA . GLY A 1 697 ? 8.230 -22.179 -18.775 1.00 97.44 697 GLY A CA 1
ATOM 5526 C C . GLY A 1 697 ? 7.838 -22.195 -17.290 1.00 97.44 697 GLY A C 1
ATOM 5527 O O . GLY A 1 697 ? 8.564 -22.759 -16.471 1.00 97.44 697 GLY A O 1
ATOM 5528 N N . ILE A 1 698 ? 6.709 -21.580 -16.923 1.00 97.94 698 ILE A N 1
ATOM 5529 C CA . ILE A 1 698 ? 6.286 -21.408 -15.529 1.00 97.94 698 ILE A CA 1
ATOM 5530 C C . ILE A 1 698 ? 5.486 -22.631 -15.074 1.00 97.94 698 ILE A C 1
ATOM 5532 O O . ILE A 1 698 ? 4.397 -22.910 -15.578 1.00 97.94 698 ILE A O 1
ATOM 5536 N N . HIS A 1 699 ? 6.008 -23.339 -14.068 1.00 96.88 699 HIS A N 1
ATOM 5537 C CA . HIS A 1 699 ? 5.276 -24.410 -13.387 1.00 96.88 699 HIS A CA 1
ATOM 5538 C C . HIS A 1 699 ? 4.111 -23.831 -12.581 1.00 96.88 699 HIS A C 1
ATOM 5540 O O . HIS A 1 699 ? 4.323 -23.082 -11.628 1.00 96.88 699 HIS A O 1
ATOM 5546 N N . ILE A 1 700 ? 2.885 -24.208 -12.944 1.00 98.12 700 ILE A N 1
ATOM 5547 C CA . ILE A 1 700 ? 1.681 -23.896 -12.168 1.00 98.12 700 ILE A CA 1
ATOM 5548 C C . ILE A 1 700 ? 1.603 -24.908 -11.010 1.00 98.12 700 ILE A C 1
ATOM 5550 O O . ILE A 1 700 ? 1.531 -26.109 -11.285 1.00 98.12 700 ILE A O 1
ATOM 5554 N N . PRO A 1 701 ? 1.601 -24.469 -9.734 1.00 98.19 701 PRO A N 1
ATOM 5555 C CA . PRO A 1 701 ? 1.603 -25.365 -8.583 1.00 98.19 701 PRO A CA 1
ATOM 5556 C C . PRO A 1 701 ? 0.458 -26.377 -8.625 1.00 98.19 701 PRO A C 1
ATOM 5558 O O . PRO A 1 701 ? -0.703 -26.023 -8.838 1.00 98.19 701 PRO A O 1
ATOM 5561 N N . THR A 1 702 ? 0.779 -27.638 -8.383 1.00 98.12 702 THR A N 1
ATOM 5562 C CA . THR A 1 702 ? -0.180 -28.737 -8.272 1.00 98.12 702 THR A CA 1
ATOM 5563 C C . THR A 1 702 ? -0.715 -28.862 -6.846 1.00 98.12 702 THR A C 1
ATOM 5565 O O . THR A 1 702 ? -0.192 -28.276 -5.897 1.00 98.12 702 THR A O 1
ATOM 5568 N N . GLN A 1 703 ? -1.754 -29.673 -6.657 1.00 98.00 703 GLN A N 1
ATOM 5569 C CA . GLN A 1 703 ? -2.313 -29.936 -5.326 1.00 98.00 703 GLN A CA 1
ATOM 5570 C C . GLN A 1 703 ? -1.309 -30.670 -4.422 1.00 98.00 703 GLN A C 1
ATOM 5572 O O . GLN A 1 703 ? -1.394 -30.532 -3.205 1.00 98.00 703 GLN A O 1
ATOM 5577 N N . ASP A 1 704 ? -0.351 -31.411 -4.989 1.00 98.19 704 ASP A N 1
ATOM 5578 C CA . ASP A 1 704 ? 0.724 -32.045 -4.222 1.00 98.19 704 ASP A CA 1
ATOM 5579 C C . ASP A 1 704 ? 1.793 -31.029 -3.797 1.00 98.19 704 ASP A C 1
ATOM 5581 O O . ASP A 1 704 ? 2.171 -31.032 -2.625 1.00 98.19 704 ASP A O 1
ATOM 5585 N N . ASP A 1 705 ? 2.165 -30.080 -4.668 1.00 98.44 705 ASP A N 1
ATOM 5586 C CA . ASP A 1 705 ? 3.023 -28.940 -4.293 1.00 98.44 705 ASP A CA 1
ATOM 5587 C C . ASP A 1 705 ? 2.404 -28.149 -3.120 1.00 98.44 705 ASP A C 1
ATOM 5589 O O . ASP A 1 705 ? 3.086 -27.781 -2.159 1.00 98.44 705 ASP A O 1
ATOM 5593 N N . TRP A 1 706 ? 1.084 -27.924 -3.151 1.00 98.75 706 TRP A N 1
ATOM 5594 C CA . TRP A 1 706 ? 0.355 -27.266 -2.062 1.00 98.75 706 TRP A CA 1
ATOM 5595 C C . TRP A 1 706 ? 0.257 -28.101 -0.783 1.00 98.75 706 TRP A C 1
ATOM 5597 O O . TRP A 1 706 ? 0.316 -27.527 0.304 1.00 98.75 706 TRP A O 1
ATOM 5607 N N . ARG A 1 707 ? 0.134 -29.433 -0.869 1.00 98.69 707 ARG A N 1
ATOM 5608 C CA . ARG A 1 707 ? 0.165 -30.325 0.309 1.00 98.69 707 ARG A CA 1
ATOM 5609 C C . ARG A 1 707 ? 1.545 -30.336 0.959 1.00 98.69 707 ARG A C 1
ATOM 5611 O O . ARG A 1 707 ? 1.633 -30.306 2.186 1.00 98.69 707 ARG A O 1
ATOM 5618 N N . GLU A 1 708 ? 2.606 -30.328 0.156 1.00 98.50 708 GLU A N 1
ATOM 5619 C CA . GLU A 1 708 ? 3.980 -30.181 0.635 1.00 98.50 708 GLU A CA 1
ATOM 5620 C C . GLU A 1 708 ? 4.169 -28.823 1.329 1.00 98.50 708 GLU A C 1
ATOM 5622 O O . GLU A 1 708 ? 4.601 -28.779 2.484 1.00 98.50 708 GLU A O 1
ATOM 5627 N N . LEU A 1 709 ? 3.762 -27.718 0.692 1.00 98.69 709 LEU A N 1
ATOM 5628 C CA . LEU A 1 709 ? 3.844 -26.382 1.291 1.00 98.69 709 LEU A CA 1
ATOM 5629 C C . LEU A 1 709 ? 3.013 -26.265 2.580 1.00 98.69 709 LEU A C 1
ATOM 5631 O O . LEU A 1 709 ? 3.519 -25.729 3.565 1.00 98.69 709 LEU A O 1
ATOM 5635 N N . LYS A 1 710 ? 1.789 -26.814 2.614 1.00 98.69 710 LYS A N 1
ATOM 5636 C CA . LYS A 1 710 ? 0.947 -26.897 3.822 1.00 98.69 710 LYS A CA 1
ATOM 5637 C C . LYS A 1 710 ? 1.710 -27.575 4.962 1.00 98.69 710 LYS A C 1
ATOM 5639 O O . LYS A 1 710 ? 1.830 -27.002 6.041 1.00 98.69 710 LYS A O 1
ATOM 5644 N N . ALA A 1 711 ? 2.301 -28.745 4.711 1.00 98.50 711 ALA A N 1
ATOM 5645 C CA . ALA A 1 711 ? 3.081 -29.472 5.712 1.00 98.50 711 ALA A CA 1
ATOM 5646 C C . ALA A 1 711 ? 4.326 -28.694 6.187 1.00 98.50 711 ALA A C 1
ATOM 5648 O O . ALA A 1 711 ? 4.643 -28.711 7.378 1.00 98.50 711 ALA A O 1
ATOM 5649 N N . TYR A 1 712 ? 5.020 -27.980 5.293 1.00 97.94 712 TYR A N 1
ATOM 5650 C CA . TYR A 1 712 ? 6.145 -27.118 5.671 1.00 97.94 712 TYR A CA 1
ATOM 5651 C C . TYR A 1 712 ? 5.718 -25.901 6.498 1.00 97.94 712 TYR A C 1
ATOM 5653 O O . TYR A 1 712 ? 6.423 -25.554 7.448 1.00 97.94 712 TYR A O 1
ATOM 5661 N N . VAL A 1 713 ? 4.583 -25.273 6.181 1.00 98.62 713 VAL A N 1
ATOM 5662 C CA . VAL A 1 713 ? 4.050 -24.124 6.928 1.00 98.62 713 VAL A CA 1
ATOM 5663 C C . VAL A 1 713 ? 3.560 -24.545 8.308 1.00 98.62 713 VAL A C 1
ATOM 5665 O O . VAL A 1 713 ? 3.988 -23.950 9.291 1.00 98.62 713 VAL A O 1
ATOM 5668 N N . GLN A 1 714 ? 2.776 -25.618 8.423 1.00 98.38 714 GLN A N 1
ATOM 5669 C CA . GLN A 1 714 ? 2.321 -26.118 9.728 1.00 98.38 714 GLN A CA 1
ATOM 5670 C C . GLN A 1 714 ? 3.480 -26.562 10.637 1.00 98.38 714 GLN A C 1
ATOM 5672 O O . GLN A 1 714 ? 3.360 -26.520 11.856 1.00 98.38 714 GLN A O 1
ATOM 5677 N N . LYS A 1 715 ? 4.617 -26.982 10.064 1.00 98.00 715 LYS A N 1
ATOM 5678 C CA . LYS A 1 715 ? 5.792 -27.429 10.827 1.00 98.00 715 LYS A CA 1
ATOM 5679 C C . LYS A 1 715 ? 6.768 -26.308 11.208 1.00 98.00 715 LYS A C 1
ATOM 5681 O O . LYS A 1 715 ? 7.498 -26.459 12.185 1.00 98.00 715 LYS A O 1
ATOM 5686 N N . HIS A 1 716 ? 6.863 -25.249 10.405 1.00 98.06 716 HIS A N 1
ATOM 5687 C CA . HIS A 1 716 ? 7.929 -24.243 10.526 1.00 98.06 716 HIS A CA 1
ATOM 5688 C C . HIS A 1 716 ? 7.446 -22.787 10.555 1.00 98.06 716 HIS A C 1
ATOM 5690 O O . HIS A 1 716 ? 8.268 -21.886 10.702 1.00 98.06 716 HIS A O 1
ATOM 5696 N N . GLY A 1 717 ? 6.145 -22.545 10.414 1.00 98.44 717 GLY A N 1
ATOM 5697 C CA . GLY A 1 717 ? 5.568 -21.211 10.424 1.00 98.44 717 GLY A CA 1
ATOM 5698 C C . GLY A 1 717 ? 5.725 -20.425 9.122 1.00 98.44 717 GLY A C 1
ATOM 5699 O O . GLY A 1 717 ? 6.185 -20.922 8.088 1.00 98.44 717 GLY A O 1
ATOM 5700 N N . LEU A 1 718 ? 5.320 -19.161 9.202 1.00 98.75 718 LEU A N 1
ATOM 5701 C CA . LEU A 1 718 ? 5.543 -18.106 8.215 1.00 98.75 718 LEU A CA 1
ATOM 5702 C C . LEU A 1 718 ? 6.189 -16.924 8.936 1.00 98.75 718 LEU A C 1
ATOM 5704 O O . LEU A 1 718 ? 5.822 -16.636 10.076 1.00 98.75 718 LEU A O 1
ATOM 5708 N N . TYR A 1 719 ? 7.136 -16.245 8.291 1.00 98.81 719 TYR A N 1
ATOM 5709 C CA . TYR A 1 719 ? 7.814 -15.103 8.899 1.00 98.81 719 TYR A CA 1
ATOM 5710 C C . TYR A 1 719 ? 6.921 -13.866 8.894 1.00 98.81 719 TYR A C 1
ATOM 5712 O O . TYR A 1 719 ? 6.745 -13.219 9.918 1.00 98.81 719 TYR A O 1
ATOM 5720 N N . ASN A 1 720 ? 6.321 -13.580 7.739 1.00 98.69 720 ASN A N 1
ATOM 5721 C CA . ASN A 1 720 ? 5.390 -12.476 7.546 1.00 98.69 720 ASN A CA 1
ATOM 5722 C C . ASN A 1 720 ? 3.953 -12.947 7.800 1.00 98.69 720 ASN A C 1
ATOM 5724 O O . ASN A 1 720 ? 3.524 -13.956 7.235 1.00 98.69 720 ASN A O 1
ATOM 5728 N N . GLN A 1 721 ? 3.197 -12.181 8.586 1.00 98.50 721 GLN A N 1
ATOM 5729 C CA . GLN A 1 721 ? 1.772 -12.404 8.846 1.00 98.50 721 GLN A CA 1
ATOM 5730 C C . GLN A 1 721 ? 0.898 -12.195 7.604 1.00 98.50 721 GLN A C 1
ATOM 5732 O O . GLN A 1 721 ? -0.039 -12.954 7.351 1.00 98.50 721 GLN A O 1
ATOM 5737 N N . ASN A 1 722 ? 1.233 -11.170 6.826 1.00 98.62 722 ASN A N 1
ATOM 5738 C CA . ASN A 1 722 ? 0.552 -10.782 5.601 1.00 98.62 722 ASN A CA 1
ATOM 5739 C C . ASN A 1 722 ? 1.576 -10.575 4.482 1.00 98.62 722 ASN A C 1
ATOM 5741 O O . ASN A 1 722 ? 2.699 -10.139 4.749 1.00 98.62 722 ASN A O 1
ATOM 5745 N N . LEU A 1 723 ? 1.193 -10.923 3.250 1.00 98.44 723 LEU A N 1
ATOM 5746 C CA . LEU A 1 723 ? 2.121 -11.075 2.122 1.00 98.44 723 LEU A CA 1
ATOM 5747 C C . LEU A 1 723 ? 1.777 -10.195 0.925 1.00 98.44 723 LEU A C 1
ATOM 5749 O O . LEU A 1 723 ? 2.668 -9.568 0.357 1.00 98.44 723 LEU A O 1
ATOM 5753 N N . GLN A 1 724 ? 0.511 -10.161 0.513 1.00 98.56 724 GLN A N 1
ATOM 5754 C CA . GLN A 1 724 ? 0.063 -9.475 -0.694 1.00 98.56 724 GLN A CA 1
ATOM 5755 C C . GLN A 1 724 ? -0.967 -8.396 -0.363 1.00 98.56 724 GLN A C 1
ATOM 5757 O O . GLN A 1 724 ? -1.922 -8.635 0.374 1.00 98.56 724 GLN A O 1
ATOM 5762 N N . ALA A 1 725 ? -0.788 -7.229 -0.977 1.00 94.81 725 ALA A N 1
ATOM 5763 C CA . ALA A 1 725 ? -1.754 -6.138 -1.051 1.00 94.81 725 ALA A CA 1
ATOM 5764 C C . ALA A 1 725 ? -1.522 -5.417 -2.382 1.00 94.81 725 ALA A C 1
ATOM 5766 O O . ALA A 1 725 ? -0.369 -5.197 -2.752 1.00 94.81 725 ALA A O 1
ATOM 5767 N N . VAL A 1 726 ? -2.578 -5.065 -3.120 1.00 96.94 726 VAL A N 1
ATOM 5768 C CA . VAL A 1 726 ? -2.441 -4.480 -4.470 1.00 96.94 726 VAL A CA 1
ATOM 5769 C C . VAL A 1 726 ? -2.821 -2.990 -4.453 1.00 96.94 726 VAL A C 1
ATOM 5771 O O . VAL A 1 726 ? -3.997 -2.663 -4.632 1.00 96.94 726 VAL A O 1
ATOM 5774 N N . PRO A 1 727 ? -1.851 -2.077 -4.243 1.00 86.69 727 PRO A N 1
ATOM 5775 C CA . PRO A 1 727 ? -2.080 -0.631 -4.212 1.00 86.69 727 PRO A CA 1
ATOM 5776 C C . PRO A 1 727 ? -2.351 -0.046 -5.613 1.00 86.69 727 PRO A C 1
ATOM 5778 O O . PRO A 1 727 ? -2.118 -0.706 -6.637 1.00 86.69 727 PRO A O 1
ATOM 5781 N N . PRO A 1 728 ? -2.748 1.239 -5.709 1.00 80.12 728 PRO A N 1
ATOM 5782 C CA . PRO A 1 728 ? -2.625 1.992 -6.949 1.00 80.12 728 PRO A CA 1
ATOM 5783 C C . PRO A 1 728 ? -1.143 2.335 -7.178 1.00 80.12 728 PRO A C 1
ATOM 5785 O O . PRO A 1 728 ? -0.505 2.988 -6.347 1.00 80.12 728 PRO A O 1
ATOM 5788 N N . THR A 1 729 ? -0.559 1.957 -8.317 1.00 76.94 729 THR A N 1
ATOM 5789 C CA . THR A 1 729 ? 0.836 2.331 -8.603 1.00 76.94 729 THR A CA 1
ATOM 5790 C C . THR A 1 729 ? 0.885 3.728 -9.220 1.00 76.94 729 THR A C 1
ATOM 5792 O O . THR A 1 729 ? 0.589 3.926 -10.397 1.00 76.94 729 THR A O 1
ATOM 5795 N N . GLY A 1 730 ? 1.222 4.721 -8.387 1.00 74.19 730 GLY A N 1
ATOM 5796 C CA . GLY A 1 730 ? 1.342 6.136 -8.763 1.00 74.19 730 GLY A CA 1
ATOM 5797 C C . GLY A 1 730 ? 2.527 6.425 -9.695 1.00 74.19 730 GLY A C 1
ATOM 5798 O O . GLY A 1 730 ? 2.778 5.692 -10.645 1.00 74.19 730 GLY A O 1
ATOM 5799 N N . SER A 1 731 ? 3.300 7.485 -9.430 1.00 74.75 731 SER A N 1
ATOM 5800 C CA . SER A 1 731 ? 4.387 7.927 -10.329 1.00 74.75 731 SER A CA 1
ATOM 5801 C C . SER A 1 731 ? 5.472 6.877 -10.627 1.00 74.75 731 SER A C 1
ATOM 5803 O O . SER A 1 731 ? 6.137 6.982 -11.655 1.00 74.75 731 SER A O 1
ATOM 5805 N N . ILE A 1 732 ? 5.619 5.849 -9.781 1.00 79.38 732 ILE A N 1
ATOM 5806 C CA . ILE A 1 732 ? 6.500 4.695 -10.035 1.00 79.38 732 ILE A CA 1
ATOM 5807 C C . ILE A 1 732 ? 6.111 3.892 -11.286 1.00 79.38 732 ILE A C 1
ATOM 5809 O O . ILE A 1 732 ? 6.988 3.308 -11.914 1.00 79.38 732 ILE A O 1
ATOM 5813 N N . SER A 1 733 ? 4.837 3.897 -11.699 1.00 86.44 733 SER A N 1
ATOM 5814 C CA . SER A 1 733 ? 4.396 3.189 -12.911 1.00 86.44 733 SER A CA 1
ATOM 5815 C C . SER A 1 733 ? 5.007 3.778 -14.186 1.00 86.44 733 SER A C 1
ATOM 5817 O O . SER A 1 733 ? 5.356 3.037 -15.099 1.00 86.44 733 SER A O 1
ATOM 5819 N N . TYR A 1 734 ? 5.253 5.092 -14.227 1.00 91.12 734 TYR A N 1
ATOM 5820 C CA . TYR A 1 734 ? 5.944 5.741 -15.349 1.00 91.12 734 TYR A CA 1
ATOM 5821 C C . TYR A 1 734 ? 7.427 5.368 -15.413 1.00 91.12 734 TYR A C 1
ATOM 5823 O O . TYR A 1 734 ? 7.971 5.197 -16.501 1.00 91.12 734 TYR A O 1
ATOM 5831 N N . ILE A 1 735 ? 8.072 5.230 -14.249 1.00 91.44 735 ILE A N 1
ATOM 5832 C CA . ILE A 1 735 ? 9.494 4.875 -14.105 1.00 91.44 735 ILE A CA 1
ATOM 5833 C C . ILE A 1 735 ? 9.716 3.417 -14.521 1.00 91.44 735 ILE A C 1
ATOM 5835 O O . ILE A 1 735 ? 10.569 3.143 -15.361 1.00 91.44 735 ILE A O 1
ATOM 5839 N N . ASN A 1 736 ? 8.899 2.504 -13.990 1.00 95.19 736 ASN A N 1
ATOM 5840 C CA . ASN A 1 736 ? 8.917 1.075 -14.308 1.00 95.19 736 ASN A CA 1
ATOM 5841 C C . ASN A 1 736 ? 8.338 0.749 -15.707 1.00 95.19 736 ASN A C 1
ATOM 5843 O O . ASN A 1 736 ? 8.560 -0.339 -16.232 1.00 95.19 736 ASN A O 1
ATOM 5847 N N . HIS A 1 737 ? 7.615 1.695 -16.314 1.00 96.25 737 HIS A N 1
ATOM 5848 C CA . HIS A 1 737 ? 6.838 1.539 -17.545 1.00 96.25 737 HIS A CA 1
ATOM 5849 C C . HIS A 1 737 ? 5.790 0.415 -17.466 1.00 96.25 737 HIS A C 1
ATOM 5851 O O . HIS A 1 737 ? 5.818 -0.576 -18.199 1.00 96.25 737 HIS A O 1
ATOM 5857 N N . SER A 1 738 ? 4.832 0.608 -16.562 1.00 96.62 738 SER A N 1
ATOM 5858 C CA . SER A 1 738 ? 3.669 -0.252 -16.348 1.00 96.62 738 SER A CA 1
ATOM 5859 C C . SER A 1 738 ? 2.346 0.496 -16.567 1.00 96.62 738 SER A C 1
ATOM 5861 O O . SER A 1 738 ? 2.288 1.729 -16.519 1.00 96.62 738 SER A O 1
ATOM 5863 N N . THR A 1 739 ? 1.262 -0.246 -16.827 1.00 96.62 739 THR A N 1
ATOM 5864 C CA . THR A 1 739 ? -0.097 0.240 -16.540 1.00 96.62 739 THR A CA 1
ATOM 5865 C C . THR A 1 739 ? -0.301 0.238 -15.027 1.00 96.62 739 THR A C 1
ATOM 5867 O O . THR A 1 739 ? 0.188 -0.664 -14.341 1.00 96.62 739 THR A O 1
ATOM 5870 N N . SER A 1 740 ? -1.006 1.241 -14.499 1.00 89.56 740 SER A N 1
ATOM 5871 C CA . SER A 1 740 ? -1.188 1.362 -13.051 1.00 89.56 740 SER A CA 1
ATOM 5872 C C . SER A 1 740 ? -2.013 0.200 -12.493 1.00 89.56 740 SER A C 1
ATOM 5874 O O . SER A 1 740 ? -3.081 -0.102 -13.022 1.00 89.56 740 SER A O 1
ATOM 5876 N N . SER A 1 741 ? -1.505 -0.432 -11.430 1.00 93.81 741 SER A N 1
ATOM 5877 C CA . SER A 1 741 ? -2.136 -1.566 -10.743 1.00 93.81 741 SER A CA 1
ATOM 5878 C C . SER A 1 741 ? -2.596 -2.679 -11.713 1.00 93.81 741 SER A C 1
ATOM 5880 O O . SER A 1 741 ? -1.987 -2.903 -12.768 1.00 93.81 741 SER A O 1
ATOM 5882 N N . ILE A 1 742 ? -3.666 -3.392 -11.353 1.00 98.12 742 ILE A N 1
ATOM 5883 C CA . ILE A 1 742 ? -4.316 -4.407 -12.195 1.00 98.12 742 ILE A CA 1
ATOM 5884 C C . ILE A 1 742 ? -5.576 -3.905 -12.925 1.00 98.12 742 ILE A C 1
ATOM 5886 O O . ILE A 1 742 ? -6.214 -4.679 -13.636 1.00 98.12 742 ILE A O 1
ATOM 5890 N N . HIS A 1 743 ? -5.959 -2.633 -12.782 1.00 94.62 743 HIS A N 1
ATOM 5891 C CA . HIS A 1 743 ? -7.085 -2.050 -13.524 1.00 94.62 743 HIS A CA 1
ATOM 5892 C C . HIS A 1 743 ? -6.691 -1.671 -14.970 1.00 94.62 743 HIS A C 1
ATOM 5894 O O . HIS A 1 743 ? -5.500 -1.627 -15.301 1.00 94.62 743 HIS A O 1
ATOM 5900 N N . PRO A 1 744 ? -7.658 -1.375 -15.862 1.00 96.94 744 PRO A N 1
ATOM 5901 C CA . PRO A 1 744 ? -7.349 -0.921 -17.214 1.00 96.94 744 PRO A CA 1
ATOM 5902 C C . PRO A 1 744 ? -6.656 0.445 -17.244 1.00 96.94 744 PRO A C 1
ATOM 5904 O O . PRO A 1 744 ? -6.540 1.145 -16.234 1.00 96.94 744 PRO A O 1
ATOM 5907 N N . VAL A 1 745 ? -6.227 0.865 -18.436 1.00 94.81 745 VAL A N 1
ATOM 5908 C CA . VAL A 1 745 ? -5.672 2.213 -18.618 1.00 94.81 745 VAL A CA 1
ATOM 5909 C C . VAL A 1 745 ? -6.798 3.244 -18.562 1.00 94.81 745 VAL A C 1
ATOM 5911 O O . VAL A 1 745 ? -7.877 3.018 -19.099 1.00 94.81 745 VAL A O 1
ATOM 5914 N N . ALA A 1 746 ? -6.558 4.398 -17.938 1.00 88.31 746 ALA A N 1
ATOM 5915 C CA . ALA A 1 746 ? -7.543 5.484 -17.923 1.00 88.31 746 ALA A CA 1
ATOM 5916 C C . ALA A 1 746 ? -7.662 6.198 -19.287 1.00 88.31 746 ALA A C 1
ATOM 5918 O O . ALA A 1 746 ? -8.670 6.845 -19.553 1.00 88.31 746 ALA A O 1
ATOM 5919 N N . ALA A 1 747 ? -6.631 6.086 -20.131 1.00 89.19 747 ALA A N 1
ATOM 5920 C CA . ALA A 1 747 ? -6.582 6.534 -21.520 1.00 89.19 747 ALA A CA 1
ATOM 5921 C C . ALA A 1 747 ? -5.446 5.795 -22.255 1.00 89.19 747 ALA A C 1
ATOM 5923 O O . ALA A 1 747 ? -4.493 5.346 -21.618 1.00 89.19 747 ALA A O 1
ATOM 5924 N N . LYS A 1 748 ? -5.507 5.721 -23.592 1.00 89.88 748 LYS A N 1
ATOM 5925 C CA . LYS A 1 748 ? -4.410 5.198 -24.438 1.00 89.88 748 LYS A CA 1
ATOM 5926 C C . LYS A 1 748 ? -3.122 6.018 -24.273 1.00 89.88 748 LYS A C 1
ATOM 5928 O O . LYS A 1 748 ? -2.045 5.471 -24.042 1.00 89.88 748 LYS A O 1
ATOM 5933 N N . ILE A 1 749 ? -3.258 7.341 -24.377 1.00 90.56 749 ILE A N 1
ATOM 5934 C CA . ILE A 1 749 ? -2.217 8.321 -24.062 1.00 90.56 749 ILE A CA 1
ATOM 5935 C C . ILE A 1 749 ? -2.673 9.065 -22.806 1.00 90.56 749 ILE A C 1
ATOM 5937 O O . ILE A 1 749 ? -3.620 9.846 -22.856 1.00 90.56 749 ILE A O 1
ATOM 5941 N N . GLU A 1 750 ? -2.028 8.822 -21.668 1.00 89.06 750 GLU A N 1
ATOM 5942 C CA . GLU A 1 750 ? -2.321 9.564 -20.444 1.00 89.06 750 GLU A CA 1
ATOM 5943 C C . GLU A 1 750 ? -1.752 10.990 -20.537 1.00 89.06 750 GLU A C 1
ATOM 5945 O O . GLU A 1 750 ? -0.614 11.192 -20.967 1.00 89.06 750 GLU A O 1
ATOM 5950 N N . ILE A 1 751 ? -2.534 11.986 -20.103 1.00 84.06 751 ILE A N 1
ATOM 5951 C CA . ILE A 1 751 ? -2.092 13.379 -19.964 1.00 84.06 751 ILE A CA 1
ATOM 5952 C C . ILE A 1 751 ? -1.848 13.684 -18.486 1.00 84.06 751 ILE A C 1
ATOM 5954 O O . ILE A 1 751 ? -2.759 13.583 -17.664 1.00 84.06 751 ILE A O 1
ATOM 5958 N N . ARG A 1 752 ? -0.645 14.162 -18.153 1.00 77.25 752 ARG A N 1
ATOM 5959 C CA . ARG A 1 752 ? -0.317 14.711 -16.828 1.00 77.25 752 ARG A CA 1
ATOM 5960 C C . ARG A 1 752 ? -0.046 16.208 -16.909 1.00 77.25 752 ARG A C 1
ATOM 5962 O O . ARG A 1 752 ? 0.611 16.675 -17.839 1.00 77.25 752 ARG A O 1
ATOM 5969 N N . LYS A 1 753 ? -0.557 16.966 -15.934 1.00 71.00 753 LYS A N 1
ATOM 5970 C CA . LYS A 1 753 ? -0.243 18.393 -15.763 1.00 71.00 753 LYS A CA 1
ATOM 5971 C C . LYS A 1 753 ? 1.033 18.517 -14.931 1.00 71.00 753 LYS A C 1
ATOM 5973 O O . LYS A 1 753 ? 1.047 18.092 -13.783 1.00 71.00 753 LYS A O 1
ATOM 5978 N N . GLU A 1 754 ? 2.089 19.082 -15.509 1.00 68.19 754 GLU A N 1
ATOM 5979 C CA . GLU A 1 754 ? 3.441 19.067 -14.928 1.00 68.19 754 GLU A CA 1
ATOM 5980 C C . GLU A 1 754 ? 4.077 20.464 -14.956 1.00 68.19 754 GLU A C 1
ATOM 5982 O O . GLU A 1 754 ? 4.781 20.830 -15.902 1.00 68.19 754 GLU A O 1
ATOM 5987 N N . GLY A 1 755 ? 3.817 21.253 -13.907 1.00 59.97 755 GLY A N 1
ATOM 5988 C CA . GLY A 1 755 ? 4.476 22.535 -13.628 1.00 59.97 755 GLY A CA 1
ATOM 5989 C C . GLY A 1 755 ? 4.688 23.432 -14.856 1.00 59.97 755 GLY A C 1
ATOM 5990 O O . GLY A 1 755 ? 3.759 23.706 -15.615 1.00 59.97 755 GLY A O 1
ATOM 5991 N N . LYS A 1 756 ? 5.940 23.863 -15.065 1.00 54.47 756 LYS A N 1
ATOM 5992 C CA . LYS A 1 756 ? 6.353 24.774 -16.152 1.00 54.47 756 LYS A CA 1
ATOM 5993 C C . LYS A 1 756 ? 6.209 24.193 -17.572 1.00 54.47 756 LYS A C 1
ATOM 5995 O O . LYS A 1 756 ? 6.216 24.964 -18.524 1.00 54.47 756 LYS A O 1
ATOM 6000 N N . ILE A 1 757 ? 6.078 22.871 -17.731 1.00 65.50 757 ILE A N 1
ATOM 6001 C CA . ILE A 1 757 ? 5.874 22.211 -19.040 1.00 65.50 757 ILE A CA 1
ATOM 6002 C C . ILE A 1 757 ? 4.379 22.189 -19.417 1.00 65.50 757 ILE A C 1
ATOM 6004 O O . ILE A 1 757 ? 4.017 22.035 -20.584 1.00 65.50 757 ILE A O 1
ATOM 6008 N N . GLY A 1 758 ? 3.483 22.375 -18.444 1.00 76.00 758 GLY A N 1
ATOM 6009 C CA . GLY A 1 758 ? 2.039 22.439 -18.651 1.00 76.00 758 GLY A CA 1
ATOM 6010 C C . GLY A 1 758 ? 1.397 21.066 -18.851 1.00 76.00 758 GLY A C 1
ATOM 6011 O O . GLY A 1 758 ? 0.559 20.674 -18.041 1.00 76.00 758 GLY A O 1
ATOM 6012 N N . ARG A 1 759 ? 1.777 20.320 -19.898 1.00 82.31 759 ARG A N 1
ATOM 6013 C CA . ARG A 1 759 ? 1.272 18.960 -20.181 1.00 82.31 759 ARG A CA 1
ATOM 6014 C C . ARG A 1 759 ? 2.387 18.021 -20.644 1.00 82.31 759 ARG A C 1
ATOM 6016 O O . ARG A 1 759 ? 3.101 18.333 -21.593 1.00 82.31 759 ARG A O 1
ATOM 6023 N N . VAL A 1 760 ? 2.465 16.842 -20.033 1.00 85.75 760 VAL A N 1
ATOM 6024 C CA . VAL A 1 760 ? 3.293 15.712 -20.480 1.00 85.75 760 VAL A CA 1
ATOM 6025 C C . VAL A 1 760 ? 2.379 14.544 -20.849 1.00 85.75 760 VAL A C 1
ATOM 6027 O O . VAL A 1 760 ? 1.319 14.366 -20.248 1.00 85.75 760 VAL A O 1
ATOM 6030 N N . TYR A 1 761 ? 2.779 13.778 -21.861 1.00 90.38 761 TYR A N 1
ATOM 6031 C CA . TYR A 1 761 ? 2.011 12.676 -22.437 1.00 90.38 761 TYR A CA 1
ATOM 6032 C C . TYR A 1 761 ? 2.727 11.352 -22.162 1.00 90.38 761 TYR A C 1
ATOM 6034 O O . TYR A 1 761 ? 3.954 11.306 -22.232 1.00 90.38 761 TYR A O 1
ATOM 6042 N N . TYR A 1 762 ? 1.977 10.292 -21.865 1.00 92.31 762 TYR A N 1
ATOM 6043 C CA . TYR A 1 762 ? 2.518 8.964 -21.574 1.00 92.31 762 TYR A CA 1
ATOM 6044 C C . TYR A 1 762 ? 1.758 7.887 -22.357 1.00 92.31 762 TYR A C 1
ATOM 6046 O O . TYR A 1 762 ? 0.552 7.737 -22.151 1.00 92.31 762 TYR A O 1
ATOM 6054 N N . PRO A 1 763 ? 2.420 7.152 -23.268 1.00 94.81 763 PRO A N 1
ATOM 6055 C CA . PRO A 1 763 ? 1.801 6.044 -23.974 1.00 94.81 763 PRO A CA 1
ATOM 6056 C C . PRO A 1 763 ? 1.757 4.805 -23.074 1.00 94.81 763 PRO A C 1
ATOM 6058 O O . PRO A 1 763 ? 2.715 4.518 -22.350 1.00 94.81 763 PRO A O 1
ATOM 6061 N N . ALA A 1 764 ? 0.656 4.055 -23.136 1.00 95.44 764 ALA A N 1
ATOM 6062 C CA . ALA A 1 764 ? 0.547 2.781 -22.434 1.00 95.44 764 ALA A CA 1
ATOM 6063 C C . ALA A 1 764 ? 1.677 1.801 -22.847 1.00 95.44 764 ALA A C 1
ATOM 6065 O O . ALA A 1 764 ? 2.051 1.762 -24.024 1.00 95.44 764 ALA A O 1
ATOM 6066 N N . PRO A 1 765 ? 2.230 0.994 -21.918 1.00 96.19 765 PRO A N 1
ATOM 6067 C CA . PRO A 1 765 ? 3.288 0.038 -22.237 1.00 96.19 765 PRO A CA 1
ATOM 6068 C C . PRO A 1 765 ? 2.853 -0.996 -23.265 1.00 96.19 765 PRO A C 1
ATOM 6070 O O . PRO A 1 765 ? 1.734 -1.501 -23.197 1.00 96.19 765 PRO A O 1
ATOM 6073 N N . TYR A 1 766 ? 3.774 -1.326 -24.172 1.00 96.75 766 TYR A N 1
ATOM 6074 C CA . TYR A 1 766 ? 3.590 -2.239 -25.310 1.00 96.75 766 TYR A CA 1
ATOM 6075 C C . TYR A 1 766 ? 2.545 -1.804 -26.356 1.00 96.75 766 TYR A C 1
ATOM 6077 O O . TYR A 1 766 ? 2.311 -2.545 -27.307 1.00 96.75 766 TYR A O 1
ATOM 6085 N N . MET A 1 767 ? 1.964 -0.605 -26.235 1.00 96.69 767 MET A N 1
ATOM 6086 C CA . MET A 1 767 ? 1.024 -0.087 -27.226 1.00 96.69 767 MET A CA 1
ATOM 6087 C C . MET A 1 767 ? 1.761 0.392 -28.482 1.00 96.69 767 MET A C 1
ATOM 6089 O O . MET A 1 767 ? 2.697 1.193 -28.405 1.00 96.69 767 MET A O 1
ATOM 6093 N N . ASP A 1 768 ? 1.296 -0.064 -29.637 1.00 95.12 768 ASP A N 1
ATOM 6094 C CA . ASP A 1 768 ? 1.682 0.411 -30.959 1.00 95.12 768 ASP A CA 1
ATOM 6095 C C . ASP A 1 768 ? 0.425 0.727 -31.792 1.00 95.12 768 ASP A C 1
ATOM 6097 O O . ASP A 1 768 ? -0.671 0.859 -31.254 1.00 95.12 768 ASP A O 1
ATOM 6101 N N . ASN A 1 769 ? 0.577 0.955 -33.099 1.00 94.69 769 ASN A N 1
ATOM 6102 C CA . ASN A 1 769 ? -0.548 1.315 -33.971 1.00 94.69 769 ASN A CA 1
ATOM 6103 C C . ASN A 1 769 ? -1.361 0.117 -34.472 1.00 94.69 769 ASN A C 1
ATOM 6105 O O . ASN A 1 769 ? -2.442 0.313 -35.025 1.00 94.69 769 ASN A O 1
ATOM 6109 N N . ASP A 1 770 ? -0.837 -1.093 -34.311 1.00 95.56 770 ASP A N 1
ATOM 6110 C CA . ASP A 1 770 ? -1.395 -2.321 -34.860 1.00 95.56 770 ASP A CA 1
ATOM 6111 C C . ASP A 1 770 ? -2.089 -3.150 -33.751 1.00 95.56 770 ASP A C 1
ATOM 6113 O O . ASP A 1 770 ? -2.843 -4.068 -34.060 1.00 95.56 770 ASP A O 1
ATOM 6117 N N . ASN A 1 771 ? -1.928 -2.769 -32.469 1.00 96.56 771 ASN A N 1
ATOM 6118 C CA . ASN A 1 771 ? -2.621 -3.344 -31.304 1.00 96.56 771 ASN A CA 1
ATOM 6119 C C . ASN A 1 771 ? -3.536 -2.370 -30.513 1.00 96.56 771 ASN A C 1
ATOM 6121 O O . ASN A 1 771 ? -4.009 -2.714 -29.427 1.00 96.56 771 ASN A O 1
ATOM 6125 N N . LEU A 1 772 ? -3.844 -1.173 -31.042 1.00 94.62 772 LEU A N 1
ATOM 6126 C CA . LEU A 1 772 ? -4.645 -0.136 -30.351 1.00 94.62 772 LEU A CA 1
ATOM 6127 C C . LEU A 1 772 ? -6.013 -0.612 -29.825 1.00 94.62 772 LEU A C 1
ATOM 6129 O O . LEU A 1 772 ? -6.543 -0.022 -28.879 1.00 94.62 772 LEU A O 1
ATOM 6133 N N . GLU A 1 773 ? -6.603 -1.641 -30.437 1.00 95.81 773 GLU A N 1
ATOM 6134 C CA . GLU A 1 773 ? -7.899 -2.198 -30.033 1.00 95.81 773 GLU A CA 1
ATOM 6135 C C . GLU A 1 773 ? -7.873 -2.837 -28.638 1.00 95.81 773 GLU A C 1
ATOM 6137 O O . GLU A 1 773 ? -8.861 -2.732 -27.913 1.00 95.81 773 GLU A O 1
ATOM 6142 N N . TYR A 1 774 ? -6.738 -3.411 -28.223 1.00 97.69 774 TYR A N 1
ATOM 6143 C CA . TYR A 1 774 ? -6.588 -4.045 -26.910 1.00 97.69 774 TYR A CA 1
ATOM 6144 C C . TYR A 1 774 ? -6.494 -3.018 -25.775 1.00 97.69 774 TYR A C 1
ATOM 6146 O O . TYR A 1 774 ? -6.822 -3.334 -24.638 1.00 97.69 774 TYR A O 1
ATOM 6154 N N . TYR A 1 775 ? -6.144 -1.763 -26.079 1.00 96.88 775 TYR A N 1
ATOM 6155 C CA . TYR A 1 775 ? -6.061 -0.661 -25.115 1.00 96.88 775 TYR A CA 1
ATOM 6156 C C . TYR A 1 775 ? -7.381 0.117 -25.028 1.00 96.88 775 TYR A C 1
ATOM 6158 O O . TYR A 1 775 ? -7.423 1.343 -25.188 1.00 96.88 775 TYR A O 1
ATOM 6166 N N . GLN A 1 776 ? -8.490 -0.589 -24.798 1.00 96.06 776 GLN A N 1
ATOM 6167 C CA . GLN A 1 776 ? -9.751 0.044 -24.397 1.00 96.06 776 GLN A CA 1
ATOM 6168 C C . GLN A 1 776 ? -9.543 0.749 -23.049 1.00 96.06 776 GLN A C 1
ATOM 6170 O O . GLN A 1 776 ? -8.869 0.218 -22.167 1.00 96.06 776 GLN A O 1
ATOM 6175 N N . ASP A 1 777 ? -10.058 1.967 -22.885 1.00 93.69 777 ASP A N 1
ATOM 6176 C CA . ASP A 1 777 ? -9.934 2.648 -21.597 1.00 93.69 777 ASP A CA 1
ATOM 6177 C C . ASP A 1 777 ? -10.936 2.095 -20.569 1.00 93.69 777 ASP A C 1
ATOM 6179 O O . ASP A 1 777 ? -11.909 1.412 -20.901 1.00 93.69 777 ASP A O 1
ATOM 6183 N N . ALA A 1 778 ? -10.683 2.380 -19.293 1.00 95.06 778 ALA A N 1
ATOM 6184 C CA . ALA A 1 778 ? -11.487 1.874 -18.188 1.00 95.06 778 ALA A CA 1
ATOM 6185 C C . ALA A 1 778 ? -12.966 2.322 -18.231 1.00 95.06 778 ALA A C 1
ATOM 6187 O O . ALA A 1 778 ? -13.818 1.622 -17.683 1.00 95.06 778 ALA A O 1
ATOM 6188 N N . TYR A 1 779 ? -13.289 3.443 -18.892 1.00 93.88 779 TYR A N 1
ATOM 6189 C CA . TYR A 1 779 ? -14.665 3.932 -19.038 1.00 93.88 779 TYR A CA 1
ATOM 6190 C C . TYR A 1 779 ? -15.439 3.168 -20.121 1.00 93.88 779 TYR A C 1
ATOM 6192 O O . TYR A 1 779 ? -16.652 2.996 -19.995 1.00 93.88 779 TYR A O 1
ATOM 6200 N N . GLU A 1 780 ? -14.754 2.701 -21.168 1.00 94.12 780 GLU A N 1
ATOM 6201 C CA . GLU A 1 780 ? -15.333 1.843 -22.211 1.00 94.12 780 GLU A CA 1
ATOM 6202 C C . GLU A 1 780 ? -15.388 0.360 -21.806 1.00 94.12 780 GLU A C 1
ATOM 6204 O O . GLU A 1 780 ? -16.328 -0.340 -22.177 1.00 94.12 780 GLU A O 1
ATOM 6209 N N . ILE A 1 781 ? -14.431 -0.119 -21.003 1.00 96.50 781 ILE A N 1
ATOM 6210 C CA . ILE A 1 781 ? -14.443 -1.484 -20.440 1.00 96.50 781 ILE A CA 1
ATOM 6211 C C . ILE A 1 781 ? -15.585 -1.670 -19.429 1.00 96.50 781 ILE A C 1
ATOM 6213 O O . ILE A 1 781 ? -16.216 -2.729 -19.406 1.00 96.50 781 ILE A O 1
ATOM 6217 N N . GLY A 1 782 ? -15.865 -0.644 -18.618 1.00 95.62 782 GLY A N 1
ATOM 6218 C CA . GLY A 1 782 ? -16.964 -0.628 -17.654 1.00 95.62 782 GLY A CA 1
ATOM 6219 C C . GLY A 1 782 ? -16.701 -1.410 -16.360 1.00 95.62 782 GLY A C 1
ATOM 6220 O O . GLY A 1 782 ? -15.826 -2.271 -16.271 1.00 95.62 782 GLY A O 1
ATOM 6221 N N . TYR A 1 783 ? -17.485 -1.099 -15.322 1.00 96.88 783 TYR A N 1
ATOM 6222 C CA . TYR A 1 783 ? -17.241 -1.575 -13.955 1.00 96.88 783 TYR A CA 1
ATOM 6223 C C . TYR A 1 783 ? -17.336 -3.103 -13.786 1.00 96.88 783 TYR A C 1
ATOM 6225 O O . TYR A 1 783 ? -16.625 -3.652 -12.949 1.00 96.88 783 TYR A O 1
ATOM 6233 N N . GLU A 1 784 ? -18.184 -3.796 -14.557 1.00 98.12 784 GLU A N 1
ATOM 6234 C CA . GLU A 1 784 ? -18.444 -5.240 -14.395 1.00 98.12 784 GLU A CA 1
ATOM 6235 C C . GLU A 1 784 ? -17.176 -6.061 -14.656 1.00 98.12 784 GLU A C 1
ATOM 6237 O O . GLU A 1 784 ? -16.730 -6.810 -13.789 1.00 98.12 784 GLU A O 1
ATOM 6242 N N . LYS A 1 785 ? -16.524 -5.814 -15.798 1.00 98.44 785 LYS A N 1
ATOM 6243 C CA . LYS A 1 785 ? -15.255 -6.443 -16.182 1.00 98.44 785 LYS A CA 1
ATOM 6244 C C . LYS A 1 785 ? -14.120 -6.158 -15.200 1.00 98.44 785 LYS A C 1
ATOM 6246 O O . LYS A 1 785 ? -13.332 -7.051 -14.909 1.00 98.44 785 LYS A O 1
ATOM 6251 N N . ILE A 1 786 ? -14.037 -4.928 -14.686 1.00 98.56 786 ILE A N 1
ATOM 6252 C CA . ILE A 1 786 ? -13.012 -4.546 -13.703 1.00 98.56 786 ILE A CA 1
ATOM 6253 C C . ILE A 1 786 ? -13.248 -5.298 -12.387 1.00 98.56 786 ILE A C 1
ATOM 6255 O O . ILE A 1 786 ? -12.315 -5.894 -11.855 1.00 98.56 786 ILE A O 1
ATOM 6259 N N . ILE A 1 787 ? -14.492 -5.343 -11.896 1.00 98.81 787 ILE A N 1
ATOM 6260 C CA . ILE A 1 787 ? -14.856 -6.114 -10.699 1.00 98.81 787 ILE A CA 1
ATOM 6261 C C . ILE A 1 787 ? -14.551 -7.602 -10.889 1.00 98.81 787 ILE A C 1
ATOM 6263 O O . ILE A 1 787 ? -13.996 -8.209 -9.982 1.00 98.81 787 ILE A O 1
ATOM 6267 N N . ASP A 1 788 ? -14.848 -8.187 -12.049 1.00 98.75 788 ASP A N 1
ATOM 6268 C CA . ASP A 1 788 ? -14.595 -9.610 -12.300 1.00 98.75 788 ASP A CA 1
ATOM 6269 C C . ASP A 1 788 ? -13.098 -9.956 -12.338 1.00 98.75 788 ASP A C 1
ATOM 6271 O O . ASP A 1 788 ? -12.680 -10.959 -11.755 1.00 98.75 788 ASP A O 1
ATOM 6275 N N . THR A 1 789 ? -12.264 -9.093 -12.926 1.00 98.81 789 THR A N 1
ATOM 6276 C CA . THR A 1 789 ? -10.800 -9.233 -12.866 1.00 98.81 789 THR A CA 1
ATOM 6277 C C . THR A 1 789 ? -10.266 -9.077 -11.437 1.00 98.81 789 THR A C 1
ATOM 6279 O O . THR A 1 789 ? -9.432 -9.869 -10.996 1.00 98.81 789 THR A O 1
ATOM 6282 N N . TYR A 1 790 ? -10.772 -8.108 -10.668 1.00 98.75 790 TYR A N 1
ATOM 6283 C CA . TYR A 1 790 ? -10.383 -7.938 -9.265 1.00 98.75 790 TYR A CA 1
ATOM 6284 C C . TYR A 1 790 ? -10.870 -9.089 -8.379 1.00 98.75 790 TYR A C 1
ATOM 6286 O O . TYR A 1 790 ? -10.145 -9.493 -7.472 1.00 98.75 790 TYR A O 1
ATOM 6294 N N . ALA A 1 791 ? -12.048 -9.660 -8.635 1.00 98.75 791 ALA A N 1
ATOM 6295 C CA . ALA A 1 791 ? -12.569 -10.812 -7.906 1.00 98.75 791 ALA A CA 1
ATOM 6296 C C . ALA A 1 791 ? -11.680 -12.049 -8.110 1.00 98.75 791 ALA A C 1
ATOM 6298 O O . ALA A 1 791 ? -11.348 -12.724 -7.136 1.00 98.75 791 ALA A O 1
ATOM 6299 N N . ALA A 1 792 ? -11.205 -12.288 -9.340 1.00 98.62 792 ALA A N 1
ATOM 6300 C CA . ALA A 1 792 ? -10.233 -13.342 -9.634 1.00 98.62 792 ALA A CA 1
ATOM 6301 C C . ALA A 1 792 ? -8.933 -13.194 -8.821 1.00 98.62 792 ALA A C 1
ATOM 6303 O O . ALA A 1 792 ? -8.454 -14.176 -8.263 1.00 98.62 792 ALA A O 1
ATOM 6304 N N . ALA A 1 793 ? -8.400 -11.977 -8.671 1.00 98.62 793 ALA A N 1
ATOM 6305 C CA . ALA A 1 793 ? -7.222 -11.726 -7.833 1.00 98.62 793 ALA A CA 1
ATOM 6306 C C . ALA A 1 793 ? -7.521 -11.797 -6.316 1.00 98.62 793 ALA A C 1
ATOM 6308 O O . ALA A 1 793 ? -6.733 -12.348 -5.545 1.00 98.62 793 ALA A O 1
ATOM 6309 N N . THR A 1 794 ? -8.681 -11.289 -5.875 1.00 98.56 794 THR A N 1
ATOM 6310 C CA . THR A 1 794 ? -9.108 -11.236 -4.455 1.00 98.56 794 THR A CA 1
ATOM 6311 C C . THR A 1 794 ? -9.161 -12.621 -3.807 1.00 98.56 794 THR A C 1
ATOM 6313 O O . THR A 1 794 ? -8.967 -12.759 -2.602 1.00 98.56 794 THR A O 1
ATOM 6316 N N . GLN A 1 795 ? -9.355 -13.666 -4.614 1.00 96.38 795 GLN A N 1
ATOM 6317 C CA . GLN A 1 795 ? -9.287 -15.061 -4.191 1.00 96.38 795 GLN A CA 1
ATOM 6318 C C . GLN A 1 795 ? -7.949 -15.501 -3.582 1.00 96.38 795 GLN A C 1
ATOM 6320 O O . GLN A 1 795 ? -7.942 -16.515 -2.877 1.00 96.38 795 GLN A O 1
ATOM 6325 N N . HIS A 1 796 ? -6.855 -14.800 -3.889 1.00 98.38 796 HIS A N 1
ATOM 6326 C CA . HIS A 1 796 ? -5.481 -15.206 -3.581 1.00 98.38 796 HIS A CA 1
ATOM 6327 C C . HIS A 1 796 ? -4.675 -14.125 -2.844 1.00 98.38 796 HIS A C 1
ATOM 6329 O O . HIS A 1 796 ? -3.638 -14.430 -2.265 1.00 98.38 796 HIS A O 1
ATOM 6335 N N . VAL A 1 797 ? -5.137 -12.873 -2.847 1.00 98.56 797 VAL A N 1
ATOM 6336 C CA . VAL A 1 797 ? -4.545 -11.783 -2.060 1.00 98.56 797 VAL A CA 1
ATOM 6337 C C . VAL A 1 797 ? -5.079 -11.860 -0.628 1.00 98.56 797 VAL A C 1
ATOM 6339 O O . VAL A 1 797 ? -6.289 -11.782 -0.410 1.00 98.56 797 VAL A O 1
ATOM 6342 N N . ASP A 1 798 ? -4.195 -12.015 0.359 1.00 97.44 798 ASP A N 1
ATOM 6343 C CA . ASP A 1 798 ? -4.572 -12.146 1.771 1.00 97.44 798 ASP A CA 1
ATOM 6344 C C . ASP A 1 798 ? -5.126 -10.832 2.352 1.00 97.44 798 ASP A C 1
ATOM 6346 O O . ASP A 1 798 ? -6.162 -10.862 3.022 1.00 97.44 798 ASP A O 1
ATOM 6350 N N . GLN A 1 799 ? -4.549 -9.680 1.987 1.00 98.19 799 GLN A N 1
ATOM 6351 C CA . GLN A 1 799 ? -5.106 -8.351 2.288 1.00 98.19 799 GLN A CA 1
ATOM 6352 C C . GLN A 1 799 ? -6.095 -7.914 1.185 1.00 98.19 799 GLN A C 1
ATOM 6354 O O . GLN A 1 799 ? -6.917 -8.717 0.741 1.00 98.19 799 GLN A O 1
ATOM 6359 N N . GLY A 1 800 ? -6.074 -6.651 0.754 1.00 95.62 800 GLY A N 1
ATOM 6360 C CA . GLY A 1 800 ? -6.998 -6.068 -0.220 1.00 95.62 800 GLY A CA 1
ATOM 6361 C C . GLY A 1 800 ? -6.342 -5.604 -1.523 1.00 95.62 800 GLY A C 1
ATOM 6362 O O . GLY A 1 800 ? -5.141 -5.757 -1.759 1.00 95.62 800 GLY A O 1
ATOM 6363 N N . LEU A 1 801 ? -7.172 -5.026 -2.392 1.00 97.44 801 LEU A N 1
ATOM 6364 C CA . LEU A 1 801 ? -6.773 -4.447 -3.671 1.00 97.44 801 LEU A CA 1
ATOM 6365 C C . LEU A 1 801 ? -7.513 -3.121 -3.863 1.00 97.44 801 LEU A C 1
ATOM 6367 O O . LEU A 1 801 ? -8.736 -3.085 -3.751 1.00 97.44 801 LEU A O 1
ATOM 6371 N N . SER A 1 802 ? -6.805 -2.047 -4.210 1.00 93.00 802 SER A N 1
ATOM 6372 C CA . SER A 1 802 ? -7.407 -0.725 -4.419 1.00 93.00 802 SER A CA 1
ATOM 6373 C C . SER A 1 802 ? -8.231 -0.686 -5.709 1.00 93.00 802 SER A C 1
ATOM 6375 O O . SER A 1 802 ? -7.734 -0.357 -6.792 1.00 93.00 802 SER A O 1
ATOM 6377 N N . LEU A 1 803 ? -9.510 -1.043 -5.610 1.00 97.12 803 LEU A N 1
ATOM 6378 C CA . LEU A 1 803 ? -10.433 -1.099 -6.739 1.00 97.12 803 LEU A CA 1
ATOM 6379 C C . LEU A 1 803 ? -11.036 0.278 -7.030 1.00 97.12 803 LEU A C 1
ATOM 6381 O O . LEU A 1 803 ? -11.877 0.771 -6.282 1.00 97.12 803 LEU A O 1
ATOM 6385 N N . THR A 1 804 ? -10.616 0.889 -8.139 1.00 94.44 804 THR A N 1
ATOM 6386 C CA . THR A 1 804 ? -11.253 2.100 -8.682 1.00 94.44 804 THR A CA 1
ATOM 6387 C C . THR A 1 804 ? -12.276 1.723 -9.750 1.00 94.44 804 THR A C 1
ATOM 6389 O O . THR A 1 804 ? -11.952 0.982 -10.678 1.00 94.44 804 THR A O 1
ATOM 6392 N N . LEU A 1 805 ? -13.494 2.255 -9.645 1.00 95.00 805 LEU A N 1
ATOM 6393 C CA . LEU A 1 805 ? -14.555 2.068 -10.633 1.00 95.00 805 LEU A CA 1
ATOM 6394 C C . LEU A 1 805 ? -14.688 3.312 -11.515 1.00 95.00 805 LEU A C 1
ATOM 6396 O O . LEU A 1 805 ? -14.719 4.438 -11.021 1.00 95.00 805 LEU A O 1
ATOM 6400 N N . PHE A 1 806 ? -14.777 3.098 -12.825 1.00 93.75 806 PHE A N 1
ATOM 6401 C CA . PHE A 1 806 ? -14.782 4.154 -13.833 1.00 93.75 806 PHE A CA 1
ATOM 6402 C C . PHE A 1 806 ? -16.158 4.229 -14.499 1.00 93.75 806 PHE A C 1
ATOM 6404 O O . PHE A 1 806 ? -16.697 3.219 -14.951 1.00 93.75 806 PHE A O 1
ATOM 6411 N N . PHE A 1 807 ? -16.724 5.432 -14.552 1.00 92.94 807 PHE A N 1
ATOM 6412 C CA . PHE A 1 807 ? -18.068 5.702 -15.050 1.00 92.94 807 PHE A CA 1
ATOM 6413 C C . PHE A 1 807 ? -18.057 6.858 -16.047 1.00 92.94 807 PHE A C 1
ATOM 6415 O O . PHE A 1 807 ? -17.318 7.832 -15.895 1.00 92.94 807 PHE A O 1
ATOM 6422 N N . LYS A 1 808 ? -18.902 6.762 -17.072 1.00 89.69 808 LYS A N 1
ATOM 6423 C CA . LYS A 1 808 ? -19.157 7.880 -17.986 1.00 89.69 808 LYS A CA 1
ATOM 6424 C C . LYS A 1 808 ? -19.926 8.982 -17.249 1.00 89.69 808 LYS A C 1
ATOM 6426 O O . LYS A 1 808 ? -20.610 8.711 -16.265 1.00 89.69 808 LYS A O 1
ATOM 6431 N N . ASP A 1 809 ? -19.828 10.206 -17.742 1.00 83.81 809 ASP A N 1
ATOM 6432 C CA . ASP A 1 809 ? -20.578 11.378 -17.271 1.00 83.81 809 ASP A CA 1
ATOM 6433 C C . ASP A 1 809 ? -22.106 11.177 -17.290 1.00 83.81 809 ASP A C 1
ATOM 6435 O O . ASP A 1 809 ? -22.821 11.754 -16.476 1.00 83.81 809 ASP A O 1
ATOM 6439 N N . THR A 1 810 ? -22.610 10.295 -18.159 1.00 88.06 810 THR A N 1
ATOM 6440 C CA . THR A 1 810 ? -24.026 9.895 -18.219 1.00 88.06 810 THR A CA 1
ATOM 6441 C C . THR A 1 810 ? -24.465 8.883 -17.147 1.00 88.06 810 THR A C 1
ATOM 6443 O O . THR A 1 810 ? -25.607 8.424 -17.193 1.00 88.06 810 THR A O 1
ATOM 6446 N N . ALA A 1 811 ? -23.582 8.440 -16.247 1.00 91.31 811 ALA A N 1
ATOM 6447 C CA . ALA A 1 811 ? -23.927 7.457 -15.219 1.00 91.31 811 ALA A CA 1
ATOM 6448 C C . ALA A 1 811 ? -24.853 8.046 -14.144 1.00 91.31 811 ALA A C 1
ATOM 6450 O O . ALA A 1 811 ? -24.824 9.240 -13.859 1.00 91.31 811 ALA A O 1
ATOM 6451 N N . THR A 1 812 ? -25.658 7.195 -13.505 1.00 92.69 812 THR A N 1
ATOM 6452 C CA . THR A 1 812 ? -26.516 7.602 -12.384 1.00 92.69 812 THR A CA 1
ATOM 6453 C C . THR A 1 812 ? -26.003 7.061 -11.049 1.00 92.69 812 THR A C 1
ATOM 6455 O O . THR A 1 812 ? -25.299 6.050 -10.995 1.00 92.69 812 THR A O 1
ATOM 6458 N N . THR A 1 813 ? -26.437 7.660 -9.936 1.00 89.81 813 THR A N 1
ATOM 6459 C CA . THR A 1 813 ? -26.206 7.120 -8.579 1.00 89.81 813 THR A CA 1
ATOM 6460 C C . THR A 1 813 ? -26.750 5.694 -8.417 1.00 89.81 813 THR A C 1
ATOM 6462 O O . THR A 1 813 ? -26.207 4.892 -7.659 1.00 89.81 813 THR A O 1
ATOM 6465 N N . ARG A 1 814 ? -27.775 5.319 -9.198 1.00 92.56 814 ARG A N 1
ATOM 6466 C CA . ARG A 1 814 ? -28.286 3.944 -9.274 1.00 92.56 814 ARG A CA 1
ATOM 6467 C C . ARG A 1 814 ? -27.301 2.982 -9.947 1.00 92.56 814 ARG A C 1
ATOM 6469 O O . ARG A 1 814 ? -27.253 1.820 -9.552 1.00 92.56 814 ARG A O 1
ATOM 6476 N N . ASP A 1 815 ? -26.529 3.426 -10.933 1.00 94.19 815 ASP A N 1
ATOM 6477 C CA . ASP A 1 815 ? -25.513 2.588 -11.587 1.00 94.19 815 ASP A CA 1
ATOM 6478 C C . ASP A 1 815 ? -24.292 2.391 -10.684 1.00 94.19 815 ASP A C 1
ATOM 6480 O O . ASP A 1 815 ? -23.802 1.270 -10.558 1.00 94.19 815 ASP A O 1
ATOM 6484 N N . VAL A 1 816 ? -23.892 3.438 -9.953 1.00 93.75 816 VAL A N 1
ATOM 6485 C CA . VAL A 1 816 ? -22.925 3.347 -8.844 1.00 93.75 816 VAL A CA 1
ATOM 6486 C C . VAL A 1 816 ? -23.374 2.307 -7.810 1.00 93.75 816 VAL A C 1
ATOM 6488 O O . VAL A 1 816 ? -22.636 1.371 -7.505 1.00 93.75 816 VAL A O 1
ATOM 6491 N N . ASN A 1 817 ? -24.614 2.407 -7.328 1.00 94.19 817 ASN A N 1
ATOM 6492 C CA . ASN A 1 817 ? -25.191 1.472 -6.360 1.00 94.19 817 ASN A CA 1
ATOM 6493 C C . ASN A 1 817 ? -25.232 0.021 -6.889 1.00 94.19 817 ASN A C 1
ATOM 6495 O O . ASN A 1 817 ? -24.868 -0.922 -6.185 1.00 94.19 817 ASN A O 1
ATOM 6499 N N . ARG A 1 818 ? -25.596 -0.177 -8.166 1.00 96.12 818 ARG A N 1
ATOM 6500 C CA . ARG A 1 818 ? -25.538 -1.495 -8.824 1.00 96.12 818 ARG A CA 1
ATOM 6501 C C . ARG A 1 818 ? -24.122 -2.066 -8.849 1.00 96.12 818 ARG A C 1
ATOM 6503 O O . ARG A 1 818 ? -23.967 -3.259 -8.594 1.00 96.12 818 ARG A O 1
ATOM 6510 N N . ALA A 1 819 ? -23.112 -1.242 -9.125 1.00 97.00 819 ALA A N 1
ATOM 6511 C CA . ALA A 1 819 ? -21.718 -1.668 -9.126 1.00 97.00 819 ALA A CA 1
ATOM 6512 C C . ALA A 1 819 ? -21.223 -2.043 -7.718 1.00 97.00 819 ALA A C 1
ATOM 6514 O O . ALA A 1 819 ? -20.585 -3.082 -7.568 1.00 97.00 819 ALA A O 1
ATOM 6515 N N . GLN A 1 820 ? -21.594 -1.282 -6.679 1.00 96.44 820 GLN A N 1
ATOM 6516 C CA . GLN A 1 820 ? -21.320 -1.630 -5.274 1.00 96.44 820 GLN A CA 1
ATOM 6517 C C . GLN A 1 820 ? -21.933 -2.990 -4.890 1.00 96.44 820 GLN A C 1
ATOM 6519 O O . GLN A 1 820 ? -21.273 -3.814 -4.260 1.00 96.44 820 GLN A O 1
ATOM 6524 N N . ILE A 1 821 ? -23.185 -3.254 -5.286 1.00 97.50 821 ILE A N 1
ATOM 6525 C CA . ILE A 1 821 ? -23.859 -4.540 -5.027 1.00 97.50 821 ILE A CA 1
ATOM 6526 C C . ILE A 1 821 ? -23.208 -5.680 -5.827 1.00 97.50 821 ILE A C 1
ATOM 6528 O O . ILE A 1 821 ? -23.128 -6.805 -5.331 1.00 97.50 821 ILE A O 1
ATOM 6532 N N . TYR A 1 822 ? -22.748 -5.420 -7.056 1.00 98.50 822 TYR A N 1
ATOM 6533 C CA . TYR A 1 822 ? -22.033 -6.410 -7.868 1.00 98.50 822 TYR A CA 1
ATOM 6534 C C . TYR A 1 822 ? -20.675 -6.764 -7.249 1.00 98.50 822 TYR A C 1
ATOM 6536 O O . TYR A 1 822 ? -20.386 -7.946 -7.085 1.00 98.50 822 TYR A O 1
ATOM 6544 N N . ALA A 1 823 ? -19.898 -5.761 -6.824 1.00 98.31 823 ALA A N 1
ATOM 6545 C CA . ALA A 1 823 ? -18.626 -5.933 -6.123 1.00 98.31 823 ALA A CA 1
ATOM 6546 C C . ALA A 1 823 ? -18.788 -6.781 -4.853 1.00 98.31 823 ALA A C 1
ATOM 6548 O O . ALA A 1 823 ? -18.130 -7.813 -4.720 1.00 98.31 823 ALA A O 1
ATOM 6549 N N . TRP A 1 824 ? -19.731 -6.4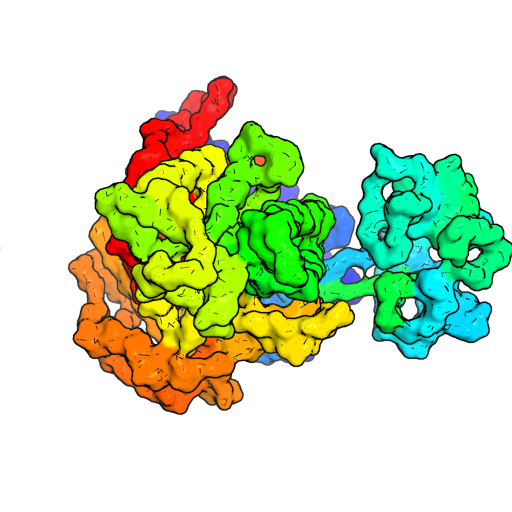07 -3.982 1.00 98.06 824 TRP A N 1
ATOM 6550 C CA . TRP A 1 824 ? -20.077 -7.167 -2.777 1.00 98.06 824 TRP A CA 1
ATOM 6551 C C . TRP A 1 824 ? -20.382 -8.641 -3.090 1.00 98.06 824 TRP A C 1
ATOM 6553 O O . TRP A 1 824 ? -19.737 -9.547 -2.568 1.00 98.06 824 TRP A O 1
ATOM 6563 N N . ARG A 1 825 ? -21.300 -8.904 -4.033 1.00 98.12 825 ARG A N 1
ATOM 6564 C CA . ARG A 1 825 ? -21.678 -10.275 -4.433 1.00 98.12 825 ARG A CA 1
ATOM 6565 C C . ARG A 1 825 ? -20.554 -11.079 -5.082 1.00 98.12 825 ARG A C 1
ATOM 6567 O O . ARG A 1 825 ? -20.636 -12.304 -5.104 1.00 98.12 825 ARG A O 1
ATOM 6574 N N . LYS A 1 826 ? -19.548 -10.411 -5.646 1.00 98.19 826 LYS A N 1
ATOM 6575 C CA . LYS A 1 826 ? -18.360 -11.033 -6.244 1.00 98.19 826 LYS A CA 1
ATOM 6576 C C . LYS A 1 826 ? -17.240 -11.282 -5.228 1.00 98.19 826 LYS A C 1
ATOM 6578 O O . LYS A 1 826 ? -16.200 -11.806 -5.612 1.00 98.19 826 LYS A O 1
ATOM 6583 N N . GLY A 1 827 ? -17.451 -10.955 -3.950 1.00 97.88 827 GLY A N 1
ATOM 6584 C CA . GLY A 1 827 ? -16.465 -11.167 -2.891 1.00 97.88 827 GLY A CA 1
ATOM 6585 C C . GLY A 1 827 ? -15.318 -10.156 -2.911 1.00 97.88 827 GLY A C 1
ATOM 6586 O O . GLY A 1 827 ? -14.239 -10.451 -2.403 1.00 97.88 827 GLY A O 1
ATOM 6587 N N . ILE A 1 828 ? -15.530 -8.973 -3.497 1.00 98.56 828 ILE A N 1
ATOM 6588 C CA . ILE A 1 828 ? -14.593 -7.852 -3.377 1.00 98.56 828 ILE A CA 1
ATOM 6589 C C . ILE A 1 828 ? -14.475 -7.452 -1.902 1.00 98.56 828 ILE A C 1
ATOM 6591 O O . ILE A 1 828 ? -15.480 -7.310 -1.212 1.00 98.56 828 ILE A O 1
ATOM 6595 N N . LYS A 1 829 ? -13.245 -7.229 -1.430 1.00 98.69 829 LYS A N 1
ATOM 6596 C CA . LYS A 1 829 ? -12.961 -6.817 -0.044 1.00 98.69 829 LYS A CA 1
ATOM 6597 C C . LYS A 1 829 ? -13.170 -5.316 0.195 1.00 98.69 829 LYS A C 1
ATOM 6599 O O . LYS A 1 829 ? -13.709 -4.933 1.233 1.00 98.69 829 LYS A O 1
ATOM 6604 N N . THR A 1 830 ? -12.784 -4.473 -0.762 1.00 98.12 830 THR A N 1
ATOM 6605 C CA . THR A 1 830 ? -12.824 -3.005 -0.652 1.00 98.12 830 THR A CA 1
ATOM 6606 C C . THR A 1 830 ? -13.110 -2.317 -1.992 1.00 98.12 830 THR A C 1
ATOM 6608 O O . THR A 1 830 ? -12.818 -2.855 -3.060 1.00 98.12 830 THR A O 1
ATOM 6611 N N . LEU A 1 831 ? -13.669 -1.104 -1.941 1.00 97.25 831 LEU A N 1
ATOM 6612 C CA . LEU A 1 831 ? -13.720 -0.156 -3.057 1.00 97.25 831 LEU A CA 1
ATOM 6613 C C . LEU A 1 831 ? -12.971 1.117 -2.666 1.00 97.25 831 LEU A C 1
ATOM 6615 O O . LEU A 1 831 ? -13.223 1.684 -1.601 1.00 97.25 831 LEU A O 1
ATOM 6619 N N . TYR A 1 832 ? -12.092 1.567 -3.560 1.00 90.12 832 TYR A N 1
ATOM 6620 C CA . TYR A 1 832 ? -11.281 2.761 -3.377 1.00 90.12 832 TYR A CA 1
ATOM 6621 C C . TYR A 1 832 ? -12.029 3.997 -3.889 1.00 90.12 832 TYR A C 1
ATOM 6623 O O . TYR A 1 832 ? -12.798 4.602 -3.153 1.00 90.12 832 TYR A O 1
ATOM 6631 N N . TYR A 1 833 ? -11.849 4.351 -5.162 1.00 86.31 833 TYR A N 1
ATOM 6632 C CA . TYR A 1 833 ? -12.472 5.524 -5.769 1.00 86.31 833 TYR A CA 1
ATOM 6633 C C . TYR A 1 833 ? -13.572 5.162 -6.760 1.00 86.31 833 TYR A C 1
ATOM 6635 O O . TYR A 1 833 ? -13.467 4.198 -7.519 1.00 86.31 833 TYR A O 1
ATOM 6643 N N . ILE A 1 834 ? -14.563 6.040 -6.854 1.00 88.06 834 ILE A N 1
ATOM 6644 C CA . ILE A 1 834 ? -15.389 6.186 -8.049 1.00 88.06 834 ILE A CA 1
ATOM 6645 C C . ILE A 1 834 ? -14.851 7.360 -8.868 1.00 88.06 834 ILE A C 1
ATOM 6647 O O . ILE A 1 834 ? -14.556 8.430 -8.341 1.00 88.06 834 ILE A O 1
ATOM 6651 N N . ARG A 1 835 ? -14.666 7.147 -10.172 1.00 86.19 835 ARG A N 1
ATOM 6652 C CA . ARG A 1 835 ? -14.201 8.167 -11.116 1.00 86.19 835 ARG A CA 1
ATOM 6653 C C . ARG A 1 835 ? -15.206 8.352 -12.234 1.00 86.19 835 ARG A C 1
ATOM 6655 O O . ARG A 1 835 ? -15.403 7.453 -13.049 1.00 86.19 835 ARG A O 1
ATOM 6662 N N . LEU A 1 836 ? -15.775 9.547 -12.303 1.00 85.00 836 LEU A N 1
ATOM 6663 C CA . LEU A 1 836 ? -16.535 10.001 -13.459 1.00 85.00 836 LEU A CA 1
ATOM 6664 C C . LEU A 1 836 ? -15.598 10.589 -14.512 1.00 85.00 836 LEU A C 1
ATOM 6666 O O . LEU A 1 836 ? -14.606 11.252 -14.190 1.00 85.00 836 LEU A O 1
ATOM 6670 N N . ARG A 1 837 ? -15.937 10.372 -15.781 1.00 81.69 837 ARG A N 1
ATOM 6671 C CA . ARG A 1 837 ? -15.291 11.034 -16.913 1.00 81.69 837 ARG A CA 1
ATOM 6672 C C . ARG A 1 837 ? -15.577 12.536 -16.837 1.00 81.69 837 ARG A C 1
ATOM 6674 O O . ARG A 1 837 ? -16.726 12.953 -16.914 1.00 81.69 837 ARG A O 1
ATOM 6681 N N . GLN A 1 838 ? -14.537 13.353 -16.695 1.00 68.56 838 GLN A N 1
ATOM 6682 C CA . GLN A 1 838 ? -14.666 14.808 -16.795 1.00 68.56 838 GLN A CA 1
ATOM 6683 C C . GLN A 1 838 ? -14.571 15.222 -18.266 1.00 68.56 838 GLN A C 1
ATOM 6685 O O . GLN A 1 838 ? -13.611 14.850 -18.942 1.00 68.56 838 GLN A O 1
ATOM 6690 N N . MET A 1 839 ? -15.543 15.996 -18.758 1.00 52.56 839 MET A N 1
ATOM 6691 C CA . MET A 1 839 ? -15.482 16.564 -20.108 1.00 52.56 839 MET A CA 1
ATOM 6692 C C . MET A 1 839 ? -14.262 17.483 -20.258 1.00 52.56 839 MET A C 1
ATOM 6694 O O . MET A 1 839 ? -13.882 18.196 -19.323 1.00 52.56 839 MET A O 1
ATOM 6698 N N . ALA A 1 840 ? -13.666 17.511 -21.452 1.00 48.75 840 ALA A N 1
ATOM 6699 C CA . ALA A 1 840 ? -12.651 18.508 -21.768 1.00 48.75 840 ALA A CA 1
ATOM 6700 C C . ALA A 1 840 ? -13.267 19.919 -21.698 1.00 48.75 840 ALA A C 1
ATOM 6702 O O . ALA A 1 840 ? -14.404 20.133 -22.116 1.00 48.75 840 ALA A O 1
ATOM 6703 N N . LEU A 1 841 ? -12.517 20.896 -21.178 1.00 40.06 841 LEU A N 1
ATOM 6704 C CA . LEU A 1 841 ? -12.977 22.286 -21.142 1.00 40.06 841 LEU A CA 1
ATOM 6705 C C . LEU A 1 841 ? -13.189 22.795 -22.573 1.00 40.06 841 LEU A C 1
ATOM 6707 O O . LEU A 1 841 ? -12.266 22.736 -23.392 1.00 40.06 841 LEU A O 1
ATOM 6711 N N . GLN A 1 842 ? -14.387 23.311 -22.846 1.00 32.22 842 GLN A N 1
ATOM 6712 C CA . GLN A 1 842 ? -14.789 23.809 -24.160 1.00 32.22 842 GLN A CA 1
ATOM 6713 C C . GLN A 1 842 ? -13.786 24.867 -24.657 1.00 32.22 842 GLN A C 1
ATOM 6715 O O . GLN A 1 842 ? -13.450 25.804 -23.932 1.00 32.22 842 GLN A O 1
ATOM 6720 N N . GLY A 1 843 ? -13.258 24.689 -25.873 1.00 36.28 843 GLY A N 1
ATOM 6721 C CA . GLY A 1 843 ? -12.172 25.524 -26.411 1.00 36.28 843 GLY A CA 1
ATOM 6722 C C . GLY A 1 843 ? -10.743 25.063 -26.074 1.00 36.28 843 GLY A C 1
ATOM 6723 O O . GLY A 1 843 ? -9.790 25.758 -26.419 1.00 36.28 843 GLY A O 1
ATOM 6724 N N . THR A 1 844 ? -10.563 23.897 -25.438 1.00 42.50 844 THR A N 1
ATOM 6725 C CA . THR A 1 844 ? -9.251 23.210 -25.334 1.00 42.50 844 THR A CA 1
ATOM 6726 C C . THR A 1 844 ? -9.083 22.049 -26.322 1.00 42.50 844 THR A C 1
ATOM 6728 O O . THR A 1 844 ? -8.068 21.348 -26.289 1.00 42.50 844 THR A O 1
ATOM 6731 N N . GLU A 1 845 ? -10.068 21.869 -27.203 1.00 43.06 845 GLU A N 1
ATOM 6732 C CA . GLU A 1 845 ? -10.057 20.937 -28.328 1.00 43.06 845 GLU A CA 1
ATOM 6733 C C . GLU A 1 845 ? -9.010 21.358 -29.370 1.00 43.06 845 GLU A C 1
ATOM 6735 O O . GLU A 1 845 ? -8.848 22.538 -29.680 1.00 43.06 845 GLU A O 1
ATOM 6740 N N . VAL A 1 846 ? -8.281 20.379 -29.905 1.00 44.56 846 VAL A N 1
ATOM 6741 C CA . VAL A 1 846 ? -7.284 20.571 -30.963 1.00 44.56 846 VAL A CA 1
ATOM 6742 C C . VAL A 1 846 ? -7.598 19.569 -32.067 1.00 44.56 846 VAL A C 1
ATOM 6744 O O . VAL A 1 846 ? -7.723 18.376 -31.786 1.00 44.56 846 VAL A O 1
ATOM 6747 N N . ASP A 1 847 ? -7.707 20.030 -33.313 1.00 38.44 847 ASP A N 1
ATOM 6748 C CA . ASP A 1 847 ? -7.941 19.145 -34.458 1.00 38.44 847 ASP A CA 1
ATOM 6749 C C . ASP A 1 847 ? -6.878 18.032 -34.524 1.00 38.44 847 ASP A C 1
ATOM 6751 O O . ASP A 1 847 ? -5.682 18.270 -34.336 1.00 38.44 847 ASP A O 1
ATOM 6755 N N . ASN A 1 848 ? -7.319 16.799 -34.793 1.00 41.22 848 ASN A N 1
ATOM 6756 C CA . ASN A 1 848 ? -6.497 15.575 -34.819 1.00 41.22 848 ASN A CA 1
ATOM 6757 C C . ASN A 1 848 ? -5.826 15.179 -33.480 1.00 41.22 848 ASN A C 1
ATOM 6759 O O . ASN A 1 848 ? -4.865 14.403 -33.466 1.00 41.22 848 ASN A O 1
ATOM 6763 N N . CYS A 1 849 ? -6.339 15.666 -32.346 1.00 36.75 849 CYS A N 1
ATOM 6764 C CA . CYS A 1 849 ? -5.850 15.320 -31.011 1.00 36.75 849 CYS A CA 1
ATOM 6765 C C . CYS A 1 849 ? -6.302 13.925 -30.534 1.00 36.75 849 CYS A C 1
ATOM 6767 O O . CYS A 1 849 ? -7.487 13.697 -30.288 1.00 36.75 849 CYS A O 1
ATOM 6769 N N . VAL A 1 850 ? -5.342 13.024 -30.291 1.00 44.47 850 VAL A N 1
ATOM 6770 C CA . VAL A 1 850 ? -5.573 11.635 -29.827 1.00 44.47 850 VAL A CA 1
ATOM 6771 C C . VAL A 1 850 ? -6.390 11.588 -28.533 1.00 44.47 850 VAL A C 1
ATOM 6773 O O . VAL A 1 850 ? -7.270 10.747 -28.388 1.00 44.47 850 VAL A O 1
ATOM 6776 N N . SER A 1 851 ? -6.124 12.510 -27.605 1.00 33.66 851 SER A N 1
ATOM 6777 C CA . SER A 1 851 ? -6.798 12.560 -26.298 1.00 33.66 851 SER A CA 1
ATOM 6778 C C . SER A 1 851 ? -8.046 13.450 -26.267 1.00 33.66 851 SER A C 1
ATOM 6780 O O . SER A 1 851 ? -8.653 13.582 -25.211 1.00 33.66 851 SER A O 1
ATOM 6782 N N . CYS A 1 852 ? -8.394 14.112 -27.377 1.00 34.31 852 CYS A N 1
ATOM 6783 C CA . CYS A 1 852 ? -9.543 15.023 -27.467 1.00 34.31 852 CYS A CA 1
ATOM 6784 C C . CYS A 1 852 ? -10.693 14.431 -28.300 1.00 34.31 852 CYS A C 1
ATOM 6786 O O . CYS A 1 852 ? -11.793 14.965 -28.272 1.00 34.31 852 CYS A O 1
ATOM 6788 N N . MET A 1 853 ? -10.455 13.320 -29.009 1.00 39.66 853 MET A N 1
ATOM 6789 C CA . MET A 1 853 ? -11.501 12.465 -29.595 1.00 39.66 853 MET A CA 1
ATOM 6790 C C . MET A 1 853 ? -12.117 11.488 -28.570 1.00 39.66 853 MET A C 1
ATOM 6792 O O . MET A 1 853 ? -12.813 10.556 -28.969 1.00 39.66 853 MET A O 1
ATOM 6796 N N . LEU A 1 854 ? -11.784 11.650 -27.281 1.00 34.97 854 LEU A N 1
ATOM 6797 C CA . LEU A 1 854 ? -12.141 10.761 -26.172 1.00 34.97 854 LEU A CA 1
ATOM 6798 C C . LEU A 1 854 ? -13.323 11.300 -25.355 1.00 34.97 854 LEU A C 1
ATOM 6800 O O . LEU A 1 854 ? -13.076 11.908 -24.289 1.00 34.97 854 LEU A O 1
#

Organism: NCBI:txid451644

pLDDT: mean 86.11, std 16.57, range [26.73, 98.88]

InterPro domains:
  IPR000788 Ribonucleotide reductase large subunit, C-terminal [PF02867] (317-834)
  IPR000788 Ribonucleotide reductase large subunit, C-terminal [PR01183] (391-410)
  IPR000788 Ribonucleotide reductase large subunit, C-terminal [PR01183] (522-533)
  IPR000788 Ribonucleotide reductase large subunit, C-terminal [PR01183] (566-589)
  IPR000788 Ribonucleotide reductase large subunit, C-terminal [PR01183] (605-627)
  IPR000788 Ribonucleotide reductase large subunit, C-terminal [PR01183] (633-656)
  IPR000788 Ribonucleotide reductase large subunit, C-terminal [PR01183] (717-744)
  IPR003587 Hint domain N-terminal [SM00306] (155-266)
  IPR006141 Intein N-terminal splicing region [PS50817] (157-225)
  IPR008926 Ribonucleotide reductase R1 subunit, N-terminal [SSF48168] (1-153)
  IPR013346 Ribonucleotide reductase, class I, alpha subunit, C-terminal [PS00089] (706-728)
  IPR013346 Ribonucleotide reductase, class I, alpha subunit, C-terminal [TIGR02506] (315-836)
  IPR013509 Ribonucleotide reductase large subunit, N-terminal [PF00317] (78-151)
  IPR013554 Ribonucleotide reductase N-terminal [PF08343] (1-76)
  IPR026459 Ribonucleotide reductase, class 1b, subunit NrdE [TIGR04170] (317-854)
  IPR030934 Intein C-terminal splicing region [PS50818] (295-318)
  IPR030934 Intein C-terminal splicing region [TIGR01443] (296-318)
  IPR036844 Hint domain superfamily [SSF51294] (157-317)
  IPR039718 Ribonucleoside-diphosphate reductase large subunit [PTHR11573] (26-841)

Sequence (854 aa):
MLNLYDKDGRIQFDKDREAARQYFLQHVNQNTVFFHNLDEKLDYLVEENYYEPEVLDKYSREFVKSLFDAAYAKKFRFPTFLGAFKYYTSYTLKTFDGKRYLERFEDRVCMVALTLADGDERLAESLVEEIISGRFQPATPTFLNSGKKQRGEPVSCFTGSTLVHTAGGGRRRISEIQVGDEVIADDGLPHEVTEISERVHDGTLLWVAYQGGGVAVTPEHPFLVHTTRLDRVSPLSGDGDDPDNGIIWVSAGDLDPAADRIVVAPHIDYGEDRAGRTTVVLWEVTEYDDEGEITVYNLHVKDRHTYLVASGAVVHNCFLLRMEDNMESIGRSINSALQLSKRGGGVALLLSNIREHGSPIKQIENQSSGVIPIMKLLEDSFSYANQLGARQGAGAVYLHAHHPDIYRFLDTKRENADEKIRIKTLSLGVVIPDITFELARNNDDMYLFSPYDVERIYGVPFADVNVTEKYHEMVDDSRIRKTKIKAREFFQTLAELQFESGYPYIMYEDTVNRANPIAGKITHSNLCSEILQVSTPSAYNADLSYAEVGKDISCNLGSLNIAKTMDSPDFGATIETAIRGLTAVSDQTDISSVPSIEHGNKLSHAIGLGQMNLHGYLAREQVFYGSEEGIDFTNIYFYTVLFHALRASNRIARERGQSFGGFEDSKYASGEFFDKYTEQEWKPATAKVAQLFADAGIHIPTQDDWRELKAYVQKHGLYNQNLQAVPPTGSISYINHSTSSIHPVAAKIEIRKEGKIGRVYYPAPYMDNDNLEYYQDAYEIGYEKIIDTYAAATQHVDQGLSLTLFFKDTATTRDVNRAQIYAWRKGIKTLYYIRLRQMALQGTEVDNCVSCML

Nearest PDB structures (foldseek):
  1pem-assembly1_A-2  TM=9.941E-01  e=2.866E-98  Salmonella enterica subsp. enterica serovar Typhimurium
  1peu-assembly1_A-2  TM=9.937E-01  e=1.844E-96  Salmonella enterica subsp. enterica serovar Typhimurium
  1peq-assembly1_A  TM=9.903E-01  e=2.283E-96  Salmonella enterica subsp. enterica serovar Typhimurium
  1peo-assembly1_A-2  TM=9.936E-01  e=3.475E-95  Salmonella enterica subsp. enterica serovar Typhimurium
  6mv9-assembly1_A  TM=9.748E-01  e=3.004E-74  Bacillus subtilis

Secondary structure (DSSP, 8-state):
-TTBB-TTS-B-THHHHHHHHHHIIIIIHHHB---SSHHHHHHHHHHTTSB-HHHHTTS-HHHHHHHHHHHHHT----SSHHHHHHHHHHTS-B-TTSSSB---HHHHHHHHHHHHHTT-HHHHHHHHHHHHTTSEEE-HHHHHHTTBSS-S-----EETT-EEEBTTS-EEEGGG--TT-EEE-TTS-EEEEEEEEEEEE-SPEEEEEETTEEEEE-TT-EEEEEES-TTTS-PBP-TT-BGGGTEEEEETTT--TTTEEEEE-TTSSS-B-TTS-EEEEEEEEEEE---S-EEEEEEEETT-S-SSS--------EEEEE--SSHHHHHHHHHHHHHHHHTT-EEEEE-TTSPPTT--BTTBSS----SHHHHHHHHHHHHHS--TTS---EEEEEEETTSTTHHHHHHTTSTTS-TTT--SSSEEEEEE-HHHHHHHHHTPEEEEE-HHHHHHHHSS-GGGS-HHHHHHHHHH-TTS-EEEEEHHHHHHHHHHHHHHHS--EEEEHHHHHHH--SSS------TTS------B--EE-TTS-EEE--B-EEE-EEEEEHHHHHT-S-HHHHHHHHHHHHHHHHHT---TTSHHHHHHHHHH---EEEEE-HHHHHHHTT--TTSHHHHHHHHHHHHHHHHHHHHHHHHHHHHHT---TTGGGSHHHHSHHHHHHHSS----SSHHHHHHHHHTTPPPPPHHHHHHHHHHHHHH--S-S----B----THHHHHT--STTSPPS-SEEEE--GGG--EEEEPTT--SSSGGG---HHHH-HHHHHHHHHHHHTT-SS-B---EEE-TT--HHHHHHHHHHHHHTT--EE--EEEPPPPPTT---TTBTTT--

Solvent-accessible surface area (backbone atoms only — not comparable to full-atom values): 44856 Å² total; per-residue (Å²): 100,67,54,33,46,49,99,84,72,42,61,44,63,68,56,38,47,50,47,29,50,47,44,39,71,73,44,48,67,70,35,39,70,86,63,97,45,69,64,64,43,53,50,50,32,38,75,69,52,48,30,36,57,83,44,54,73,53,49,58,71,68,54,57,48,51,51,47,52,54,44,54,70,66,63,78,73,66,79,37,33,50,14,46,48,50,38,68,75,72,43,50,49,50,45,94,85,66,76,34,30,74,43,53,72,53,54,48,41,42,37,33,15,38,43,41,28,72,53,40,66,69,50,19,54,48,41,32,51,34,41,73,70,33,25,37,42,64,31,71,48,53,61,49,35,45,45,34,43,77,20,64,57,90,74,61,50,31,37,42,79,42,69,25,40,30,59,88,80,45,71,41,34,56,76,68,63,55,72,72,41,41,24,30,25,67,87,56,46,64,33,44,23,71,42,77,48,76,47,79,46,93,72,78,28,29,31,46,29,35,68,90,53,65,48,57,28,42,44,78,29,74,41,49,23,44,39,79,50,82,90,79,57,79,65,48,90,61,91,87,57,37,67,96,79,31,24,34,27,36,34,53,70,76,62,44,46,91,57,34,22,41,55,46,39,68,86,51,103,54,68,71,50,99,82,70,44,18,55,34,54,31,69,45,72,42,80,46,91,66,101,68,86,42,52,25,29,20,34,28,44,54,102,43,100,50,44,58,53,25,74,87,69,51,87,49,50,36,35,34,42,82,37,52,76,47,70,48,42,46,53,50,50,47,52,37,45,30,65,37,8,48,38,63,15,40,37,11,36,39,49,40,28,42,40,29,58,44,36,62,50,98,89,39,73,66,59,34,77,27,68,61,65,56,55,47,56,45,41,52,33,19,62,68,23,30,37,84,88,77,43,75,30,46,41,22,41,31,38,38,65,47,38,70,45,42,64,66,63,59,44,18,63,44,90,86,40,57,78,94,60,42,51,86,76,47,42,50,32,34,33,41,43,61,51,56,56,53,29,29,72,75,68,38,76,36,66,17,46,39,20,63,40,41,23,74,73,71,75,46,51,38,56,74,51,61,58,59,85,39,41,66,63,53,72,69,37,86,79,40,55,67,52,76,47,52,29,52,56,53,51,47,55,49,23,48,40,19,69,78,68,19,32,55,24,40,33,31,39,53,52,42,50,74,61,44,53,55,68,75,56,52,66,59,51,35,75,59,32,14,50,54,58,67,59,46,79,64,40,62,38,97,86,59,47,72,71,39,78,23,25,22,42,54,51,32,51,31,32,34,25,46,48,43,39,55,69,30,97,50,54,57,56,57,41,32,52,50,51,49,43,32,41,33,52,32,74,72,57,80,40,81,89,38,57,28,34,30,46,24,32,76,36,25,36,36,29,20,51,17,48,20,10,42,43,30,31,35,33,63,72,74,33,47,80,54,34,72,56,41,27,39,40,39,30,54,50,36,49,43,50,41,54,33,46,53,51,35,28,27,48,49,3,59,75,70,74,45,49,18,69,66,46,79,67,12,28,58,42,76,40,62,66,45,45,76,50,50,76,46,90,75,72,63,85,37,71,67,40,47,47,56,35,58,77,43,67,54,82,73,67,47,42,64,57,42,50,52,50,46,55,49,30,52,74,44,32,37,27,41,69,40,58,25,20,27,51,73,44,58,78,62,20,46,57,59,56,38,30,44,12,70,50,57,40,87,40,57,56,38,78,43,79,46,78,98,69,50,66,49,66,40,73,48,41,81,66,53,84,88,52,53,80,43,53,52,26,31,56,79,63,29,50,67,33,52,44,51,38,48,27,37,32,49,78,48,34,65,32,23,40,35,40,68,40,36,36,51,72,86,61,49,52,66,55,50,41,50,49,54,54,49,32,53,77,55,56,36,39,30,36,26,40,41,42,68,52,76,79,78,62,87,88,73,74,51,91,64,26,61,70,65,80,109